Protein 7LTQ (pdb70)

Radius of gyration: 32.21 Å; Cα contacts (8 Å, |Δi|>4): 1901; chains: 4; bounding box: 110×65×86 Å

Sequence (1003 aa):
TSIPVDPAADLLRERAAHYAAEAALLFLRRDQALSTASHDLRSPLNAMHSWAYVLERQLASADPSLQRALAGIRTGIDQQVALIDDVLDAPRAETRRTLAITAQPFALRPLLDDTLALVRFALADARQVSIDATLPDGEPSLSADRERVAQALWTMLLTTAVEASAAGNRVTFACCTRDGAQCVAHVTCGVSAAALADPALPHAFDAFARREMLRSRDAKRVAWVLALCQRVALAHGGTFTHAAFADGAVVTLSLAVPCKAVDPAADLLRERAAHYAAEAALLFLRRDQALSTASHDLRSPLNAMHSWAYVLERQLASADPSLQRALAGIRTGIDQQVALIDDDVLDAPRAEETRTLAITAQPFALRPLLDDTLALVRFALADARQVSIDATLPDGEPSLSADRERVAQALWTMLLTTAVEASAAGNRVTFACTRDGAQCVAHVTCGVSAAALLADPALPHAFDAFARREMLRKRVAWVLALCQRVALAHGGTFTHAAFADGAVVTLSLAVPCKAVDPAADLLRERAAHYAAEAALLFLRDQALSTASHDLRSPLNAMHSWAYVLERQLASADPSLQRALAGIRTGIDQQVALIDDVLDAPRAETRTLAITAQPFALRPLLDDTLALVRFALADARQVSIDATLPDGEPSLSADRERVAQALWTMLTTAVEASAAGNRVTFACTRDGAQCCVAHVTCGVSAAALADPALPHAFDAFARREMLRSRDAKRVAWVLALCQRVALAHGGTFTHAAFADGAVVTLSLAVPCCDPAADLLRERAAHYAAEAALFLRDQALSTASHDLRSPLNAMHSWAYVLERQLASADPSLQRALAGIRTGIDQQVALLIDDVLDAPRAETRTLAITAQPFALRPLLDDTLLALVRFALADARQVSIDATLPDGEPSLSADRERVAQALWTMLTTAVEASAAGNRVTTFACTRDGAQCCVAHVTCGVSAAALADPALPHAFDAFARRREMLRSRDAKRVAWVLALCQRVALAHGGTFTHAAFADGAVVTLSLAVPCC

Structure (mmCIF, N/CA/C/O backbone):
data_7LTQ
#
_entry.id   7LTQ
#
_cell.length_a   95.870
_cell.length_b   95.870
_cell.length_c   205.020
_cell.angle_alpha   90.000
_cell.angle_beta   90.000
_cell.angle_gamma   120.000
#
_symmetry.space_group_name_H-M   'P 32 2 1'
#
loop_
_entity.id
_entity.type
_entity.pdbx_description
1 polymer 'Histidine kinase'
2 non-polymer 1,2-ETHANEDIOL
3 non-polymer 'SULFATE ION'
4 non-polymer 'COBALT (II) ION'
5 water water
#
loop_
_atom_site.group_PDB
_atom_site.id
_atom_site.type_symbol
_atom_site.label_atom_id
_atom_site.label_alt_id
_atom_site.label_comp_id
_atom_site.label_asym_id
_atom_site.label_entity_id
_atom_site.label_seq_id
_atom_site.pdbx_PDB_ins_code
_atom_site.Cartn_x
_atom_site.Cartn_y
_atom_site.Cartn_z
_atom_site.occupancy
_atom_site.B_iso_or_equiv
_atom_site.auth_seq_id
_atom_site.auth_comp_id
_atom_site.auth_asym_id
_atom_site.auth_atom_id
_atom_site.pdbx_PDB_model_num
ATOM 1 N N . THR A 1 24 ? 27.40805 64.34136 40.97293 1.000 76.64111 3 THR A N 1
ATOM 2 C CA . THR A 1 24 ? 26.59970 65.27588 41.75138 1.000 83.36827 3 THR A CA 1
ATOM 3 C C . THR A 1 24 ? 25.31105 64.60044 42.24222 1.000 80.14151 3 THR A C 1
ATOM 4 O O . THR A 1 24 ? 24.28470 64.62297 41.55716 1.000 76.81260 3 THR A O 1
ATOM 6 N N . SER A 1 25 ? 25.37446 64.01091 43.43612 1.000 74.75624 4 SER A N 1
ATOM 7 C CA . SER A 1 25 ? 24.28512 63.19028 43.94965 1.000 71.52338 4 SER A CA 1
ATOM 8 C C . SER A 1 25 ? 23.06294 64.03823 44.29381 1.000 65.51641 4 SER A C 1
ATOM 9 O O . SER A 1 25 ? 23.14080 65.26052 44.45729 1.000 65.92337 4 SER A O 1
ATOM 12 N N . ILE A 1 26 ? 21.91875 63.36650 44.39984 1.000 47.66249 5 ILE A N 1
ATOM 13 C CA . ILE A 1 26 ? 20.66842 64.02229 44.77583 1.000 42.80013 5 ILE A CA 1
ATOM 14 C C . ILE A 1 26 ? 20.21687 63.42376 46.10120 1.000 42.79326 5 ILE A C 1
ATOM 15 O O . ILE A 1 26 ? 19.77870 62.26367 46.13595 1.000 40.61321 5 ILE A O 1
ATOM 20 N N . PRO A 1 27 ? 20.32304 64.16353 47.20767 1.000 39.43680 6 PRO A N 1
ATOM 21 C CA . PRO A 1 27 ? 19.94036 63.60710 48.51821 1.000 38.72125 6 PRO A CA 1
ATOM 22 C C . PRO A 1 27 ? 18.44363 63.32963 48.59081 1.000 35.74364 6 PRO A C 1
ATOM 23 O O . PRO A 1 27 ? 17.62480 64.16761 48.20533 1.000 33.10884 6 PRO A O 1
ATOM 27 N N . VAL A 1 28 ? 18.09504 62.13703 49.08416 1.000 32.24323 7 VAL A N 1
ATOM 28 C CA . VAL A 1 28 ? 16.70299 61.73836 49.28858 1.000 32.23664 7 VAL A CA 1
ATOM 29 C C . VAL A 1 28 ? 16.52156 61.14349 50.68591 1.000 31.83999 7 VAL A C 1
ATOM 30 O O . VAL A 1 28 ? 15.51183 60.48777 50.96930 1.000 31.15522 7 VAL A O 1
ATOM 34 N N . ASP A 1 29 ? 17.48512 61.39035 51.56949 1.000 31.52244 8 ASP A N 1
ATOM 35 C CA . ASP A 1 29 ? 17.45786 60.91577 52.94924 1.000 33.52620 8 ASP A CA 1
ATOM 36 C C . ASP A 1 29 ? 18.42411 61.77223 53.75503 1.000 31.58850 8 ASP A C 1
ATOM 37 O O . ASP A 1 29 ? 19.28207 62.45576 53.17661 1.000 33.54232 8 ASP A O 1
ATOM 42 N N . PRO A 1 30 ? 18.31822 61.75864 55.08046 1.000 33.73388 9 PRO A N 1
ATOM 43 C CA . PRO A 1 30 ? 19.31656 62.45968 55.89544 1.000 36.58621 9 PRO A CA 1
ATOM 44 C C . PRO A 1 30 ? 20.71614 61.94613 55.59549 1.000 28.22904 9 PRO A C 1
ATOM 45 O O . PRO A 1 30 ? 20.90653 60.78168 55.24358 1.000 29.95224 9 PRO A O 1
ATOM 49 N N . ALA A 1 31 ? 21.69601 62.83815 55.71815 1.000 29.94437 10 ALA A N 1
ATOM 50 C CA . ALA A 1 31 ? 23.09031 62.45630 55.52200 1.000 34.55452 10 ALA A CA 1
ATOM 51 C C . ALA A 1 31 ? 23.49116 61.33322 56.47991 1.000 36.40620 10 ALA A C 1
ATOM 52 O O . ALA A 1 31 ? 22.95970 61.21513 57.59054 1.000 31.71951 10 ALA A O 1
ATOM 54 N N . ALA A 1 32 ? 24.45982 60.51766 56.03406 1.000 36.83970 11 ALA A N 1
ATOM 55 C CA . ALA A 1 32 ? 24.91421 59.36185 56.80490 1.000 34.12464 11 ALA A CA 1
ATOM 56 C C . ALA A 1 32 ? 25.43482 59.75638 58.18757 1.000 34.58472 11 ALA A C 1
ATOM 57 O O . ALA A 1 32 ? 25.15072 59.07331 59.17860 1.000 31.52202 11 ALA A O 1
ATOM 59 N N . ASP A 1 33 ? 26.19973 60.84699 58.27976 1.000 33.82469 12 ASP A N 1
ATOM 60 C CA . ASP A 1 33 ? 26.71699 61.25180 59.58575 1.000 34.20376 12 ASP A CA 1
ATOM 61 C C . ASP A 1 33 ? 25.59270 61.68537 60.52455 1.000 37.02087 12 ASP A C 1
ATOM 62 O O . ASP A 1 33 ? 25.68120 61.47020 61.74502 1.000 31.96990 12 ASP A O 1
ATOM 67 N N . LEU A 1 34 ? 24.52399 62.27491 59.97964 1.000 31.91625 13 LEU A N 1
ATOM 68 C CA . LEU A 1 34 ? 23.37845 62.61581 60.81301 1.000 32.10774 13 LEU A CA 1
ATOM 69 C C . LEU A 1 34 ? 22.63538 61.36182 61.26743 1.000 34.64953 13 LEU A C 1
ATOM 70 O O . LEU A 1 34 ? 22.21625 61.27041 62.43105 1.000 28.45554 13 LEU A O 1
ATOM 75 N N . LEU A 1 35 ? 22.45562 60.38463 60.36713 1.000 29.49662 14 LEU A N 1
ATOM 76 C CA . LEU A 1 35 ? 21.81634 59.13633 60.77286 1.000 25.91752 14 LEU A CA 1
ATOM 77 C C . LEU A 1 35 ? 22.62007 58.44162 61.86815 1.000 26.64821 14 LEU A C 1
ATOM 78 O O . LEU A 1 35 ? 22.04487 57.83902 62.78089 1.000 26.29308 14 LEU A O 1
ATOM 83 N N . ARG A 1 36 ? 23.95396 58.51004 61.78597 1.000 28.78332 15 ARG A N 1
ATOM 84 C CA . ARG A 1 36 ? 24.80281 57.87962 62.79260 1.000 29.74719 15 ARG A CA 1
ATOM 85 C C . ARG A 1 36 ? 24.61819 58.53761 64.15126 1.000 26.96957 15 ARG A C 1
ATOM 86 O O . ARG A 1 36 ? 24.51964 57.84911 65.17342 1.000 27.66306 15 ARG A O 1
ATOM 94 N N . GLU A 1 37 ? 24.54483 59.86928 64.17497 1.000 28.66572 16 GLU A N 1
ATOM 95 C CA . GLU A 1 37 ? 24.36561 60.58106 65.43326 1.000 27.49599 16 GLU A CA 1
ATOM 96 C C . GLU A 1 37 ? 22.97222 60.33432 66.02060 1.000 30.70786 16 GLU A C 1
ATOM 97 O O . GLU A 1 37 ? 22.83043 60.13680 67.23682 1.000 25.96179 16 GLU A O 1
ATOM 103 N N . ARG A 1 38 ? 21.93688 60.29394 65.17019 1.000 24.91514 17 ARG A N 1
ATOM 104 C CA . ARG A 1 38 ? 20.58956 59.99964 65.65305 1.000 24.43265 17 ARG A CA 1
ATOM 105 C C . ARG A 1 38 ? 20.50395 58.60552 66.24858 1.000 27.82399 17 ARG A C 1
ATOM 106 O O . ARG A 1 38 ? 19.91945 58.41764 67.32305 1.000 25.41521 17 ARG A O 1
ATOM 114 N N . ALA A 1 39 ? 21.03723 57.60534 65.53928 1.000 22.40469 18 ALA A N 1
ATOM 115 C CA . ALA A 1 39 ? 20.99850 56.24840 66.06326 1.000 24.99746 18 ALA A CA 1
ATOM 116 C C . ALA A 1 39 ? 21.64949 56.18113 67.44094 1.000 21.84307 18 ALA A C 1
ATOM 117 O O . ALA A 1 39 ? 21.08699 55.58965 68.36487 1.000 24.77602 18 ALA A O 1
ATOM 119 N N . ALA A 1 40 ? 22.84602 56.76957 67.58464 1.000 23.22440 19 ALA A N 1
ATOM 120 C CA . ALA A 1 40 ? 23.54770 56.75338 68.87314 1.000 24.73128 19 ALA A CA 1
ATOM 121 C C . ALA A 1 40 ? 22.75838 57.50280 69.93726 1.000 21.83119 19 ALA A C 1
ATOM 122 O O . ALA A 1 40 ? 22.63095 57.03585 71.07198 1.000 23.33839 19 ALA A O 1
ATOM 124 N N . HIS A 1 41 ? 22.22297 58.67055 69.57798 1.000 24.17892 20 HIS A N 1
ATOM 125 C CA . HIS A 1 41 ? 21.36400 59.42962 70.47713 1.000 22.43179 20 HIS A CA 1
ATOM 126 C C . HIS A 1 41 ? 20.17352 58.59929 70.92535 1.000 22.63669 20 HIS A C 1
ATOM 127 O O . HIS A 1 41 ? 19.92112 58.45588 72.12645 1.000 25.35321 20 HIS A O 1
ATOM 134 N N . TYR A 1 42 ? 19.41506 58.05835 69.96969 1.000 20.59335 21 TYR A N 1
ATOM 135 C CA . TYR A 1 42 ? 18.20217 57.33327 70.33279 1.000 22.94209 21 TYR A CA 1
ATOM 136 C C . TYR A 1 42 ? 18.51769 56.09739 71.16642 1.000 21.23544 21 TYR A C 1
ATOM 137 O O . TYR A 1 42 ? 17.73716 55.73696 72.05145 1.000 22.55044 21 TYR A O 1
ATOM 146 N N . ALA A 1 43 ? 19.62518 55.40762 70.85793 1.000 19.46222 22 ALA A N 1
ATOM 147 C CA . ALA A 1 43 ? 20.01583 54.22857 71.61948 1.000 20.67933 22 ALA A CA 1
ATOM 148 C C . ALA A 1 43 ? 20.36659 54.59230 73.07052 1.000 24.13838 22 ALA A C 1
ATOM 149 O O . ALA A 1 43 ? 20.06280 53.83333 73.99385 1.000 20.98848 22 ALA A O 1
ATOM 151 N N . ALA A 1 44 ? 20.99949 55.74906 73.28609 1.000 22.12124 23 ALA A N 1
ATOM 152 C CA . ALA A 1 44 ? 21.24949 56.21653 74.64862 1.000 23.87017 23 ALA A CA 1
ATOM 153 C C . ALA A 1 44 ? 19.95231 56.60011 75.35536 1.000 22.12910 23 ALA A C 1
ATOM 154 O O . ALA A 1 44 ? 19.78483 56.30671 76.54537 1.000 24.40848 23 ALA A O 1
ATOM 156 N N . GLU A 1 45 ? 19.01826 57.24372 74.64418 1.000 21.18177 24 GLU A N 1
ATOM 157 C CA . GLU A 1 45 ? 17.73095 57.56467 75.25596 1.000 22.74338 24 GLU A CA 1
ATOM 158 C C . GLU A 1 45 ? 17.00532 56.29924 75.69371 1.000 25.06222 24 GLU A C 1
ATOM 159 O O . GLU A 1 45 ? 16.52334 56.21424 76.83118 1.000 25.76800 24 GLU A O 1
ATOM 165 N N . ALA A 1 46 ? 16.91312 55.30422 74.79826 1.000 21.08830 25 ALA A N 1
ATOM 166 C CA . ALA A 1 46 ? 16.26377 54.04181 75.14552 1.000 21.98171 25 ALA A CA 1
ATOM 167 C C . ALA A 1 46 ? 16.93379 53.38147 76.35271 1.000 22.89980 25 ALA A C 1
ATOM 168 O O . ALA A 1 46 ? 16.24846 52.90255 77.25863 1.000 21.73864 25 ALA A O 1
ATOM 170 N N . ALA A 1 47 ? 18.27022 53.35923 76.37863 1.000 23.08715 26 ALA A N 1
ATOM 171 C CA . ALA A 1 47 ? 18.99827 52.79796 77.51060 1.000 25.08913 26 ALA A CA 1
ATOM 172 C C . ALA A 1 47 ? 18.73014 53.59756 78.78718 1.000 27.21848 26 ALA A C 1
ATOM 173 O O . ALA A 1 47 ? 18.66039 53.03180 79.88325 1.000 24.98280 26 ALA A O 1
ATOM 175 N N . LEU A 1 48 ? 18.58293 54.91919 78.64559 1.000 26.85892 27 LEU A N 1
ATOM 176 C CA A LEU A 1 48 ? 18.28045 55.78453 79.78065 0.328 24.49987 27 LEU A CA 1
ATOM 177 C CA B LEU A 1 48 ? 18.28050 55.78837 79.77954 0.672 24.88412 27 LEU A CA 1
ATOM 178 C C . LEU A 1 48 ? 16.92999 55.44088 80.39876 1.000 23.53294 27 LEU A C 1
ATOM 179 O O . LEU A 1 48 ? 16.81354 55.28710 81.62575 1.000 24.18936 27 LEU A O 1
ATOM 188 N N . PHE A 1 49 ? 15.88829 55.33985 79.56168 1.000 18.20806 28 PHE A N 1
ATOM 189 C CA . PHE A 1 49 ? 14.55561 54.99206 80.03726 1.000 22.18196 28 PHE A CA 1
ATOM 190 C C . PHE A 1 49 ? 14.50233 53.56576 80.57045 1.000 25.45422 28 PHE A C 1
ATOM 191 O O . PHE A 1 49 ? 13.69108 53.28285 81.45958 1.000 22.43097 28 PHE A O 1
ATOM 199 N N . LEU A 1 50 ? 15.33153 52.65616 80.03283 1.000 22.89962 29 LEU A N 1
ATOM 200 C CA . LEU A 1 50 ? 15.39687 51.30358 80.58403 1.000 24.98535 29 LEU A CA 1
ATOM 201 C C . LEU A 1 50 ? 15.85701 51.33341 82.04178 1.000 26.05604 29 LEU A C 1
ATOM 202 O O . LEU A 1 50 ? 15.25526 50.69353 82.90833 1.000 26.26330 29 LEU A O 1
ATOM 207 N N . ARG A 1 51 ? 16.93202 52.06867 82.32696 1.000 23.86186 30 ARG A N 1
ATOM 208 C CA A ARG A 1 51 ? 17.42080 52.10931 83.69836 0.658 22.23486 30 ARG A CA 1
ATOM 209 C CA B ARG A 1 51 ? 17.44295 52.15288 83.69603 0.342 22.89410 30 ARG A CA 1
ATOM 210 C C . ARG A 1 51 ? 16.40834 52.76135 84.63309 1.000 22.86677 30 ARG A C 1
ATOM 211 O O . ARG A 1 51 ? 16.23017 52.29861 85.76504 1.000 27.14097 30 ARG A O 1
ATOM 226 N N . ASP A 1 52 ? 15.71082 53.80524 84.17515 1.000 23.15123 31 ASP A N 1
ATOM 227 C CA . ASP A 1 52 ? 14.62825 54.36073 84.97794 1.000 26.50309 31 ASP A CA 1
ATOM 228 C C . ASP A 1 52 ? 13.51214 53.34679 85.19672 1.000 28.53731 31 ASP A C 1
ATOM 229 O O . ASP A 1 52 ? 12.82439 53.39083 86.22653 1.000 23.63543 31 ASP A O 1
ATOM 234 N N . GLN A 1 53 ? 13.31530 52.43197 84.24694 1.000 25.94713 32 GLN A N 1
ATOM 235 C CA . GLN A 1 53 ? 12.29033 51.40750 84.41889 1.000 29.16183 32 GLN A CA 1
ATOM 236 C C . GLN A 1 53 ? 12.69324 50.39920 85.47877 1.000 24.84895 32 GLN A C 1
ATOM 237 O O . GLN A 1 53 ? 11.82881 49.85095 86.16789 1.000 25.67348 32 GLN A O 1
ATOM 243 N N . ALA A 1 54 ? 13.99153 50.12402 85.58787 1.000 22.54181 33 ALA A N 1
ATOM 244 C CA . ALA A 1 54 ? 14.49299 49.27022 86.65288 1.000 24.97861 33 ALA A CA 1
ATOM 245 C C . ALA A 1 54 ? 14.28145 49.92471 88.01941 1.000 27.52019 33 ALA A C 1
ATOM 246 O O . ALA A 1 54 ? 13.75335 49.29814 88.94554 1.000 26.04979 33 ALA A O 1
ATOM 248 N N . LEU A 1 55 ? 14.67339 51.19695 88.15722 1.000 22.01362 34 LEU A N 1
ATOM 249 C CA . LEU A 1 55 ? 14.40012 51.93123 89.39169 1.000 24.32629 34 LEU A CA 1
ATOM 250 C C . LEU A 1 55 ? 12.91648 51.90801 89.73290 1.000 24.79688 34 LEU A C 1
ATOM 251 O O . LEU A 1 55 ? 12.53745 51.74951 90.89732 1.000 24.09475 34 LEU A O 1
ATOM 256 N N . SER A 1 56 ? 12.06304 52.10142 88.72976 1.000 24.67184 35 SER A N 1
ATOM 257 C CA . SER A 1 56 ? 10.62406 52.12497 88.96257 1.000 26.65687 35 SER A CA 1
ATOM 258 C C . SER A 1 56 ? 10.11260 50.76270 89.41088 1.000 23.58065 35 SER A C 1
ATOM 259 O O . SER A 1 56 ? 9.24246 50.67430 90.28425 1.000 24.11941 35 SER A O 1
ATOM 262 N N . THR A 1 57 ? 10.60752 49.70108 88.78234 1.000 23.59541 36 THR A N 1
ATOM 263 C CA . THR A 1 57 ? 10.23750 48.34805 89.17156 1.000 25.20619 36 THR A CA 1
ATOM 264 C C . THR A 1 57 ? 10.62882 48.07926 90.62373 1.000 27.94296 36 THR A C 1
ATOM 265 O O . THR A 1 57 ? 9.84041 47.52896 91.39611 1.000 23.98590 36 THR A O 1
ATOM 269 N N . ALA A 1 58 ? 11.83771 48.48858 91.01431 1.000 24.70032 37 ALA A N 1
ATOM 270 C CA . ALA A 1 58 ? 12.28255 48.27964 92.38067 1.000 23.40237 37 ALA A CA 1
ATOM 271 C C . ALA A 1 58 ? 11.40808 49.05933 93.35642 1.000 28.40977 37 ALA A C 1
ATOM 272 O O . ALA A 1 58 ? 11.00513 48.53639 94.40560 1.000 23.73700 37 ALA A O 1
ATOM 274 N N . SER A 1 59 ? 11.07262 50.30220 93.00206 1.000 24.68003 38 SER A N 1
ATOM 275 C CA . SER A 1 59 ? 10.28288 51.14574 93.88943 1.000 22.69383 38 SER A CA 1
ATOM 276 C C . SER A 1 59 ? 8.90931 50.53446 94.13505 1.000 28.35149 38 SER A C 1
ATOM 277 O O . SER A 1 59 ? 8.44419 50.45625 95.27910 1.000 25.79546 38 SER A O 1
ATOM 280 N N . HIS A 1 60 ? 8.26164 50.05502 93.07370 1.000 23.92134 39 HIS A N 1
ATOM 281 C CA . HIS A 1 60 ? 6.95174 49.43427 93.23401 1.000 30.84783 39 HIS A CA 1
ATOM 282 C C . HIS A 1 60 ? 7.04747 48.09015 93.94750 1.000 26.71260 39 HIS A C 1
ATOM 283 O O . HIS A 1 60 ? 6.24566 47.79607 94.83673 1.000 30.36164 39 HIS A O 1
ATOM 290 N N . ASP A 1 61 ? 8.00187 47.24956 93.56241 1.000 25.30926 40 ASP A N 1
ATOM 291 C CA . ASP A 1 61 ? 7.98847 45.89011 94.07732 1.000 24.91719 40 ASP A CA 1
ATOM 292 C C . ASP A 1 61 ? 8.53963 45.76984 95.50435 1.000 29.41664 40 ASP A C 1
ATOM 293 O O . ASP A 1 61 ? 8.28183 44.75909 96.15635 1.000 24.99855 40 ASP A O 1
ATOM 298 N N . LEU A 1 62 ? 9.28815 46.75432 96.00247 1.000 21.44686 41 LEU A N 1
ATOM 299 C CA . LEU A 1 62 ? 9.75769 46.67678 97.38481 1.000 24.05729 41 LEU A CA 1
ATOM 300 C C . LEU A 1 62 ? 8.60873 46.80602 98.38190 1.000 25.73292 41 LEU A C 1
ATOM 301 O O . LEU A 1 62 ? 8.70734 46.28731 99.49585 1.000 25.26242 41 LEU A O 1
ATOM 306 N N . ARG A 1 63 ? 7.52153 47.48161 97.99576 1.000 23.92182 42 ARG A N 1
ATOM 307 C CA . ARG A 1 63 ? 6.45961 47.82247 98.94438 1.000 29.23748 42 ARG A CA 1
ATOM 308 C C . ARG A 1 63 ? 5.76708 46.57600 99.49158 1.000 27.29283 42 ARG A C 1
ATOM 309 O O . ARG A 1 63 ? 5.42465 46.51914 100.67935 1.000 20.91561 42 ARG A O 1
ATOM 317 N N . SER A 1 64 ? 5.52936 45.57311 98.63022 1.000 23.39838 43 SER A N 1
ATOM 318 C CA . SER A 1 64 ? 4.78485 44.39407 99.07312 1.000 23.65827 43 SER A CA 1
ATOM 319 C C . SER A 1 64 ? 5.53470 43.58495 100.12292 1.000 23.09284 43 SER A C 1
ATOM 320 O O . SER A 1 64 ? 4.92287 43.24448 101.14737 1.000 24.77846 43 SER A O 1
ATOM 323 N N . PRO A 1 65 ? 6.81453 43.21611 99.93902 1.000 25.64151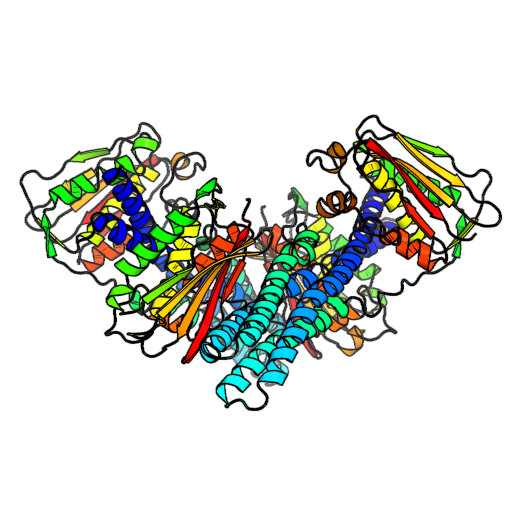 44 PRO A N 1
ATOM 324 C CA . PRO A 1 65 ? 7.52403 42.53122 101.03683 1.000 23.28609 44 PRO A CA 1
ATOM 325 C C . PRO A 1 65 ? 7.58041 43.35867 102.30662 1.000 24.00030 44 PRO A C 1
ATOM 326 O O . PRO A 1 65 ? 7.41861 42.81676 103.40124 1.000 22.53519 44 PRO A O 1
ATOM 330 N N . LEU A 1 66 ? 7.79865 44.67054 102.18900 1.000 25.93816 45 LEU A N 1
ATOM 331 C CA . LEU A 1 66 ? 7.86557 45.51023 103.38175 1.000 26.14500 45 LEU A CA 1
ATOM 332 C C . LEU A 1 66 ? 6.52854 45.51992 104.10747 1.000 22.91885 45 LEU A C 1
ATOM 333 O O . LEU A 1 66 ? 6.47733 45.47493 105.34135 1.000 22.99850 45 LEU A O 1
ATOM 338 N N . ASN A 1 67 ? 5.43308 45.56510 103.35378 1.000 22.23721 46 ASN A N 1
ATOM 339 C CA . ASN A 1 67 ? 4.10604 45.53308 103.96248 1.000 25.58583 46 ASN A CA 1
ATOM 340 C C . ASN A 1 67 ? 3.84265 44.18457 104.63338 1.000 22.07922 46 ASN A C 1
ATOM 341 O O . ASN A 1 67 ? 3.29830 44.12858 105.74280 1.000 22.59359 46 ASN A O 1
ATOM 346 N N . ALA A 1 68 ? 4.23884 43.08567 103.98085 1.000 22.79174 47 ALA A N 1
ATOM 347 C CA . ALA A 1 68 ? 4.06430 41.76681 104.58714 1.000 26.16056 47 ALA A CA 1
ATOM 348 C C . ALA A 1 68 ? 4.88364 41.63014 105.86818 1.000 22.47416 47 ALA A C 1
ATOM 349 O O . ALA A 1 68 ? 4.42157 41.03001 106.84351 1.000 23.11343 47 ALA A O 1
ATOM 351 N N . MET A 1 69 ? 6.11034 42.16268 105.86964 1.000 22.18860 48 MET A N 1
ATOM 352 C CA . MET A 1 69 ? 6.94707 42.12560 107.06633 1.000 22.67771 48 MET A CA 1
ATOM 353 C C . MET A 1 69 ? 6.33512 42.93417 108.19831 1.000 23.31664 48 MET A C 1
ATOM 354 O O . MET A 1 69 ? 6.44007 42.55541 109.37420 1.000 23.86432 48 MET A O 1
ATOM 359 N N . HIS A 1 70 ? 5.72751 44.07165 107.86423 1.000 23.07895 49 HIS A N 1
ATOM 360 C CA . HIS A 1 70 ? 5.05564 44.86922 108.87321 1.000 23.74580 49 HIS A CA 1
ATOM 361 C C . HIS A 1 70 ? 4.01137 44.03062 109.59464 1.000 24.31020 49 HIS A C 1
ATOM 362 O O . HIS A 1 70 ? 3.95618 44.00961 110.83144 1.000 25.01623 49 HIS A O 1
ATOM 369 N N . SER A 1 71 ? 3.20864 43.28608 108.82898 1.000 24.11562 50 SER A N 1
ATOM 370 C CA . SER A 1 71 ? 2.16051 42.46479 109.42725 1.000 24.81439 50 SER A CA 1
ATOM 371 C C . SER A 1 71 ? 2.74211 41.32061 110.24981 1.000 25.92050 50 SER A C 1
ATOM 372 O O . SER A 1 71 ? 2.29180 41.07541 111.37688 1.000 25.92360 50 SER A O 1
ATOM 375 N N . TRP A 1 72 ? 3.76235 40.62836 109.72203 1.000 25.54207 51 TRP A N 1
ATOM 376 C CA . TRP A 1 72 ? 4.38250 39.55134 110.49102 1.000 25.68371 51 TRP A CA 1
ATOM 377 C C . TRP A 1 72 ? 5.03020 40.06842 111.76961 1.000 26.50638 51 TRP A C 1
ATOM 378 O O . TRP A 1 72 ? 5.06831 39.34881 112.77770 1.000 28.68900 51 TRP A O 1
ATOM 389 N N . ALA A 1 73 ? 5.57251 41.29193 111.74556 1.000 25.40562 52 ALA A N 1
ATOM 390 C CA . ALA A 1 73 ? 6.15887 41.83641 112.96623 1.000 27.62684 52 ALA A CA 1
ATOM 391 C C . ALA A 1 73 ? 5.08201 42.09866 114.00985 1.000 26.78044 52 ALA A C 1
ATOM 392 O O . ALA A 1 73 ? 5.32108 41.92418 115.21049 1.000 27.62381 52 ALA A O 1
ATOM 394 N N . TYR A 1 74 ? 3.89392 42.52310 113.56551 1.000 26.66744 53 TYR A N 1
ATOM 395 C CA . TYR A 1 74 ? 2.78043 42.72366 114.48836 1.000 27.50329 53 TYR A CA 1
ATOM 396 C C . TYR A 1 74 ? 2.33971 41.39730 115.09928 1.000 29.21326 53 TYR A C 1
ATOM 397 O O . TYR A 1 74 ? 2.03790 41.32296 116.30119 1.000 28.93843 53 TYR A O 1
ATOM 406 N N . VAL A 1 75 ? 2.31946 40.33874 114.28467 1.000 27.68673 54 VAL A N 1
ATOM 407 C CA . VAL A 1 75 ? 1.95905 39.01013 114.77520 1.000 29.01125 54 VAL A CA 1
ATOM 408 C C . VAL A 1 75 ? 2.96656 38.53697 115.82034 1.000 28.82257 54 VAL A C 1
ATOM 409 O O . VAL A 1 75 ? 2.59273 38.06752 116.90101 1.000 29.71982 54 VAL A O 1
ATOM 413 N N . LEU A 1 76 ? 4.26274 38.66774 115.51372 1.000 28.34765 55 LEU A N 1
ATOM 414 C CA . LEU A 1 76 ? 5.29770 38.32504 116.48221 1.000 28.94299 55 LEU A CA 1
ATOM 415 C C . LEU A 1 76 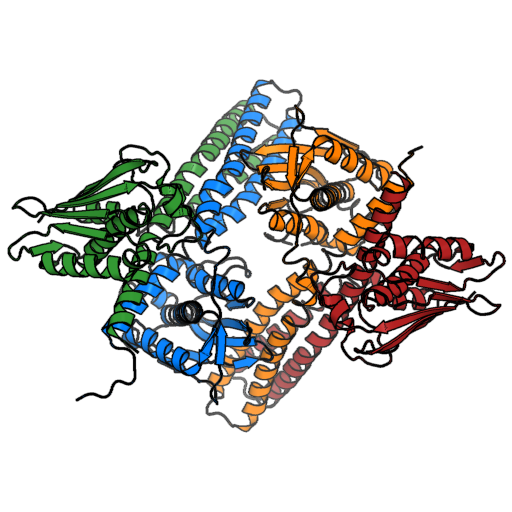? 5.16766 39.15165 117.75462 1.000 32.99366 55 LEU A C 1
ATOM 416 O O . LEU A 1 76 ? 5.35487 38.63025 118.86074 1.000 36.36877 55 LEU A O 1
ATOM 421 N N . GLU A 1 77 ? 4.88133 40.45033 117.61867 1.000 29.37881 56 GLU A N 1
ATOM 422 C CA . GLU A 1 77 ? 4.74608 41.29650 118.80103 1.000 32.23313 56 GLU A CA 1
ATOM 423 C C . GLU A 1 77 ? 3.64848 40.77555 119.72068 1.000 32.45420 56 GLU A C 1
ATOM 424 O O . GLU A 1 77 ? 3.84149 40.67228 120.94179 1.000 34.27289 56 GLU A O 1
ATOM 430 N N . ARG A 1 78 ? 2.50183 40.40355 119.15153 1.000 30.87445 57 ARG A N 1
ATOM 431 C CA . ARG A 1 78 ? 1.43979 39.83651 119.97274 1.000 31.81108 57 ARG A CA 1
ATOM 432 C C . ARG A 1 78 ? 1.83489 38.47279 120.54061 1.000 32.33085 57 ARG A C 1
ATOM 433 O O . ARG A 1 78 ? 1.59990 38.19639 121.72500 1.000 33.33068 57 ARG A O 1
ATOM 441 N N . GLN A 1 79 ? 2.42267 37.60314 119.71575 1.000 31.78848 58 GLN A N 1
ATOM 442 C CA . GLN A 1 79 ? 2.73648 36.25516 120.17741 1.000 33.30774 58 GLN A CA 1
ATOM 443 C C . GLN A 1 79 ? 3.86754 36.24292 121.19805 1.000 37.34291 58 GLN A C 1
ATOM 444 O O . GLN A 1 79 ? 3.94128 35.31507 122.00486 1.000 35.58062 58 GLN A O 1
ATOM 450 N N . LEU A 1 80 ? 4.73294 37.25554 121.19445 1.000 40.18823 59 LEU A N 1
ATOM 451 C CA . LEU A 1 80 ? 5.79540 37.38561 122.18214 1.000 41.81088 59 LEU A CA 1
ATOM 452 C C . LEU A 1 80 ? 5.43290 38.36199 123.29391 1.000 37.51378 59 LEU A C 1
ATOM 453 O O . LEU A 1 80 ? 6.32790 38.88512 123.96209 1.000 45.98514 59 LEU A O 1
ATOM 458 N N . ALA A 1 81 ? 4.13798 38.62407 123.49054 1.000 34.21778 60 ALA A N 1
ATOM 459 C CA . ALA A 1 81 ? 3.70884 39.72366 124.35364 1.000 37.96291 60 ALA A CA 1
ATOM 460 C C . ALA A 1 81 ? 4.25227 39.58914 125.77357 1.000 47.75117 60 ALA A C 1
ATOM 461 O O . ALA A 1 81 ? 4.59934 40.59231 126.41207 1.000 43.43871 60 ALA A O 1
ATOM 463 N N . SER A 1 82 ? 4.30102 38.36940 126.30329 1.000 41.75269 61 SER A N 1
ATOM 464 C CA . SER A 1 82 ? 4.79256 38.16116 127.65944 1.000 50.58423 61 SER A CA 1
ATOM 465 C C . SER A 1 82 ? 6.10669 37.38417 127.66884 1.000 50.40185 61 SER A C 1
ATOM 466 O O . SER A 1 82 ? 6.42240 36.70199 128.64249 1.000 54.25507 61 SER A O 1
ATOM 469 N N . ALA A 1 83 ? 6.89318 37.50814 126.59939 1.000 48.30143 62 ALA A N 1
ATOM 470 C CA . ALA A 1 83 ? 8.22649 36.93194 126.53177 1.000 50.95905 62 ALA A CA 1
ATOM 471 C C . ALA A 1 83 ? 9.26208 37.93588 127.04593 1.000 53.55530 62 ALA A C 1
ATOM 472 O O . ALA A 1 83 ? 8.93786 39.06603 127.42467 1.000 48.78152 62 ALA A O 1
ATOM 474 N N . ASP A 1 84 ? 10.52862 37.52133 127.04025 1.000 55.31932 63 ASP A N 1
ATOM 475 C CA . ASP A 1 84 ? 11.60691 38.35738 127.55846 1.000 61.50755 63 ASP A CA 1
ATOM 476 C C . ASP A 1 84 ? 11.71155 39.65754 126.76424 1.000 63.29230 63 ASP A C 1
ATOM 477 O O . ASP A 1 84 ? 11.70566 39.62343 125.52771 1.000 58.03187 63 ASP A O 1
ATOM 482 N N . PRO A 1 85 ? 11.82986 40.81198 127.42876 1.000 69.63358 64 PRO A N 1
ATOM 483 C CA . PRO A 1 85 ? 11.74247 42.09350 126.70479 1.000 62.60363 64 PRO A CA 1
ATOM 484 C C . PRO A 1 85 ? 12.82245 42.30719 125.65307 1.000 66.66644 64 PRO A C 1
ATOM 485 O O . PRO A 1 85 ? 12.60929 43.11554 124.73555 1.000 66.22665 64 PRO A O 1
ATOM 489 N N . SER A 1 86 ? 13.96642 41.61976 125.73679 1.000 62.19637 65 SER A N 1
ATOM 490 C CA . SER A 1 86 ? 14.95366 41.75144 124.66734 1.000 63.78527 65 SER A CA 1
ATOM 491 C C . SER A 1 86 ? 14.40370 41.23173 123.34160 1.000 63.20004 65 SER A C 1
ATOM 492 O O . SER A 1 86 ? 14.76836 41.73853 122.27182 1.000 60.07676 65 SER A O 1
ATOM 495 N N . LEU A 1 87 ? 13.51864 40.23309 123.39338 1.000 60.93501 66 LEU A N 1
ATOM 496 C CA . LEU A 1 87 ? 12.84903 39.77440 122.18368 1.000 56.74972 66 LEU A CA 1
ATOM 497 C C . LEU A 1 87 ? 12.06727 40.90501 121.52958 1.000 57.56935 66 LEU A C 1
ATOM 498 O O . LEU A 1 87 ? 12.11240 41.07088 120.30288 1.000 46.25365 66 LEU A O 1
ATOM 503 N N . GLN A 1 88 ? 11.34697 41.70174 122.32984 1.000 50.17723 67 GLN A N 1
ATOM 504 C CA . GLN A 1 88 ? 10.66233 42.86079 121.76367 1.000 50.36710 67 GLN A CA 1
ATOM 505 C C . GLN A 1 88 ? 11.65595 43.86851 121.19284 1.000 51.56369 67 GLN A C 1
ATOM 506 O O . GLN A 1 88 ? 11.33140 44.57864 120.23191 1.000 45.99097 67 GLN A O 1
ATOM 512 N N . ARG A 1 89 ? 12.86338 43.94742 121.77108 1.000 48.92801 68 ARG A N 1
ATOM 513 C CA . ARG A 1 89 ? 13.88404 44.84477 121.24026 1.000 50.16561 68 ARG A CA 1
ATOM 514 C C . ARG A 1 89 ? 14.39447 44.35492 119.89468 1.000 47.17013 68 ARG A C 1
ATOM 515 O O . ARG A 1 89 ? 14.72584 45.16291 119.02028 1.000 44.76993 68 ARG A O 1
ATOM 517 N N . ALA A 1 90 ? 14.50287 43.03480 119.72925 1.000 46.87582 69 ALA A N 1
ATOM 518 C CA . ALA A 1 90 ? 14.82184 42.47655 118.42245 1.000 44.51703 69 ALA A CA 1
ATOM 519 C C . ALA A 1 90 ? 13.74300 42.84507 117.41201 1.000 39.95858 69 ALA A C 1
ATOM 520 O O . ALA A 1 90 ? 14.04211 43.34430 116.31900 1.000 41.24058 69 ALA A O 1
ATOM 522 N N . LEU A 1 91 ? 12.47329 42.65258 117.78816 1.000 37.49443 70 LEU A N 1
ATOM 523 C CA . LEU A 1 91 ? 11.36400 43.02968 116.92082 1.000 42.01826 70 LEU A CA 1
ATOM 524 C C . LEU A 1 91 ? 11.38967 44.51140 116.58867 1.000 37.56660 70 LEU A C 1
ATOM 525 O O . LEU A 1 91 ? 11.07677 44.90917 115.46032 1.000 37.53618 70 LEU A O 1
ATOM 530 N N . ALA A 1 92 ? 11.71358 45.34782 117.56862 1.000 37.02600 71 ALA A N 1
ATOM 531 C CA . ALA A 1 92 ? 11.83459 46.77205 117.29053 1.000 42.68544 71 ALA A CA 1
ATOM 532 C C . ALA A 1 92 ? 12.95523 47.03588 116.28581 1.000 36.81211 71 ALA A C 1
ATOM 533 O O . ALA A 1 92 ? 12.82689 47.91174 115.42238 1.000 32.83647 71 ALA A O 1
ATOM 535 N N . GLY A 1 93 ? 14.05934 46.28385 116.38424 1.000 30.59060 72 GLY A N 1
ATOM 536 C CA . GLY A 1 93 ? 15.14275 46.44709 115.42929 1.000 34.61101 72 GLY A CA 1
ATOM 537 C C . GLY A 1 93 ? 14.70733 46.10208 114.01531 1.000 33.66119 72 GLY A C 1
ATOM 538 O O . GLY A 1 93 ? 15.00365 46.83021 113.06767 1.000 30.70221 72 GLY A O 1
ATOM 539 N N . ILE A 1 94 ? 13.97828 44.99111 113.86832 1.000 32.63959 73 ILE A N 1
ATOM 540 C CA . ILE A 1 94 ? 13.39323 44.61959 112.58348 1.000 34.41034 73 ILE A CA 1
ATOM 541 C C . ILE A 1 94 ? 12.50679 45.73911 112.06342 1.000 32.03869 73 ILE A C 1
ATOM 542 O O . ILE A 1 94 ? 12.61379 46.14804 110.90688 1.000 30.26197 73 ILE A O 1
ATOM 547 N N . ARG A 1 95 ? 11.64398 46.27729 112.92226 1.000 33.67739 74 ARG A N 1
ATOM 548 C CA . ARG A 1 95 ? 10.72822 47.32384 112.47405 1.000 33.31378 74 ARG A CA 1
ATOM 549 C C . ARG A 1 95 ? 11.46512 48.59591 112.09681 1.000 29.10463 74 ARG A C 1
ATOM 550 O O . ARG A 1 95 ? 11.02454 49.31943 111.19243 1.000 31.83005 74 ARG A O 1
ATOM 558 N N . THR A 1 96 ? 12.56050 48.90261 112.79492 1.000 30.83386 75 THR A N 1
ATOM 559 C CA . THR A 1 96 ? 13.36432 50.05831 112.42483 1.000 31.25467 75 THR A CA 1
ATOM 560 C C . THR A 1 96 ? 13.95556 49.86221 111.04490 1.000 30.77615 75 THR A C 1
ATOM 561 O O . THR A 1 96 ? 13.93062 50.77517 110.21095 1.000 34.93478 75 THR A O 1
ATOM 565 N N . GLY A 1 97 ? 14.46473 48.65957 110.77656 1.000 34.82610 76 GLY A N 1
ATOM 566 C CA . GLY A 1 97 ? 14.92783 48.35188 109.43413 1.000 26.52684 76 GLY A CA 1
ATOM 567 C C . GLY A 1 97 ? 13.83901 48.53211 108.39398 1.000 28.85486 76 GLY A C 1
ATOM 568 O O . GLY A 1 97 ? 14.05416 49.18919 107.37227 1.000 27.08806 76 GLY A O 1
ATOM 569 N N . ILE A 1 98 ? 12.64949 47.95454 108.64053 1.000 26.39997 77 ILE A N 1
ATOM 570 C CA . ILE A 1 98 ? 11.54180 48.11260 107.68761 1.000 26.54265 77 ILE A CA 1
ATOM 571 C C . ILE A 1 98 ? 11.32465 49.58537 107.37804 1.000 29.98241 77 ILE A C 1
ATOM 572 O O . ILE A 1 98 ? 11.23399 49.99558 106.21450 1.000 24.62560 77 ILE A O 1
ATOM 577 N N . ASP A 1 99 ? 11.24774 50.40729 108.42963 1.000 29.94251 78 ASP A N 1
ATOM 578 C CA . ASP A 1 99 ? 10.94154 51.82028 108.24031 1.000 32.34943 78 ASP A CA 1
ATOM 579 C C . ASP A 1 99 ? 12.08583 52.56269 107.56587 1.000 32.09377 78 ASP A C 1
ATOM 580 O O . ASP A 1 99 ? 11.84149 53.50562 106.79969 1.000 32.91709 78 ASP A O 1
ATOM 585 N N . GLN A 1 100 ? 13.33425 52.17314 107.84849 1.000 25.95405 79 GLN A N 1
ATOM 586 C CA . GLN A 1 100 ? 14.45807 52.75188 107.11987 1.000 29.50258 79 GLN A CA 1
ATOM 587 C C . GLN A 1 100 ? 14.36795 52.43149 105.63549 1.000 26.19914 79 GLN A C 1
ATOM 588 O O . GLN A 1 100 ? 14.65704 53.28410 104.79240 1.000 25.57947 79 GLN A O 1
ATOM 594 N N . GLN A 1 101 ? 13.97349 51.20254 105.30113 1.000 24.08077 80 GLN A N 1
ATOM 595 C CA . GLN A 1 101 ? 13.86062 50.82417 103.89774 1.000 26.57989 80 GLN A CA 1
ATOM 596 C C . GLN A 1 101 ? 12.78185 51.63992 103.19432 1.000 28.66372 80 GLN A C 1
ATOM 597 O O . GLN A 1 101 ? 12.97914 52.09626 102.06189 1.000 27.94993 80 GLN A O 1
ATOM 603 N N . VAL A 1 102 ? 11.63497 51.83420 103.84848 1.000 32.13485 81 VAL A N 1
ATOM 604 C CA . VAL A 1 102 ? 10.57614 52.65850 103.26781 1.000 30.96022 81 VAL A CA 1
ATOM 605 C C . VAL A 1 102 ? 11.09726 54.06652 103.00182 1.000 30.44389 81 VAL A C 1
ATOM 606 O O . VAL A 1 102 ? 10.92179 54.61670 101.90724 1.000 31.14456 81 VAL A O 1
ATOM 610 N N . ALA A 1 103 ? 11.79186 54.64650 103.98749 1.000 28.62021 82 ALA A N 1
ATOM 611 C CA . ALA A 1 103 ? 12.27824 56.01782 103.85966 1.000 33.15114 82 ALA A CA 1
ATOM 612 C C . ALA A 1 103 ? 13.26784 56.17043 102.71084 1.000 37.78063 82 ALA A C 1
ATOM 613 O O . ALA A 1 103 ? 13.30195 57.22292 102.06043 1.000 43.44039 82 ALA A O 1
ATOM 615 N N . LEU A 1 104 ? 14.05581 55.12584 102.42245 1.000 34.10388 83 LEU A N 1
ATOM 616 C CA . LEU A 1 104 ? 15.06746 55.21233 101.36991 1.000 32.10622 83 LEU A CA 1
ATOM 617 C C . LEU A 1 104 ? 14.46206 55.26320 99.97322 1.000 29.24148 83 LEU A C 1
ATOM 618 O O . LEU A 1 104 ? 15.06874 55.84806 99.06897 1.000 31.36078 83 LEU A O 1
ATOM 623 N N . ILE A 1 105 ? 13.29372 54.64049 99.76793 1.000 31.92434 84 ILE A N 1
ATOM 624 C CA . ILE A 1 105 ? 12.74993 54.45358 98.41524 1.000 26.64693 84 ILE A CA 1
ATOM 625 C C . ILE A 1 105 ? 12.64487 55.77929 97.66441 1.000 30.25228 84 ILE A C 1
ATOM 626 O O . ILE A 1 105 ? 13.00536 55.88093 96.47772 1.000 27.28993 84 ILE A O 1
ATOM 631 N N . ASP A 1 106 ? 12.13226 56.81143 98.33045 1.000 25.34841 85 ASP A N 1
ATOM 632 C CA . ASP A 1 106 ? 11.93126 58.07410 97.63552 1.000 35.56556 85 ASP A CA 1
ATOM 633 C C . ASP A 1 106 ? 13.24926 58.63449 97.12380 1.000 35.50160 85 ASP A C 1
ATOM 634 O O . ASP A 1 106 ? 13.33589 59.10256 95.98181 1.000 29.82111 85 ASP A O 1
ATOM 639 N N . ASP A 1 107 ? 14.29301 58.57564 97.94769 1.000 34.50857 86 ASP A N 1
ATOM 640 C CA . ASP A 1 107 ? 15.52789 59.26886 97.61178 1.000 30.98352 86 ASP A CA 1
ATOM 641 C C . ASP A 1 107 ? 16.38772 58.46828 96.64358 1.000 27.76396 86 ASP A C 1
ATOM 642 O O . ASP A 1 107 ? 16.99971 59.04828 95.74221 1.000 26.51799 86 ASP A O 1
ATOM 647 N N . VAL A 1 108 ? 16.44922 57.14421 96.79619 1.000 27.08081 87 VAL A N 1
ATOM 648 C CA . VAL A 1 108 ? 17.38548 56.37999 95.98707 1.000 28.82406 87 VAL A CA 1
ATOM 649 C C . VAL A 1 108 ? 16.71618 55.74678 94.77985 1.000 27.37709 87 VAL A C 1
ATOM 650 O O . VAL A 1 108 ? 17.41588 55.42993 93.80621 1.000 28.17925 87 VAL A O 1
ATOM 654 N N . LEU A 1 109 ? 15.38989 55.58559 94.78664 1.000 28.31887 88 LEU A N 1
ATOM 655 C CA . LEU A 1 109 ? 14.70489 55.03362 93.61812 1.000 24.31639 88 LEU A CA 1
ATOM 656 C C . LEU A 1 109 ? 13.83026 56.03592 92.87170 1.000 28.65207 88 LEU A C 1
ATOM 657 O O . LEU A 1 109 ? 13.80625 56.01603 91.63518 1.000 24.51418 88 LEU A O 1
ATOM 662 N N . ASP A 1 110 ? 13.09577 56.90883 93.56695 1.000 26.84346 89 ASP A N 1
ATOM 663 C CA . ASP A 1 110 ? 12.12616 57.75907 92.88161 1.000 29.46136 89 ASP A CA 1
ATOM 664 C C . ASP A 1 110 ? 12.71915 59.08444 92.41692 1.000 26.76220 89 ASP A C 1
ATOM 665 O O . ASP A 1 110 ? 12.39448 59.55221 91.32034 1.000 27.85861 89 ASP A O 1
ATOM 670 N N . ALA A 1 111 ? 13.58146 59.69733 93.22172 1.000 22.89157 90 ALA A N 1
ATOM 671 C CA . ALA A 1 111 ? 14.11595 61.00767 92.86257 1.000 24.35420 90 ALA A CA 1
ATOM 672 C C . ALA A 1 111 ? 14.91221 60.99756 91.55832 1.000 27.21031 90 ALA A C 1
ATOM 673 O O . ALA A 1 111 ? 14.73160 61.93230 90.75992 1.000 26.08239 90 ALA A O 1
ATOM 675 N N . PRO A 1 112 ? 15.77460 60.01139 91.27020 1.000 27.99129 91 PRO A N 1
ATOM 676 C CA . PRO A 1 112 ? 16.54777 60.08203 90.01669 1.000 22.86356 91 PRO A CA 1
ATOM 677 C C . PRO A 1 112 ? 15.71158 59.89215 88.76861 1.000 27.26055 91 PRO A C 1
ATOM 678 O O . PRO A 1 112 ? 16.05699 60.45140 87.72679 1.000 29.99348 91 PRO A O 1
ATOM 682 N N . ARG A 1 113 ? 14.63470 59.12027 88.82577 1.000 31.41778 92 ARG A N 1
ATOM 683 C CA . ARG A 1 113 ? 13.82616 58.85257 87.64281 1.000 29.84126 92 ARG A CA 1
ATOM 684 C C . ARG A 1 113 ? 12.69837 59.85880 87.43668 1.000 29.83222 92 ARG A C 1
ATOM 685 O O . ARG A 1 113 ? 11.91006 59.68686 86.49944 1.000 29.93830 92 ARG A O 1
ATOM 693 N N . ALA A 1 114 ? 12.63267 60.91641 88.25528 1.000 30.63007 93 ALA A N 1
ATOM 694 C CA . ALA A 1 114 ? 11.45417 61.78480 88.28544 1.000 29.99723 93 ALA A CA 1
ATOM 695 C C . ALA A 1 114 ? 11.13372 62.37331 86.91173 1.000 36.79141 93 ALA A C 1
ATOM 696 O O . ALA A 1 114 ? 9.95788 62.50738 86.54558 1.000 33.71756 93 ALA A O 1
ATOM 698 N N . GLU A 1 115 ? 12.15222 62.73359 86.13084 1.000 33.64569 94 GLU A N 1
ATOM 699 C CA . GLU A 1 115 ? 11.84496 63.48338 84.92000 1.000 33.37585 94 GLU A CA 1
ATOM 700 C C . GLU A 1 115 ? 11.55748 62.61969 83.70095 1.000 26.69904 94 GLU A C 1
ATOM 701 O O . GLU A 1 115 ? 11.10580 63.16064 82.69362 1.000 31.02319 94 GLU A O 1
ATOM 707 N N . THR A 1 116 ? 11.77845 61.30771 83.75322 1.000 28.74722 95 THR A N 1
ATOM 708 C CA . THR A 1 116 ? 11.16222 60.45045 82.74296 1.000 31.47879 95 THR A CA 1
ATOM 709 C C . THR A 1 116 ? 9.82111 59.91043 83.20828 1.000 36.78906 95 THR A C 1
ATOM 710 O O . THR A 1 116 ? 8.94751 59.63557 82.37439 1.000 30.41562 95 THR A O 1
ATOM 714 N N . ARG A 1 117 ? 9.65536 59.75513 84.52540 1.000 34.15298 96 ARG A N 1
ATOM 715 C CA A ARG A 1 117 ? 8.37585 59.33552 85.08895 0.521 37.69501 96 ARG A CA 1
ATOM 716 C CA B ARG A 1 117 ? 8.37278 59.32539 85.07235 0.479 37.68784 96 ARG A CA 1
ATOM 717 C C . ARG A 1 117 ? 7.25143 60.24070 84.60305 1.000 35.89274 96 ARG A C 1
ATOM 718 O O . ARG A 1 117 ? 6.19917 59.77033 84.15723 1.000 36.73312 96 ARG A O 1
ATOM 733 N N . THR A 1 118 ? 7.46617 61.55186 84.69326 1.000 34.88245 97 THR A N 1
ATOM 734 C CA . THR A 1 118 ? 6.59668 62.57496 84.11924 1.000 36.95401 97 THR A CA 1
ATOM 735 C C . THR A 1 118 ? 7.40471 63.26240 83.01566 1.000 38.16828 97 THR A C 1
ATOM 736 O O . THR A 1 118 ? 8.05638 64.28438 83.24293 1.000 37.79305 97 THR A O 1
ATOM 740 N N . LEU A 1 119 ? 7.38100 62.67862 81.82045 1.000 35.20913 98 LEU A N 1
ATOM 741 C CA . LEU A 1 119 ? 8.16180 63.20988 80.71341 1.000 31.57018 98 LEU A CA 1
ATOM 742 C C . LEU A 1 119 ? 7.57332 64.53497 80.23876 1.000 33.68888 98 LEU A C 1
ATOM 743 O O . LEU A 1 119 ? 6.43013 64.58637 79.77689 1.000 39.05027 98 LEU A O 1
ATOM 748 N N . ALA A 1 120 ? 8.35140 65.60702 80.34570 1.000 32.48453 99 ALA A N 1
ATOM 749 C CA . ALA A 1 120 ? 7.94828 66.87459 79.75260 1.000 35.24022 99 ALA A CA 1
ATOM 750 C C . ALA A 1 120 ? 8.08559 66.80556 78.23314 1.000 35.28449 99 ALA A C 1
ATOM 751 O O . ALA A 1 120 ? 9.09684 66.32422 77.71409 1.000 36.53159 99 ALA A O 1
ATOM 753 N N . ILE A 1 121 ? 7.06016 67.27723 77.51541 1.000 34.55540 100 ILE A N 1
ATOM 754 C CA . ILE A 1 121 ? 7.05341 67.27094 76.05535 1.000 38.14487 100 ILE A CA 1
ATOM 755 C C . ILE A 1 121 ? 6.54773 68.61303 75.54626 1.000 39.77437 100 ILE A C 1
ATOM 756 O O . ILE A 1 121 ? 5.90159 69.37720 76.26598 1.000 37.34477 100 ILE A O 1
ATOM 761 N N . THR A 1 122 ? 6.84036 68.88834 74.27695 1.000 33.18063 101 THR A N 1
ATOM 762 C CA . THR A 1 122 ? 6.30520 70.06003 73.59181 1.000 40.19276 101 THR A CA 1
ATOM 763 C C . THR A 1 122 ? 5.61330 69.58141 72.32724 1.000 42.89780 101 THR A C 1
ATOM 764 O O . THR A 1 122 ? 6.27134 69.07271 71.41404 1.000 41.35523 101 THR A O 1
ATOM 768 N N . ALA A 1 123 ? 4.29917 69.75481 72.26518 1.000 43.29847 102 ALA A N 1
ATOM 769 C CA . ALA A 1 123 ? 3.53937 69.34227 71.10098 1.000 42.02997 102 ALA A CA 1
ATOM 770 C C . ALA A 1 123 ? 3.48725 70.48193 70.09432 1.000 46.31934 102 ALA A C 1
ATOM 771 O O . ALA A 1 123 ? 3.33917 71.64830 70.46349 1.000 45.86170 102 ALA A O 1
ATOM 773 N N . GLN A 1 124 ? 3.64170 70.13781 68.82098 1.000 45.18983 103 GLN A N 1
ATOM 774 C CA . GLN A 1 124 ? 3.52554 71.09806 67.73570 1.000 43.09334 103 GLN A CA 1
ATOM 775 C C . GLN A 1 124 ? 3.11505 70.33484 66.48912 1.000 45.06189 103 GLN A C 1
ATOM 776 O O . GLN A 1 124 ? 3.45972 69.15584 66.35328 1.000 42.62207 103 GLN A O 1
ATOM 778 N N . PRO A 1 125 ? 2.35847 70.95725 65.58433 1.000 47.38244 104 PRO A N 1
ATOM 779 C CA . PRO A 1 125 ? 2.01892 70.28998 64.31963 1.000 43.24216 104 PRO A CA 1
ATOM 780 C C . PRO A 1 125 ? 3.26152 69.92337 63.52462 1.000 39.64551 104 PRO A C 1
ATOM 781 O O . PRO A 1 125 ? 4.17583 70.73137 63.36480 1.000 43.91144 104 PRO A O 1
ATOM 785 N N . PHE A 1 126 ? 3.29381 68.68683 63.03182 1.000 41.78479 105 PHE A N 1
ATOM 786 C CA . PHE A 1 126 ? 4.29627 68.26941 62.05719 1.000 41.81360 105 PHE A CA 1
ATOM 787 C C . PHE A 1 126 ? 3.66913 67.27619 61.09016 1.000 42.10746 105 PHE A C 1
ATOM 788 O O . PHE A 1 126 ? 2.70713 66.58634 61.43418 1.000 40.96943 105 PHE A O 1
ATOM 796 N N . ALA A 1 127 ? 4.21744 67.22226 59.87114 1.000 44.18254 106 ALA A N 1
ATOM 797 C CA . ALA A 1 127 ? 3.77698 66.24946 58.87603 1.000 37.33456 106 ALA A CA 1
ATOM 798 C C . ALA A 1 127 ? 4.29639 64.85688 59.23118 1.000 35.15449 106 ALA A C 1
ATOM 799 O O . ALA A 1 127 ? 5.47060 64.68119 59.56796 1.000 34.02081 106 ALA A O 1
ATOM 801 N N . LEU A 1 128 ? 3.41555 63.85995 59.15304 1.000 36.53161 107 LEU A N 1
ATOM 802 C CA . LEU A 1 128 ? 3.75220 62.52466 59.64155 1.000 33.93190 107 LEU A CA 1
ATOM 803 C C . LEU A 1 128 ? 4.62867 61.74930 58.65708 1.000 29.41849 107 LEU A C 1
ATOM 804 O O . LEU A 1 128 ? 5.62554 61.13398 59.05913 1.000 30.36407 107 LEU A O 1
ATOM 809 N N . ARG A 1 129 ? 4.25069 61.73590 57.37340 1.000 29.00205 108 ARG A N 1
ATOM 810 C CA . ARG A 1 129 ? 4.96464 60.90413 56.40540 1.000 33.16940 108 ARG A CA 1
ATOM 811 C C . ARG A 1 129 ? 6.45784 61.19821 56.31522 1.000 27.88782 108 ARG A C 1
ATOM 812 O O . ARG A 1 129 ? 7.23768 60.23482 56.24349 1.000 30.07260 108 ARG A O 1
ATOM 820 N N . PRO A 1 130 ? 6.92745 62.44752 56.31035 1.000 31.52596 109 PRO A N 1
ATOM 821 C CA . PRO A 1 130 ? 8.38737 62.64991 56.32282 1.000 29.97083 109 PRO A CA 1
ATOM 822 C C . PRO A 1 130 ? 9.05727 62.06157 57.55874 1.000 26.71284 109 PRO A C 1
ATOM 823 O O . PRO A 1 130 ? 10.18204 61.54888 57.46394 1.000 25.73683 109 PRO A O 1
ATOM 827 N N . LEU A 1 131 ? 8.38593 62.08474 58.71046 1.000 26.60859 110 LEU A N 1
ATOM 828 C CA . LEU A 1 131 ? 8.96173 61.45014 59.89511 1.000 26.60351 110 LEU A CA 1
ATOM 829 C C . LEU A 1 131 ? 8.99633 59.93597 59.74508 1.000 24.32673 110 LEU A C 1
ATOM 830 O O . LEU A 1 131 ? 9.99561 59.29932 60.09507 1.000 24.23207 110 LEU A O 1
ATOM 835 N N . LEU A 1 132 ? 7.91403 59.33534 59.23764 1.000 25.18101 111 LEU A N 1
ATOM 836 C CA . LEU A 1 132 ? 7.92749 57.89235 59.01724 1.000 24.94370 111 LEU A CA 1
ATOM 837 C C . LEU A 1 132 ? 9.05505 57.49671 58.06685 1.000 26.03368 111 LEU A C 1
ATOM 838 O O . LEU A 1 132 ? 9.76326 56.51130 58.30647 1.000 23.92031 111 LEU A O 1
ATOM 843 N N . ASP A 1 133 ? 9.25267 58.27975 56.99965 1.000 26.55028 112 ASP A N 1
ATOM 844 C CA . ASP A 1 133 ? 10.33091 58.01535 56.04690 1.000 26.41556 112 ASP A CA 1
ATOM 845 C C . ASP A 1 133 ? 11.70863 58.14745 56.70110 1.000 24.36395 112 ASP A C 1
ATOM 846 O O . ASP A 1 133 ? 12.57266 57.27280 56.54175 1.000 25.93410 112 ASP A O 1
ATOM 851 N N . ASP A 1 134 ? 11.95059 59.25655 57.40909 1.000 24.29193 113 ASP A N 1
ATOM 852 C CA . ASP A 1 134 ? 13.21701 59.40143 58.13460 1.000 25.49024 113 ASP A CA 1
ATOM 853 C C . ASP A 1 134 ? 13.45217 58.23711 59.10188 1.000 25.58619 113 ASP A C 1
ATOM 854 O O . ASP A 1 134 ? 14.58555 57.76408 59.25454 1.000 26.32409 113 ASP A O 1
ATOM 859 N N . THR A 1 135 ? 12.39534 57.76027 59.76233 1.000 26.23703 114 THR A N 1
ATOM 860 C CA . THR A 1 135 ? 12.55215 56.67519 60.73129 1.000 23.86130 114 THR A CA 1
ATOM 861 C C . THR A 1 135 ? 12.99172 55.38755 60.04128 1.000 25.46636 114 THR A C 1
ATOM 862 O O . THR A 1 135 ? 13.90349 54.69278 60.51113 1.000 22.28757 114 THR A O 1
ATOM 866 N N . LEU A 1 136 ? 12.36079 55.06882 58.90872 1.000 24.13431 115 LEU A N 1
ATOM 867 C CA . LEU A 1 136 ? 12.72741 53.88155 58.14221 1.000 22.71925 115 LEU A CA 1
ATOM 868 C C . LEU A 1 136 ? 14.16620 53.96556 57.65638 1.000 24.32913 115 LEU A C 1
ATOM 869 O O . LEU A 1 136 ? 14.93577 53.00419 57.78860 1.000 22.70434 115 LEU A O 1
ATOM 874 N N . ALA A 1 137 ? 14.54088 55.10551 57.06194 1.000 23.17952 116 ALA A N 1
ATOM 875 C CA . ALA A 1 137 ? 15.92685 55.30066 56.64897 1.000 26.66553 116 ALA A CA 1
ATOM 876 C C . ALA A 1 137 ? 16.87777 55.05086 57.81610 1.000 25.28838 116 ALA A C 1
ATOM 877 O O . ALA A 1 137 ? 17.90741 54.38180 57.66496 1.000 23.00083 116 ALA A O 1
ATOM 879 N N . LEU A 1 138 ? 16.52403 55.55158 59.00016 1.000 22.99785 117 LEU A N 1
ATOM 880 C CA . LEU A 1 138 ? 17.40290 55.40813 60.15335 1.000 22.42659 117 LEU A CA 1
ATOM 881 C C . LEU A 1 138 ? 17.53154 53.94319 60.58527 1.000 25.24687 117 LEU A C 1
ATOM 882 O O . LEU A 1 138 ? 18.64515 53.45168 60.80950 1.000 26.79121 117 LEU A O 1
ATOM 887 N N . VAL A 1 139 ? 16.41111 53.22537 60.72161 1.000 24.17177 118 VAL A N 1
ATOM 888 C CA . VAL A 1 139 ? 16.50073 51.85605 61.22855 1.000 22.12388 118 VAL A CA 1
ATOM 889 C C . VAL A 1 139 ? 17.21126 50.95359 60.22057 1.000 23.92579 118 VAL A C 1
ATOM 890 O O . VAL A 1 139 ? 18.02366 50.09512 60.59624 1.000 23.60899 118 VAL A O 1
ATOM 894 N N . ARG A 1 140 ? 16.93990 51.15008 58.92492 1.000 22.34936 119 ARG A N 1
ATOM 895 C CA . ARG A 1 140 ? 17.62453 50.37252 57.89658 1.000 24.08349 119 ARG A CA 1
ATOM 896 C C . ARG A 1 140 ? 19.12852 50.64209 57.91321 1.000 27.72776 119 ARG A C 1
ATOM 897 O O . ARG A 1 140 ? 19.93726 49.70771 57.84760 1.000 26.31566 119 ARG A O 1
ATOM 905 N N . PHE A 1 141 ? 19.52053 51.91828 58.00003 1.000 26.33215 120 PHE A N 1
ATOM 906 C CA . PHE A 1 141 ? 20.94301 52.26986 57.99677 1.000 27.76175 120 PHE A CA 1
ATOM 907 C C . PHE A 1 141 ? 21.64670 51.73061 59.23457 1.000 31.32528 120 PHE A C 1
ATOM 908 O O . PHE A 1 141 ? 22.76309 51.20767 59.14398 1.000 33.95479 120 PHE A O 1
ATOM 916 N N . ALA A 1 142 ? 21.00007 51.83540 60.39935 1.000 24.46797 121 ALA A N 1
ATOM 917 C CA . ALA A 1 142 ? 21.67094 51.53444 61.65714 1.000 29.05132 121 ALA A CA 1
ATOM 918 C C . ALA A 1 142 ? 21.68428 50.04472 61.98866 1.000 34.11896 121 ALA A C 1
ATOM 919 O O . ALA A 1 142 ? 22.57727 49.60375 62.71641 1.000 29.86770 121 ALA A O 1
ATOM 921 N N . LEU A 1 143 ? 20.73230 49.24868 61.47508 1.000 29.22376 122 LEU A N 1
ATOM 922 C CA . LEU A 1 143 ? 20.63743 47.86949 61.94450 1.000 28.37561 122 LEU A CA 1
ATOM 923 C C . LEU A 1 143 ? 19.96262 46.90508 60.97498 1.000 26.54268 122 LEU A C 1
ATOM 924 O O . LEU A 1 143 ? 20.43324 45.77745 60.81739 1.000 27.34712 122 LEU A O 1
ATOM 929 N N . ALA A 1 144 ? 18.83565 47.29750 60.36950 1.000 24.54751 123 ALA A N 1
ATOM 930 C CA . ALA A 1 144 ? 18.01170 46.30749 59.67108 1.000 27.00088 123 ALA A CA 1
ATOM 931 C C . ALA A 1 144 ? 18.72343 45.75538 58.43416 1.000 30.24416 123 ALA A C 1
ATOM 932 O O . ALA A 1 144 ? 18.64788 44.55033 58.15061 1.000 27.77930 123 ALA A O 1
ATOM 934 N N . ASP A 1 145 ? 19.43265 46.61099 57.69537 1.000 25.10551 124 ASP A N 1
ATOM 935 C CA . ASP A 1 145 ? 20.13060 46.13445 56.50130 1.000 28.30026 124 ASP A CA 1
ATOM 936 C C . ASP A 1 145 ? 21.21842 45.13562 56.87099 1.000 33.02175 124 ASP A C 1
ATOM 937 O O . ASP A 1 145 ? 21.28927 44.04114 56.30378 1.000 31.41701 124 ASP A O 1
ATOM 942 N N . ALA A 1 146 ? 22.04355 45.47547 57.86409 1.000 32.73774 125 ALA A N 1
ATOM 943 C CA . ALA A 1 146 ? 23.08401 44.55287 58.30985 1.000 33.51365 125 ALA A CA 1
ATOM 944 C C . ALA A 1 146 ? 22.48625 43.25466 58.84146 1.000 36.11132 125 ALA A C 1
ATOM 945 O O . ALA A 1 146 ? 23.07089 42.18048 58.67132 1.000 38.88450 125 ALA A O 1
ATOM 947 N N . ARG A 1 147 ? 21.31989 43.32722 59.47710 1.000 31.12531 126 ARG A N 1
ATOM 948 C CA . ARG A 1 147 ? 20.68034 42.12989 60.00575 1.000 29.48730 126 ARG A CA 1
ATOM 949 C C . ARG A 1 147 ? 19.91374 41.33950 58.95317 1.000 33.90186 126 ARG A C 1
ATOM 950 O O . ARG A 1 147 ? 19.39396 40.26362 59.27199 1.000 37.21277 126 ARG A O 1
ATOM 958 N N . GLN A 1 148 ? 19.82509 41.85017 57.72430 1.000 34.45721 127 GLN A N 1
ATOM 959 C CA . GLN A 1 148 ? 19.06786 41.21637 56.64265 1.000 37.24018 127 GLN A CA 1
ATOM 960 C C . GLN A 1 148 ? 17.61058 41.00737 57.04044 1.000 35.06814 127 GLN A C 1
ATOM 961 O O . GLN A 1 148 ? 17.01146 39.95816 56.78380 1.000 32.94702 127 GLN A O 1
ATOM 967 N N . VAL A 1 149 ? 17.03636 42.01939 57.67650 1.000 34.66031 128 VAL A N 1
ATOM 968 C CA . VAL A 1 149 ? 15.62415 42.03835 58.03209 1.000 31.74216 128 VAL A CA 1
ATOM 969 C C . VAL A 1 149 ? 14.91477 43.04251 57.12632 1.000 31.05803 128 VAL A C 1
ATOM 970 O O . VAL A 1 149 ? 15.33679 44.19922 57.01320 1.000 26.58273 128 VAL A O 1
ATOM 974 N N . SER A 1 150 ? 13.84364 42.60481 56.47935 1.000 31.65785 129 SER A N 1
ATOM 975 C CA . SER A 1 150 ? 13.05062 43.49910 55.64177 1.000 29.43661 129 SER A CA 1
ATOM 976 C C . SER A 1 150 ? 12.01384 44.21025 56.49913 1.000 32.75166 129 SER A C 1
ATOM 977 O O . SER A 1 150 ? 11.30845 43.57041 57.28667 1.000 32.73935 129 SER A O 1
ATOM 980 N N . ILE A 1 151 ? 11.92468 45.52509 56.35496 1.000 27.54543 130 ILE A N 1
ATOM 981 C CA . ILE A 1 151 ? 10.85880 46.29740 56.97749 1.000 25.44125 130 ILE A CA 1
ATOM 982 C C . ILE A 1 151 ? 9.85075 46.59859 55.87470 1.000 27.99100 130 ILE A C 1
ATOM 983 O O . ILE A 1 151 ? 10.08835 47.45185 55.02343 1.000 28.80181 130 ILE A O 1
ATOM 988 N N . ASP A 1 152 ? 8.73159 45.88136 55.87538 1.000 27.18467 131 ASP A N 1
ATOM 989 C CA . ASP A 1 152 ? 7.65762 46.12846 54.92725 1.000 28.28165 131 ASP A CA 1
ATOM 990 C C . ASP A 1 152 ? 6.77688 47.24898 55.46557 1.000 34.23119 131 ASP A C 1
ATOM 991 O O . ASP A 1 152 ? 6.00670 47.03696 56.40653 1.000 29.19157 131 ASP A O 1
ATOM 996 N N . ALA A 1 153 ? 6.87173 48.43384 54.85787 1.000 30.76388 132 ALA A N 1
ATOM 997 C CA . ALA A 1 153 ? 6.20217 49.63423 55.34052 1.000 28.63137 132 ALA A CA 1
ATOM 998 C C . ALA A 1 153 ? 5.02672 50.01483 54.45002 1.000 34.15386 132 ALA A C 1
ATOM 999 O O . ALA A 1 153 ? 5.12744 50.00563 53.21217 1.000 32.67302 132 ALA A O 1
ATOM 1001 N N . THR A 1 154 ? 3.92416 50.38228 55.09452 1.000 29.72633 133 THR A N 1
ATOM 1002 C CA . THR A 1 154 ? 2.74559 50.94541 54.43843 1.000 31.95881 133 THR A CA 1
ATOM 1003 C C . THR A 1 154 ? 2.53790 52.35098 54.98497 1.000 38.18931 133 THR A C 1
ATOM 1004 O O . THR A 1 154 ? 2.35284 52.53331 56.19557 1.000 32.45013 133 THR A O 1
ATOM 1008 N N . LEU A 1 155 ? 2.57705 53.32267 54.11664 1.000 34.95026 134 LEU A N 1
ATOM 1009 C CA . LEU A 1 155 ? 2.61404 54.67613 54.61767 1.000 41.46718 134 LEU A CA 1
ATOM 1010 C C . LEU A 1 155 ? 1.30174 55.40214 54.32469 1.000 42.67242 134 LEU A C 1
ATOM 1011 O O . LEU A 1 155 ? 0.68764 55.18353 53.27324 1.000 42.58213 134 LEU A O 1
ATOM 1016 N N . PRO A 1 156 ? 0.85875 56.26470 55.23856 1.000 45.87154 135 PRO A N 1
ATOM 1017 C CA . PRO A 1 156 ? -0.51252 56.78368 55.17349 1.000 43.54141 135 PRO A CA 1
ATOM 1018 C C . PRO A 1 156 ? -0.76568 57.61296 53.92638 1.000 50.79700 135 PRO A C 1
ATOM 1019 O O . PRO A 1 156 ? 0.07190 58.41230 53.50189 1.000 49.18288 135 PRO A O 1
ATOM 1023 N N . ASP A 1 157 ? -1.94687 57.41415 53.34847 1.000 54.17571 136 ASP A N 1
ATOM 1024 C CA . ASP A 1 157 ? -2.38769 58.21612 52.22012 1.000 57.25363 136 ASP A CA 1
ATOM 1025 C C . ASP A 1 157 ? -2.62815 59.65534 52.66155 1.000 59.86312 136 ASP A C 1
ATOM 1026 O O . ASP A 1 157 ? -2.92151 59.93173 53.83045 1.000 52.89057 136 ASP A O 1
ATOM 1031 N N . GLY A 1 158 ? -2.49525 60.57637 51.70932 1.000 60.95864 137 GLY A N 1
ATOM 1032 C CA . GLY A 1 158 ? -2.76111 61.98134 51.95714 1.000 60.05382 137 GLY A CA 1
ATOM 1033 C C . GLY A 1 158 ? -1.54915 62.72883 52.46754 1.000 63.99913 137 GLY A C 1
ATOM 1034 O O . GLY A 1 158 ? -0.40833 62.33740 52.19904 1.000 65.07899 137 GLY A O 1
ATOM 1035 N N . GLU A 1 159 ? -1.77909 63.81555 53.19655 1.000 59.47490 138 GLU A N 1
ATOM 1036 C CA . GLU A 1 159 ? -0.71970 64.50503 53.93221 1.000 62.52546 138 GLU A CA 1
ATOM 1037 C C . GLU A 1 159 ? -1.14658 64.65814 55.39047 1.000 57.94386 138 GLU A C 1
ATOM 1038 O O . GLU A 1 159 ? -1.34981 65.77028 55.88927 1.000 56.13335 138 GLU A O 1
ATOM 1044 N N . PRO A 1 160 ? -1.29979 63.54329 56.10638 1.000 52.76520 139 PRO A N 1
ATOM 1045 C CA . PRO A 1 160 ? -1.69982 63.62645 57.51186 1.000 60.07232 139 PRO A CA 1
ATOM 1046 C C . PRO A 1 160 ? -0.64078 64.32305 58.34967 1.000 54.10044 139 PRO A C 1
ATOM 1047 O O . PRO A 1 160 ? 0.56369 64.21623 58.09957 1.000 43.58717 139 PRO A O 1
ATOM 1051 N N . SER A 1 161 ? -1.11535 65.05338 59.34866 1.000 50.16856 140 SER A N 1
ATOM 1052 C CA . SER A 1 161 ? -0.25850 65.78884 60.25705 1.000 54.54764 140 SER A CA 1
ATOM 1053 C C . SER A 1 161 ? -0.61710 65.40347 61.68281 1.000 50.47287 140 SER A C 1
ATOM 1054 O O . SER A 1 161 ? -1.71461 64.91414 61.96539 1.000 50.07924 140 SER A O 1
ATOM 1057 N N . LEU A 1 162 ? 0.33157 65.62121 62.57883 1.000 46.76414 141 LEU A N 1
ATOM 1058 C CA . LEU A 1 162 ? 0.17810 65.26944 63.97682 1.000 48.90569 141 LEU A CA 1
ATOM 1059 C C . LEU A 1 162 ? 0.60985 66.46721 64.80115 1.000 47.44454 141 LEU A C 1
ATOM 1060 O O . LEU A 1 162 ? 1.54552 67.17809 64.42238 1.000 49.31084 141 LEU A O 1
ATOM 1065 N N . SER A 1 163 ? -0.09151 66.71222 65.90027 1.000 47.34222 142 SER A N 1
ATOM 1066 C CA . SER A 1 163 ? 0.30990 67.71912 66.87871 1.000 47.83008 142 SER A CA 1
ATOM 1067 C C . SER A 1 163 ? 0.85859 66.94950 68.07109 1.000 46.81691 142 SER A C 1
ATOM 1068 O O . SER A 1 163 ? 0.10620 66.51974 68.94904 1.000 49.87546 142 SER A O 1
ATOM 1071 N N . ALA A 1 164 ? 2.17681 66.75866 68.08320 1.000 43.93255 143 ALA A N 1
ATOM 1072 C CA . ALA A 1 164 ? 2.83368 65.97472 69.11773 1.000 38.59313 143 ALA A CA 1
ATOM 1073 C C . ALA A 1 164 ? 4.27749 66.44110 69.23201 1.000 38.02175 143 ALA A C 1
ATOM 1074 O O . ALA A 1 164 ? 4.70648 67.37419 68.54885 1.000 38.24077 143 ALA A O 1
ATOM 1076 N N . ASP A 1 165 ? 5.02139 65.79193 70.11956 1.000 31.25655 144 ASP A N 1
ATOM 1077 C CA . ASP A 1 165 ? 6.44483 66.06140 70.28634 1.000 33.70887 144 ASP A CA 1
ATOM 1078 C C . ASP A 1 165 ? 7.19631 65.21593 69.26226 1.000 28.57841 144 ASP A C 1
ATOM 1079 O O . ASP A 1 165 ? 7.40943 64.01129 69.45439 1.000 26.64265 144 ASP A O 1
ATOM 1084 N N . ARG A 1 166 ? 7.59410 65.86337 68.16927 1.000 30.12886 145 ARG A N 1
ATOM 1085 C CA . ARG A 1 166 ? 8.11835 65.15723 67.00210 1.000 33.36124 145 ARG A CA 1
ATOM 1086 C C . ARG A 1 166 ? 9.36969 64.37222 67.34668 1.000 25.58325 145 ARG A C 1
ATOM 1087 O O . ARG A 1 166 ? 9.53008 63.21524 66.93494 1.000 26.71911 145 ARG A O 1
ATOM 1095 N N . GLU A 1 167 ? 10.27348 64.99892 68.09954 1.000 27.07789 146 GLU A N 1
ATOM 1096 C CA . GLU A 1 167 ? 11.49471 64.33769 68.54932 1.000 24.25505 146 GLU A CA 1
ATOM 1097 C C . GLU A 1 167 ? 11.19395 63.11440 69.42000 1.000 27.22543 146 GLU A C 1
ATOM 1098 O O . GLU A 1 167 ? 11.81826 62.05772 69.25967 1.000 24.82801 146 GLU A O 1
ATOM 1104 N N . ARG A 1 168 ? 10.24587 63.22966 70.35239 1.000 27.00544 147 ARG A N 1
ATOM 1105 C CA . ARG A 1 168 ? 9.95313 62.08282 71.21258 1.000 23.92951 147 ARG A CA 1
ATOM 1106 C C . ARG A 1 168 ? 9.21881 60.98090 70.44508 1.000 24.79733 147 ARG A C 1
ATOM 1107 O O . ARG A 1 168 ? 9.44919 59.78860 70.68818 1.000 25.69254 147 ARG A O 1
ATOM 1115 N N . VAL A 1 169 ? 8.34078 61.36037 69.51056 1.000 22.18322 148 VAL A N 1
ATOM 1116 C CA . VAL A 1 169 ? 7.69243 60.37792 68.63407 1.000 24.56349 148 VAL A CA 1
ATOM 1117 C C . VAL A 1 169 ? 8.71773 59.69568 67.73432 1.000 23.17736 148 VAL A C 1
ATOM 1118 O O . VAL A 1 169 ? 8.66575 58.47700 67.51940 1.000 22.68459 148 VAL A O 1
ATOM 1122 N N . ALA A 1 170 ? 9.66563 60.46987 67.19485 1.000 25.27090 149 ALA A N 1
ATOM 1123 C CA . ALA A 1 170 ? 10.77141 59.88661 66.43550 1.000 23.97473 149 ALA A CA 1
ATOM 1124 C C . ALA A 1 170 ? 11.50591 58.83391 67.26049 1.000 23.98680 149 ALA A C 1
ATOM 1125 O O . ALA A 1 170 ? 11.74943 57.71011 66.79967 1.000 20.04556 149 ALA A O 1
ATOM 1127 N N . GLN A 1 171 ? 11.84586 59.18259 68.50254 1.000 22.12580 150 GLN A N 1
ATOM 1128 C CA . GLN A 1 171 ? 12.51546 58.23700 69.38987 1.000 21.64786 150 GLN A CA 1
ATOM 1129 C C . GLN A 1 171 ? 11.64844 57.01071 69.66511 1.000 19.15743 150 GLN A C 1
ATOM 1130 O O . GLN A 1 171 ? 12.13361 55.87602 69.62609 1.000 22.06827 150 GLN A O 1
ATOM 1136 N N . ALA A 1 172 ? 10.36146 57.21474 69.92830 1.000 19.28930 151 ALA A N 1
ATOM 1137 C CA . ALA A 1 172 ? 9.47784 56.08650 70.21882 1.000 21.98937 151 ALA A CA 1
ATOM 1138 C C . ALA A 1 172 ? 9.34461 55.15281 69.01674 1.000 23.02996 151 ALA A C 1
ATOM 1139 O O . ALA A 1 172 ? 9.47264 53.92569 69.15207 1.000 21.26439 151 ALA A O 1
ATOM 1141 N N . LEU A 1 173 ? 9.08253 55.71886 67.82776 1.000 20.32327 152 LEU A N 1
ATOM 1142 C CA . LEU A 1 173 ? 9.02413 54.90179 66.61485 1.000 22.90668 152 LEU A CA 1
ATOM 1143 C C . LEU A 1 173 ? 10.33319 54.17148 66.38159 1.000 22.13760 152 LEU A C 1
ATOM 1144 O O . LEU A 1 173 ? 10.33540 52.98287 66.04741 1.000 19.53251 152 LEU A O 1
ATOM 1149 N N . TRP A 1 174 ? 11.46413 54.86655 66.54349 1.000 20.11858 153 TRP A N 1
ATOM 1150 C CA . TRP A 1 174 ? 12.74322 54.19863 66.31798 1.000 19.81631 153 TRP A CA 1
ATOM 1151 C C . TRP A 1 174 ? 12.92241 53.02497 67.27523 1.000 22.45872 153 TRP A C 1
ATOM 1152 O O . TRP A 1 174 ? 13.38134 51.94813 66.86347 1.000 19.13851 153 TRP A O 1
ATOM 1163 N N . THR A 1 175 ? 12.54849 53.21050 68.55441 1.000 19.93374 154 THR A N 1
ATOM 1164 C CA . THR A 1 175 ? 12.73824 52.15525 69.55160 1.000 18.43163 154 THR A CA 1
ATOM 1165 C C . THR A 1 175 ? 11.87612 50.92695 69.24108 1.000 19.56650 154 THR A C 1
ATOM 1166 O O . THR A 1 175 ? 12.35717 49.79144 69.31758 1.000 20.59230 154 THR A O 1
ATOM 1170 N N . MET A 1 176 ? 10.59479 51.13323 68.89857 1.000 18.88136 155 MET A N 1
ATOM 1171 C CA . MET A 1 176 ? 9.71763 50.00577 68.56093 1.000 23.59452 155 MET A CA 1
ATOM 1172 C C . MET A 1 176 ? 10.24443 49.22317 67.35968 1.000 26.61820 155 MET A C 1
ATOM 1173 O O . MET A 1 176 ? 10.29043 47.98616 67.37592 1.000 23.28034 155 MET A O 1
ATOM 1178 N N . LEU A 1 177 ? 10.56036 49.93258 66.26973 1.000 22.60213 156 LEU A N 1
ATOM 1179 C CA A LEU A 1 177 ? 11.04283 49.26703 65.06154 0.569 21.60699 156 LEU A CA 1
ATOM 1180 C CA B LEU A 1 177 ? 11.03930 49.26565 65.06354 0.431 22.00346 156 LEU A CA 1
ATOM 1181 C C . LEU A 1 177 ? 12.35414 48.54725 65.32716 1.000 19.95713 156 LEU A C 1
ATOM 1182 O O . LEU A 1 177 ? 12.53459 47.39168 64.92980 1.000 20.23590 156 LEU A O 1
ATOM 1191 N N . THR A 1 178 ? 13.28853 49.22851 65.99127 1.000 19.31055 157 THR A N 1
ATOM 1192 C CA . THR A 1 178 ? 14.59316 48.63508 66.24494 1.000 20.86607 157 THR A CA 1
ATOM 1193 C C . THR A 1 178 ? 14.46202 47.41264 67.15316 1.000 24.60294 157 THR A C 1
ATOM 1194 O O . THR A 1 178 ? 15.14259 46.39630 66.94605 1.000 23.81467 157 THR A O 1
ATOM 1198 N N . THR A 1 179 ? 13.54586 47.47081 68.12693 1.000 21.64161 158 THR A N 1
ATOM 1199 C CA . THR A 1 179 ? 13.27950 46.29548 68.95903 1.000 25.27650 158 THR A CA 1
ATOM 1200 C C . THR A 1 179 ? 12.73248 45.13762 68.12512 1.000 22.08656 158 THR A C 1
ATOM 1201 O O . THR A 1 179 ? 13.17339 43.99510 68.27233 1.000 26.60749 158 THR A O 1
ATOM 1205 N N . ALA A 1 180 ? 11.78330 45.41047 67.22936 1.000 24.01269 159 ALA A N 1
ATOM 1206 C CA . ALA A 1 180 ? 11.25301 44.32896 66.39317 1.000 21.84665 159 ALA A CA 1
ATOM 1207 C C . ALA A 1 180 ? 12.32828 43.75228 65.47654 1.000 25.23272 159 ALA A C 1
ATOM 1208 O O . ALA A 1 180 ? 12.36952 42.53692 65.23837 1.000 25.35662 159 ALA A O 1
ATOM 1210 N N . VAL A 1 181 ? 13.21463 44.60766 64.95883 1.000 21.27064 160 VAL A N 1
ATOM 1211 C CA . VAL A 1 181 ? 14.34142 44.12318 64.16530 1.000 25.80210 160 VAL A CA 1
ATOM 1212 C C . VAL A 1 181 ? 15.29912 43.30922 65.03500 1.000 29.13840 160 VAL A C 1
ATOM 1213 O O . VAL A 1 181 ? 15.85739 42.29867 64.58743 1.000 29.47813 160 VAL A O 1
ATOM 1217 N N . GLU A 1 182 ? 15.51140 43.73715 66.28549 1.000 26.70429 161 GLU A N 1
ATOM 1218 C CA . GLU A 1 182 ? 16.37746 42.97248 67.18331 1.000 29.29185 161 GLU A CA 1
ATOM 1219 C C . GLU A 1 182 ? 15.84662 41.55558 67.40089 1.000 29.04178 161 GLU A C 1
ATOM 1220 O O . GLU A 1 182 ? 16.62916 40.60201 67.48989 1.000 28.74590 161 GLU A O 1
ATOM 1226 N N . ALA A 1 183 ? 14.52057 41.39351 67.44645 1.000 26.01375 162 ALA A N 1
ATOM 1227 C CA . ALA A 1 183 ? 13.88272 40.08872 67.62722 1.000 30.00700 162 ALA A CA 1
ATOM 1228 C C . ALA A 1 183 ? 13.87350 39.20016 66.37738 1.000 31.04261 162 ALA A C 1
ATOM 1229 O O . ALA A 1 183 ? 13.42534 38.04532 66.46151 1.000 29.83844 162 ALA A O 1
ATOM 1231 N N . SER A 1 184 ? 14.33650 39.68983 65.23003 1.000 27.94152 163 SER A N 1
ATOM 1232 C CA . SER A 1 184 ? 14.09355 39.02884 63.95163 1.000 34.45909 163 SER A CA 1
ATOM 1233 C C . SER A 1 184 ? 15.35792 38.36667 63.41407 1.000 36.14805 163 SER A C 1
ATOM 1234 O O . SER A 1 184 ? 16.42294 38.99292 63.35978 1.000 32.77557 163 SER A O 1
ATOM 1237 N N . ALA A 1 185 ? 15.23006 37.11128 62.99347 1.000 34.88263 164 ALA A N 1
ATOM 1238 C CA . ALA A 1 185 ? 16.33951 36.42720 62.35075 1.000 35.50759 164 ALA A CA 1
ATOM 1239 C C . ALA A 1 185 ? 16.50003 36.86805 60.89030 1.000 40.08597 164 ALA A C 1
ATOM 1240 O O . ALA A 1 185 ? 15.61363 37.48393 60.28222 1.000 35.14196 164 ALA A O 1
ATOM 1242 N N . ALA A 1 186 ? 17.66188 36.52997 60.33214 1.000 37.61788 165 ALA A N 1
ATOM 1243 C CA . ALA A 1 186 ? 18.00174 36.90834 58.97000 1.000 38.54022 165 ALA A CA 1
ATOM 1244 C C . ALA A 1 186 ? 16.98386 36.35420 57.97815 1.000 41.29270 165 ALA A C 1
ATOM 1245 O O . ALA A 1 186 ? 16.66785 35.16161 57.99055 1.000 44.75380 165 ALA A O 1
ATOM 1247 N N . GLY A 1 187 ? 16.47312 37.22429 57.11270 1.000 39.61331 166 GLY A N 1
ATOM 1248 C CA . GLY A 1 187 ? 15.49059 36.82147 56.13165 1.000 38.40091 166 GLY A CA 1
ATOM 1249 C C . GLY A 1 187 ? 14.05149 36.93866 56.58204 1.000 43.09962 166 GLY A C 1
ATOM 1250 O O . GLY A 1 187 ? 13.14585 36.66625 55.78435 1.000 43.34814 166 GLY A O 1
ATOM 1251 N N . ASN A 1 188 ? 13.80608 37.32268 57.83119 1.000 39.02881 167 ASN A N 1
ATOM 1252 C CA . ASN A 1 188 ? 12.44920 37.51625 58.31190 1.000 39.11389 167 ASN A CA 1
ATOM 1253 C C . ASN A 1 188 ? 12.04330 38.96352 58.08488 1.000 35.82439 167 ASN A C 1
ATOM 1254 O O . ASN A 1 188 ? 12.83308 39.79027 57.62118 1.000 30.50828 167 ASN A O 1
ATOM 1259 N N . ARG A 1 189 ? 10.80084 39.27862 58.43328 1.000 36.53416 168 ARG A N 1
ATOM 1260 C CA . ARG A 1 189 ? 10.18666 40.53830 58.04789 1.000 32.19121 168 ARG A CA 1
ATOM 1261 C C . ARG A 1 189 ? 9.58325 41.23265 59.25630 1.000 31.45933 168 ARG A C 1
ATOM 1262 O O . ARG A 1 189 ? 9.07276 40.58584 60.17554 1.000 32.38911 168 ARG A O 1
ATOM 1270 N N . VAL A 1 190 ? 9.65120 42.55538 59.23893 1.000 29.12340 169 VAL A N 1
ATOM 1271 C CA . VAL A 1 190 ? 8.97351 43.40909 60.20019 1.000 29.71439 169 VAL A CA 1
ATOM 1272 C C . VAL A 1 190 ? 7.98396 44.23551 59.40550 1.000 32.39684 169 VAL A C 1
ATOM 1273 O O . VAL A 1 190 ? 8.34737 44.82426 58.38189 1.000 29.15140 169 VAL A O 1
ATOM 1277 N N . THR A 1 191 ? 6.73496 44.24508 59.83825 1.000 31.14319 170 THR A N 1
ATOM 1278 C CA . THR A 1 191 ? 5.70383 44.99835 59.14670 1.000 33.52933 170 THR A CA 1
ATOM 1279 C C . THR A 1 191 ? 5.41405 46.26381 59.93574 1.000 38.29454 170 THR A C 1
ATOM 1280 O O . THR A 1 191 ? 5.27855 46.21931 61.16416 1.000 30.80104 170 THR A O 1
ATOM 1284 N N . PHE A 1 192 ? 5.35974 47.39113 59.23091 1.000 32.65521 171 PHE A N 1
ATOM 1285 C CA . PHE A 1 192 ? 5.18409 48.69851 59.84643 1.000 32.34580 171 PHE A CA 1
ATOM 1286 C C . PHE A 1 192 ? 4.06164 49.42219 59.12703 1.000 36.84695 171 PHE A C 1
ATOM 1287 O O . PHE A 1 192 ? 4.11121 49.56687 57.89896 1.000 37.10890 171 PHE A O 1
ATOM 1295 N N . ALA A 1 193 ? 3.05180 49.86583 59.87984 1.000 31.97148 172 ALA A N 1
ATOM 1296 C CA . ALA A 1 193 ? 1.92916 50.57737 59.28226 1.000 34.75689 172 ALA A CA 1
ATOM 1297 C C . ALA A 1 193 ? 1.35036 51.54762 60.29785 1.000 39.52122 172 ALA A C 1
ATOM 1298 O O . ALA A 1 193 ? 1.40292 51.30358 61.50516 1.000 37.81008 172 ALA A O 1
ATOM 1300 N N . CYS A 1 194 ? 0.79986 52.64989 59.78624 1.000 40.38380 173 CYS A N 1
ATOM 1301 C CA A CYS A 1 194 ? 0.21405 53.71537 60.58761 0.456 40.75445 173 CYS A CA 1
ATOM 1302 C CA B CYS A 1 194 ? 0.20489 53.71665 60.58598 0.544 40.74219 173 CYS A CA 1
ATOM 1303 C C . CYS A 1 194 ? -1.23621 53.93855 60.16411 1.000 46.94836 173 CYS A C 1
ATOM 1304 O O . CYS A 1 194 ? -1.55774 53.88852 58.97235 1.000 49.36977 173 CYS A O 1
ATOM 1309 N N . THR A 1 195 ? -2.11290 54.19351 61.13485 1.000 55.05961 174 THR A N 1
ATOM 1310 C CA . THR A 1 195 ? -3.51441 54.47965 60.83401 1.000 62.30030 174 THR A CA 1
ATOM 1311 C C . THR A 1 195 ? -4.02503 55.60149 61.72491 1.000 67.58385 174 THR A C 1
ATOM 1312 O O . THR A 1 195 ? -3.40194 55.97456 62.72462 1.000 66.55116 174 THR A O 1
ATOM 1316 N N . ARG A 1 196 ? -5.19165 56.12169 61.35162 1.000 69.82778 175 ARG A N 1
ATOM 1317 C CA . ARG A 1 196 ? -5.94120 57.08726 62.14813 1.000 74.49458 175 ARG A CA 1
ATOM 1318 C C . ARG A 1 196 ? -7.26966 56.43390 62.51442 1.000 83.40223 175 ARG A C 1
ATOM 1319 O O . ARG A 1 196 ? -8.21632 56.44538 61.72138 1.000 86.51573 175 ARG A O 1
ATOM 1327 N N . ASP A 1 197 ? -7.33200 55.85341 63.71129 1.000 95.46742 176 ASP A N 1
ATOM 1328 C CA . ASP A 1 197 ? -8.55014 55.22290 64.21767 1.000 95.79937 176 ASP A CA 1
ATOM 1329 C C . ASP A 1 197 ? -9.28698 56.24480 65.07753 1.000 88.14975 176 ASP A C 1
ATOM 1330 O O . ASP A 1 197 ? -9.03635 56.38287 66.27578 1.000 87.83164 176 ASP A O 1
ATOM 1332 N N . GLY A 1 198 ? -10.20315 56.97718 64.45685 1.000 87.16169 177 GLY A N 1
ATOM 1333 C CA . GLY A 1 198 ? -10.94355 57.98864 65.19711 1.000 82.29679 177 GLY A CA 1
ATOM 1334 C C . GLY A 1 198 ? -10.05837 59.17419 65.53134 1.000 77.02336 177 GLY A C 1
ATOM 1335 O O . GLY A 1 198 ? -9.38657 59.74252 64.66279 1.000 82.03153 177 GLY A O 1
ATOM 1336 N N . ALA A 1 199 ? -10.05732 59.56463 66.80579 1.000 73.02440 178 ALA A N 1
ATOM 1337 C CA . ALA A 1 199 ? -9.20505 60.65577 67.25821 1.000 72.76865 178 ALA A CA 1
ATOM 1338 C C . ALA A 1 199 ? -7.77736 60.21462 67.54303 1.000 72.31108 178 ALA A C 1
ATOM 1339 O O . ALA A 1 199 ? -6.93293 61.07040 67.83145 1.000 67.45361 178 ALA A O 1
ATOM 1341 N N . GLN A 1 200 ? -7.49014 58.91576 67.47019 1.000 78.56306 179 GLN A N 1
ATOM 1342 C CA . GLN A 1 200 ? -6.17373 58.37972 67.78512 1.000 76.16790 179 GLN A CA 1
ATOM 1343 C C . GLN A 1 200 ? -5.41893 58.04727 66.50416 1.000 75.68087 179 GLN A C 1
ATOM 1344 O O . GLN A 1 200 ? -6.00865 57.59458 65.51803 1.000 72.27293 179 GLN A O 1
ATOM 1350 N N . CYS A 1 201 ? -4.10813 58.28163 66.53345 1.000 64.83050 180 CYS A N 1
ATOM 1351 C CA . CYS A 1 201 ? -3.19395 57.98937 65.43455 1.000 54.23066 180 CYS A CA 1
ATOM 1352 C C . CYS A 1 201 ? -2.21665 56.91326 65.90555 1.000 48.31371 180 CYS A C 1
ATOM 1353 O O . CYS A 1 201 ? -1.47078 57.12202 66.87176 1.000 43.00526 180 CYS A O 1
ATOM 1356 N N . VAL A 1 202 ? -2.23985 55.75471 65.24530 1.000 44.94067 181 VAL A N 1
ATOM 1357 C CA . VAL A 1 202 ? -1.65999 54.52955 65.78810 1.000 40.63434 181 VAL A CA 1
ATOM 1358 C C . VAL A 1 202 ? -0.63516 53.98126 64.81062 1.000 39.75429 181 VAL A C 1
ATOM 1359 O O . VAL A 1 202 ? -0.93619 53.81274 63.62469 1.000 42.09562 181 VAL A O 1
ATOM 1363 N N . ALA A 1 203 ? 0.55276 53.65888 65.31604 1.000 33.17454 182 ALA A N 1
ATOM 1364 C CA . ALA A 1 203 ? 1.59235 52.98974 64.54123 1.000 33.49629 182 ALA A CA 1
ATOM 1365 C C . ALA A 1 203 ? 1.75712 51.55669 65.03599 1.000 34.94907 182 ALA A C 1
ATOM 1366 O O . ALA A 1 203 ? 1.95430 51.33029 66.23826 1.000 31.25971 182 ALA A O 1
ATOM 1368 N N . HIS A 1 204 ? 1.66799 50.59807 64.11284 1.000 27.16014 183 HIS A N 1
ATOM 1369 C CA . HIS A 1 204 ? 1.79797 49.17344 64.40478 1.000 28.60164 183 HIS A CA 1
ATOM 1370 C C . HIS A 1 204 ? 3.09654 48.61448 63.84414 1.000 30.19136 183 HIS A C 1
ATOM 1371 O O . HIS A 1 204 ? 3.46989 48.90098 62.70108 1.000 31.04808 183 HIS A O 1
ATOM 1378 N N . VAL A 1 205 ? 3.74639 47.76606 64.63324 1.000 30.04552 184 VAL A N 1
ATOM 1379 C CA . VAL A 1 205 ? 4.95627 47.05938 64.23545 1.000 30.92204 184 VAL A CA 1
ATOM 1380 C C . VAL A 1 205 ? 4.77590 45.59551 64.60765 1.000 33.02031 184 VAL A C 1
ATOM 1381 O O . VAL A 1 205 ? 4.47034 45.28353 65.76324 1.000 25.84448 184 VAL A O 1
ATOM 1385 N N . THR A 1 206 ? 4.95818 44.70236 63.63580 1.000 28.74872 185 THR A N 1
ATOM 1386 C CA . THR A 1 206 ? 4.75940 43.27259 63.83709 1.000 27.40490 185 THR A CA 1
ATOM 1387 C C . THR A 1 206 ? 6.02381 42.51839 63.44976 1.000 34.08922 185 THR A C 1
ATOM 1388 O O . THR A 1 206 ? 6.66020 42.83706 62.43548 1.000 30.56199 185 THR A O 1
ATOM 1392 N N . CYS A 1 207 ? 6.37721 41.50555 64.24418 1.000 28.37067 186 CYS A N 1
ATOM 1393 C CA . CYS A 1 207 ? 7.58857 40.73939 63.98690 1.000 27.53421 186 CYS A CA 1
ATOM 1394 C C . CYS A 1 207 ? 7.40357 39.28403 64.41618 1.000 32.47011 186 CYS A C 1
ATOM 1395 O O . CYS A 1 207 ? 6.46182 38.94153 65.14035 1.000 31.43190 186 CYS A O 1
ATOM 1398 N N . GLY A 1 208 ? 8.30972 38.43188 63.94285 1.000 31.49716 187 GLY A N 1
ATOM 1399 C CA . GLY A 1 208 ? 8.43657 37.05861 64.41494 1.000 29.20347 187 GLY A CA 1
ATOM 1400 C C . GLY A 1 208 ? 9.69868 36.92761 65.24880 1.000 36.00496 187 GLY A C 1
ATOM 1401 O O . GLY A 1 208 ? 10.79624 37.26533 64.79122 1.000 37.17355 187 GLY A O 1
ATOM 1402 N N . VAL A 1 209 ? 9.53682 36.43771 66.48134 1.000 33.96049 188 VAL A N 1
ATOM 1403 C CA . VAL A 1 209 ? 10.59602 36.47551 67.48943 1.000 29.76394 188 VAL A CA 1
ATOM 1404 C C . VAL A 1 209 ? 11.52016 35.27266 67.34603 1.000 36.30141 188 VAL A C 1
ATOM 1405 O O . VAL A 1 209 ? 11.08829 34.12111 67.47715 1.000 38.71099 188 VAL A O 1
ATOM 1409 N N . SER A 1 210 ? 12.79962 35.53823 67.10649 1.000 38.64347 189 SER A N 1
ATOM 1410 C CA . SER A 1 210 ? 13.84529 34.52275 67.19503 1.000 42.79180 189 SER A CA 1
ATOM 1411 C C . SER A 1 210 ? 14.67627 34.80817 68.43989 1.000 37.99381 189 SER A C 1
ATOM 1412 O O . SER A 1 210 ? 15.44434 35.77544 68.46340 1.000 41.11167 189 SER A O 1
ATOM 1415 N N . ALA A 1 211 ? 14.52196 33.97467 69.47617 1.000 42.88762 190 ALA A N 1
ATOM 1416 C CA . ALA A 1 211 ? 15.33154 34.15185 70.67976 1.000 40.10067 190 ALA A CA 1
ATOM 1417 C C . ALA A 1 211 ? 16.81694 33.99055 70.36788 1.000 47.44260 190 ALA A C 1
ATOM 1418 O O . ALA A 1 211 ? 17.66007 34.70806 70.92228 1.000 46.36476 190 ALA A O 1
ATOM 1420 N N . ALA A 1 212 ? 17.15141 33.06134 69.46652 1.000 41.89520 191 ALA A N 1
ATOM 1421 C CA . ALA A 1 212 ? 18.54340 32.84444 69.08452 1.000 45.60410 191 ALA A CA 1
ATOM 1422 C C . ALA A 1 212 ? 19.15586 34.08905 68.45250 1.000 45.88364 191 ALA A C 1
ATOM 1423 O O . ALA A 1 212 ? 20.31921 34.41779 68.71246 1.000 46.27616 191 ALA A O 1
ATOM 1425 N N . ALA A 1 213 ? 18.39894 34.78506 67.60348 1.000 45.24110 192 ALA A N 1
ATOM 1426 C CA . ALA A 1 213 ? 18.92243 36.00424 66.99607 1.000 45.75207 192 ALA A CA 1
ATOM 1427 C C . ALA A 1 213 ? 19.05333 37.12760 68.01732 1.000 43.65611 192 ALA A C 1
ATOM 1428 O O . ALA A 1 213 ? 19.97683 37.94353 67.92187 1.000 41.67839 192 ALA A O 1
ATOM 1430 N N . LEU A 1 214 ? 18.13498 37.19162 68.98686 1.000 40.91010 193 LEU A N 1
ATOM 1431 C CA . LEU A 1 214 ? 18.21280 38.21989 70.01872 1.000 46.81959 193 LEU A CA 1
ATOM 1432 C C . LEU A 1 214 ? 19.49866 38.10346 70.81689 1.000 43.38247 193 LEU A C 1
ATOM 1433 O O . LEU A 1 214 ? 20.07149 39.11679 71.23297 1.000 48.24481 193 LEU A O 1
ATOM 1438 N N . ALA A 1 215 ? 19.96464 36.87843 71.04840 1.000 42.02757 194 ALA A N 1
ATOM 1439 C CA . ALA A 1 215 ? 21.11132 36.65095 71.91602 1.000 47.61260 194 ALA A CA 1
ATOM 1440 C C . ALA A 1 215 ? 22.42746 36.52497 71.16326 1.000 49.83230 194 ALA A C 1
ATOM 1441 O O . ALA A 1 215 ? 23.48260 36.60276 71.79845 1.000 55.27190 194 ALA A O 1
ATOM 1443 N N . ASP A 1 216 ? 22.39440 36.32926 69.85043 1.000 44.44561 195 ASP A N 1
ATOM 1444 C CA . ASP A 1 216 ? 23.58811 35.97734 69.08824 1.000 50.28657 195 ASP A CA 1
ATOM 1445 C C . ASP A 1 216 ? 24.61296 37.10387 69.10907 1.000 50.14187 195 ASP A C 1
ATOM 1446 O O . ASP A 1 216 ? 24.37065 38.15895 68.50446 1.000 49.61599 195 ASP A O 1
ATOM 1451 N N . PRO A 1 217 ? 25.76295 36.92567 69.76602 1.000 50.76419 196 PRO A N 1
ATOM 1452 C CA . PRO A 1 217 ? 26.75922 38.00662 69.81191 1.000 48.52524 196 PRO A CA 1
ATOM 1453 C C . PRO A 1 217 ? 27.50103 38.19017 68.50841 1.000 52.69662 196 PRO A C 1
ATOM 1454 O O . PRO A 1 217 ? 28.15909 39.22209 68.33090 1.000 55.89477 196 PRO A O 1
ATOM 1458 N N . ALA A 1 218 ? 27.43156 37.22041 67.59709 1.000 50.91153 197 ALA A N 1
ATOM 1459 C CA . ALA A 1 218 ? 27.97745 37.41745 66.26268 1.000 49.51559 197 ALA A CA 1
ATOM 1460 C C . ALA A 1 218 ? 27.10981 38.33076 65.40814 1.000 51.38407 197 ALA A C 1
ATOM 1461 O O . ALA A 1 218 ? 27.54035 38.72475 64.32037 1.000 52.11631 197 ALA A O 1
ATOM 1463 N N . LEU A 1 219 ? 25.90464 38.67197 65.86455 1.000 46.15225 198 LEU A N 1
ATOM 1464 C CA . LEU A 1 219 ? 25.06154 39.53831 65.05881 1.000 44.80394 198 LEU A CA 1
ATOM 1465 C C . LEU A 1 219 ? 25.20375 40.98674 65.51127 1.000 45.51440 198 LEU A C 1
ATOM 1466 O O . LEU A 1 219 ? 25.53967 41.24876 66.67127 1.000 48.47175 198 LEU A O 1
ATOM 1471 N N . PRO A 1 220 ? 24.96756 41.95152 64.62417 1.000 40.89749 199 PRO A N 1
ATOM 1472 C CA . PRO A 1 220 ? 24.92762 43.35459 65.05756 1.000 37.84737 199 PRO A CA 1
ATOM 1473 C C . PRO A 1 220 ? 23.74428 43.59996 65.97923 1.000 37.78125 199 PRO A C 1
ATOM 1474 O O . PRO A 1 220 ? 22.68999 42.97553 65.84502 1.000 37.12042 199 PRO A O 1
ATOM 1478 N N . HIS A 1 221 ? 23.92294 44.52895 66.92138 1.000 36.16836 200 HIS A N 1
ATOM 1479 C CA . HIS A 1 221 ? 22.86838 44.85374 67.87366 1.000 34.13476 200 HIS A CA 1
ATOM 1480 C C . HIS A 1 221 ? 22.85957 46.34639 68.16441 1.000 33.55538 200 HIS A C 1
ATOM 1481 O O . HIS A 1 221 ? 23.91491 46.97757 68.23189 1.000 35.68403 200 HIS A O 1
ATOM 1488 N N . ALA A 1 222 ? 21.66065 46.90326 68.34914 1.000 29.61096 201 ALA A N 1
ATOM 1489 C CA . ALA A 1 222 ? 21.52618 48.26948 68.84151 1.000 31.06702 201 ALA A CA 1
ATOM 1490 C C . ALA A 1 222 ? 21.48854 48.35978 70.36586 1.000 38.91059 201 ALA A C 1
ATOM 1491 O O . ALA A 1 222 ? 21.95268 49.35616 70.93053 1.000 37.65568 201 ALA A O 1
ATOM 1493 N N . PHE A 1 223 ? 20.92073 47.36731 71.04234 1.000 31.23141 202 PHE A N 1
ATOM 1494 C CA . PHE A 1 223 ? 20.76427 47.38238 72.48877 1.000 36.90807 202 PHE A CA 1
ATOM 1495 C C . PHE A 1 223 ? 21.72735 46.37940 73.11118 1.000 37.48043 202 PHE A C 1
ATOM 1496 O O . PHE A 1 223 ? 22.19812 45.45242 72.44298 1.000 38.49566 202 PHE A O 1
ATOM 1504 N N . ASP A 1 224 ? 22.02958 46.56436 74.39824 1.000 40.29846 203 ASP A N 1
ATOM 1505 C CA . ASP A 1 224 ? 23.03165 45.68484 74.98304 1.000 37.21602 203 ASP A CA 1
ATOM 1506 C C . ASP A 1 224 ? 22.40756 44.34929 75.38933 1.000 41.10283 203 ASP A C 1
ATOM 1507 O O . ASP A 1 224 ? 21.18527 44.16793 75.39213 1.000 39.11067 203 ASP A O 1
ATOM 1512 N N . ALA A 1 225 ? 23.28457 43.40150 75.72896 1.000 45.86021 204 ALA A N 1
ATOM 1513 C CA . ALA A 1 225 ? 22.85547 42.02578 75.95675 1.000 46.98965 204 ALA A CA 1
ATOM 1514 C C . ALA A 1 225 ? 21.77983 41.93590 77.03430 1.000 44.00273 204 ALA A C 1
ATOM 1515 O O . ALA A 1 225 ? 20.84695 41.13296 76.91397 1.000 44.28055 204 ALA A O 1
ATOM 1517 N N . PHE A 1 226 ? 21.87463 42.75785 78.08737 1.000 42.71385 205 PHE A N 1
ATOM 1518 C CA . PHE A 1 226 ? 20.86618 42.68019 79.13877 1.000 42.67974 205 PHE A CA 1
ATOM 1519 C C . PHE A 1 226 ? 19.49978 43.12196 78.64308 1.000 43.70762 205 PHE A C 1
ATOM 1520 O O . PHE A 1 226 ? 18.48853 42.50049 78.98184 1.000 45.83268 205 PHE A O 1
ATOM 1528 N N . ALA A 1 227 ? 19.43923 44.21895 77.87992 1.000 42.48896 206 ALA A N 1
ATOM 1529 C CA . ALA A 1 227 ? 18.15271 44.68693 77.37405 1.000 41.00682 206 ALA A CA 1
ATOM 1530 C C . ALA A 1 227 ? 17.46852 43.60649 76.55099 1.000 39.15970 206 ALA A C 1
ATOM 1531 O O . ALA A 1 227 ? 16.25417 43.39782 76.66924 1.000 37.70162 206 ALA A O 1
ATOM 1533 N N . ARG A 1 228 ? 18.24047 42.91060 75.70975 1.000 40.08024 207 ARG A N 1
ATOM 1534 C CA . ARG A 1 228 ? 17.68957 41.85362 74.87019 1.000 38.45061 207 ARG A CA 1
ATOM 1535 C C . ARG A 1 228 ? 17.35685 40.60232 75.67208 1.000 39.81605 207 ARG A C 1
ATOM 1536 O O . ARG A 1 228 ? 16.40506 39.88966 75.33896 1.000 42.89555 207 ARG A O 1
ATOM 1544 N N . ARG A 1 229 ? 18.12319 40.31090 76.72046 1.000 41.52368 208 ARG A N 1
ATOM 1545 C CA . ARG A 1 229 ? 17.74847 39.21195 77.60382 1.000 46.96207 208 ARG A CA 1
ATOM 1546 C C . ARG A 1 229 ? 16.49605 39.56378 78.39876 1.000 45.26910 208 ARG A C 1
ATOM 1547 O O . ARG A 1 229 ? 15.61117 38.72114 78.58346 1.000 42.98847 208 ARG A O 1
ATOM 1555 N N . GLU A 1 230 ? 16.38249 40.82199 78.83496 1.000 47.17075 209 GLU A N 1
ATOM 1556 C CA . GLU A 1 230 ? 15.23949 41.23020 79.64515 1.000 44.45590 209 GLU A CA 1
ATOM 1557 C C . GLU A 1 230 ? 13.93951 41.16551 78.85162 1.000 43.71075 209 GLU A C 1
ATOM 1558 O O . GLU A 1 230 ? 12.88965 40.84903 79.42299 1.000 45.29600 209 GLU A O 1
ATOM 1564 N N . MET A 1 231 ? 13.99776 41.44594 77.54110 1.000 38.12377 210 MET A N 1
ATOM 1565 C CA . MET A 1 231 ? 12.82115 41.35421 76.67629 1.000 39.32658 210 MET A CA 1
ATOM 1566 C C . MET A 1 231 ? 12.13139 40.00902 76.79056 1.000 41.70313 210 MET A C 1
ATOM 1567 O O . MET A 1 231 ? 10.90535 39.91391 76.66125 1.000 38.55891 210 MET A O 1
ATOM 1572 N N . LEU A 1 232 ? 12.91151 38.95289 76.96701 1.000 45.02378 211 LEU A N 1
ATOM 1573 C CA . LEU A 1 232 ? 12.39279 37.60416 77.03984 1.000 42.31704 211 LEU A CA 1
ATOM 1574 C C . LEU A 1 232 ? 11.95898 37.20655 78.44396 1.000 51.23010 211 LEU A C 1
ATOM 1575 O O . LEU A 1 232 ? 11.30380 36.16974 78.59395 1.000 49.28550 211 LEU A O 1
ATOM 1580 N N . ARG A 1 233 ? 12.30491 37.98475 79.47236 1.000 52.59251 212 ARG A N 1
ATOM 1581 C CA . ARG A 1 233 ? 11.75654 37.71562 80.79786 1.000 59.03551 212 ARG A CA 1
ATOM 1582 C C . ARG A 1 233 ? 10.23446 37.77163 80.75709 1.000 62.49949 212 ARG A C 1
ATOM 1583 O O . ARG A 1 233 ? 9.62946 38.44339 79.91404 1.000 65.38594 212 ARG A O 1
ATOM 1591 N N . SER A 1 234 ? 9.61816 37.08085 81.70624 1.000 66.53789 213 SER A N 1
ATOM 1592 C CA . SER A 1 234 ? 8.17871 37.13229 81.90820 1.000 75.29662 213 SER A CA 1
ATOM 1593 C C . SER A 1 234 ? 7.85653 38.15744 82.99116 1.000 88.04329 213 SER A C 1
ATOM 1594 O O . SER A 1 234 ? 8.44347 38.12631 84.08185 1.000 88.48636 213 SER A O 1
ATOM 1597 N N . ARG A 1 235 ? 6.92213 39.05895 82.69010 1.000 78.73557 214 ARG A N 1
ATOM 1598 C CA . ARG A 1 235 ? 6.48159 40.09054 83.61981 1.000 74.35633 214 ARG A CA 1
ATOM 1599 C C . ARG A 1 235 ? 4.95828 40.16058 83.60508 1.000 78.90574 214 ARG A C 1
ATOM 1600 O O . ARG A 1 235 ? 4.29117 39.48621 82.81511 1.000 73.69020 214 ARG A O 1
ATOM 1608 N N . ASP A 1 236 ? 4.40589 40.99049 84.49093 1.000 79.46853 215 ASP A N 1
ATOM 1609 C CA . ASP A 1 236 ? 2.98369 41.30808 84.43077 1.000 81.07918 215 ASP A CA 1
ATOM 1610 C C . ASP A 1 236 ? 2.62689 41.89710 83.06503 1.000 88.55114 215 ASP A C 1
ATOM 1611 O O . ASP A 1 236 ? 3.45896 42.51018 82.38629 1.000 77.30306 215 ASP A O 1
ATOM 1613 N N . ALA A 1 237 ? 1.37014 41.69844 82.65526 1.000 95.41779 216 ALA A N 1
ATOM 1614 C CA . ALA A 1 237 ? 0.94951 42.16667 81.33661 1.000 91.16229 216 ALA A CA 1
ATOM 1615 C C . ALA A 1 237 ? 0.93113 43.68962 81.25055 1.000 87.55688 216 ALA A C 1
ATOM 1616 O O . ALA A 1 237 ? 1.12998 44.24592 80.16426 1.000 85.31580 216 ALA A O 1
ATOM 1618 N N . LYS A 1 238 ? 0.69921 44.37781 82.37636 1.000 83.35127 217 LYS A N 1
ATOM 1619 C CA . LYS A 1 238 ? 0.75321 45.83985 82.40315 1.000 84.98290 217 LYS A CA 1
ATOM 1620 C C . LYS A 1 238 ? 2.16477 46.37814 82.18856 1.000 77.09028 217 LYS A C 1
ATOM 1621 O O . LYS A 1 238 ? 2.33037 47.57777 81.92161 1.000 58.33732 217 LYS A O 1
ATOM 1623 N N . ARG A 1 239 ? 3.17567 45.51951 82.30084 1.000 75.23952 218 ARG A N 1
ATOM 1624 C CA . ARG A 1 239 ? 4.57239 45.91780 82.22091 1.000 62.11495 218 ARG A CA 1
ATOM 1625 C C . ARG A 1 239 ? 5.10541 45.63640 80.81899 1.000 54.98467 218 ARG A C 1
ATOM 1626 O O . ARG A 1 239 ? 4.92612 44.53972 80.27942 1.000 55.52120 218 ARG A O 1
ATOM 1634 N N . VAL A 1 240 ? 5.71616 46.61922 80.24230 1.000 45.11744 219 VAL A N 1
ATOM 1635 C CA . VAL A 1 240 ? 6.37959 46.49592 78.95824 1.000 40.94840 219 VAL A CA 1
ATOM 1636 C C . VAL A 1 240 ? 7.78909 45.98725 79.19210 1.000 36.29413 219 VAL A C 1
ATOM 1637 O O . VAL A 1 240 ? 8.36497 46.17164 80.26724 1.000 39.29038 219 VAL A O 1
ATOM 1641 N N . ALA A 1 241 ? 8.34540 45.32217 78.17954 1.000 32.49936 220 ALA A N 1
ATOM 1642 C CA . ALA A 1 241 ? 9.78903 45.13509 78.11270 1.000 38.93500 220 ALA A CA 1
ATOM 1643 C C . ALA A 1 241 ? 10.50397 46.45215 78.41582 1.000 34.99060 220 ALA A C 1
ATOM 1644 O O . ALA A 1 241 ? 10.12546 47.50948 77.90265 1.000 29.90419 220 ALA A O 1
ATOM 1646 N N . TRP A 1 242 ? 11.54025 46.38080 79.26016 1.000 31.45218 221 TRP A N 1
ATOM 1647 C CA . TRP A 1 242 ? 12.22143 47.59220 79.71522 1.000 31.00721 221 TRP A CA 1
ATOM 1648 C C . TRP A 1 242 ? 12.81548 48.38237 78.55742 1.000 29.52862 221 TRP A C 1
ATOM 1649 O O . TRP A 1 242 ? 12.86585 49.61475 78.60942 1.000 28.38642 221 TRP A O 1
ATOM 1660 N N . VAL A 1 243 ? 13.28330 47.69831 77.51357 1.000 27.56441 222 VAL A N 1
ATOM 1661 C CA . VAL A 1 243 ? 13.86207 48.42806 76.39533 1.000 26.11198 222 VAL A CA 1
ATOM 1662 C C . VAL A 1 243 ? 12.80149 49.25442 75.67529 1.000 24.07492 222 VAL A C 1
ATOM 1663 O O . VAL A 1 243 ? 13.13944 50.20327 74.97158 1.000 24.65221 222 VAL A O 1
ATOM 1667 N N . LEU A 1 244 ? 11.52038 48.95692 75.87862 1.000 24.40256 223 LEU A N 1
ATOM 1668 C CA . LEU A 1 244 ? 10.43257 49.73538 75.29845 1.000 24.41855 223 LEU A CA 1
ATOM 1669 C C . LEU A 1 244 ? 9.88165 50.78718 76.25509 1.000 27.36445 223 LEU A C 1
ATOM 1670 O O . LEU A 1 244 ? 8.87379 51.42933 75.93060 1.000 23.63418 223 LEU A O 1
ATOM 1675 N N . ALA A 1 245 ? 10.51786 50.98103 77.42493 1.000 24.96865 224 ALA A N 1
ATOM 1676 C CA . ALA A 1 245 ? 10.00393 51.95344 78.39228 1.000 27.53094 224 ALA A CA 1
ATOM 1677 C C . ALA A 1 245 ? 9.88081 53.34853 77.78004 1.000 25.09103 224 ALA A C 1
ATOM 1678 O O . ALA A 1 245 ? 8.88799 54.04885 78.02436 1.000 25.39330 224 ALA A O 1
ATOM 1680 N N . LEU A 1 246 ? 10.87625 53.77507 76.99152 1.000 24.37068 225 LEU A N 1
ATOM 1681 C CA . LEU A 1 246 ? 10.76067 55.07757 76.33474 1.000 25.35115 225 LEU A CA 1
ATOM 1682 C C . LEU A 1 246 ? 9.43177 55.19689 75.57984 1.000 23.65764 225 LEU A C 1
ATOM 1683 O O . LEU A 1 246 ? 8.74245 56.21764 75.68352 1.000 25.24129 225 LEU A O 1
ATOM 1688 N N . CYS A 1 247 ? 9.03392 54.14042 74.86534 1.000 22.28143 226 CYS A N 1
ATOM 1689 C CA . CYS A 1 247 ? 7.79482 54.17851 74.08679 1.000 23.89511 226 CYS A CA 1
ATOM 1690 C C . CYS A 1 247 ? 6.58755 54.40215 74.99178 1.000 27.10667 226 CYS A C 1
ATOM 1691 O O . CYS A 1 247 ? 5.70222 55.21226 74.69127 1.000 28.30621 226 CYS A O 1
ATOM 1694 N N . GLN A 1 248 ? 6.53426 53.67453 76.10344 1.000 25.89520 227 GLN A N 1
ATOM 1695 C CA . GLN A 1 248 ? 5.44831 53.83977 77.06024 1.000 28.02269 227 GLN A CA 1
ATOM 1696 C C . GLN A 1 248 ? 5.41248 55.25218 77.62992 1.000 29.49585 227 GLN A C 1
ATOM 1697 O O . GLN A 1 248 ? 4.34937 55.88032 77.68841 1.000 29.06970 227 GLN A O 1
ATOM 1703 N N . ARG A 1 249 ? 6.56543 55.76420 78.07243 1.000 26.94796 228 ARG A N 1
ATOM 1704 C CA . ARG A 1 249 ? 6.59406 57.08678 78.69004 1.000 30.22124 228 ARG A CA 1
ATOM 1705 C C . ARG A 1 249 ? 6.18323 58.16435 77.70134 1.000 30.11986 228 ARG A C 1
ATOM 1706 O O . ARG A 1 249 ? 5.43678 59.08878 78.05374 1.000 29.05828 228 ARG A O 1
ATOM 1714 N N . VAL A 1 250 ? 6.67551 58.06365 76.46067 1.000 29.52884 229 VAL A N 1
ATOM 1715 C CA . VAL A 1 250 ? 6.31191 59.02119 75.41816 1.000 29.07737 229 VAL A CA 1
ATOM 1716 C C . VAL A 1 250 ? 4.82465 58.92548 75.10466 1.000 29.37433 229 VAL A C 1
ATOM 1717 O O . VAL A 1 250 ? 4.13772 59.94354 74.96286 1.000 28.28653 229 VAL A O 1
ATOM 1721 N N . ALA A 1 251 ? 4.30341 57.70373 74.99155 1.000 26.80900 230 ALA A N 1
ATOM 1722 C CA . ALA A 1 251 ? 2.86974 57.53607 74.77572 1.000 31.58977 230 ALA A CA 1
ATOM 1723 C C . ALA A 1 251 ? 2.06499 58.20051 75.88913 1.000 33.13976 230 ALA A C 1
ATOM 1724 O O . ALA A 1 251 ? 1.17927 59.02578 75.62737 1.000 32.41188 230 ALA A O 1
ATOM 1726 N N . LEU A 1 252 ? 2.37167 57.85949 77.14596 1.000 30.98595 231 LEU A N 1
ATOM 1727 C CA . LEU A 1 252 ? 1.61201 58.40654 78.26110 1.000 31.10157 231 LEU A CA 1
ATOM 1728 C C . LEU A 1 252 ? 1.70766 59.92847 78.30677 1.000 37.24776 231 LEU A C 1
ATOM 1729 O O . LEU A 1 252 ? 0.71038 60.60931 78.57616 1.000 34.08776 231 LEU A O 1
ATOM 1734 N N . ALA A 1 253 ? 2.89876 60.48274 78.05145 1.000 30.84331 232 ALA A N 1
ATOM 1735 C CA . ALA A 1 253 ? 3.04766 61.93704 78.09739 1.000 36.73298 232 ALA A CA 1
ATOM 1736 C C . ALA A 1 253 ? 2.12291 62.63061 77.10316 1.000 34.98065 232 ALA A C 1
ATOM 1737 O O . ALA A 1 253 ? 1.65952 63.74600 77.36079 1.000 35.34385 232 ALA A O 1
ATOM 1739 N N . HIS A 1 254 ? 1.84002 61.98428 75.97274 1.000 35.52747 233 HIS A N 1
ATOM 1740 C CA . HIS A 1 254 ? 0.92420 62.51400 74.97384 1.000 38.14526 233 HIS A CA 1
ATOM 1741 C C . HIS A 1 254 ? -0.53255 62.19345 75.27165 1.000 36.76709 233 HIS A C 1
ATOM 1742 O O . HIS A 1 254 ? -1.39118 62.53198 74.45297 1.000 37.60635 233 HIS A O 1
ATOM 1749 N N . GLY A 1 255 ? -0.83232 61.56851 76.40919 1.000 34.86033 234 GLY A N 1
ATOM 1750 C CA . GLY A 1 255 ? -2.17794 61.07234 76.65158 1.000 36.59340 234 GLY A CA 1
ATOM 1751 C C . GLY A 1 255 ? -2.54069 59.88297 75.78870 1.000 38.09778 234 GLY A C 1
ATOM 1752 O O . GLY A 1 255 ? -3.71823 59.69254 75.46048 1.000 44.42600 234 GLY A O 1
ATOM 1753 N N . GLY A 1 256 ? -1.54900 59.08467 75.39543 1.000 34.62160 235 GLY A N 1
ATOM 1754 C CA . GLY A 1 256 ? -1.76868 57.92849 74.54910 1.000 33.69814 235 GLY A CA 1
ATOM 1755 C C . GLY A 1 256 ? -1.39528 56.63180 75.23772 1.000 35.07692 235 GLY A C 1
ATOM 1756 O O . GLY A 1 256 ? -1.20529 56.60509 76.45959 1.000 38.68186 235 GLY A O 1
ATOM 1757 N N . THR A 1 257 ? -1.28300 55.54925 74.47226 1.000 33.63359 236 THR A N 1
ATOM 1758 C CA . THR A 1 257 ? -0.99762 54.23533 75.03079 1.000 35.57757 236 THR A CA 1
ATOM 1759 C C . THR A 1 257 ? 0.06775 53.53516 74.19741 1.000 38.52417 236 THR A C 1
ATOM 1760 O O . THR A 1 257 ? 0.29969 53.86454 73.02816 1.000 34.38725 236 THR A O 1
ATOM 1764 N N . PHE A 1 258 ? 0.72293 52.56194 74.82894 1.000 29.61146 237 PHE A N 1
ATOM 1765 C CA . PHE A 1 258 ? 1.67775 51.69193 74.16865 1.000 28.03943 237 PHE A CA 1
ATOM 1766 C C . PHE A 1 258 ? 1.40610 50.25820 74.59590 1.000 31.33167 237 PHE A C 1
ATOM 1767 O O . PHE A 1 258 ? 1.36416 49.96023 75.79079 1.000 31.24507 237 PHE A O 1
ATOM 1775 N N . THR A 1 259 ? 1.22580 49.36843 73.62896 1.000 30.26340 238 THR A N 1
ATOM 1776 C CA . THR A 1 259 ? 0.84856 47.99230 73.91951 1.000 30.49145 238 THR A CA 1
ATOM 1777 C C . THR A 1 259 ? 1.75052 47.04162 73.15291 1.000 34.36736 238 THR A C 1
ATOM 1778 O O . THR A 1 259 ? 2.06124 47.28533 71.98025 1.000 32.35386 238 THR A O 1
ATOM 1782 N N . HIS A 1 260 ? 2.14952 45.94733 73.79885 1.000 29.07830 239 HIS A N 1
ATOM 1783 C CA . HIS A 1 260 ? 2.82598 44.89459 73.05407 1.000 35.72009 239 HIS A CA 1
ATOM 1784 C C . HIS A 1 260 ? 2.63858 43.56588 73.76806 1.000 32.53545 239 HIS A C 1
ATOM 1785 O O . HIS A 1 260 ? 2.50960 43.51504 74.99004 1.000 31.16632 239 HIS A O 1
ATOM 1792 N N . ALA A 1 261 ? 2.60679 42.49696 72.98430 1.000 34.80308 240 ALA A N 1
ATOM 1793 C CA . ALA A 1 261 ? 2.56436 41.14697 73.51838 1.000 32.42276 240 ALA A CA 1
ATOM 1794 C C . ALA A 1 261 ? 3.95581 40.72667 73.97986 1.000 33.40227 240 ALA A C 1
ATOM 1795 O O . ALA A 1 261 ? 4.97371 41.29569 73.57423 1.000 33.41268 240 ALA A O 1
ATOM 1797 N N . ALA A 1 262 ? 3.99024 39.72259 74.84892 1.000 34.02582 241 ALA A N 1
ATOM 1798 C CA . ALA A 1 262 ? 5.25652 39.26966 75.40748 1.000 34.28903 241 ALA A CA 1
ATOM 1799 C C . ALA A 1 262 ? 6.15160 38.70516 74.30855 1.000 37.60249 241 ALA A C 1
ATOM 1800 O O . ALA A 1 262 ? 5.70020 37.95133 73.44338 1.000 37.08183 241 ALA A O 1
ATOM 1802 N N . PHE A 1 263 ? 7.42087 39.09726 74.33789 1.000 36.78034 242 PHE A N 1
ATOM 1803 C CA . PHE A 1 263 ? 8.42782 38.51612 73.46483 1.000 35.54758 242 PHE A CA 1
ATOM 1804 C C . PHE A 1 263 ? 8.74714 37.09730 73.91445 1.000 38.28434 242 PHE A C 1
ATOM 1805 O O . PHE A 1 263 ? 9.13071 36.88135 75.06562 1.000 42.02627 242 PHE A O 1
ATOM 1813 N N . ALA A 1 264 ? 8.58138 36.13366 73.01250 1.000 36.53471 243 ALA A N 1
ATOM 1814 C CA . ALA A 1 264 ? 8.88598 34.73475 73.28097 1.000 41.80957 243 ALA A CA 1
ATOM 1815 C C . ALA A 1 264 ? 9.27948 34.06993 71.97234 1.000 42.38014 243 ALA A C 1
ATOM 1816 O O . ALA A 1 264 ? 8.75732 34.41668 70.91309 1.000 42.30361 243 ALA A O 1
ATOM 1818 N N . ASP A 1 265 ? 10.19391 33.10272 72.06208 1.000 42.46093 244 ASP A N 1
ATOM 1819 C CA . ASP A 1 265 ? 10.70343 32.43212 70.87464 1.000 43.15820 244 ASP A CA 1
ATOM 1820 C C . ASP A 1 265 ? 9.56169 31.82416 70.06851 1.000 42.79659 244 ASP A C 1
ATOM 1821 O O . ASP A 1 265 ? 8.68012 31.16221 70.61801 1.000 42.61160 244 ASP A O 1
ATOM 1826 N N . GLY A 1 266 ? 9.56877 32.07298 68.76019 1.000 42.38006 245 GLY A N 1
ATOM 1827 C CA . GLY A 1 266 ? 8.54825 31.54922 67.87791 1.000 44.50548 245 GLY A CA 1
ATOM 1828 C C . GLY A 1 266 ? 7.26288 32.34649 67.80844 1.000 42.97473 245 GLY A C 1
ATOM 1829 O O . GLY A 1 266 ? 6.43469 32.06994 66.92815 1.000 43.06850 245 GLY A O 1
ATOM 1830 N N . ALA A 1 267 ? 7.06735 33.33038 68.68631 1.000 41.44237 246 ALA A N 1
ATOM 1831 C CA . ALA A 1 267 ? 5.82486 34.08910 68.70526 1.000 43.35438 246 ALA A CA 1
ATOM 1832 C C . ALA A 1 267 ? 5.81591 35.19344 67.65224 1.000 34.48932 246 ALA A C 1
ATOM 1833 O O . ALA A 1 267 ? 6.85144 35.77154 67.31174 1.000 33.53607 246 ALA A O 1
ATOM 1835 N N . VAL A 1 268 ? 4.62263 35.49423 67.15459 1.000 34.98394 247 VAL A N 1
ATOM 1836 C CA . VAL A 1 268 ? 4.37922 36.72017 66.40080 1.000 33.11793 247 VAL A CA 1
ATOM 1837 C C . VAL A 1 268 ? 3.86004 37.77995 67.36297 1.000 36.15240 247 VAL A C 1
ATOM 1838 O O . VAL A 1 268 ? 2.86130 37.56758 68.06146 1.000 37.88664 247 VAL A O 1
ATOM 1842 N N . VAL A 1 269 ? 4.52426 38.92996 67.38095 1.000 33.67901 248 VAL A N 1
ATOM 1843 C CA . VAL A 1 269 ? 4.30839 39.96333 68.38336 1.000 31.62961 248 VAL A CA 1
ATOM 1844 C C . VAL A 1 269 ? 4.04555 41.27942 67.66904 1.000 34.35020 248 VAL A C 1
ATOM 1845 O O . VAL A 1 269 ? 4.80074 41.65989 66.76808 1.000 29.23121 248 VAL A O 1
ATOM 1849 N N . THR A 1 270 ? 2.99037 41.97383 68.07646 1.000 30.01799 249 THR A N 1
ATOM 1850 C CA . THR A 1 270 ? 2.70173 43.31525 67.59717 1.000 27.96483 249 THR A CA 1
ATOM 1851 C C . THR A 1 270 ? 2.96545 44.34135 68.69493 1.000 33.81346 249 THR A C 1
ATOM 1852 O O . THR A 1 270 ? 2.64050 44.11421 69.87013 1.000 31.31220 249 THR A O 1
ATOM 1856 N N . LEU A 1 271 ? 3.58553 45.45384 68.30355 1.000 25.91124 250 LEU A N 1
ATOM 1857 C CA . LEU A 1 271 ? 3.77939 46.61679 69.16064 1.000 26.97170 250 LEU A CA 1
ATOM 1858 C C . LEU A 1 271 ? 2.93173 47.74890 68.60106 1.000 28.80204 250 LEU A C 1
ATOM 1859 O O . LEU A 1 271 ? 2.96588 48.00990 67.39043 1.000 25.89716 250 LEU A O 1
ATOM 1864 N N . SER A 1 272 ? 2.17181 48.41930 69.46389 1.000 26.29824 251 SER A N 1
ATOM 1865 C CA . SER A 1 272 ? 1.23706 49.44857 69.01360 1.000 30.28303 251 SER A CA 1
ATOM 1866 C C . SER A 1 272 ? 1.42128 50.72242 69.82097 1.000 32.37177 251 SER A C 1
ATOM 1867 O O . SER A 1 272 ? 1.26632 50.71566 71.04669 1.000 31.51543 251 SER A O 1
ATOM 1870 N N . LEU A 1 273 ? 1.72105 51.81563 69.13005 1.000 29.39010 252 LEU A N 1
ATOM 1871 C CA . LEU A 1 273 ? 1.88369 53.12600 69.74396 1.000 32.32571 252 LEU A CA 1
ATOM 1872 C C . LEU A 1 273 ? 0.73622 54.01128 69.27515 1.000 34.59225 252 LEU A C 1
ATOM 1873 O O . LEU A 1 273 ? 0.60662 54.28295 68.07740 1.000 33.42408 252 LEU A O 1
ATOM 1878 N N . ALA A 1 274 ? -0.10400 54.44173 70.20963 1.000 34.65007 253 ALA A N 1
ATOM 1879 C CA . ALA A 1 274 ? -1.26560 55.26221 69.89664 1.000 34.74788 253 ALA A CA 1
ATOM 1880 C C . ALA A 1 274 ? -1.16246 56.59136 70.62968 1.000 41.11598 253 ALA A C 1
ATOM 1881 O O . ALA A 1 274 ? -0.98822 56.61459 71.85492 1.000 40.91417 253 ALA A O 1
ATOM 1883 N N . VAL A 1 275 ? -1.24796 57.69201 69.88523 1.000 39.52942 254 VAL A N 1
ATOM 1884 C CA . VAL A 1 275 ? -1.30439 59.01976 70.49855 1.000 43.38826 254 VAL A CA 1
ATOM 1885 C C . VAL A 1 275 ? -2.47992 59.78852 69.90496 1.000 50.43947 254 VAL A C 1
ATOM 1886 O O . VAL A 1 275 ? -2.91097 59.49131 68.78049 1.000 53.95421 254 VAL A O 1
ATOM 1890 N N . PRO A 1 276 ? -3.03971 60.76633 70.61247 1.000 47.20226 255 PRO A N 1
ATOM 1891 C CA . PRO A 1 276 ? -4.08573 61.59322 70.00159 1.000 55.06521 255 PRO A CA 1
ATOM 1892 C C . PRO A 1 276 ? -3.51472 62.37233 68.82878 1.000 55.98598 255 PRO A C 1
ATOM 1893 O O . PRO A 1 276 ? -2.36855 62.82815 68.86534 1.000 51.45110 255 PRO A O 1
ATOM 1897 N N . CYS A 1 277 ? -4.32501 62.50909 67.77484 1.000 58.39842 256 CYS A N 1
ATOM 1898 C CA . CYS A 1 277 ? -3.86722 63.20405 66.57549 1.000 60.60425 256 CYS A CA 1
ATOM 1899 C C . CYS A 1 277 ? -3.79665 64.71345 66.78060 1.000 65.52038 256 CYS A C 1
ATOM 1900 O O . CYS A 1 277 ? -3.01536 65.38894 66.10163 1.000 65.26527 256 CYS A O 1
ATOM 1903 N N . LYS A 1 278 ? -4.60638 65.25949 67.68963 1.000 61.95210 257 LYS A N 1
ATOM 1904 C CA . LYS A 1 278 ? -4.53733 66.66311 68.08048 1.000 62.97711 257 LYS A CA 1
ATOM 1905 C C . LYS A 1 278 ? -4.16986 66.73060 69.55653 1.000 65.64586 257 LYS A C 1
ATOM 1906 O O . LYS A 1 278 ? -4.87128 66.15880 70.39871 1.000 65.30846 257 LYS A O 1
ATOM 1908 N N . ALA A 1 279 ? -3.06932 67.41450 69.86267 1.000 66.00414 258 ALA A N 1
ATOM 1909 C CA . ALA A 1 279 ? -2.62099 67.60844 71.24128 1.000 63.56061 258 ALA A CA 1
ATOM 1910 C C . ALA A 1 279 ? -3.71370 68.22439 72.10608 1.000 72.74204 258 ALA A C 1
ATOM 1911 O O . ALA A 1 279 ? -4.23724 69.28812 71.78134 1.000 74.86555 258 ALA A O 1
ATOM 1913 N N . VAL B 1 28 ? -25.79631 60.32995 123.78323 1.000 93.72799 7 VAL B N 1
ATOM 1914 C CA . VAL B 1 28 ? -25.99384 60.75296 122.40248 1.000 101.81028 7 VAL B CA 1
ATOM 1915 C C . VAL B 1 28 ? -24.72917 61.40359 121.85482 1.000 99.77781 7 VAL B C 1
ATOM 1916 O O . VAL B 1 28 ? -23.75874 61.61538 122.58470 1.000 102.17134 7 VAL B O 1
ATOM 1918 N N . ASP B 1 29 ? -24.75005 61.71612 120.56130 1.000 91.58363 8 ASP B N 1
ATOM 1919 C CA . ASP B 1 29 ? -23.65710 62.41410 119.89457 1.000 89.67029 8 ASP B CA 1
ATOM 1920 C C . ASP B 1 29 ? -24.19470 63.73010 119.34383 1.000 82.99864 8 ASP B C 1
ATOM 1921 O O . ASP B 1 29 ? -25.18323 63.72049 118.58844 1.000 70.44654 8 ASP B O 1
ATOM 1926 N N . PRO B 1 30 ? -23.62211 64.88150 119.71100 1.000 91.40634 9 PRO B N 1
ATOM 1927 C CA . PRO B 1 30 ? -24.09724 66.14962 119.13118 1.000 84.01688 9 PRO B CA 1
ATOM 1928 C C . PRO B 1 30 ? -23.75842 66.30222 117.65795 1.000 83.37990 9 PRO B C 1
ATOM 1929 O O . PRO B 1 30 ? -24.42996 67.07403 116.95864 1.000 82.56177 9 PRO B O 1
ATOM 1933 N N . ALA B 1 31 ? -22.74056 65.59276 117.16871 1.000 72.24572 10 ALA B N 1
ATOM 1934 C CA . ALA B 1 31 ? -22.34945 65.61480 115.76775 1.000 58.42434 10 ALA B CA 1
ATOM 1935 C C . ALA B 1 31 ? -22.96541 64.46348 114.97533 1.000 53.91067 10 ALA B C 1
ATOM 1936 O O . ALA B 1 31 ? -22.47747 64.13686 113.88383 1.000 44.91288 10 ALA B O 1
ATOM 1938 N N . ALA B 1 32 ? -24.03552 63.85557 115.49887 1.000 49.06068 11 ALA B N 1
ATOM 1939 C CA . ALA B 1 32 ? -24.67604 62.72925 114.82452 1.000 50.58386 11 ALA B CA 1
ATOM 1940 C C . ALA B 1 32 ? -25.06296 63.06870 113.38533 1.000 42.96806 11 ALA B C 1
ATOM 1941 O O . ALA B 1 32 ? -24.76350 62.31086 112.45650 1.000 43.12023 11 ALA B O 1
ATOM 1943 N N . ASP B 1 33 ? -25.74191 64.20095 113.18213 1.000 40.06095 12 ASP B N 1
ATOM 1944 C CA . ASP B 1 33 ? -26.22559 64.53515 111.84430 1.000 42.74687 12 ASP B CA 1
ATOM 1945 C C . ASP B 1 33 ? -25.07161 64.78143 110.88658 1.000 38.58068 12 ASP B C 1
ATOM 1946 O O . ASP B 1 33 ? -25.16086 64.44707 109.69989 1.000 36.20804 12 ASP B O 1
ATOM 1951 N N . LEU B 1 34 ? -23.98359 65.37203 111.38388 1.000 39.32928 13 LEU B N 1
ATOM 1952 C CA . LEU B 1 34 ? -22.82862 65.62448 110.53315 1.000 36.77689 13 LEU B CA 1
ATOM 1953 C C . LEU B 1 34 ? -22.07558 64.33479 110.23916 1.000 34.62704 13 LEU B C 1
ATOM 1954 O O . LEU B 1 34 ? -21.63917 64.11333 109.10105 1.000 32.88606 13 LEU B O 1
ATOM 1959 N N . LEU B 1 35 ? -21.93055 63.46002 111.24333 1.000 31.26847 14 LEU B N 1
ATOM 1960 C CA . LEU B 1 35 ? -21.23404 62.19627 111.01392 1.000 34.98920 14 LEU B CA 1
ATOM 1961 C C . LEU B 1 35 ? -22.02773 61.29527 110.07021 1.000 32.78829 14 LEU B C 1
ATOM 1962 O O . LEU B 1 35 ? -21.44893 60.67844 109.16699 1.000 29.35116 14 LEU B O 1
ATOM 1967 N N . ARG B 1 36 ? -23.35036 61.22431 110.25421 1.000 30.83877 15 ARG B N 1
ATOM 1968 C CA . ARG B 1 36 ? -24.20544 60.46300 109.34305 1.000 35.98963 15 ARG B CA 1
ATOM 1969 C C . ARG B 1 36 ? -24.04165 60.94442 107.90241 1.000 35.96776 15 ARG B C 1
ATOM 1970 O O . ARG B 1 36 ? -23.86236 60.14518 106.97623 1.000 29.55640 15 ARG B O 1
ATOM 1978 N N . GLU B 1 37 ? -24.08142 62.25914 107.70157 1.000 35.70762 16 GLU B N 1
ATOM 1979 C CA . GLU B 1 37 ? -23.93830 62.81965 106.36599 1.000 28.59296 16 GLU B CA 1
ATOM 1980 C C . GLU B 1 37 ? -22.52451 62.61891 105.82480 1.000 32.29878 16 GLU B C 1
ATOM 1981 O O . GLU B 1 37 ? -22.33890 62.30021 104.64405 1.000 29.58262 16 GLU B O 1
ATOM 1987 N N . ARG B 1 38 ? -21.51080 62.80277 106.66826 1.000 31.53682 17 ARG B N 1
ATOM 1988 C CA . ARG B 1 38 ? -20.14575 62.58008 106.21552 1.000 29.34361 17 ARG B CA 1
ATOM 1989 C C . ARG B 1 38 ? -19.92264 61.12169 105.83203 1.000 32.61603 17 ARG B C 1
ATOM 1990 O O . ARG B 1 38 ? -19.27008 60.82601 104.81591 1.000 24.90452 17 ARG B O 1
ATOM 1998 N N . ALA B 1 39 ? -20.46132 60.19720 106.63101 1.000 27.12542 18 ALA B N 1
ATOM 1999 C CA . ALA B 1 39 ? -20.29624 58.78076 106.33297 1.000 27.53138 18 ALA B CA 1
ATOM 2000 C C . ALA B 1 39 ? -20.90029 58.43802 104.97705 1.000 26.07429 18 ALA B C 1
ATOM 2001 O O . ALA B 1 39 ? -20.29922 57.68760 104.20144 1.000 25.40412 18 ALA B O 1
ATOM 2003 N N . ALA B 1 40 ? -22.08081 58.99829 104.67298 1.000 26.64438 19 ALA B N 1
ATOM 2004 C CA . ALA B 1 40 ? -22.72605 58.76568 103.38205 1.000 27.48267 19 ALA B CA 1
ATOM 2005 C C . ALA B 1 40 ? -21.94952 59.43065 102.24573 1.000 26.10449 19 ALA B C 1
ATOM 2006 O O . ALA B 1 40 ? -21.82470 58.86160 101.15702 1.000 25.06923 19 ALA B O 1
ATOM 2008 N N . HIS B 1 41 ? -21.42636 60.63579 102.48208 1.000 25.16114 20 HIS B N 1
ATOM 2009 C CA . HIS B 1 41 ? -20.54464 61.27636 101.51147 1.000 26.98910 20 HIS B CA 1
ATOM 2010 C C . HIS B 1 41 ? -19.35841 60.37884 101.17600 1.000 28.34241 20 HIS B C 1
ATOM 2011 O O . HIS B 1 41 ? -19.09131 60.09050 100.00066 1.000 26.04564 20 HIS B O 1
ATOM 2018 N N . TYR B 1 42 ? -18.65895 59.89621 102.20077 1.000 23.47525 21 TYR B N 1
ATOM 2019 C CA . TYR B 1 42 ? -17.42806 59.14800 101.96782 1.000 24.81543 21 TYR B CA 1
ATOM 2020 C C . TYR B 1 42 ? -17.71855 57.80369 101.31713 1.000 26.02051 21 TYR B C 1
ATOM 2021 O O . TYR B 1 42 ? -16.96772 57.35854 100.43508 1.000 23.24975 21 TYR B O 1
ATOM 2030 N N . ALA B 1 43 ? -18.80716 57.14472 101.73323 1.000 23.52829 22 ALA B N 1
ATOM 2031 C CA . ALA B 1 43 ? -19.19306 55.89671 101.08514 1.000 23.64357 22 ALA B CA 1
ATOM 2032 C C . ALA B 1 43 ? -19.45532 56.11242 99.59287 1.000 26.76597 22 ALA B C 1
ATOM 2033 O O . ALA B 1 43 ? -19.08623 55.27498 98.76300 1.000 26.58561 22 ALA B O 1
ATOM 2035 N N . ALA B 1 44 ? -20.09172 57.23038 99.23600 1.000 26.66970 23 ALA B N 1
ATOM 2036 C CA . ALA B 1 44 ? -20.36644 57.49894 97.82483 1.000 26.39275 23 ALA B CA 1
ATOM 2037 C C . ALA B 1 44 ? -19.08264 57.80110 97.05387 1.000 24.53260 23 ALA B C 1
ATOM 2038 O O . ALA B 1 44 ? -18.93177 57.37624 95.89961 1.000 23.98593 23 ALA B O 1
ATOM 2040 N N . GLU B 1 45 ? -18.14921 58.53275 97.66852 1.000 22.33326 24 GLU B N 1
ATOM 2041 C CA . GLU B 1 45 ? -16.85719 58.77347 97.02863 1.000 23.96597 24 GLU B CA 1
ATOM 2042 C C . GLU B 1 45 ? -16.12209 57.46586 96.77100 1.000 23.41481 24 GLU B C 1
ATOM 2043 O O . GLU B 1 45 ? -15.60131 57.23640 95.67250 1.000 22.96371 24 GLU B O 1
ATOM 2049 N N . ALA B 1 46 ? -16.05162 56.60303 97.78280 1.000 21.36589 25 ALA B N 1
ATOM 2050 C CA . ALA B 1 46 ? -15.38400 55.31728 97.61091 1.000 23.58900 25 ALA B CA 1
ATOM 2051 C C . ALA B 1 46 ? -16.02716 54.52341 96.48412 1.000 24.56261 25 ALA B C 1
ATOM 2052 O O . ALA B 1 46 ? -15.32673 53.87997 95.69526 1.000 20.99546 25 ALA B O 1
ATOM 2054 N N . ALA B 1 47 ? -17.36353 54.55402 96.40607 1.000 21.70102 26 ALA B N 1
ATOM 2055 C CA . ALA B 1 47 ? -18.07107 53.84802 95.34799 1.000 24.49730 26 ALA B CA 1
ATOM 2056 C C . ALA B 1 47 ? -17.82423 54.50522 93.99523 1.000 26.22863 26 ALA B C 1
ATOM 2057 O O . ALA B 1 47 ? -17.82090 53.82976 92.96397 1.000 27.54171 26 ALA B O 1
ATOM 2059 N N . LEU B 1 48 ? -17.62836 55.82187 93.99719 1.000 24.25366 27 LEU B N 1
ATOM 2060 C CA A LEU B 1 48 ? -17.30530 56.54067 92.77221 0.497 24.52402 27 LEU B CA 1
ATOM 2061 C CA B LEU B 1 48 ? -17.30603 56.54392 92.77434 0.503 25.18227 27 LEU B CA 1
ATOM 2062 C C . LEU B 1 48 ? -15.96648 56.08469 92.21148 1.000 25.03551 27 LEU B C 1
ATOM 2063 O O . LEU B 1 48 ? -15.85304 55.76526 91.01640 1.000 25.49036 27 LEU B O 1
ATOM 2072 N N . PHE B 1 49 ? -14.93490 56.05018 93.06339 1.000 20.89048 28 PHE B N 1
ATOM 2073 C CA . PHE B 1 49 ? -13.61960 55.61625 92.62105 1.000 20.89167 28 PHE B CA 1
ATOM 2074 C C . PHE B 1 49 ? -13.61620 54.13742 92.24347 1.000 25.89914 28 PHE B C 1
ATOM 2075 O O . PHE B 1 49 ? -12.91772 53.74163 91.29933 1.000 21.53100 28 PHE B O 1
ATOM 2083 N N . LEU B 1 50 ? -14.39284 53.30815 92.95331 1.000 20.56348 29 LEU B N 1
ATOM 2084 C CA . LEU B 1 50 ? -14.49477 51.90122 92.56358 1.000 24.10688 29 LEU B CA 1
ATOM 2085 C C . LEU B 1 50 ? -14.97065 51.76281 91.11504 1.000 24.18451 29 LEU B C 1
ATOM 2086 O O . LEU B 1 50 ? -14.40876 50.98365 90.33207 1.000 23.62027 29 LEU B O 1
ATOM 2091 N N . ARG B 1 51 ? -16.01934 52.49853 90.74679 1.000 23.27416 30 ARG B N 1
ATOM 2092 C CA A ARG B 1 51 ? -16.51558 52.39718 89.38157 0.654 25.00727 30 ARG B CA 1
ATOM 2093 C CA B ARG B 1 51 ? -16.53336 52.43780 89.37909 0.346 25.10036 30 ARG B CA 1
ATOM 2094 C C . ARG B 1 51 ? -15.48276 52.89294 88.37878 1.000 28.14004 30 ARG B C 1
ATOM 2095 O O . ARG B 1 51 ? -15.37651 52.34277 87.27363 1.000 25.57188 30 ARG B O 1
ATOM 2110 N N . ASP B 1 52 ? -14.70436 53.91691 88.74570 1.000 25.67393 31 ASP B N 1
ATOM 2111 C CA . ASP B 1 52 ? -13.66299 54.39614 87.84908 1.000 25.39219 31 ASP B CA 1
ATOM 2112 C C . ASP B 1 52 ? -12.54421 53.38825 87.73223 1.000 27.59602 31 ASP B C 1
ATOM 2113 O O . ASP B 1 52 ? -11.86339 53.33584 86.69871 1.000 27.70010 31 ASP B O 1
ATOM 2118 N N . GLN B 1 53 ? -12.34839 52.58619 88.77991 1.000 22.83783 32 GLN B N 1
ATOM 2119 C CA . GLN B 1 53 ? -11.34352 51.53783 88.74062 1.000 23.25852 32 GLN B CA 1
ATOM 2120 C C . GLN B 1 53 ? -11.77233 50.41627 87.81302 1.000 25.28889 32 GLN B C 1
ATOM 2121 O O . GLN B 1 53 ? -10.92265 49.76060 87.20511 1.000 24.50535 32 GLN B O 1
ATOM 2127 N N . ALA B 1 54 ? -13.08464 50.17405 87.71599 1.000 21.89176 33 ALA B N 1
ATOM 2128 C CA . ALA B 1 54 ? -13.59773 49.21388 86.75158 1.000 27.70046 33 ALA B CA 1
ATOM 2129 C C . ALA B 1 54 ? -13.38649 49.71280 85.32298 1.000 27.38959 33 ALA B C 1
ATOM 2130 O O . ALA B 1 54 ? -12.98782 48.94011 84.44749 1.000 30.78133 33 ALA B O 1
ATOM 2132 N N . LEU B 1 55 ? -13.64978 50.99851 85.07542 1.000 22.30736 34 LEU B N 1
ATOM 2133 C CA . LEU B 1 55 ? -13.37874 51.57790 83.76434 1.000 29.15741 34 LEU B CA 1
ATOM 2134 C C . LEU B 1 55 ? -11.90267 51.47195 83.42447 1.000 31.51134 34 LEU B C 1
ATOM 2135 O O . LEU B 1 55 ? -11.54035 51.10952 82.30015 1.000 26.93578 34 LEU B O 1
ATOM 2140 N N . SER B 1 56 ? -11.04034 51.77567 84.39506 1.000 27.27467 35 SER B N 1
ATOM 2141 C CA . SER B 1 56 ? -9.60472 51.66607 84.18788 1.000 31.36776 35 SER B CA 1
ATOM 2142 C C . SER B 1 56 ? -9.18729 50.22786 83.91119 1.000 29.43104 35 SER B C 1
ATOM 2143 O O . SER B 1 56 ? -8.34179 49.97629 83.04185 1.000 27.76429 35 SER B O 1
ATOM 2146 N N . THR B 1 57 ? -9.74470 49.27697 84.66870 1.000 27.26316 36 THR B N 1
ATOM 2147 C CA . THR B 1 57 ? -9.40298 47.87461 84.47723 1.000 29.05497 36 THR B CA 1
ATOM 2148 C C . THR B 1 57 ? -9.76118 47.42242 83.06286 1.000 33.82047 36 THR B C 1
ATOM 2149 O O . THR B 1 57 ? -8.95193 46.77722 82.38576 1.000 29.71641 36 THR B O 1
ATOM 2153 N N . ALA B 1 58 ? -10.95170 47.79273 82.58604 1.000 28.46918 37 ALA B N 1
ATOM 2154 C CA . ALA B 1 58 ? -11.35417 47.41477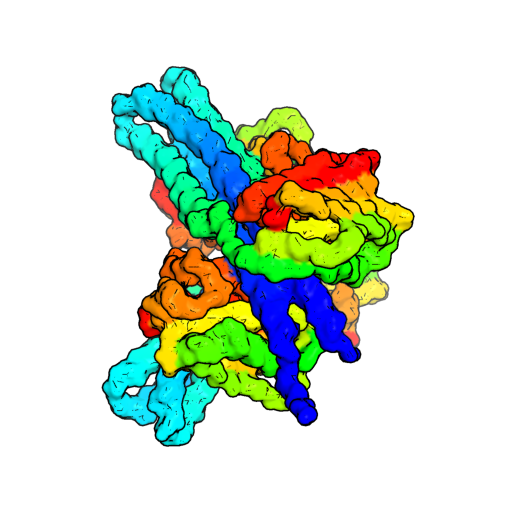 81.23705 1.000 27.82245 37 ALA B CA 1
ATOM 2155 C C . ALA B 1 58 ? -10.46595 48.07931 80.18415 1.000 28.56650 37 ALA B C 1
ATOM 2156 O O . ALA B 1 58 ? -10.04039 47.43086 79.22513 1.000 31.88813 37 ALA B O 1
ATOM 2158 N N . SER B 1 59 ? -10.16675 49.36671 80.35985 1.000 30.19550 38 SER B N 1
ATOM 2159 C CA . SER B 1 59 ? -9.29154 50.08077 79.43842 1.000 30.14579 38 SER B CA 1
ATOM 2160 C C . SER B 1 59 ? -7.94934 49.36611 79.26785 1.000 34.47971 38 SER B C 1
ATOM 2161 O O . SER B 1 59 ? -7.50259 49.11371 78.14194 1.000 29.79763 38 SER B O 1
ATOM 2164 N N . HIS B 1 60 ? -7.30099 49.01154 80.37739 1.000 29.49806 39 HIS B N 1
ATOM 2165 C CA . HIS B 1 60 ? -5.99908 48.36084 80.28020 1.000 32.87661 39 HIS B CA 1
ATOM 2166 C C . HIS B 1 60 ? -6.12526 46.94515 79.73494 1.000 32.81211 39 HIS B C 1
ATOM 2167 O O . HIS B 1 60 ? -5.35702 46.53841 78.86025 1.000 33.69007 39 HIS B O 1
ATOM 2174 N N . ASP B 1 61 ? -7.08922 46.17887 80.23361 1.000 27.53657 40 ASP B N 1
ATOM 2175 C CA . ASP B 1 61 ? -7.10380 44.75768 79.92596 1.000 30.46308 40 ASP B CA 1
ATOM 2176 C C . ASP B 1 61 ? -7.68188 44.44374 78.54671 1.000 31.42688 40 ASP B C 1
ATOM 2177 O O . ASP B 1 61 ? -7.40186 43.36909 78.01151 1.000 28.69095 40 ASP B O 1
ATOM 2182 N N . LEU B 1 62 ? -8.50210 45.32703 77.97264 1.000 25.87060 41 LEU B N 1
ATOM 2183 C CA . LEU B 1 62 ? -9.00256 45.06910 76.62752 1.000 27.77391 41 LEU B CA 1
ATOM 2184 C C . LEU B 1 62 ? -7.87702 45.07098 75.59685 1.000 33.96128 41 LEU B C 1
ATOM 2185 O O . LEU B 1 62 ? -7.99177 44.41972 74.55008 1.000 28.21925 41 LEU B O 1
ATOM 2190 N N . ARG B 1 63 ? -6.77823 45.77027 75.88722 1.000 27.93665 42 ARG B N 1
ATOM 2191 C CA . ARG B 1 63 ? -5.75699 46.00599 74.87908 1.000 33.65605 42 ARG B CA 1
ATOM 2192 C C . ARG B 1 63 ? -4.96569 44.74534 74.56543 1.000 34.92453 42 ARG B C 1
ATOM 2193 O O . ARG B 1 63 ? -4.52011 44.56745 73.42299 1.000 31.47175 42 ARG B O 1
ATOM 2201 N N . SER B 1 64 ? -4.78638 43.85525 75.55043 1.000 30.56982 43 SER B N 1
ATOM 2202 C CA . SER B 1 64 ? -4.03142 42.63237 75.27515 1.000 34.01236 43 SER B CA 1
ATOM 2203 C C . SER B 1 64 ? -4.73626 41.72997 74.26159 1.000 35.18602 43 SER B C 1
ATOM 2204 O O . SER B 1 64 ? -4.07889 41.28900 73.29935 1.000 32.39466 43 SER B O 1
ATOM 2207 N N . PRO B 1 65 ? -6.03196 41.40506 74.40064 1.000 35.72269 44 PRO B N 1
ATOM 2208 C CA . PRO B 1 65 ? -6.69397 40.62874 73.33234 1.000 33.61662 44 PRO B CA 1
ATOM 2209 C C . PRO B 1 65 ? -6.68009 41.32758 71.98339 1.000 33.70286 44 PRO B C 1
ATOM 2210 O O . PRO B 1 65 ? -6.47035 40.67265 70.94849 1.000 33.52426 44 PRO B O 1
ATOM 2214 N N . LEU B 1 66 ? -6.91088 42.64570 71.96428 1.000 30.82025 45 LEU B N 1
ATOM 2215 C CA . LEU B 1 66 ? -6.94334 43.37398 70.69615 1.000 37.20562 45 LEU B CA 1
ATOM 2216 C C . LEU B 1 66 ? -5.59570 43.32113 69.98760 1.000 33.21189 45 LEU B C 1
ATOM 2217 O O . LEU B 1 66 ? -5.52842 43.20625 68.75639 1.000 34.71012 45 LEU B O 1
ATOM 2222 N N . ASN B 1 67 ? -4.51457 43.42208 70.75564 1.000 32.63925 46 ASN B N 1
ATOM 2223 C CA . ASN B 1 67 ? -3.16887 43.29982 70.21317 1.000 33.71735 46 ASN B CA 1
ATOM 2224 C C . ASN B 1 67 ? -2.90765 41.87818 69.73383 1.000 33.94914 46 ASN B C 1
ATOM 2225 O O . ASN B 1 67 ? -2.28876 41.67217 68.67986 1.000 35.41951 46 ASN B O 1
ATOM 2230 N N . ALA B 1 68 ? -3.36432 40.88512 70.51001 1.000 32.63730 47 ALA B N 1
ATOM 2231 C CA . ALA B 1 68 ? -3.29034 39.49311 70.07501 1.000 36.04565 47 ALA B CA 1
ATOM 2232 C C . ALA B 1 68 ? -4.00088 39.29260 68.74344 1.000 34.08003 47 ALA B C 1
ATOM 2233 O O . ALA B 1 68 ? -3.49598 38.58871 67.86628 1.000 35.13950 47 ALA B O 1
ATOM 2235 N N . MET B 1 69 ? -5.19205 39.88098 68.59629 1.000 34.05115 48 MET B N 1
ATOM 2236 C CA . MET B 1 69 ? -5.97847 39.73565 67.37568 1.000 35.35371 48 MET B CA 1
ATOM 2237 C C . MET B 1 69 ? -5.29013 40.39421 66.18579 1.000 37.22851 48 MET B C 1
ATOM 2238 O O . MET B 1 69 ? -5.31415 39.85673 65.07157 1.000 38.59675 48 MET B O 1
ATOM 2243 N N . HIS B 1 70 ? -4.67711 41.55913 66.40317 1.000 37.46902 49 HIS B N 1
ATOM 2244 C CA . HIS B 1 70 ? -3.87931 42.16561 65.35336 1.000 39.42946 49 HIS B CA 1
ATOM 2245 C C . HIS B 1 70 ? -2.82854 41.19000 64.83571 1.000 40.18188 49 HIS B C 1
ATOM 2246 O O . HIS B 1 70 ? -2.62987 41.06728 63.62104 1.000 42.02557 49 HIS B O 1
ATOM 2253 N N . SER B 1 71 ? -2.17509 40.45404 65.73832 1.000 38.90792 50 SER B N 1
ATOM 2254 C CA . SER B 1 71 ? -1.14443 39.51477 65.29971 1.000 40.29275 50 SER B CA 1
ATOM 2255 C C . SER B 1 71 ? -1.74844 38.30549 64.59261 1.000 40.00217 50 SER B C 1
ATOM 2256 O O . SER B 1 71 ? -1.20268 37.83876 63.58791 1.000 41.54177 50 SER B O 1
ATOM 2259 N N . TRP B 1 72 ? -2.86749 37.77589 65.09814 1.000 38.70433 51 TRP B N 1
ATOM 2260 C CA . TRP B 1 72 ? -3.49187 36.63983 64.42118 1.000 39.14168 51 TRP B CA 1
ATOM 2261 C C . TRP B 1 72 ? -4.00789 37.03046 63.03971 1.000 43.62858 51 TRP B C 1
ATOM 2262 O O . TRP B 1 72 ? -3.86374 36.26267 62.07653 1.000 42.28478 51 TRP B O 1
ATOM 2273 N N . ALA B 1 73 ? -4.62110 38.21382 62.92424 1.000 41.36887 52 ALA B N 1
ATOM 2274 C CA . ALA B 1 73 ? -5.02930 38.70180 61.61026 1.000 43.46316 52 ALA B CA 1
ATOM 2275 C C . ALA B 1 73 ? -3.83569 38.79083 60.67465 1.000 51.89404 52 ALA B C 1
ATOM 2276 O O . ALA B 1 73 ? -3.94723 38.49185 59.47753 1.000 51.52417 52 ALA B O 1
ATOM 2278 N N . TYR B 1 74 ? -2.68244 39.20297 61.20834 1.000 45.03076 53 TYR B N 1
ATOM 2279 C CA . TYR B 1 74 ? -1.47649 39.28109 60.39767 1.000 46.92788 53 TYR B CA 1
ATOM 2280 C C . TYR B 1 74 ? -1.04465 37.90299 59.90988 1.000 52.77015 53 TYR B C 1
ATOM 2281 O O . TYR B 1 74 ? -0.64290 37.74895 58.75070 1.000 49.47510 53 TYR B O 1
ATOM 2290 N N . VAL B 1 75 ? -1.11432 36.88906 60.77941 1.000 47.34405 54 VAL B N 1
ATOM 2291 C CA . VAL B 1 75 ? -0.76160 35.52920 60.36806 1.000 52.63244 54 VAL B CA 1
ATOM 2292 C C . VAL B 1 75 ? -1.68644 35.05048 59.25088 1.000 60.04939 54 VAL B C 1
ATOM 2293 O O . VAL B 1 75 ? -1.24727 34.40186 58.29196 1.000 56.33687 54 VAL B O 1
ATOM 2297 N N . LEU B 1 76 ? -2.97496 35.38195 59.34546 1.000 59.59651 55 LEU B N 1
ATOM 2298 C CA . LEU B 1 76 ? -3.91251 35.04114 58.28009 1.000 62.90120 55 LEU B CA 1
ATOM 2299 C C . LEU B 1 76 ? -3.58573 35.78502 56.98893 1.000 67.19285 55 LEU B C 1
ATOM 2300 O O . LEU B 1 76 ? -3.53968 35.18093 55.91166 1.000 72.90156 55 LEU B O 1
ATOM 2305 N N . GLU B 1 77 ? -3.35307 37.09955 57.07432 1.000 64.46178 56 GLU B N 1
ATOM 2306 C CA . GLU B 1 77 ? -3.05997 37.87236 55.86779 1.000 68.73129 56 GLU B CA 1
ATOM 2307 C C . GLU B 1 77 ? -1.79710 37.38184 55.16801 1.000 75.85231 56 GLU B C 1
ATOM 2308 O O . GLU B 1 77 ? -1.68028 37.51387 53.94314 1.000 90.13870 56 GLU B O 1
ATOM 2310 N N . ARG B 1 78 ? -0.84396 36.81532 55.91707 1.000 72.62468 57 ARG B N 1
ATOM 2311 C CA . ARG B 1 78 ? 0.37635 36.31063 55.29337 1.000 78.23838 57 ARG B CA 1
ATOM 2312 C C . ARG B 1 78 ? 0.11038 35.04792 54.48594 1.000 88.06790 57 ARG B C 1
ATOM 2313 O O . ARG B 1 78 ? 0.83384 34.76834 53.52083 1.000 92.17846 57 ARG B O 1
ATOM 2315 N N . GLN B 1 79 ? -0.91838 34.28293 54.84801 1.000 86.93737 58 GLN B N 1
ATOM 2316 C CA . GLN B 1 79 ? -1.26260 33.06923 54.11924 1.000 93.44482 58 GLN B CA 1
ATOM 2317 C C . GLN B 1 79 ? -2.42182 33.25942 53.15232 1.000 92.66823 58 GLN B C 1
ATOM 2318 O O . GLN B 1 79 ? -2.74997 32.32607 52.41343 1.000 92.94179 58 GLN B O 1
ATOM 2324 N N . LEU B 1 80 ? -3.04454 34.43887 53.13318 1.000 90.12031 59 LEU B N 1
ATOM 2325 C CA . LEU B 1 80 ? -4.09276 34.74943 52.16953 1.000 91.47568 59 LEU B CA 1
ATOM 2326 C C . LEU B 1 80 ? -3.68494 35.84963 51.19398 1.000 100.79100 59 LEU B C 1
ATOM 2327 O O . LEU B 1 80 ? -4.51667 36.29591 50.39408 1.000 102.47064 59 LEU B O 1
ATOM 2332 N N . ALA B 1 81 ? -2.42426 36.28602 51.23122 1.000 117.40212 60 ALA B N 1
ATOM 2333 C CA . ALA B 1 81 ? -1.93561 37.34551 50.35535 1.000 118.16459 60 ALA B CA 1
ATOM 2334 C C . ALA B 1 81 ? -2.20113 37.02440 48.88708 1.000 111.78045 60 ALA B C 1
ATOM 2335 O O . ALA B 1 81 ? -3.01349 37.69338 48.24146 1.000 113.23881 60 ALA B O 1
ATOM 2337 N N . SER B 1 82 ? -1.54249 35.99885 48.35079 1.000 87.26445 61 SER B N 1
ATOM 2338 C CA . SER B 1 82 ? -1.79555 35.57889 46.97652 1.000 92.75295 61 SER B CA 1
ATOM 2339 C C . SER B 1 82 ? -3.03297 34.69431 46.84057 1.000 94.48705 61 SER B C 1
ATOM 2340 O O . SER B 1 82 ? -3.18850 34.03464 45.80461 1.000 91.79432 61 SER B O 1
ATOM 2343 N N . ALA B 1 83 ? -3.89962 34.65713 47.85295 1.000 94.16677 62 ALA B N 1
ATOM 2344 C CA . ALA B 1 83 ? -5.15086 33.92295 47.75993 1.000 95.30331 62 ALA B CA 1
ATOM 2345 C C . ALA B 1 83 ? -6.20491 34.77348 47.05127 1.000 103.71022 62 ALA B C 1
ATOM 2346 O O . ALA B 1 83 ? -5.94585 35.89901 46.61210 1.000 97.93260 62 ALA B O 1
ATOM 2348 N N . ASP B 1 84 ? -7.41333 34.22857 46.94355 1.000 118.70951 63 ASP B N 1
ATOM 2349 C CA . ASP B 1 84 ? -8.46862 34.90547 46.20470 1.000 116.23000 63 ASP B CA 1
ATOM 2350 C C . ASP B 1 84 ? -8.82696 36.22576 46.88443 1.000 110.96287 63 ASP B C 1
ATOM 2351 O O . ASP B 1 84 ? -8.96089 36.27589 48.11481 1.000 107.41461 63 ASP B O 1
ATOM 2353 N N . PRO B 1 85 ? -8.97631 37.31315 46.11938 1.000 101.34481 64 PRO B N 1
ATOM 2354 C CA . PRO B 1 85 ? -9.37014 38.59374 46.72966 1.000 100.33273 64 PRO B CA 1
ATOM 2355 C C . PRO B 1 85 ? -10.72156 38.54663 47.42252 1.000 100.25704 64 PRO B C 1
ATOM 2356 O O . PRO B 1 85 ? -10.98589 39.39834 48.28236 1.000 90.80970 64 PRO B O 1
ATOM 2360 N N . SER B 1 86 ? -11.57012 37.56691 47.08703 1.000 101.97046 65 SER B N 1
ATOM 2361 C CA . SER B 1 86 ? -12.91500 37.49469 47.65006 1.000 99.13417 65 SER B CA 1
ATOM 2362 C C . SER B 1 86 ? -12.90299 37.44522 49.17515 1.000 92.90931 65 SER B C 1
ATOM 2363 O O . SER B 1 86 ? -13.82689 37.96117 49.81528 1.000 82.38122 65 SER B O 1
ATOM 2366 N N . LEU B 1 87 ? -11.86999 36.85248 49.77589 1.000 90.22976 66 LEU B N 1
ATOM 2367 C CA . LEU B 1 87 ? -11.80778 36.73221 51.22825 1.000 86.59951 66 LEU B CA 1
ATOM 2368 C C . LEU B 1 87 ? -11.16848 37.93640 51.90948 1.000 78.66835 66 LEU B C 1
ATOM 2369 O O . LEU B 1 87 ? -11.21381 38.02246 53.13987 1.000 75.41251 66 LEU B O 1
ATOM 2371 N N . GLN B 1 88 ? -10.57655 38.86228 51.14871 1.000 83.55952 67 GLN B N 1
ATOM 2372 C CA . GLN B 1 88 ? -9.96326 40.03925 51.75776 1.000 76.73031 67 GLN B CA 1
ATOM 2373 C C . GLN B 1 88 ? -10.99904 40.91970 52.44286 1.000 73.06532 67 GLN B C 1
ATOM 2374 O O . GLN B 1 88 ? -10.67057 41.61826 53.40894 1.000 63.93573 67 GLN B O 1
ATOM 2380 N N . ARG B 1 89 ? -12.24933 40.90256 51.95895 1.000 63.29897 68 ARG B N 1
ATOM 2381 C CA . ARG B 1 89 ? -13.30411 41.68737 52.59495 1.000 67.19401 68 ARG B CA 1
ATOM 2382 C C . ARG B 1 89 ? -13.50085 41.27987 54.04972 1.000 70.48298 68 ARG B C 1
ATOM 2383 O O . ARG B 1 89 ? -13.88979 42.10789 54.88236 1.000 69.39385 68 ARG B O 1
ATOM 2385 N N . ALA B 1 90 ? -13.23043 40.01530 54.37329 1.000 68.23128 69 ALA B N 1
ATOM 2386 C CA . ALA B 1 90 ? -13.40533 39.53496 55.73515 1.000 67.66008 69 ALA B CA 1
ATOM 2387 C C . ALA B 1 90 ? -12.26742 40.00764 56.63377 1.000 60.72065 69 ALA B C 1
ATOM 2388 O O . ALA B 1 90 ? -12.51053 40.59575 57.69079 1.000 59.57810 69 ALA B O 1
ATOM 2390 N N . LEU B 1 91 ? -11.02036 39.78283 56.21296 1.000 60.86463 70 LEU B N 1
ATOM 2391 C CA . LEU B 1 91 ? -9.87548 40.26428 56.97843 1.000 56.44995 70 LEU B CA 1
ATOM 2392 C C . LEU B 1 91 ? -9.90814 41.77591 57.14591 1.000 60.73481 70 LEU B C 1
ATOM 2393 O O . LEU B 1 91 ? -9.49077 42.30096 58.18429 1.000 60.35807 70 LEU B O 1
ATOM 2398 N N . ALA B 1 92 ? -10.38141 42.49561 56.12865 1.000 63.71050 71 ALA B N 1
ATOM 2399 C CA . ALA B 1 92 ? -10.53117 43.94066 56.25961 1.000 65.18976 71 ALA B CA 1
ATOM 2400 C C . ALA B 1 92 ? -11.54017 44.28857 57.34762 1.000 60.70625 71 ALA B C 1
ATOM 2401 O O . ALA B 1 92 ? -11.31255 45.20408 58.14799 1.000 59.77363 71 ALA B O 1
ATOM 2403 N N . GLY B 1 93 ? -12.66073 43.56257 57.39389 1.000 62.46564 72 GLY B N 1
ATOM 2404 C CA . GLY B 1 93 ? -13.66300 43.82934 58.41194 1.000 61.47284 72 GLY B CA 1
ATOM 2405 C C . GLY B 1 93 ? -13.18670 43.47630 59.80698 1.000 60.94599 72 GLY B C 1
ATOM 2406 O O . GLY B 1 93 ? -13.46237 44.20150 60.76901 1.000 57.54360 72 GLY B O 1
ATOM 2407 N N . ILE B 1 94 ? -12.47547 42.35443 59.94120 1.000 58.09621 73 ILE B N 1
ATOM 2408 C CA . ILE B 1 94 ? -11.90353 41.99365 61.23614 1.000 59.44827 73 ILE B CA 1
ATOM 2409 C C . ILE B 1 94 ? -10.93974 43.07374 61.70166 1.000 56.56233 73 ILE B C 1
ATOM 2410 O O . ILE B 1 94 ? -11.01976 43.54594 62.84115 1.000 56.79339 73 ILE B O 1
ATOM 2415 N N . ARG B 1 95 ? -10.02144 43.49189 60.82308 1.000 49.49338 74 ARG B N 1
ATOM 2416 C CA . ARG B 1 95 ? -9.09551 44.55966 61.19124 1.000 53.86451 74 ARG B CA 1
ATOM 2417 C C . ARG B 1 95 ? -9.84456 45.83547 61.54856 1.000 57.77937 74 ARG B C 1
ATOM 2418 O O . ARG B 1 95 ? -9.50368 46.51144 62.52766 1.000 52.64534 74 ARG B O 1
ATOM 2426 N N . THR B 1 96 ? -10.86641 46.18266 60.75878 1.000 56.62312 75 THR B N 1
ATOM 2427 C CA . THR B 1 96 ? -11.66656 47.36701 61.05495 1.000 53.56836 75 THR B CA 1
ATOM 2428 C C . THR B 1 96 ? -12.32287 47.25855 62.42659 1.000 53.41968 75 THR B C 1
ATOM 2429 O O . THR B 1 96 ? -12.36672 48.23662 63.18035 1.000 55.12716 75 THR B O 1
ATOM 2433 N N . GLY B 1 97 ? -12.83530 46.07453 62.76661 1.000 52.93086 76 GLY B N 1
ATOM 2434 C CA . GLY B 1 97 ? -13.40479 45.87704 64.08705 1.000 51.04236 76 GLY B CA 1
ATOM 2435 C C . GLY B 1 97 ? -12.37742 46.03676 65.19004 1.000 53.20455 76 GLY B C 1
ATOM 2436 O O . GLY B 1 97 ? -12.64662 46.67148 66.21379 1.000 48.66261 76 GLY B O 1
ATOM 2437 N N . ILE B 1 98 ? -11.18465 45.46698 64.99430 1.000 48.08398 77 ILE B N 1
ATOM 2438 C CA . ILE B 1 98 ? -10.10819 45.63160 65.96945 1.000 52.22494 77 ILE B CA 1
ATOM 2439 C C . ILE B 1 98 ? -9.81550 47.10874 66.18744 1.000 51.25388 77 ILE B C 1
ATOM 2440 O O . ILE B 1 98 ? -9.70693 47.57922 67.32540 1.000 45.82320 77 ILE B O 1
ATOM 2445 N N . ASP B 1 99 ? -9.68800 47.86368 65.09439 1.000 48.31620 78 ASP B N 1
ATOM 2446 C CA . ASP B 1 99 ? -9.29708 49.26603 65.20627 1.000 52.20205 78 ASP B CA 1
ATOM 2447 C C . ASP B 1 99 ? -10.43891 50.12962 65.73828 1.000 46.91690 78 ASP B C 1
ATOM 2448 O O . ASP B 1 99 ? -10.18700 51.11775 66.44227 1.000 45.74060 78 ASP B O 1
ATOM 2453 N N . GLN B 1 100 ? -11.68982 49.77859 65.40889 1.000 46.28807 79 GLN B N 1
ATOM 2454 C CA . GLN B 1 100 ? -12.84392 50.46159 65.99052 1.000 46.29536 79 GLN B CA 1
ATOM 2455 C C . GLN B 1 100 ? -12.84497 50.32688 67.50400 1.000 44.97519 79 GLN B C 1
ATOM 2456 O O . GLN B 1 100 ? -13.09202 51.29651 68.22574 1.000 44.38039 79 GLN B O 1
ATOM 2462 N N . GLN B 1 101 ? -12.59618 49.11391 67.99769 1.000 45.94145 80 GLN B N 1
ATOM 2463 C CA . GLN B 1 101 ? -12.59239 48.87723 69.43413 1.000 42.61078 80 GLN B CA 1
ATOM 2464 C C . GLN B 1 101 ? -11.50721 49.68838 70.12750 1.000 41.05327 80 GLN B C 1
ATOM 2465 O O . GLN B 1 101 ? -11.70281 50.15618 71.25577 1.000 40.34542 80 GLN B O 1
ATOM 2471 N N . VAL B 1 102 ? -10.35099 49.85354 69.47620 1.000 38.97760 81 VAL B N 1
ATOM 2472 C CA . VAL B 1 102 ? -9.27886 50.63668 70.08034 1.000 38.50182 81 VAL B CA 1
ATOM 2473 C C . VAL B 1 102 ? -9.69365 52.09638 70.18704 1.000 41.21130 81 VAL B C 1
ATOM 2474 O O . VAL B 1 102 ? -9.46389 52.75070 71.21253 1.000 41.81607 81 VAL B O 1
ATOM 2478 N N . ALA B 1 103 ? -10.35118 52.61615 69.15110 1.000 43.06272 82 ALA B N 1
ATOM 2479 C CA . ALA B 1 103 ? -10.82173 53.99603 69.18892 1.000 46.95827 82 ALA B CA 1
ATOM 2480 C C . ALA B 1 103 ? -11.90707 54.19034 70.24450 1.000 44.11789 82 ALA B C 1
ATOM 2481 O O . ALA B 1 103 ? -11.95119 55.23288 70.91033 1.000 47.65198 82 ALA B O 1
ATOM 2483 N N . LEU B 1 104 ? -12.78215 53.19546 70.42477 1.000 40.89759 83 LEU B N 1
ATOM 2484 C CA . LEU B 1 104 ? -13.85332 53.32762 71.41130 1.000 38.80330 83 LEU B CA 1
ATOM 2485 C C . LEU B 1 104 ? -13.30857 53.43525 72.83065 1.000 39.01211 83 LEU B C 1
ATOM 2486 O O . LEU B 1 104 ? -13.88341 54.14363 73.66648 1.000 40.91013 83 LEU B O 1
ATOM 2491 N N . ILE B 1 105 ? -12.21159 52.73042 73.12588 1.000 39.00697 84 ILE B N 1
ATOM 2492 C CA . ILE B 1 105 ? -11.72601 52.62334 74.50558 1.000 34.96943 84 ILE B CA 1
ATOM 2493 C C . ILE B 1 105 ? -11.48629 54.00187 75.11024 1.000 35.22954 84 ILE B C 1
ATOM 2494 O O . ILE B 1 105 ? -11.86828 54.28009 76.25983 1.000 35.19946 84 ILE B O 1
ATOM 2499 N N . ASP B 1 106 ? -10.85121 54.87896 74.34580 1.000 32.71423 85 ASP B N 1
ATOM 2500 C CA . ASP B 1 106 ? -10.58790 56.23816 74.79326 1.000 34.75375 85 ASP B CA 1
ATOM 2501 C C . ASP B 1 106 ? -11.88060 56.98678 75.12140 1.000 38.22883 85 ASP B C 1
ATOM 2502 O O . ASP B 1 106 ? -11.98517 57.62707 76.17526 1.000 40.00190 85 ASP B O 1
ATOM 2507 N N . ASP B 1 107 ? -12.88928 56.89574 74.24571 1.000 41.56070 86 ASP B N 1
ATOM 2508 C CA A ASP B 1 107 ? -14.10888 57.68919 74.41422 0.630 38.67696 86 ASP B CA 1
ATOM 2509 C CA B ASP B 1 107 ? -14.08955 57.70559 74.43131 0.370 38.68265 86 ASP B CA 1
ATOM 2510 C C . ASP B 1 107 ? -14.98204 57.17081 75.54651 1.000 35.28988 86 ASP B C 1
ATOM 2511 O O . ASP B 1 107 ? -15.57044 57.95908 76.29337 1.000 34.48306 86 ASP B O 1
ATOM 2520 N N . VAL B 1 108 ? -15.11268 55.85019 75.67114 1.000 34.52731 87 VAL B N 1
ATOM 2521 C CA . VAL B 1 108 ? -16.10227 55.29598 76.58812 1.000 33.25531 87 VAL B CA 1
ATOM 2522 C C . VAL B 1 108 ? -15.50698 54.75682 77.88557 1.000 35.79314 87 VAL B C 1
ATOM 2523 O O . VAL B 1 108 ? -16.25539 54.54621 78.85314 1.000 35.97198 87 VAL B O 1
ATOM 2527 N N . LEU B 1 109 ? -14.19930 54.54158 77.94944 1.000 32.61265 88 LEU B N 1
ATOM 2528 C CA . LEU B 1 109 ? -13.58395 54.11053 79.19761 1.000 27.34174 88 LEU B CA 1
ATOM 2529 C C . LEU B 1 109 ? -12.68187 55.16293 79.82331 1.000 33.56322 88 LEU B C 1
ATOM 2530 O O . LEU B 1 109 ? -12.73442 55.36287 81.04494 1.000 31.42140 88 LEU B O 1
ATOM 2535 N N . ASP B 1 110 ? -11.88177 55.86716 79.01931 1.000 32.10523 89 ASP B N 1
ATOM 2536 C CA . ASP B 1 110 ? -10.89471 56.80941 79.53950 1.000 32.66563 89 ASP B CA 1
ATOM 2537 C C . ASP B 1 110 ? -11.47460 58.20138 79.78577 1.000 36.03279 89 ASP B C 1
ATOM 2538 O O . ASP B 1 110 ? -11.13666 58.83968 80.79222 1.000 33.39495 89 ASP B O 1
ATOM 2543 N N . ALA B 1 111 ? -12.34605 58.69095 78.89672 1.000 33.78379 90 ALA B N 1
ATOM 2544 C CA . ALA B 1 111 ? -12.91370 60.02342 79.09648 1.000 31.82114 90 ALA B CA 1
ATOM 2545 C C . ALA B 1 111 ? -13.68608 60.13898 80.40587 1.000 34.79421 90 ALA B C 1
ATOM 2546 O O . ALA B 1 111 ? -13.44945 61.10975 81.14669 1.000 34.79205 90 ALA B O 1
ATOM 2548 N N . PRO B 1 112 ? -14.58475 59.21170 80.77096 1.000 34.40105 91 PRO B N 1
ATOM 2549 C CA . PRO B 1 112 ? -15.36894 59.41679 81.99947 1.000 33.59640 91 PRO B CA 1
ATOM 2550 C C . PRO B 1 112 ? -14.54511 59.33611 83.26503 1.000 33.71116 91 PRO B C 1
ATOM 2551 O O . PRO B 1 112 ? -14.95959 59.89808 84.28547 1.000 32.90523 91 PRO B O 1
ATOM 2555 N N . ARG B 1 113 ? -13.40091 58.66141 83.23949 1.000 31.76223 92 ARG B N 1
ATOM 2556 C CA . ARG B 1 113 ? -12.62437 58.42573 84.44894 1.000 30.58080 92 ARG B CA 1
ATOM 2557 C C . ARG B 1 113 ? -11.48080 59.42225 84.63550 1.000 34.35508 92 ARG B C 1
ATOM 2558 O O . ARG B 1 113 ? -10.78363 59.35946 85.65384 1.000 33.37950 92 ARG B O 1
ATOM 2566 N N . ALA B 1 114 ? -11.30335 60.36473 83.70073 1.000 35.36874 93 ALA B N 1
ATOM 2567 C CA . ALA B 1 114 ? -10.13377 61.24362 83.71456 1.000 35.80481 93 ALA B CA 1
ATOM 2568 C C . ALA B 1 114 ? -10.01929 62.05377 85.00246 1.000 39.13278 93 ALA B C 1
ATOM 2569 O O . ALA B 1 114 ? -8.90578 62.33982 85.45461 1.000 36.55189 93 ALA B O 1
ATOM 2571 N N . GLU B 1 115 ? -11.14662 62.43228 85.60383 1.000 34.78159 94 GLU B N 1
ATOM 2572 C CA A GLU B 1 115 ? -11.07553 63.32940 86.74650 0.579 38.04989 94 GLU B CA 1
ATOM 2573 C CA B GLU B 1 115 ? -11.13628 63.31859 86.76314 0.421 38.06975 94 GLU B CA 1
ATOM 2574 C C . GLU B 1 115 ? -10.60960 62.63063 88.01876 1.000 33.68553 94 GLU B C 1
ATOM 2575 O O . GLU B 1 115 ? -10.06986 63.29926 88.90387 1.000 36.11405 94 GLU B O 1
ATOM 2586 N N . THR B 1 116 ? -10.78653 61.31152 88.13814 1.000 30.30791 95 THR B N 1
ATOM 2587 C CA . THR B 1 116 ? -10.20347 60.59950 89.27638 1.000 33.54855 95 THR B CA 1
ATOM 2588 C C . THR B 1 116 ? -8.85665 59.97984 88.93863 1.000 35.42373 95 THR B C 1
ATOM 2589 O O . THR B 1 116 ? -7.99832 59.85411 89.82129 1.000 30.05711 95 THR B O 1
ATOM 2593 N N . ARG B 1 117 ? -8.64973 59.63292 87.66473 1.000 33.28068 96 ARG B N 1
ATOM 2594 C CA . ARG B 1 117 ? -7.35007 59.15353 87.20572 1.000 37.56188 96 ARG B CA 1
ATOM 2595 C C . ARG B 1 117 ? -6.23395 60.11994 87.57733 1.000 33.27559 96 ARG B C 1
ATOM 2596 O O . ARG B 1 117 ? -5.16657 59.70188 88.03849 1.000 30.31940 96 ARG B O 1
ATOM 2604 N N . THR B 1 118 ? -6.45811 61.41526 87.37928 1.000 33.22063 97 THR B N 1
ATOM 2605 C CA . THR B 1 118 ? -5.50426 62.44831 87.78409 1.000 33.68421 97 THR B CA 1
ATOM 2606 C C . THR B 1 118 ? -6.23744 63.38435 88.73208 1.000 37.76688 97 THR B C 1
ATOM 2607 O O . THR B 1 118 ? -6.72585 64.44534 88.33421 1.000 36.33789 97 THR B O 1
ATOM 2611 N N . LEU B 1 119 ? -6.30867 62.97558 89.99590 1.000 34.26469 98 LEU B N 1
ATOM 2612 C CA . LEU B 1 119 ? -7.09821 63.68237 90.98945 1.000 29.71006 98 LEU B CA 1
ATOM 2613 C C . LEU B 1 119 ? -6.45664 65.02479 91.31501 1.000 32.35880 98 LEU B C 1
ATOM 2614 O O . LEU B 1 119 ? -5.31394 65.07434 91.78262 1.000 28.02374 98 LEU B O 1
ATOM 2619 N N . ALA B 1 120 ? -7.19061 66.10849 91.06591 1.000 28.60545 99 ALA B N 1
ATOM 2620 C CA . ALA B 1 120 ? -6.76186 67.43395 91.49894 1.000 34.25238 99 ALA B CA 1
ATOM 2621 C C . ALA B 1 120 ? -6.92758 67.56819 93.01014 1.000 33.69725 99 ALA B C 1
ATOM 2622 O O . ALA B 1 120 ? -7.98126 67.22956 93.55409 1.000 29.33932 99 ALA B O 1
ATOM 2624 N N . ILE B 1 121 ? -5.88828 68.06014 93.68985 1.000 29.52000 100 ILE B N 1
ATOM 2625 C CA . ILE B 1 121 ? -5.91597 68.25269 95.13533 1.000 34.99810 100 ILE B CA 1
ATOM 2626 C C . ILE B 1 121 ? -5.39318 69.64451 95.45701 1.000 38.25241 100 ILE B C 1
ATOM 2627 O O . ILE B 1 121 ? -4.86083 70.35450 94.60153 1.000 36.74622 100 ILE B O 1
ATOM 2632 N N . THR B 1 122 ? -5.53962 70.01774 96.72609 1.000 34.44296 101 THR B N 1
ATOM 2633 C CA . THR B 1 122 ? -5.02305 71.28008 97.24235 1.000 35.58808 101 THR B CA 1
ATOM 2634 C C . THR B 1 122 ? -4.37550 71.01570 98.59684 1.000 37.43885 101 THR B C 1
ATOM 2635 O O . THR B 1 122 ? -5.06807 70.75823 99.58968 1.000 38.36611 101 THR B O 1
ATOM 2639 N N . ALA B 1 123 ? -3.04955 71.08054 98.63326 1.000 38.88463 102 ALA B N 1
ATOM 2640 C CA . ALA B 1 123 ? -2.29768 70.80981 99.84840 1.000 41.22485 102 ALA B CA 1
ATOM 2641 C C . ALA B 1 123 ? -2.25350 72.05457 100.72659 1.000 43.02809 102 ALA B C 1
ATOM 2642 O O . ALA B 1 123 ? -2.00009 73.15993 100.23869 1.000 46.98589 102 ALA B O 1
ATOM 2644 N N . GLN B 1 124 ? -2.51681 71.87982 102.01938 1.000 42.79371 103 GLN B N 1
ATOM 2645 C CA . GLN B 1 124 ? -2.41200 72.97288 102.97666 1.000 38.55739 103 GLN B CA 1
ATOM 2646 C C . GLN B 1 124 ? -2.02375 72.37608 104.31673 1.000 42.46164 103 GLN B C 1
ATOM 2647 O O . GLN B 1 124 ? -2.36348 71.21916 104.59087 1.000 38.99567 103 GLN B O 1
ATOM 2649 N N . PRO B 1 125 ? -1.29870 73.11852 105.16014 1.000 45.63579 104 PRO B N 1
ATOM 2650 C CA . PRO B 1 125 ? -0.96823 72.59560 106.49332 1.000 42.13322 104 PRO B CA 1
ATOM 2651 C C . PRO B 1 125 ? -2.22189 72.40090 107.33124 1.000 39.40858 104 PRO B C 1
ATOM 2652 O O . PRO B 1 125 ? -3.14584 73.21540 107.30024 1.000 42.41303 104 PRO B O 1
ATOM 2656 N N . PHE B 1 126 ? -2.25519 71.29089 108.06358 1.000 39.47555 105 PHE B N 1
ATOM 2657 C CA . PHE B 1 126 ? -3.26737 71.06176 109.08507 1.000 39.64002 105 PHE B CA 1
ATOM 2658 C C . PHE B 1 126 ? -2.68452 70.14715 110.14637 1.000 40.94643 105 PHE B C 1
ATOM 2659 O O . PHE B 1 126 ? -1.78292 69.35247 109.86960 1.000 40.98378 105 PHE B O 1
ATOM 2667 N N . ALA B 1 127 ? -3.22590 70.25043 111.35884 1.000 45.21177 106 ALA B N 1
ATOM 2668 C CA . ALA B 1 127 ? -2.78009 69.39654 112.45066 1.000 40.28315 106 ALA B CA 1
ATOM 2669 C C . ALA B 1 127 ? -3.29334 67.97823 112.24566 1.000 35.48032 106 ALA B C 1
ATOM 2670 O O . ALA B 1 127 ? -4.46894 67.76530 111.93897 1.000 38.80491 106 ALA B O 1
ATOM 2672 N N . LEU B 1 128 ? -2.40795 66.99805 112.41283 1.000 39.29149 107 LEU B N 1
ATOM 2673 C CA . LEU B 1 128 ? -2.78396 65.61718 112.12031 1.000 40.01764 107 LEU B CA 1
ATOM 2674 C C . LEU B 1 128 ? -3.68337 65.02074 113.19694 1.000 36.42155 107 LEU B C 1
ATOM 2675 O O . LEU B 1 128 ? -4.62411 64.28218 112.87848 1.000 32.44843 107 LEU B O 1
ATOM 2680 N N . ARG B 1 129 ? -3.40680 65.31221 114.47270 1.000 37.76279 108 ARG B N 1
ATOM 2681 C CA . ARG B 1 129 ? -4.13635 64.64312 115.55039 1.000 38.13992 108 ARG B CA 1
ATOM 2682 C C . ARG B 1 129 ? -5.64063 64.89804 115.50087 1.000 35.37818 108 ARG B C 1
ATOM 2683 O O . ARG B 1 129 ? -6.41086 63.93051 115.63876 1.000 34.37731 108 ARG B O 1
ATOM 2685 N N . PRO B 1 130 ? -6.13150 66.13117 115.32593 1.000 38.60880 109 PRO B N 1
ATOM 2686 C CA . PRO B 1 130 ? -7.58900 66.30449 115.21513 1.000 35.23301 109 PRO B CA 1
ATOM 2687 C C . PRO B 1 130 ? -8.18215 65.54003 114.04642 1.000 34.59341 109 PRO B C 1
ATOM 2688 O O . PRO B 1 130 ? -9.32323 65.06666 114.12555 1.000 32.20579 109 PRO B O 1
ATOM 2692 N N . LEU B 1 131 ? -7.42422 65.37094 112.96900 1.000 31.75894 110 LEU B N 1
ATOM 2693 C CA . LEU B 1 131 ? -7.93821 64.59949 111.84219 1.000 35.17355 110 LEU B CA 1
ATOM 2694 C C . LEU B 1 131 ? -8.07995 63.12859 112.21205 1.000 33.29859 110 LEU B C 1
ATOM 2695 O O . LEU B 1 131 ? -9.08640 62.48650 111.87638 1.000 30.39433 110 LEU B O 1
ATOM 2700 N N . LEU B 1 132 ? -7.08942 62.58059 112.91934 1.000 31.01712 111 LEU B N 1
ATOM 2701 C CA . LEU B 1 132 ? -7.18082 61.18326 113.32434 1.000 33.60477 111 LEU B CA 1
ATOM 2702 C C . LEU B 1 132 ? -8.33397 60.97141 114.30531 1.000 32.69461 111 LEU B C 1
ATOM 2703 O O . LEU B 1 132 ? -9.06755 59.97983 114.20272 1.000 30.43729 111 LEU B O 1
ATOM 2708 N N . ASP B 1 133 ? -8.52247 61.90185 115.24754 1.000 30.17185 112 ASP B N 1
ATOM 2709 C CA . ASP B 1 133 ? -9.65897 61.80588 116.16449 1.000 29.66253 112 ASP B CA 1
ATOM 2710 C C . ASP B 1 133 ? -10.98338 61.86640 115.40652 1.000 32.97431 112 ASP B C 1
ATOM 2711 O O . ASP B 1 133 ? -11.88542 61.05338 115.64759 1.000 31.82232 112 ASP B O 1
ATOM 2716 N N . ASP B 1 134 ? -11.12757 62.84676 114.50334 1.000 29.89996 113 ASP B N 1
ATOM 2717 C CA . ASP B 1 134 ? -12.33429 62.92676 113.68072 1.000 31.26566 113 ASP B CA 1
ATOM 2718 C C . ASP B 1 134 ? -12.56865 61.62609 112.93374 1.000 25.91296 113 ASP B C 1
ATOM 2719 O O . ASP B 1 134 ? -13.69197 61.11192 112.89200 1.000 28.92538 113 ASP B O 1
ATOM 2724 N N . THR B 1 135 ? -11.51143 61.07616 112.35080 1.000 25.63983 114 THR B N 1
ATOM 2725 C CA . THR B 1 135 ? -11.63964 59.86536 111.55460 1.000 25.48106 114 THR B CA 1
ATOM 2726 C C . THR B 1 135 ? -12.13426 58.69307 112.40166 1.000 28.30507 114 THR B C 1
ATOM 2727 O O . THR B 1 135 ? -13.06201 57.97212 112.00663 1.000 27.41142 114 THR B O 1
ATOM 2731 N N . LEU B 1 136 ? -11.51557 58.49169 113.57061 1.000 29.68660 115 LEU B N 1
ATOM 2732 C CA . LEU B 1 136 ? -11.92641 57.43173 114.48733 1.000 29.60755 115 LEU B CA 1
ATOM 2733 C C . LEU B 1 136 ? -13.39326 57.56383 114.88365 1.000 25.88535 115 LEU B C 1
ATOM 2734 O O . LEU B 1 136 ? -14.13811 56.57870 114.88072 1.000 27.40475 115 LEU B O 1
ATOM 2739 N N . ALA B 1 137 ? -13.82196 58.77128 115.25249 1.000 26.11034 116 ALA B N 1
ATOM 2740 C CA . ALA B 1 137 ? -15.21991 58.95806 115.63486 1.000 31.67047 116 ALA B CA 1
ATOM 2741 C C . ALA B 1 137 ? -16.15630 58.60493 114.47956 1.000 26.49645 116 ALA B C 1
ATOM 2742 O O . ALA B 1 137 ? -17.20659 57.98622 114.68274 1.000 27.40657 116 ALA B O 1
ATOM 2744 N N . LEU B 1 138 ? -15.77100 58.96043 113.25964 1.000 28.09540 117 LEU B N 1
ATOM 2745 C CA . LEU B 1 138 ? -16.61676 58.70185 112.09573 1.000 28.70352 117 LEU B CA 1
ATOM 2746 C C . LEU B 1 138 ? -16.76045 57.20397 111.82396 1.000 28.89557 117 LEU B C 1
ATOM 2747 O O . LEU B 1 138 ? -17.88099 56.70193 111.65806 1.000 24.87231 117 LEU B O 1
ATOM 2752 N N . VAL B 1 139 ? -15.64145 56.46927 111.77270 1.000 25.34663 118 VAL B N 1
ATOM 2753 C CA . VAL B 1 139 ? -15.73160 55.02991 111.51518 1.000 26.37132 118 VAL B CA 1
ATOM 2754 C C . VAL B 1 139 ? -16.48074 54.32347 112.64880 1.000 27.21502 118 VAL B C 1
ATOM 2755 O O . VAL B 1 139 ? -17.29223 53.42051 112.40744 1.000 29.13090 118 VAL B O 1
ATOM 2759 N N . ARG B 1 140 ? -16.23713 54.72707 113.89977 1.000 23.88693 119 ARG B N 1
ATOM 2760 C CA . ARG B 1 140 ? -16.97538 54.13187 115.01407 1.000 25.14738 119 ARG B CA 1
ATOM 2761 C C . ARG B 1 140 ? -18.47087 54.39070 114.87006 1.000 30.11709 119 ARG B C 1
ATOM 2762 O O . ARG B 1 140 ? -19.29084 53.46725 114.97063 1.000 31.86998 119 ARG B O 1
ATOM 2770 N N . PHE B 1 141 ? -18.84449 55.64366 114.61461 1.000 29.00213 120 PHE B N 1
ATOM 2771 C CA . PHE B 1 141 ? -20.26037 55.97326 114.48953 1.000 34.81564 120 PHE B CA 1
ATOM 2772 C C . PHE B 1 141 ? -20.90743 55.20188 113.34303 1.000 33.20955 120 PHE B C 1
ATOM 2773 O O . PHE B 1 141 ? -22.02845 54.69456 113.47238 1.000 36.36220 120 PHE B O 1
ATOM 2781 N N . ALA B 1 142 ? -20.20407 55.08246 112.23045 1.000 31.45740 121 ALA B N 1
ATOM 2782 C CA . ALA B 1 142 ? -20.81544 54.65741 110.98430 1.000 33.06459 121 ALA B CA 1
ATOM 2783 C C . ALA B 1 142 ? -20.85494 53.15150 110.81312 1.000 31.90634 121 ALA B C 1
ATOM 2784 O O . ALA B 1 142 ? -21.77180 52.64886 110.15630 1.000 32.41578 121 ALA B O 1
ATOM 2786 N N . LEU B 1 143 ? -19.89647 52.41421 111.38459 1.000 28.60394 122 LEU B N 1
ATOM 2787 C CA . LEU B 1 143 ? -19.88238 50.96827 111.19020 1.000 29.79214 122 LEU B CA 1
ATOM 2788 C C . LEU B 1 143 ? -19.22197 50.18009 112.32251 1.000 31.14449 122 LEU B C 1
ATOM 2789 O O . LEU B 1 143 ? -19.70655 49.09879 112.66965 1.000 25.72094 122 LEU B O 1
ATOM 2794 N N . ALA B 1 144 ? -18.10268 50.66981 112.87511 1.000 27.11831 123 ALA B N 1
ATOM 2795 C CA . ALA B 1 144 ? -17.30158 49.82571 113.76440 1.000 27.69831 123 ALA B CA 1
ATOM 2796 C C . ALA B 1 144 ? -18.07828 49.42478 115.01639 1.000 25.69090 123 ALA B C 1
ATOM 2797 O O . ALA B 1 144 ? -18.04324 48.25663 115.41541 1.000 26.13741 123 ALA B O 1
ATOM 2799 N N . ASP B 1 145 ? -18.78791 50.37183 115.65119 1.000 26.49255 124 ASP B N 1
ATOM 2800 C CA . ASP B 1 145 ? -19.53279 50.01895 116.86562 1.000 28.34504 124 ASP B CA 1
ATOM 2801 C C . ASP B 1 145 ? -20.60845 48.98102 116.56595 1.000 36.21201 124 ASP B C 1
ATOM 2802 O O . ASP B 1 145 ? -20.73030 47.97715 117.27387 1.000 30.13778 124 ASP B O 1
ATOM 2807 N N . ALA B 1 146 ? -21.39175 49.19358 115.50231 1.000 33.32025 125 ALA B N 1
ATOM 2808 C CA . ALA B 1 146 ? -22.45003 48.23538 115.19998 1.000 32.37046 125 ALA B CA 1
ATOM 2809 C C . ALA B 1 146 ? -21.87125 46.86341 114.88169 1.000 29.83014 125 ALA B C 1
ATOM 2810 O O . ALA B 1 146 ? -22.53376 45.84805 115.09417 1.000 32.12535 125 ALA B O 1
ATOM 2812 N N . ARG B 1 147 ? -20.63824 46.81266 114.38591 1.000 28.76757 126 ARG B N 1
ATOM 2813 C CA . ARG B 1 147 ? -19.99725 45.56138 114.01138 1.000 27.27519 126 ARG B CA 1
ATOM 2814 C C . ARG B 1 147 ? -19.22648 44.93487 115.16034 1.000 32.00663 126 ARG B C 1
ATOM 2815 O O . ARG B 1 147 ? -18.63642 43.86270 114.97506 1.000 32.78311 126 ARG B O 1
ATOM 2823 N N . GLN B 1 148 ? -19.21330 45.58316 116.33030 1.000 28.07224 127 GLN B N 1
ATOM 2824 C CA . GLN B 1 148 ? -18.47243 45.09833 117.49666 1.000 34.22578 127 GLN B CA 1
ATOM 2825 C C . GLN B 1 148 ? -16.99733 44.89442 117.16208 1.000 28.63084 127 GLN B C 1
ATOM 2826 O O . GLN B 1 148 ? -16.38675 43.89106 117.52601 1.000 30.85401 127 GLN B O 1
ATOM 2832 N N . VAL B 1 149 ? -16.43066 45.85338 116.44293 1.000 28.19029 128 VAL B N 1
ATOM 2833 C CA . VAL B 1 149 ? -15.01206 45.87476 116.11529 1.000 28.71729 128 VAL B CA 1
ATOM 2834 C C . VAL B 1 149 ? -14.40952 47.09181 116.79918 1.000 28.06257 128 VAL B C 1
ATOM 2835 O O . VAL B 1 149 ? -14.86992 48.21889 116.58292 1.000 27.02985 128 VAL B O 1
ATOM 2839 N N . SER B 1 150 ? -13.39576 46.87031 117.62876 1.000 25.51704 129 SER B N 1
ATOM 2840 C CA . SER B 1 150 ? -12.71035 47.97267 118.29043 1.000 25.35139 129 SER B CA 1
ATOM 2841 C C . SER B 1 150 ? -11.57885 48.46856 117.40035 1.000 26.76454 129 SER B C 1
ATOM 2842 O O . SER B 1 150 ? -10.92337 47.68842 116.70768 1.000 30.04057 129 SER B O 1
ATOM 2845 N N . ILE B 1 151 ? -11.35872 49.76853 117.40950 1.000 24.87656 130 ILE B N 1
ATOM 2846 C CA . ILE B 1 151 ? -10.25341 50.36536 116.67971 1.000 23.35115 130 ILE B CA 1
ATOM 2847 C C . ILE B 1 151 ? -9.31515 50.96331 117.72508 1.000 24.67791 130 ILE B C 1
ATOM 2848 O O . ILE B 1 151 ? -9.60735 52.02782 118.28770 1.000 25.54838 130 ILE B O 1
ATOM 2853 N N . ASP B 1 152 ? -8.19617 50.28153 117.99900 1.000 25.14821 131 ASP B N 1
ATOM 2854 C CA . ASP B 1 152 ? -7.19320 50.77107 118.94549 1.000 26.75949 131 ASP B CA 1
ATOM 2855 C C . ASP B 1 152 ? -6.12549 51.56788 118.20539 1.000 31.76270 131 ASP B C 1
ATOM 2856 O O . ASP B 1 152 ? -5.54733 51.08581 117.22416 1.000 28.86542 131 ASP B O 1
ATOM 2861 N N . ALA B 1 153 ? -5.86378 52.78444 118.67537 1.000 31.25196 132 ALA B N 1
ATOM 2862 C CA . ALA B 1 153 ? -5.09609 53.75981 117.91314 1.000 30.57292 132 ALA B CA 1
ATOM 2863 C C . ALA B 1 153 ? -3.81886 54.14719 118.63608 1.000 36.16840 132 ALA B C 1
ATOM 2864 O O . ALA B 1 153 ? -3.79794 54.29187 119.86652 1.000 34.52191 132 ALA B O 1
ATOM 2866 N N . THR B 1 154 ? -2.76164 54.32010 117.85808 1.000 36.21901 133 THR B N 1
ATOM 2867 C CA . THR B 1 154 ? -1.52167 54.94664 118.30971 1.000 35.69481 133 THR B CA 1
ATOM 2868 C C . THR B 1 154 ? -1.44610 56.30372 117.61636 1.000 44.55641 133 THR B C 1
ATOM 2869 O O . THR B 1 154 ? -1.15154 56.38334 116.41959 1.000 47.84282 133 THR B O 1
ATOM 2873 N N . LEU B 1 155 ? -1.74007 57.35812 118.35688 1.000 48.12721 134 LEU B N 1
ATOM 2874 C CA . LEU B 1 155 ? -1.64853 58.70180 117.80702 1.000 50.21034 134 LEU B CA 1
ATOM 2875 C C . LEU B 1 155 ? -0.29861 59.31306 118.16950 1.000 49.66561 134 LEU B C 1
ATOM 2876 O O . LEU B 1 155 ? 0.25775 59.01648 119.23852 1.000 45.63059 134 LEU B O 1
ATOM 2881 N N . PRO B 1 156 ? 0.26923 60.12189 117.28627 1.000 54.78630 135 PRO B N 1
ATOM 2882 C CA . PRO B 1 156 ? 1.68455 60.47742 117.42190 1.000 60.52017 135 PRO B CA 1
ATOM 2883 C C . PRO B 1 156 ? 1.93915 61.49297 118.52363 1.000 64.15353 135 PRO B C 1
ATOM 2884 O O . PRO B 1 156 ? 1.08597 62.31541 118.86761 1.000 65.67197 135 PRO B O 1
ATOM 2888 N N . ASP B 1 157 ? 3.14266 61.41084 119.08448 1.000 65.45718 136 ASP B N 1
ATOM 2889 C CA . ASP B 1 157 ? 3.57171 62.35934 120.09789 1.000 78.00939 136 ASP B CA 1
ATOM 2890 C C . ASP B 1 157 ? 3.71941 63.76057 119.49751 1.000 83.21663 136 ASP B C 1
ATOM 2891 O O . ASP B 1 157 ? 3.77032 63.94751 118.27758 1.000 80.03114 136 ASP B O 1
ATOM 2896 N N . GLY B 1 158 ? 3.79778 64.75546 120.38077 1.000 85.42838 137 GLY B N 1
ATOM 2897 C CA . GLY B 1 158 ? 3.85240 66.12745 119.92289 1.000 81.74343 137 GLY B CA 1
ATOM 2898 C C . GLY B 1 158 ? 2.53183 66.53570 119.28613 1.000 73.38010 137 GLY B C 1
ATOM 2899 O O . GLY B 1 158 ? 1.49764 65.88364 119.44386 1.000 74.27694 137 GLY B O 1
ATOM 2900 N N . GLU B 1 159 ? 2.57922 67.64792 118.55718 1.000 71.89349 138 GLU B N 1
ATOM 2901 C CA . GLU B 1 159 ? 1.43982 68.14059 117.78400 1.000 70.13762 138 GLU B CA 1
ATOM 2902 C C . GLU B 1 159 ? 1.82696 68.24394 116.31051 1.000 69.03405 138 GLU B C 1
ATOM 2903 O O . GLU B 1 159 ? 1.85797 69.34219 115.74193 1.000 69.61807 138 GLU B O 1
ATOM 2905 N N . PRO B 1 160 ? 2.11808 67.11730 115.65788 1.000 62.29511 139 PRO B N 1
ATOM 2906 C CA . PRO B 1 160 ? 2.63462 67.17870 114.28846 1.000 57.58403 139 PRO B CA 1
ATOM 2907 C C . PRO B 1 160 ? 1.58607 67.67699 113.30887 1.000 57.40720 139 PRO B C 1
ATOM 2908 O O . PRO B 1 160 ? 0.38147 67.45998 113.47182 1.000 52.25107 139 PRO B O 1
ATOM 2912 N N . SER B 1 161 ? 2.06603 68.35979 112.27853 1.000 55.96266 140 SER B N 1
ATOM 2913 C CA . SER B 1 161 ? 1.21137 68.90772 111.24412 1.000 49.64866 140 SER B CA 1
ATOM 2914 C C . SER B 1 161 ? 1.57858 68.28858 109.90454 1.000 52.94971 140 SER B C 1
ATOM 2915 O O . SER B 1 161 ? 2.66587 67.73257 109.72382 1.000 50.06203 140 SER B O 1
ATOM 2918 N N . LEU B 1 162 ? 0.64143 68.38623 108.97034 1.000 50.58198 141 LEU B N 1
ATOM 2919 C CA . LEU B 1 162 ? 0.76780 67.81272 107.64386 1.000 43.26682 141 LEU B CA 1
ATOM 2920 C C . LEU B 1 162 ? 0.32979 68.85201 106.62437 1.000 43.25054 141 LEU B C 1
ATOM 2921 O O . LEU B 1 162 ? -0.67865 69.53385 106.82601 1.000 41.35186 141 LEU B O 1
ATOM 2926 N N . SER B 1 163 ? 1.09431 68.98755 105.54201 1.000 41.75278 142 SER B N 1
ATOM 2927 C CA . SER B 1 163 ? 0.68032 69.79836 104.39970 1.000 39.69872 142 SER B CA 1
ATOM 2928 C C . SER B 1 163 ? 0.19401 68.84234 103.32276 1.000 42.69392 142 SER B C 1
ATOM 2929 O O . SER B 1 163 ? 0.99119 68.23959 102.59726 1.000 41.09098 142 SER B O 1
ATOM 2932 N N . ALA B 1 164 ? -1.12059 68.70524 103.22926 1.000 37.14147 143 ALA B N 1
ATOM 2933 C CA . ALA B 1 164 ? -1.74466 67.79088 102.29134 1.000 35.32828 143 ALA B CA 1
ATOM 2934 C C . ALA B 1 164 ? -3.18486 68.24524 102.11498 1.000 35.16893 143 ALA B C 1
ATOM 2935 O O . ALA B 1 164 ? -3.63838 69.19792 102.76073 1.000 31.53909 143 ALA B O 1
ATOM 2937 N N . ASP B 1 165 ? -3.90263 67.56051 101.22926 1.000 30.79436 144 ASP B N 1
ATOM 2938 C CA . ASP B 1 165 ? -5.32434 67.83267 101.03551 1.000 28.84502 144 ASP B CA 1
ATOM 2939 C C . ASP B 1 165 ? -6.07859 67.13989 102.16665 1.000 30.32153 144 ASP B C 1
ATOM 2940 O O . ASP B 1 165 ? -6.32239 65.92974 102.12621 1.000 28.90454 144 ASP B O 1
ATOM 2945 N N . ARG B 1 166 ? -6.44293 67.92299 103.18896 1.000 28.53539 145 ARG B N 1
ATOM 2946 C CA . ARG B 1 166 ? -7.02004 67.36795 104.41059 1.000 28.06284 145 ARG B CA 1
ATOM 2947 C C . ARG B 1 166 ? -8.29304 66.58070 104.13055 1.000 27.89220 145 ARG B C 1
ATOM 2948 O O . ARG B 1 166 ? -8.47791 65.48258 104.66585 1.000 25.73932 145 ARG B O 1
ATOM 2956 N N . GLU B 1 167 ? -9.17415 67.11775 103.28582 1.000 27.49445 146 GLU B N 1
ATOM 2957 C CA . GLU B 1 167 ? -10.41500 66.41404 102.95546 1.000 35.16137 146 GLU B CA 1
ATOM 2958 C C . GLU B 1 167 ? -10.13999 65.08160 102.25084 1.000 31.26738 146 GLU B C 1
ATOM 2959 O O . GLU B 1 167 ? -10.71435 64.04263 102.60891 1.000 27.01840 146 GLU B O 1
ATOM 2965 N N . ARG B 1 168 ? -9.25409 65.08770 101.24962 1.000 27.29021 147 ARG B N 1
ATOM 2966 C CA . ARG B 1 168 ? -8.94369 63.84107 100.55336 1.000 25.89268 147 ARG B CA 1
ATOM 2967 C C . ARG B 1 168 ? -8.23699 62.84338 101.46838 1.000 26.22770 147 ARG B C 1
ATOM 2968 O O . ARG B 1 168 ? -8.51691 61.63766 101.41209 1.000 27.07532 147 ARG B O 1
ATOM 2976 N N . VAL B 1 169 ? -7.31989 63.31634 102.31859 1.000 25.57791 148 VAL B N 1
ATOM 2977 C CA . VAL B 1 169 ? -6.69153 62.41347 103.28287 1.000 24.56392 148 VAL B CA 1
ATOM 2978 C C . VAL B 1 169 ? -7.74528 61.82545 104.21344 1.000 24.60862 148 VAL B C 1
ATOM 2979 O O . VAL B 1 169 ? -7.72365 60.62794 104.52897 1.000 22.16180 148 VAL B O 1
ATOM 2983 N N . ALA B 1 170 ? -8.67905 62.66582 104.67179 1.000 26.03236 149 ALA B N 1
ATOM 2984 C CA . ALA B 1 170 ? -9.75242 62.19939 105.54628 1.000 24.26348 149 ALA B CA 1
ATOM 2985 C C . ALA B 1 170 ? -10.55509 61.08573 104.88527 1.000 24.78553 149 ALA B C 1
ATOM 2986 O O . ALA B 1 170 ? -10.89415 60.08521 105.53123 1.000 22.36004 149 ALA B O 1
ATOM 2988 N N . GLN B 1 171 ? -10.84215 61.23351 103.58194 1.000 23.54167 150 GLN B N 1
ATOM 2989 C CA . GLN B 1 171 ? -11.57938 60.20342 102.85444 1.000 23.50001 150 GLN B CA 1
ATOM 2990 C C . GLN B 1 171 ? -10.76278 58.92387 102.72449 1.000 22.42707 150 GLN B C 1
ATOM 2991 O O . GLN B 1 171 ? -11.30236 57.82476 102.89035 1.000 23.55310 150 GLN B O 1
ATOM 2997 N N . ALA B 1 172 ? -9.45891 59.04571 102.44804 1.000 19.76335 151 ALA B N 1
ATOM 2998 C CA . ALA B 1 172 ? -8.61188 57.86029 102.30776 1.000 20.52027 151 ALA B CA 1
ATOM 2999 C C . ALA B 1 172 ? -8.50298 57.10740 103.63244 1.000 24.95519 151 ALA B C 1
ATOM 3000 O O . ALA B 1 172 ? -8.63795 55.87458 103.68236 1.000 22.70506 151 ALA B O 1
ATOM 3002 N N . LEU B 1 173 ? -8.25680 57.84061 104.71914 1.000 20.08777 152 LEU B N 1
ATOM 3003 C CA . LEU B 1 173 ? -8.20665 57.22360 106.04442 1.000 19.57344 152 LEU B CA 1
ATOM 3004 C C . LEU B 1 173 ? -9.52342 56.54058 106.37634 1.000 21.07475 152 LEU B C 1
ATOM 3005 O O . LEU B 1 173 ? -9.54089 55.38297 106.80519 1.000 21.56922 152 LEU B O 1
ATOM 3010 N N . TRP B 1 174 ? -10.64732 57.23370 106.15358 1.000 21.49739 153 TRP B N 1
ATOM 3011 C CA . TRP B 1 174 ? -11.93980 56.61522 106.42549 1.000 19.08921 153 TRP B CA 1
ATOM 3012 C C . TRP B 1 174 ? -12.11266 55.34216 105.61534 1.000 23.49660 153 TRP B C 1
ATOM 3013 O O . TRP B 1 174 ? -12.60925 54.33878 106.13549 1.000 22.63614 153 TRP B O 1
ATOM 3024 N N . THR B 1 175 ? -11.69809 55.36618 104.33933 1.000 22.92218 154 THR B N 1
ATOM 3025 C CA . THR B 1 175 ? -11.89247 54.21663 103.45648 1.000 21.39303 154 THR B CA 1
ATOM 3026 C C . THR B 1 175 ? -11.04189 53.02344 103.89202 1.000 21.67467 154 THR B C 1
ATOM 3027 O O . THR B 1 175 ? -11.53201 51.88826 103.91578 1.000 21.20675 154 THR B O 1
ATOM 3031 N N . MET B 1 176 ? -9.75550 53.25471 104.20525 1.000 17.64588 155 MET B N 1
ATOM 3032 C CA . MET B 1 176 ? -8.89717 52.17264 104.70393 1.000 21.53657 155 MET B CA 1
ATOM 3033 C C . MET B 1 176 ? -9.47053 51.54195 105.96746 1.000 22.93696 155 MET B C 1
ATOM 3034 O O . MET B 1 176 ? -9.56509 50.31341 106.08210 1.000 22.15129 155 MET B O 1
ATOM 3039 N N . LEU B 1 177 ? -9.78308 52.37953 106.95975 1.000 19.05983 156 LEU B N 1
ATOM 3040 C CA A LEU B 1 177 ? -10.26206 51.86862 108.24307 0.599 20.66628 156 LEU B CA 1
ATOM 3041 C CA B LEU B 1 177 ? -10.26314 51.87683 108.24241 0.401 21.61703 156 LEU B CA 1
ATOM 3042 C C . LEU B 1 177 ? -11.59812 51.15876 108.09038 1.000 23.37278 156 LEU B C 1
ATOM 3043 O O . LEU B 1 177 ? -11.81733 50.09799 108.69224 1.000 20.90021 156 LEU B O 1
ATOM 3052 N N . THR B 1 178 ? -12.50493 51.72366 107.28572 1.000 21.62030 157 THR B N 1
ATOM 3053 C CA . THR B 1 178 ? -13.80732 51.09556 107.11109 1.000 20.17044 157 THR B CA 1
ATOM 3054 C C . THR B 1 178 ? -13.67427 49.75062 106.40269 1.000 22.95600 157 THR B C 1
ATOM 3055 O O . THR B 1 178 ? -14.38322 48.79865 106.73976 1.000 25.26414 157 THR B O 1
ATOM 3059 N N . THR B 1 179 ? -12.74603 49.64499 105.44423 1.000 22.60596 158 THR B N 1
ATOM 3060 C CA . THR B 1 179 ? -12.49297 48.37250 104.77390 1.000 22.77901 158 THR B CA 1
ATOM 3061 C C . THR B 1 179 ? -11.92775 47.34167 105.75006 1.000 24.66590 158 THR B C 1
ATOM 3062 O O . THR B 1 179 ? -12.33895 46.17583 105.74031 1.000 25.11589 158 THR B O 1
ATOM 3066 N N . ALA B 1 180 ? -10.95182 47.75102 106.57213 1.000 22.26374 159 ALA B N 1
ATOM 3067 C CA . ALA B 1 180 ? -10.44692 46.89201 107.64229 1.000 22.64410 159 ALA B CA 1
ATOM 3068 C C . ALA B 1 180 ? -11.57925 46.42081 108.54147 1.000 24.87094 159 ALA B C 1
ATOM 3069 O O . ALA B 1 180 ? -11.66613 45.23510 108.88042 1.000 24.10953 159 ALA B O 1
ATOM 3071 N N . VAL B 1 181 ? -12.46051 47.34607 108.93495 1.000 22.99494 160 VAL B N 1
ATOM 3072 C CA . VAL B 1 181 ? -13.60056 46.98806 109.77387 1.000 21.53968 160 VAL B CA 1
ATOM 3073 C C . VAL B 1 181 ? -14.52907 46.02841 109.03930 1.000 24.72448 160 VAL B C 1
ATOM 3074 O O . VAL B 1 181 ? -15.00977 45.05076 109.62036 1.000 25.84978 160 VAL B O 1
ATOM 3078 N N . GLU B 1 182 ? -14.76960 46.27071 107.74568 1.000 24.00021 161 GLU B N 1
ATOM 3079 C CA . GLU B 1 182 ? -15.62508 45.37922 106.96283 1.000 26.95162 161 GLU B CA 1
ATOM 3080 C C . GLU B 1 182 ? -15.11864 43.94483 106.98918 1.000 25.77345 161 GLU B C 1
ATOM 3081 O O . GLU B 1 182 ? -15.91353 42.99709 107.01314 1.000 26.50188 161 GLU B O 1
ATOM 3087 N N . ALA B 1 183 ? -13.80113 43.76721 106.95780 1.000 23.48870 162 ALA B N 1
ATOM 3088 C CA . ALA B 1 183 ? -13.18395 42.45194 106.97515 1.000 25.77125 162 ALA B CA 1
ATOM 3089 C C . ALA B 1 183 ? -13.15251 41.79369 108.35957 1.000 28.56914 162 ALA B C 1
ATOM 3090 O O . ALA B 1 183 ? -12.64966 40.67074 108.46413 1.000 30.76377 162 ALA B O 1
ATOM 3092 N N . SER B 1 184 ? -13.67894 42.42495 109.41061 1.000 22.46150 163 SER B N 1
ATOM 3093 C CA . SER B 1 184 ? -13.46056 41.96650 110.78625 1.000 25.69720 163 SER B CA 1
ATOM 3094 C C . SER B 1 184 ? -14.72218 41.35043 111.38315 1.000 25.53241 163 SER B C 1
ATOM 3095 O O . SER B 1 184 ? -15.79398 41.96329 111.34622 1.000 29.58020 163 SER B O 1
ATOM 3098 N N . ALA B 1 185 ? -14.57584 40.17072 111.98781 1.000 30.66488 164 ALA B N 1
ATOM 3099 C CA . ALA B 1 185 ? -15.66025 39.56552 112.76022 1.000 29.50911 164 ALA B CA 1
ATOM 3100 C C . ALA B 1 185 ? -15.85048 40.26786 114.10611 1.000 30.81170 164 ALA B C 1
ATOM 3101 O O . ALA B 1 185 ? -14.96318 40.95771 114.61872 1.000 30.92670 164 ALA B O 1
ATOM 3103 N N . ALA B 1 186 ? -17.03544 40.06786 114.67909 1.000 28.71416 165 ALA B N 1
ATOM 3104 C CA . ALA B 1 186 ? -17.37946 40.64890 115.96879 1.000 35.18464 165 ALA B CA 1
ATOM 3105 C C . ALA B 1 186 ? -16.39040 40.20366 117.04375 1.000 36.70244 165 ALA B C 1
ATOM 3106 O O . ALA B 1 186 ? -15.91345 39.06512 117.04166 1.000 36.98792 165 ALA B O 1
ATOM 3108 N N . GLY B 1 187 ? -16.07987 41.11327 117.96435 1.000 32.36411 166 GLY B N 1
ATOM 3109 C CA . GLY B 1 187 ? -15.12350 40.83760 119.02024 1.000 30.80658 166 GLY B CA 1
ATOM 3110 C C . GLY B 1 187 ? -13.66979 40.96976 118.61712 1.000 34.23886 166 GLY B C 1
ATOM 3111 O O . GLY B 1 187 ? -12.78529 40.68569 119.43476 1.000 36.62190 166 GLY B O 1
ATOM 3112 N N . ASN B 1 188 ? -13.38542 41.35660 117.38369 1.000 31.21066 167 ASN B N 1
ATOM 3113 C CA . ASN B 1 188 ? -12.00938 41.53502 116.94618 1.000 33.85471 167 ASN B CA 1
ATOM 3114 C C . ASN B 1 188 ? -11.65565 43.01540 116.97813 1.000 29.96656 167 ASN B C 1
ATOM 3115 O O . ASN B 1 188 ? -12.51337 43.88660 117.13975 1.000 29.34252 167 ASN B O 1
ATOM 3120 N N . ARG B 1 189 ? -10.36943 43.29836 116.86587 1.000 26.51526 168 ARG B N 1
ATOM 3121 C CA . ARG B 1 189 ? -9.93270 44.68151 116.82965 1.000 28.57885 168 ARG B CA 1
ATOM 3122 C C . ARG B 1 189 ? -9.19558 44.97889 115.52799 1.000 23.72013 168 ARG B C 1
ATOM 3123 O O . ARG B 1 189 ? -8.74197 44.08227 114.81053 1.000 25.48760 168 ARG B O 1
ATOM 3131 N N . VAL B 1 190 ? -9.10538 46.26639 115.24055 1.000 24.52179 169 VAL B N 1
ATOM 3132 C CA . VAL B 1 190 ? -8.30955 46.81041 114.14857 1.000 22.58647 169 VAL B CA 1
ATOM 3133 C C . VAL B 1 190 ? -7.31946 47.76974 114.78708 1.000 24.08973 169 VAL B C 1
ATOM 3134 O O . VAL B 1 190 ? -7.70426 48.57080 115.64336 1.000 24.47171 169 VAL B O 1
ATOM 3138 N N . THR B 1 191 ? -6.04867 47.66726 114.41871 1.000 22.88281 170 THR B N 1
ATOM 3139 C CA . THR B 1 191 ? -5.05776 48.60799 114.92224 1.000 23.28138 170 THR B CA 1
ATOM 3140 C C . THR B 1 191 ? -4.79888 49.70076 113.88997 1.000 32.02163 170 THR B C 1
ATOM 3141 O O . THR B 1 191 ? -4.99169 49.50161 112.68447 1.000 29.25546 170 THR B O 1
ATOM 3145 N N . PHE B 1 192 ? -4.35685 50.86048 114.37998 1.000 27.79297 171 PHE B N 1
ATOM 3146 C CA . PHE B 1 192 ? -4.27442 52.07901 113.57536 1.000 26.84744 171 PHE B CA 1
ATOM 3147 C C . PHE B 1 192 ? -3.15124 52.93031 114.15222 1.000 31.41687 171 PHE B C 1
ATOM 3148 O O . PHE B 1 192 ? -3.20799 53.30362 115.32727 1.000 33.89192 171 PHE B O 1
ATOM 3156 N N . ALA B 1 193 ? -2.13044 53.22048 113.34602 1.000 28.33062 172 ALA B N 1
ATOM 3157 C CA . ALA B 1 193 ? -0.95102 53.94326 113.80645 1.000 33.19000 172 ALA B CA 1
ATOM 3158 C C . ALA B 1 193 ? -0.40489 54.82675 112.69069 1.000 33.44239 172 ALA B C 1
ATOM 3159 O O . ALA B 1 193 ? -0.42495 54.43448 111.52210 1.000 32.40414 172 ALA B O 1
ATOM 3161 N N . CYS B 1 194 ? 0.09551 56.00778 113.06225 1.000 35.89744 173 CYS B N 1
ATOM 3162 C CA . CYS B 1 194 ? 0.76506 56.93822 112.15308 1.000 36.46362 173 CYS B CA 1
ATOM 3163 C C . CYS B 1 194 ? 2.19285 57.19139 112.60137 1.000 46.19999 173 CYS B C 1
ATOM 3164 O O . CYS B 1 194 ? 2.43461 57.50730 113.77149 1.000 55.87078 173 CYS B O 1
ATOM 3167 N N . THR B 1 195 ? 3.12993 57.09311 111.66802 1.000 43.25747 174 THR B N 1
ATOM 3168 C CA . THR B 1 195 ? 4.52548 57.37955 111.95229 1.000 45.90344 174 THR B CA 1
ATOM 3169 C C . THR B 1 195 ? 5.05064 58.33660 110.89386 1.000 53.13044 174 THR B C 1
ATOM 3170 O O . THR B 1 195 ? 4.32068 58.76237 109.99275 1.000 43.57536 174 THR B O 1
ATOM 3174 N N . ARG B 1 196 ? 6.32850 58.68355 111.02551 1.000 52.66659 175 ARG B N 1
ATOM 3175 C CA . ARG B 1 196 ? 7.06350 59.43771 110.02246 1.000 51.94373 175 ARG B CA 1
ATOM 3176 C C . ARG B 1 196 ? 8.28510 58.61904 109.62303 1.000 64.87921 175 ARG B C 1
ATOM 3177 O O . ARG B 1 196 ? 9.13550 58.31464 110.46715 1.000 59.84902 175 ARG B O 1
ATOM 3185 N N . ASP B 1 197 ? 8.35094 58.23708 108.34622 1.000 71.30506 176 ASP B N 1
ATOM 3186 C CA . ASP B 1 197 ? 9.50583 57.54076 107.77040 1.000 69.86949 176 ASP B CA 1
ATOM 3187 C C . ASP B 1 197 ? 10.32186 58.57351 106.99806 1.000 71.58786 176 ASP B C 1
ATOM 3188 O O . ASP B 1 197 ? 10.16848 58.73157 105.78424 1.000 68.81444 176 ASP B O 1
ATOM 3193 N N . GLY B 1 198 ? 11.19953 59.27868 107.70719 1.000 64.85585 177 GLY B N 1
ATOM 3194 C CA . GLY B 1 198 ? 12.00105 60.30836 107.07770 1.000 62.25577 177 GLY B CA 1
ATOM 3195 C C . GLY B 1 198 ? 11.16094 61.46159 106.56697 1.000 61.07985 177 GLY B C 1
ATOM 3196 O O . GLY B 1 198 ? 10.69576 62.29631 107.34904 1.000 63.41028 177 GLY B O 1
ATOM 3197 N N . ALA B 1 199 ? 10.95244 61.51903 105.25495 1.000 52.43062 178 ALA B N 1
ATOM 3198 C CA . ALA B 1 199 ? 10.12681 62.55290 104.65346 1.000 53.82984 178 ALA B CA 1
ATOM 3199 C C . ALA B 1 199 ? 8.70492 62.08927 104.36266 1.000 53.00710 178 ALA B C 1
ATOM 3200 O O . ALA B 1 199 ? 7.90067 62.88764 103.86897 1.000 54.92280 178 ALA B O 1
ATOM 3202 N N . GLN B 1 200 ? 8.37607 60.82861 104.63767 1.000 48.59780 179 GLN B N 1
ATOM 3203 C CA . GLN B 1 200 ? 7.03773 60.30450 104.39328 1.000 49.40763 179 GLN B CA 1
ATOM 3204 C C . GLN B 1 200 ? 6.25818 60.21201 105.70025 1.000 49.31179 179 GLN B C 1
ATOM 3205 O O . GLN B 1 200 ? 6.79678 59.82203 106.74251 1.000 53.45313 179 GLN B O 1
ATOM 3211 N N . CYS B 1 201 ? 4.98896 60.58600 105.63495 1.000 45.53236 180 CYS B N 1
ATOM 3212 C CA . CYS B 1 201 ? 4.05546 60.44828 106.74099 1.000 38.84416 180 CYS B CA 1
ATOM 3213 C C . CYS B 1 201 ? 3.12524 59.29037 106.40801 1.000 36.97881 180 CYS B C 1
ATOM 3214 O O . CYS B 1 201 ? 2.41361 59.33475 105.39670 1.000 36.83257 180 CYS B O 1
ATOM 3217 N N . VAL B 1 202 ? 3.14489 58.25316 107.24701 1.000 34.60604 181 VAL B N 1
ATOM 3218 C CA . VAL B 1 202 ? 2.55883 56.95533 106.92732 1.000 30.92268 181 VAL B CA 1
ATOM 3219 C C . VAL B 1 202 ? 1.50337 56.60783 107.96632 1.000 36.06261 181 VAL B C 1
ATOM 3220 O O . VAL B 1 202 ? 1.73332 56.75604 109.17295 1.000 34.35952 181 VAL B O 1
ATOM 3224 N N . ALA B 1 203 ? 0.35728 56.12994 107.49612 1.000 27.30151 182 ALA B N 1
ATOM 3225 C CA . ALA B 1 203 ? -0.69922 55.61746 108.35146 1.000 27.23836 182 ALA B CA 1
ATOM 3226 C C . ALA B 1 203 ? -0.89570 54.13772 108.04939 1.000 29.33365 182 ALA B C 1
ATOM 3227 O O . ALA B 1 203 ? -1.08224 53.75200 106.88321 1.000 25.31024 182 ALA B O 1
ATOM 3229 N N . HIS B 1 204 ? -0.83223 53.31663 109.09781 1.000 24.66418 183 HIS B N 1
ATOM 3230 C CA . HIS B 1 204 ? -0.97661 51.87111 109.01181 1.000 28.61233 183 HIS B CA 1
ATOM 3231 C C . HIS B 1 204 ? -2.27951 51.43622 109.66897 1.000 30.85097 183 HIS B C 1
ATOM 3232 O O . HIS B 1 204 ? -2.60742 51.87265 110.77973 1.000 29.03428 183 HIS B O 1
ATOM 3239 N N . VAL B 1 205 ? -2.98610 50.53672 108.99872 1.000 22.43971 184 VAL B N 1
ATOM 3240 C CA . VAL B 1 205 ? -4.18900 49.90544 109.51917 1.000 26.00668 184 VAL B CA 1
ATOM 3241 C C . VAL B 1 205 ? -4.00865 48.39531 109.39549 1.000 27.36989 184 VAL B C 1
ATOM 3242 O O . VAL B 1 205 ? -3.74401 47.88583 108.30147 1.000 27.11275 184 VAL B O 1
ATOM 3246 N N . THR B 1 206 ? -4.15594 47.67434 110.49783 1.000 26.83270 185 THR B N 1
ATOM 3247 C CA . THR B 1 206 ? -4.00129 46.22759 110.46637 1.000 23.28760 185 THR B CA 1
ATOM 3248 C C . THR B 1 206 ? -5.25947 45.53877 110.97669 1.000 27.92875 185 THR B C 1
ATOM 3249 O O . THR B 1 206 ? -5.84793 45.96119 111.97487 1.000 23.80386 185 THR B O 1
ATOM 3253 N N . CYS B 1 207 ? -5.66076 44.47019 110.28669 1.000 24.26423 186 CYS B N 1
ATOM 3254 C CA . CYS B 1 207 ? -6.87102 43.73087 110.61145 1.000 21.45668 186 CYS B CA 1
ATOM 3255 C C . CYS B 1 207 ? -6.62484 42.24385 110.42211 1.000 22.76220 186 CYS B C 1
ATOM 3256 O O . CYS B 1 207 ? -5.64439 41.82540 109.80232 1.000 25.63925 186 CYS B O 1
ATOM 3259 N N . GLY B 1 208 ? -7.54407 41.44781 110.96904 1.000 24.83245 187 GLY B N 1
ATOM 3260 C CA . GLY B 1 208 ? -7.58691 40.01166 110.75180 1.000 23.51084 187 GLY B CA 1
ATOM 3261 C C . GLY B 1 208 ? -8.82452 39.67239 109.94793 1.000 24.19791 187 GLY B C 1
ATOM 3262 O O . GLY B 1 208 ? -9.93603 40.00143 110.35865 1.000 27.15413 187 GLY B O 1
ATOM 3263 N N . VAL B 1 209 ? -8.65207 39.02125 108.80761 1.000 27.69483 188 VAL B N 1
ATOM 3264 C CA . VAL B 1 209 ? -9.70410 38.92850 107.80040 1.000 28.61674 188 VAL B CA 1
ATOM 3265 C C . VAL B 1 209 ? -10.63486 37.75652 108.09566 1.000 27.85947 188 VAL B C 1
ATOM 3266 O O . VAL B 1 209 ? -10.19431 36.60660 108.20262 1.000 27.29558 188 VAL B O 1
ATOM 3270 N N . SER B 1 210 ? -11.92681 38.04872 108.19411 1.000 25.00046 189 SER B N 1
ATOM 3271 C CA . SER B 1 210 ? -12.98412 37.04083 108.23564 1.000 31.79617 189 SER B CA 1
ATOM 3272 C C . SER B 1 210 ? -13.79111 37.13322 106.94349 1.000 30.43017 189 SER B C 1
ATOM 3273 O O . SER B 1 210 ? -14.57478 38.07226 106.75510 1.000 30.45519 189 SER B O 1
ATOM 3276 N N . ALA B 1 211 ? -13.60141 36.16043 106.05143 1.000 32.25992 190 ALA B N 1
ATOM 3277 C CA . ALA B 1 211 ? -14.39905 36.14788 104.83280 1.000 33.71749 190 ALA B CA 1
ATOM 3278 C C . ALA B 1 211 ? -15.87509 35.96252 105.14585 1.000 35.13345 190 ALA B C 1
ATOM 3279 O O . ALA B 1 211 ? -16.72975 36.52546 104.45347 1.000 37.09917 190 ALA B O 1
ATOM 3281 N N . ALA B 1 212 ? -16.19968 35.19805 106.19135 1.000 36.54991 191 ALA B N 1
ATOM 3282 C CA . ALA B 1 212 ? -17.60349 35.01503 106.54346 1.000 36.53860 191 ALA B CA 1
ATOM 3283 C C . ALA B 1 212 ? -18.23837 36.33828 106.95397 1.000 34.57459 191 ALA B C 1
ATOM 3284 O O . ALA B 1 212 ? -19.34838 36.67077 106.52250 1.000 38.46789 191 ALA B O 1
ATOM 3286 N N . ALA B 1 213 ? -17.54336 37.11514 107.78146 1.000 35.68169 192 ALA B N 1
ATOM 3287 C CA . ALA B 1 213 ? -18.08051 38.40980 108.18513 1.000 34.83640 192 ALA B CA 1
ATOM 3288 C C . ALA B 1 213 ? -18.19222 39.34969 106.99439 1.000 34.84061 192 ALA B C 1
ATOM 3289 O O . ALA B 1 213 ? -19.17479 40.08956 106.86864 1.000 32.58770 192 ALA B O 1
ATOM 3291 N N . LEU B 1 214 ? -17.19394 39.32195 106.10893 1.000 33.63838 193 LEU B N 1
ATOM 3292 C CA A LEU B 1 214 ? -17.19006 40.22458 104.96515 0.496 33.76987 193 LEU B CA 1
ATOM 3293 C CA B LEU B 1 214 ? -17.18619 40.21793 104.95544 0.504 33.77078 193 LEU B CA 1
ATOM 3294 C C . LEU B 1 214 ? -18.40930 40.00397 104.07788 1.000 33.62926 193 LEU B C 1
ATOM 3295 O O . LEU B 1 214 ? -18.96851 40.96275 103.53566 1.000 36.17520 193 LEU B O 1
ATOM 3304 N N . ALA B 1 215 ? -18.83916 38.74915 103.92572 1.000 34.76776 194 ALA B N 1
ATOM 3305 C CA . ALA B 1 215 ? -19.91918 38.38952 103.00959 1.000 37.36399 194 ALA B CA 1
ATOM 3306 C C . ALA B 1 215 ? -21.29273 38.25402 103.66588 1.000 38.79651 194 ALA B C 1
ATOM 3307 O O . ALA B 1 215 ? -22.28320 38.11597 102.94327 1.000 40.65916 194 ALA B O 1
ATOM 3309 N N . ASP B 1 216 ? -21.38207 38.30089 104.99059 1.000 39.20939 195 ASP B N 1
ATOM 3310 C CA . ASP B 1 216 ? -22.61487 38.00590 105.73718 1.000 38.45403 195 ASP B CA 1
ATOM 3311 C C . ASP B 1 216 ? -23.68509 39.08121 105.54029 1.000 43.65835 195 ASP B C 1
ATOM 3312 O O . ASP B 1 216 ? -23.53612 40.18826 106.07529 1.000 37.28869 195 ASP B O 1
ATOM 3317 N N . PRO B 1 217 ? -24.77896 38.80676 104.81589 1.000 42.51210 196 PRO B N 1
ATOM 3318 C CA . PRO B 1 217 ? -25.79542 39.85254 104.60751 1.000 45.40739 196 PRO B CA 1
ATOM 3319 C C . PRO B 1 217 ? -26.49937 40.26441 105.88434 1.000 45.72136 196 PRO B C 1
ATOM 3320 O O . PRO B 1 217 ? -27.12762 41.32921 105.91214 1.000 48.40644 196 PRO B O 1
ATOM 3324 N N . ALA B 1 218 ? -26.42758 39.45259 106.93852 1.000 48.16267 197 ALA B N 1
ATOM 3325 C CA . ALA B 1 218 ? -27.07977 39.80796 108.19472 1.000 52.80668 197 ALA B CA 1
ATOM 3326 C C . ALA B 1 218 ? -26.33322 40.90387 108.94583 1.000 47.19677 197 ALA B C 1
ATOM 3327 O O . ALA B 1 218 ? -26.93898 41.58787 109.77345 1.000 54.65814 197 ALA B O 1
ATOM 3329 N N . LEU B 1 219 ? -25.02726 41.10443 108.66044 1.000 45.09974 198 LEU B N 1
ATOM 3330 C CA . LEU B 1 219 ? -24.25689 42.13126 109.34360 1.000 40.68930 198 LEU B CA 1
ATOM 3331 C C . LEU B 1 219 ? -24.37069 43.47517 108.62376 1.000 40.99936 198 LEU B C 1
ATOM 3332 O O . LEU B 1 219 ? -24.59136 43.52192 107.40973 1.000 37.88691 198 LEU B O 1
ATOM 3337 N N . PRO B 1 220 ? -24.24093 44.58181 109.35847 1.000 39.85564 199 PRO B N 1
ATOM 3338 C CA . PRO B 1 220 ? -24.17938 45.89656 108.70972 1.000 37.04635 199 PRO B CA 1
ATOM 3339 C C . PRO B 1 220 ? -22.95247 46.02432 107.81675 1.000 34.21448 199 PRO B C 1
ATOM 3340 O O . PRO B 1 220 ? -21.92108 45.38814 108.04235 1.000 31.61518 199 PRO B O 1
ATOM 3344 N N . HIS B 1 221 ? -23.06883 46.88524 106.80638 1.000 34.47929 200 HIS B N 1
ATOM 3345 C CA . HIS B 1 221 ? -22.02047 47.06297 105.81318 1.000 33.02293 200 HIS B CA 1
ATOM 3346 C C . HIS B 1 221 ? -22.03343 48.49824 105.31578 1.000 30.24418 200 HIS B C 1
ATOM 3347 O O . HIS B 1 221 ? -23.09738 49.09737 105.15100 1.000 32.22932 200 HIS B O 1
ATOM 3354 N N . ALA B 1 222 ? -20.84384 49.04268 105.08807 1.000 30.69924 201 ALA B N 1
ATOM 3355 C CA . ALA B 1 222 ? -20.71250 50.34138 104.44855 1.000 30.82318 201 ALA B CA 1
ATOM 3356 C C . ALA B 1 222 ? -20.66638 50.22595 102.92791 1.000 34.16913 201 ALA B C 1
ATOM 3357 O O . ALA B 1 222 ? -21.12230 51.13564 102.22671 1.000 31.57974 201 ALA B O 1
ATOM 3359 N N . PHE B 1 223 ? -20.13053 49.12195 102.41846 1.000 28.22886 202 PHE B N 1
ATOM 3360 C CA . PHE B 1 223 ? -19.86594 48.91137 101.00912 1.000 33.73818 202 PHE B CA 1
ATOM 3361 C C . PHE B 1 223 ? -20.78231 47.81346 100.49714 1.000 36.66310 202 PHE B C 1
ATOM 3362 O O . PHE B 1 223 ? -21.19609 46.93562 101.26164 1.000 33.71661 202 PHE B O 1
ATOM 3370 N N . ASP B 1 224 ? -21.09597 47.85429 99.19986 1.000 35.74011 203 ASP B N 1
ATOM 3371 C CA . ASP B 1 224 ? -22.09755 46.91893 98.71264 1.000 34.16786 203 ASP B CA 1
ATOM 3372 C C . ASP B 1 224 ? -21.47271 45.53287 98.51664 1.000 36.77602 203 ASP B C 1
ATOM 3373 O O . ASP B 1 224 ? -20.27433 45.31365 98.73864 1.000 30.74974 203 ASP B O 1
ATOM 3378 N N . ALA B 1 225 ? -22.31473 44.57763 98.12095 1.000 35.64717 204 ALA B N 1
ATOM 3379 C CA . ALA B 1 225 ? -21.90580 43.17733 98.10798 1.000 39.38456 204 ALA B CA 1
ATOM 3380 C C . ALA B 1 225 ? -20.79835 42.92520 97.09484 1.000 39.06003 204 ALA B C 1
ATOM 3381 O O . ALA B 1 225 ? -19.87519 42.14493 97.36362 1.000 35.22238 204 ALA B O 1
ATOM 3383 N N . PHE B 1 226 ? -20.87239 43.56892 95.92488 1.000 34.82556 205 PHE B N 1
ATOM 3384 C CA . PHE B 1 226 ? -19.82554 43.38629 94.92686 1.000 35.84483 205 PHE B CA 1
ATOM 3385 C C . PHE B 1 226 ? -18.49294 43.91609 95.43181 1.000 34.70054 205 PHE B C 1
ATOM 3386 O O . PHE B 1 226 ? -17.45545 43.26534 95.27297 1.000 32.11639 205 PHE B O 1
ATOM 3394 N N . ALA B 1 227 ? -18.49508 45.12247 96.00217 1.000 31.93366 206 ALA B N 1
ATOM 3395 C CA . ALA B 1 227 ? -17.26091 45.67631 96.54825 1.000 30.56696 206 ALA B CA 1
ATOM 3396 C C . ALA B 1 227 ? -16.60165 44.69918 97.50569 1.000 34.64762 206 ALA B C 1
ATOM 3397 O O . ALA B 1 227 ? -15.38863 44.46490 97.42477 1.000 28.70712 206 ALA B O 1
ATOM 3399 N N . ARG B 1 228 ? -17.39580 44.08231 98.39318 1.000 30.68712 207 ARG B N 1
ATOM 3400 C CA . ARG B 1 228 ? -16.82199 43.16308 99.37445 1.000 29.39660 207 ARG B CA 1
ATOM 3401 C C . ARG B 1 228 ? -16.41673 41.83748 98.73940 1.000 34.56952 207 ARG B C 1
ATOM 3402 O O . ARG B 1 228 ? -15.44565 41.20793 99.18038 1.000 31.56442 207 ARG B O 1
ATOM 3410 N N . ARG B 1 229 ? -17.13252 41.40721 97.69881 1.000 30.78515 208 ARG B N 1
ATOM 3411 C CA . ARG B 1 229 ? -16.73667 40.19991 96.98321 1.000 37.96028 208 ARG B CA 1
ATOM 3412 C C . ARG B 1 229 ? -15.42442 40.40588 96.22428 1.000 36.41139 208 ARG B C 1
ATOM 3413 O O . ARG B 1 229 ? -14.57823 39.50431 96.17949 1.000 37.62708 208 ARG B O 1
ATOM 3421 N N . GLU B 1 230 ? -15.22364 41.59378 95.64170 1.000 36.19767 209 GLU B N 1
ATOM 3422 C CA . GLU B 1 230 ? -14.02484 41.83650 94.83826 1.000 36.38939 209 GLU B CA 1
ATOM 3423 C C . GLU B 1 230 ? -12.76281 41.86705 95.69809 1.000 34.20352 209 GLU B C 1
ATOM 3424 O O . GLU B 1 230 ? -11.69442 41.44253 95.23609 1.000 37.23419 209 GLU B O 1
ATOM 3430 N N . MET B 1 231 ? -12.87096 42.36582 96.93847 1.000 29.77860 210 MET B N 1
ATOM 3431 C CA . MET B 1 231 ? -11.77420 42.29777 97.90534 1.000 32.14254 210 MET B CA 1
ATOM 3432 C C . MET B 1 231 ? -11.16817 40.90511 97.99658 1.000 32.80083 210 MET B C 1
ATOM 3433 O O . MET B 1 231 ? -9.95548 40.75780 98.17735 1.000 30.19369 210 MET B O 1
ATOM 3438 N N . LEU B 1 232 ? -12.00141 39.87167 97.93356 1.000 35.89202 211 LEU B N 1
ATOM 3439 C CA . LEU B 1 232 ? -11.53772 38.50713 98.13983 1.000 35.50589 211 LEU B CA 1
ATOM 3440 C C . LEU B 1 232 ? -11.03937 37.83100 96.86646 1.000 41.85811 211 LEU B C 1
ATOM 3441 O O . LEU B 1 232 ? -10.45224 36.74958 96.95960 1.000 45.45417 211 LEU B O 1
ATOM 3446 N N . ARG B 1 233 ? -11.23852 38.43345 95.69224 1.000 42.11617 212 ARG B N 1
ATOM 3447 C CA . ARG B 1 233 ? -10.86727 37.79285 94.42411 1.000 48.28299 212 ARG B CA 1
ATOM 3448 C C . ARG B 1 233 ? -9.37164 37.90434 94.14521 1.000 45.10002 212 ARG B C 1
ATOM 3449 O O . ARG B 1 233 ? -8.73778 38.89597 94.51449 1.000 50.93297 212 ARG B O 1
ATOM 3451 N N . LYS B 1 238 ? 0.16931 44.65096 92.44413 1.000 75.28839 217 LYS B N 1
ATOM 3452 C CA . LYS B 1 238 ? 0.14715 45.99266 91.86448 1.000 82.13339 217 LYS B CA 1
ATOM 3453 C C . LYS B 1 238 ? -1.27081 46.56588 91.86189 1.000 83.96093 217 LYS B C 1
ATOM 3454 O O . LYS B 1 238 ? -1.46999 47.78556 91.72509 1.000 69.88144 217 LYS B O 1
ATOM 3456 N N . ARG B 1 239 ? -2.25184 45.67260 92.03269 1.000 72.89285 218 ARG B N 1
ATOM 3457 C CA . ARG B 1 239 ? -3.66415 45.99227 91.84870 1.000 60.61861 218 ARG B CA 1
ATOM 3458 C C . ARG B 1 239 ? -4.37897 45.97722 93.19407 1.000 48.09369 218 ARG B C 1
ATOM 3459 O O . ARG B 1 239 ? -4.59590 44.91242 93.78425 1.000 44.68245 218 ARG B O 1
ATOM 3467 N N . VAL B 1 240 ? -4.75468 47.16680 93.66198 1.000 44.22302 219 VAL B N 1
ATOM 3468 C CA . VAL B 1 240 ? -5.51139 47.28840 94.89554 1.000 37.86688 219 VAL B CA 1
ATOM 3469 C C . VAL B 1 240 ? -6.90888 46.70439 94.71083 1.000 35.23494 219 VAL B C 1
ATOM 3470 O O . VAL B 1 240 ? -7.44647 46.61125 93.59457 1.000 27.08119 219 VAL B O 1
ATOM 3474 N N . ALA B 1 241 ? -7.50699 46.30734 95.83013 1.000 26.67927 220 ALA B N 1
ATOM 3475 C CA . ALA B 1 241 ? -8.93645 46.05750 95.83713 1.000 29.43337 220 ALA B CA 1
ATOM 3476 C C . ALA B 1 241 ? -9.65297 47.31479 95.35532 1.000 30.24361 220 ALA B C 1
ATOM 3477 O O . ALA B 1 241 ? -9.26189 48.43934 95.69696 1.000 25.65646 220 ALA B O 1
ATOM 3479 N N . TRP B 1 242 ? -10.67951 47.11681 94.51821 1.000 25.13629 221 TRP B N 1
ATOM 3480 C CA . TRP B 1 242 ? -11.37588 48.24819 93.91144 1.000 30.38334 221 TRP B CA 1
ATOM 3481 C C . TRP B 1 242 ? -11.97648 49.17220 94.96700 1.000 25.58718 221 TRP B C 1
ATOM 3482 O O . TRP B 1 242 ? -11.97640 50.39583 94.79841 1.000 25.01167 221 TRP B O 1
ATOM 3493 N N . VAL B 1 243 ? -12.48106 48.61654 96.07059 1.000 26.40522 222 VAL B N 1
ATOM 3494 C CA . VAL B 1 243 ? -13.03593 49.48342 97.10965 1.000 25.15031 222 VAL B CA 1
ATOM 3495 C C . VAL B 1 243 ? -11.98233 50.43897 97.67625 1.000 26.72061 222 VAL B C 1
ATOM 3496 O O . VAL B 1 243 ? -12.33584 51.49229 98.21888 1.000 25.91275 222 VAL B O 1
ATOM 3500 N N . LEU B 1 244 ? -10.69364 50.11889 97.53923 1.000 23.98756 223 LEU B N 1
ATOM 3501 C CA . LEU B 1 244 ? -9.62335 50.95842 98.07493 1.000 23.71955 223 LEU B CA 1
ATOM 3502 C C . LEU B 1 244 ? -9.04512 51.90793 97.03404 1.000 26.09110 223 LEU B C 1
ATOM 3503 O O . LEU B 1 244 ? -8.06050 52.60471 97.32677 1.000 20.74441 223 LEU B O 1
ATOM 3508 N N . ALA B 1 245 ? -9.63500 51.94473 95.82927 1.000 22.23597 224 ALA B N 1
ATOM 3509 C CA . ALA B 1 245 ? -9.08605 52.76097 94.74842 1.000 24.70845 224 ALA B CA 1
ATOM 3510 C C . ALA B 1 245 ? -8.96661 54.22225 95.15428 1.000 24.90155 224 ALA B C 1
ATOM 3511 O O . ALA B 1 245 ? -7.98557 54.88588 94.80926 1.000 22.78278 224 ALA B O 1
ATOM 3513 N N . LEU B 1 246 ? -9.95628 54.74580 95.88382 1.000 22.16119 225 LEU B N 1
ATOM 3514 C CA . LEU B 1 246 ? -9.84916 56.12623 96.33723 1.000 22.28115 225 LEU B CA 1
ATOM 3515 C C . LEU B 1 246 ? -8.54080 56.34834 97.09572 1.000 25.44422 225 LEU B C 1
ATOM 3516 O O . LEU B 1 246 ? -7.88498 57.37726 96.91295 1.000 24.83695 225 LEU B O 1
ATOM 3521 N N . CYS B 1 247 ? -8.14887 55.39344 97.95158 1.000 22.32302 226 CYS B N 1
ATOM 3522 C CA . CYS B 1 247 ? -6.90068 55.54160 98.69887 1.000 22.54467 226 CYS B CA 1
ATOM 3523 C C . CYS B 1 247 ? -5.71036 55.60185 97.75754 1.000 21.35403 226 CYS B C 1
ATOM 3524 O O . CYS B 1 247 ? -4.79975 56.41492 97.94220 1.000 24.84104 226 CYS B O 1
ATOM 3527 N N . GLN B 1 248 ? -5.70200 54.74670 96.73899 1.000 23.20170 227 GLN B N 1
ATOM 3528 C CA . GLN B 1 248 ? -4.61377 54.76342 95.77258 1.000 24.26756 227 GLN B CA 1
ATOM 3529 C C . GLN B 1 248 ? -4.53964 56.10290 95.04182 1.000 25.59179 227 GLN B C 1
ATOM 3530 O O . GLN B 1 248 ? -3.45532 56.67580 94.89503 1.000 25.51984 227 GLN B O 1
ATOM 3536 N N . ARG B 1 249 ? -5.68567 56.62928 94.58858 1.000 23.59364 228 ARG B N 1
ATOM 3537 C CA . ARG B 1 249 ? -5.66054 57.85233 93.78353 1.000 28.95249 228 ARG B CA 1
ATOM 3538 C C . ARG B 1 249 ? -5.26348 59.05122 94.62544 1.000 26.29388 228 ARG B C 1
ATOM 3539 O O . ARG B 1 249 ? -4.53409 59.93475 94.15991 1.000 27.77400 228 ARG B O 1
ATOM 3547 N N . VAL B 1 250 ? -5.76143 59.10398 95.85856 1.000 23.33623 229 VAL B N 1
ATOM 3548 C CA . VAL B 1 250 ? -5.38634 60.17636 96.77164 1.000 23.77783 229 VAL B CA 1
ATOM 3549 C C . VAL B 1 250 ? -3.89789 60.12017 97.07547 1.000 23.89140 229 VAL B C 1
ATOM 3550 O O . VAL B 1 250 ? -3.20712 61.14994 97.06412 1.000 24.93616 229 VAL B O 1
ATOM 3554 N N . ALA B 1 251 ? -3.37654 58.91903 97.33370 1.000 23.45497 230 ALA B N 1
ATOM 3555 C CA . ALA B 1 251 ? -1.94060 58.77751 97.56408 1.000 24.30750 230 ALA B CA 1
ATOM 3556 C C . ALA B 1 251 ? -1.15959 59.26855 96.34929 1.000 25.92222 230 ALA B C 1
ATOM 3557 O O . ALA B 1 251 ? -0.26249 60.11170 96.46985 1.000 27.12546 230 ALA B O 1
ATOM 3559 N N . LEU B 1 252 ? -1.53021 58.78293 95.15892 1.000 26.22872 231 LEU B N 1
ATOM 3560 C CA . LEU B 1 252 ? -0.82345 59.16973 93.94022 1.000 28.00694 231 LEU B CA 1
ATOM 3561 C C . LEU B 1 252 ? -0.86805 60.67743 93.72363 1.000 32.31729 231 LEU B C 1
ATOM 3562 O O . LEU B 1 252 ? 0.14057 61.28214 93.34910 1.000 30.51283 231 LEU B O 1
ATOM 3567 N N . ALA B 1 253 ? -2.02350 61.30826 93.97849 1.000 28.05076 232 ALA B N 1
ATOM 3568 C CA . ALA B 1 253 ? -2.12910 62.74181 93.73505 1.000 30.12408 232 ALA B CA 1
ATOM 3569 C C . ALA B 1 253 ? -1.18316 63.53363 94.63324 1.000 29.76271 232 ALA B C 1
ATOM 3570 O O . ALA B 1 253 ? -0.75959 64.63919 94.26700 1.000 31.33117 232 ALA B O 1
ATOM 3572 N N . HIS B 1 254 ? -0.82762 62.97831 95.79224 1.000 28.86763 233 HIS B N 1
ATOM 3573 C CA . HIS B 1 254 ? 0.08230 63.61321 96.73831 1.000 29.73766 233 HIS B CA 1
ATOM 3574 C C . HIS B 1 254 ? 1.55361 63.30651 96.47659 1.000 31.29607 233 HIS B C 1
ATOM 3575 O O . HIS B 1 254 ? 2.40871 63.80040 97.22329 1.000 34.25546 233 HIS B O 1
ATOM 3582 N N . GLY B 1 255 ? 1.87395 62.50861 95.45753 1.000 31.67666 234 GLY B N 1
ATOM 3583 C CA . GLY B 1 255 ? 3.22832 62.00220 95.32646 1.000 33.20296 234 GLY B CA 1
ATOM 3584 C C . GLY B 1 255 ? 3.56530 60.90010 96.31656 1.000 32.37492 234 GLY B C 1
ATOM 3585 O O . GLY B 1 255 ? 4.74114 60.65360 96.57876 1.000 33.87698 234 GLY B O 1
ATOM 3586 N N . GLY B 1 256 ? 2.55291 60.24008 96.88778 1.000 31.28058 235 GLY B N 1
ATOM 3587 C CA . GLY B 1 256 ? 2.73355 59.16467 97.83691 1.000 29.58082 235 GLY B CA 1
ATOM 3588 C C . GLY B 1 256 ? 2.35005 57.81365 97.26564 1.000 28.64588 235 GLY B C 1
ATOM 3589 O O . GLY B 1 256 ? 2.26105 57.62205 96.04584 1.000 29.19813 235 GLY B O 1
ATOM 3590 N N . THR B 1 257 ? 2.11139 56.85714 98.16181 1.000 27.54876 236 THR B N 1
ATOM 3591 C CA . THR B 1 257 ? 1.81768 55.48564 97.76418 1.000 29.25767 236 THR B CA 1
ATOM 3592 C C . THR B 1 257 ? 0.75863 54.89081 98.68627 1.000 27.34772 236 THR B C 1
ATOM 3593 O O . THR B 1 257 ? 0.60381 55.30448 99.83743 1.000 24.60553 236 THR B O 1
ATOM 3597 N N . PHE B 1 258 ? 0.03324 53.90406 98.16697 1.000 28.08180 237 PHE B N 1
ATOM 3598 C CA . PHE B 1 258 ? -0.88347 53.10916 98.96794 1.000 26.75261 237 PHE B CA 1
ATOM 3599 C C . PHE B 1 258 ? -0.55969 51.63097 98.76000 1.000 26.26700 237 PHE B C 1
ATOM 3600 O O . PHE B 1 258 ? -0.44490 51.16916 97.62100 1.000 26.00700 237 PHE B O 1
ATOM 3608 N N . THR B 1 259 ? -0.40781 50.88994 99.85005 1.000 24.66577 238 THR B N 1
ATOM 3609 C CA . THR B 1 259 ? -0.00288 49.48942 99.78893 1.000 25.91294 238 THR B CA 1
ATOM 3610 C C . THR B 1 259 ? -0.91568 48.64973 100.67356 1.000 25.27061 238 THR B C 1
ATOM 3611 O O . THR B 1 259 ? -1.24221 49.05028 101.79301 1.000 25.31341 238 THR B O 1
ATOM 3615 N N . HIS B 1 260 ? -1.31519 47.47741 100.18314 1.000 27.64532 239 HIS B N 1
ATOM 3616 C CA . HIS B 1 260 ? -2.02084 46.54251 101.04896 1.000 24.91720 239 HIS B CA 1
ATOM 3617 C C . HIS B 1 260 ? -1.83321 45.12815 100.52854 1.000 27.86830 239 HIS B C 1
ATOM 3618 O O . HIS B 1 260 ? -1.63030 44.90936 99.32712 1.000 25.96947 239 HIS B O 1
ATOM 3625 N N . ALA B 1 261 ? -1.87496 44.17926 101.45732 1.000 24.01911 240 ALA B N 1
ATOM 3626 C CA . ALA B 1 261 ? -1.82477 42.76501 101.13602 1.000 30.77555 240 ALA B CA 1
ATOM 3627 C C . ALA B 1 261 ? -3.21995 42.24080 100.77673 1.000 27.41485 240 ALA B C 1
ATOM 3628 O O . ALA B 1 261 ? -4.24944 42.83924 101.10472 1.000 27.86307 240 ALA B O 1
ATOM 3630 N N . ALA B 1 262 ? -3.24519 41.10119 100.09758 1.000 29.81948 241 ALA B N 1
ATOM 3631 C CA . ALA B 1 262 ? -4.50781 40.58783 99.58464 1.000 35.82943 241 ALA B CA 1
ATOM 3632 C C . ALA B 1 262 ? -5.40574 40.15709 100.73516 1.000 27.29534 241 ALA B C 1
ATOM 3633 O O . ALA B 1 262 ? -4.95386 39.50938 101.68590 1.000 31.12500 241 ALA B O 1
ATOM 3635 N N . PHE B 1 263 ? -6.67348 40.55010 100.66997 1.000 29.00745 242 PHE B N 1
ATOM 3636 C CA . PHE B 1 263 ? -7.65607 40.01986 101.60124 1.000 28.20636 242 PHE B CA 1
ATOM 3637 C C . PHE B 1 263 ? -7.91633 38.55520 101.28948 1.000 32.15167 242 PHE B C 1
ATOM 3638 O O . PHE B 1 263 ? -8.32821 38.20621 100.17784 1.000 38.90160 242 PHE B O 1
ATOM 3646 N N . ALA B 1 264 ? -7.62841 37.70212 102.26312 1.000 30.55243 243 ALA B N 1
ATOM 3647 C CA . ALA B 1 264 ? -7.89901 36.27858 102.19351 1.000 34.03180 243 ALA B CA 1
ATOM 3648 C C . ALA B 1 264 ? -8.26048 35.81615 103.59948 1.000 36.71592 243 ALA B C 1
ATOM 3649 O O . ALA B 1 264 ? -7.75291 36.34842 104.59241 1.000 31.53783 243 ALA B O 1
ATOM 3651 N N . ASP B 1 265 ? -9.15299 34.83325 103.67405 1.000 34.58841 244 ASP B N 1
ATOM 3652 C CA . ASP B 1 265 ? -9.70595 34.43173 104.96114 1.000 32.23724 244 ASP B CA 1
ATOM 3653 C C . ASP B 1 265 ? -8.60216 33.99996 105.91663 1.000 31.57037 244 ASP B C 1
ATOM 3654 O O . ASP B 1 265 ? -7.73122 33.20297 105.55638 1.000 36.58369 244 ASP B O 1
ATOM 3659 N N . GLY B 1 266 ? -8.65137 34.52252 107.14257 1.000 33.02188 245 GLY B N 1
ATOM 3660 C CA . GLY B 1 266 ? -7.68227 34.20379 108.17086 1.000 31.90635 245 GLY B CA 1
ATOM 3661 C C . GLY B 1 266 ? -6.36010 34.93784 108.07022 1.000 34.35183 245 GLY B C 1
ATOM 3662 O O . GLY B 1 266 ? -5.48256 34.70957 108.91197 1.000 32.51819 245 GLY B O 1
ATOM 3663 N N . ALA B 1 267 ? -6.18366 35.81487 107.08029 1.000 28.67104 246 ALA B N 1
ATOM 3664 C CA . ALA B 1 267 ? -4.91932 36.52785 106.93858 1.000 28.31653 246 ALA B CA 1
ATOM 3665 C C . ALA B 1 267 ? -4.87597 37.73682 107.87153 1.000 26.88985 246 ALA B C 1
ATOM 3666 O O . ALA B 1 267 ? -5.90871 38.28459 108.27412 1.000 28.77673 246 ALA B O 1
ATOM 3668 N N . VAL B 1 268 ? -3.66949 38.12029 108.25754 1.000 26.64842 247 VAL B N 1
ATOM 3669 C CA . VAL B 1 268 ? -3.43813 39.38743 108.94068 1.000 27.39077 247 VAL B CA 1
ATOM 3670 C C . VAL B 1 268 ? -2.91009 40.36507 107.89930 1.000 25.56014 247 VAL B C 1
ATOM 3671 O O . VAL B 1 268 ? -1.81621 40.17248 107.35950 1.000 29.22044 247 VAL B O 1
ATOM 3675 N N . VAL B 1 269 ? -3.68137 41.41001 107.61805 1.000 25.36289 248 VAL B N 1
ATOM 3676 C CA . VAL B 1 269 ? -3.43366 42.31164 106.49841 1.000 27.34489 248 VAL B CA 1
ATOM 3677 C C . VAL B 1 269 ? -3.22453 43.72959 107.02035 1.000 24.06870 248 VAL B C 1
ATOM 3678 O O . VAL B 1 269 ? -3.97498 44.20174 107.88387 1.000 24.66385 248 VAL B O 1
ATOM 3682 N N . THR B 1 270 ? -2.21959 44.41460 106.48173 1.000 23.40070 249 THR B N 1
ATOM 3683 C CA . THR B 1 270 ? -1.98146 45.82191 106.77489 1.000 22.68510 249 THR B CA 1
ATOM 3684 C C . THR B 1 270 ? -2.20901 46.65891 105.52008 1.000 26.51947 249 THR B C 1
ATOM 3685 O O . THR B 1 270 ? -1.78657 46.28382 104.41737 1.000 22.13589 249 THR B O 1
ATOM 3689 N N . LEU B 1 271 ? -2.90792 47.77627 105.69627 1.000 20.60327 250 LEU B N 1
ATOM 3690 C CA . LEU B 1 271 ? -3.08423 48.78466 104.66448 1.000 21.94031 250 LEU B CA 1
ATOM 3691 C C . LEU B 1 271 ? -2.24074 49.98697 105.06789 1.000 30.33393 250 LEU B C 1
ATOM 3692 O O . LEU B 1 271 ? -2.30864 50.42909 106.22523 1.000 21.52387 250 LEU B O 1
ATOM 3697 N N . SER B 1 272 ? -1.42178 50.48760 104.13593 1.000 22.35655 251 SER B N 1
ATOM 3698 C CA . SER B 1 272 ? -0.44767 51.54185 104.41775 1.000 23.99392 251 SER B CA 1
ATOM 3699 C C . SER B 1 272 ? -0.61932 52.69206 103.43474 1.000 26.67643 251 SER B C 1
ATOM 3700 O O . SER B 1 272 ? -0.48410 52.50369 102.21666 1.000 25.11768 251 SER B O 1
ATOM 3703 N N . LEU B 1 273 ? -0.88058 53.88295 103.96490 1.000 25.08283 252 LEU B N 1
ATOM 3704 C CA . LEU B 1 273 ? -0.98617 55.10003 103.17619 1.000 22.70322 252 LEU B CA 1
ATOM 3705 C C . LEU B 1 273 ? 0.17252 56.00810 103.55138 1.000 27.78838 252 LEU B C 1
ATOM 3706 O O . LEU B 1 273 ? 0.31967 56.37464 104.72123 1.000 27.67830 252 LEU B O 1
ATOM 3711 N N . ALA B 1 274 ? 1.00863 56.35057 102.57498 1.000 24.78223 253 ALA B N 1
ATOM 3712 C CA . ALA B 1 274 ? 2.14024 57.24126 102.80691 1.000 30.59692 253 ALA B CA 1
ATOM 3713 C C . ALA B 1 274 ? 1.99699 58.46033 101.91138 1.000 33.66879 253 ALA B C 1
ATOM 3714 O O . ALA B 1 274 ? 1.80843 58.31542 100.70226 1.000 32.93332 253 ALA B O 1
ATOM 3716 N N . VAL B 1 275 ? 2.07085 59.65026 102.49886 1.000 34.13149 254 VAL B N 1
ATOM 3717 C CA . VAL B 1 275 ? 2.14261 60.87776 101.70721 1.000 35.62861 254 VAL B CA 1
ATOM 3718 C C . VAL B 1 275 ? 3.35185 61.66356 102.19470 1.000 41.80424 254 VAL B C 1
ATOM 3719 O O . VAL B 1 275 ? 3.73846 61.52569 103.36420 1.000 36.89803 254 VAL B O 1
ATOM 3723 N N . PRO B 1 276 ? 3.99464 62.46552 101.34189 1.000 38.84541 255 PRO B N 1
ATOM 3724 C CA . PRO B 1 276 ? 5.05640 63.35287 101.83424 1.000 44.67365 255 PRO B CA 1
ATOM 3725 C C . PRO B 1 276 ? 4.51339 64.26061 102.92413 1.000 44.46424 255 PRO B C 1
ATOM 3726 O O . PRO B 1 276 ? 3.38659 64.75110 102.84004 1.000 43.96983 255 PRO B O 1
ATOM 3730 N N . CYS B 1 277 ? 5.31383 64.45709 103.97516 1.000 47.76889 256 CYS B N 1
ATOM 3731 C CA . CYS B 1 277 ? 4.86355 65.31093 105.07213 1.000 53.38273 256 CYS B CA 1
ATOM 3732 C C . CYS B 1 277 ? 4.77167 66.76773 104.62545 1.000 54.34328 256 CYS B C 1
ATOM 3733 O O . CYS B 1 277 ? 3.81006 67.46943 104.95931 1.000 53.88050 256 CYS B O 1
ATOM 3736 N N . LYS B 1 278 ? 5.74402 67.23033 103.85332 1.000 54.95998 257 LYS B N 1
ATOM 3737 C CA . LYS B 1 278 ? 5.70834 68.55770 103.26069 1.000 62.60937 257 LYS B CA 1
ATOM 3738 C C . LYS B 1 278 ? 5.36364 68.41243 101.78164 1.000 63.39894 257 LYS B C 1
ATOM 3739 O O . LYS B 1 278 ? 6.03004 67.66607 101.05577 1.000 62.57772 257 LYS B O 1
ATOM 3741 N N . ALA B 1 279 ? 4.31848 69.10651 101.34336 1.000 61.16491 258 ALA B N 1
ATOM 3742 C CA . ALA B 1 279 ? 3.93161 69.08768 99.93544 1.000 60.57001 258 ALA B CA 1
ATOM 3743 C C . ALA B 1 279 ? 4.86720 69.95289 99.09712 1.000 64.86837 258 ALA B C 1
ATOM 3744 O O . ALA B 1 279 ? 6.02872 69.60706 98.88461 1.000 69.06036 258 ALA B O 1
ATOM 3746 N N . VAL C 1 28 ? 16.68929 75.81804 57.03678 1.000 71.41976 7 VAL C N 1
ATOM 3747 C CA . VAL C 1 28 ? 17.14978 74.44162 56.92831 1.000 67.68839 7 VAL C CA 1
ATOM 3748 C C . VAL C 1 28 ? 18.67782 74.41865 56.90378 1.000 70.72600 7 VAL C C 1
ATOM 3749 O O . VAL C 1 28 ? 19.29595 74.97648 55.99654 1.000 64.32846 7 VAL C O 1
ATOM 3751 N N . ASP C 1 29 ? 19.28476 73.77702 57.91433 1.000 65.65569 8 ASP C N 1
ATOM 3752 C CA . ASP C 1 29 ? 20.73760 73.70004 58.05204 1.000 68.29105 8 ASP C CA 1
ATOM 3753 C C . ASP C 1 29 ? 21.14701 72.31879 58.55554 1.000 67.78108 8 ASP C C 1
ATOM 3754 O O . ASP C 1 29 ? 20.98191 72.01479 59.74462 1.000 61.59192 8 ASP C O 1
ATOM 3759 N N . PRO C 1 30 ? 21.70033 71.46294 57.69086 1.000 68.03516 9 PRO C N 1
ATOM 3760 C CA . PRO C 1 30 ? 22.05003 70.10479 58.13269 1.000 61.89131 9 PRO C CA 1
ATOM 3761 C C . PRO C 1 30 ? 23.24810 70.05545 59.06952 1.000 55.14797 9 PRO C C 1
ATOM 3762 O O . PRO C 1 30 ? 23.34990 69.10543 59.85662 1.000 52.09411 9 PRO C O 1
ATOM 3766 N N . ALA C 1 31 ? 24.15891 71.03340 59.00819 1.000 53.37476 10 ALA C N 1
ATOM 3767 C CA . ALA C 1 31 ? 25.30127 71.04232 59.92009 1.000 55.40684 10 ALA C CA 1
ATOM 3768 C C . ALA C 1 31 ? 24.89866 71.46339 61.32864 1.000 54.24244 10 ALA C C 1
ATOM 3769 O O . ALA C 1 31 ? 25.48775 70.98837 62.30843 1.000 49.96526 10 ALA C O 1
ATOM 3771 N N . ALA C 1 32 ? 23.90904 72.35316 61.44893 1.000 57.57469 11 ALA C N 1
ATOM 3772 C CA . ALA C 1 32 ? 23.32780 72.64026 62.75463 1.000 52.32222 11 ALA C CA 1
ATOM 3773 C C . ALA C 1 32 ? 22.48831 71.46934 63.24796 1.000 50.97430 11 ALA C C 1
ATOM 3774 O O . ALA C 1 32 ? 22.49860 71.15939 64.44176 1.000 42.80821 11 ALA C O 1
ATOM 3776 N N . ASP C 1 33 ? 21.75248 70.80845 62.34545 1.000 51.89274 12 ASP C N 1
ATOM 3777 C CA . ASP C 1 33 ? 21.04285 69.58757 62.71992 1.000 49.15230 12 ASP C CA 1
ATOM 3778 C C . ASP C 1 33 ? 21.99277 68.56732 63.32653 1.000 40.46028 12 ASP C C 1
ATOM 3779 O O . ASP C 1 33 ? 21.65837 67.90363 64.31563 1.000 37.00050 12 ASP C O 1
ATOM 3784 N N . LEU C 1 34 ? 23.18796 68.43338 62.74961 1.000 37.05593 13 LEU C N 1
ATOM 3785 C CA . LEU C 1 34 ? 24.16254 67.50246 63.30344 1.000 39.84548 13 LEU C CA 1
ATOM 3786 C C . LEU C 1 34 ? 24.61425 67.92612 64.70024 1.000 39.68637 13 LEU C C 1
ATOM 3787 O O . LEU C 1 34 ? 24.75378 67.08095 65.59066 1.000 33.32418 13 LEU C O 1
ATOM 3792 N N . LEU C 1 35 ? 24.85534 69.22380 64.91352 1.000 37.13675 14 LEU C N 1
ATOM 3793 C CA . LEU C 1 35 ? 25.32903 69.66072 66.22471 1.000 38.17707 14 LEU C CA 1
ATOM 3794 C C . LEU C 1 35 ? 24.24309 69.51318 67.28090 1.000 38.03090 14 LEU C C 1
ATOM 3795 O O . LEU C 1 35 ? 24.53066 69.13745 68.42455 1.000 37.00512 14 LEU C O 1
ATOM 3800 N N . ARG C 1 36 ? 22.98950 69.80954 66.92664 1.000 31.52038 15 ARG C N 1
ATOM 3801 C CA . ARG C 1 36 ? 21.90119 69.58132 67.87385 1.000 37.98051 15 ARG C CA 1
ATOM 3802 C C . ARG C 1 36 ? 21.81174 68.10754 68.25192 1.000 32.45788 15 ARG C C 1
ATOM 3803 O O . ARG C 1 36 ? 21.69115 67.76100 69.43545 1.000 35.72926 15 ARG C O 1
ATOM 3811 N N . GLU C 1 37 ? 21.90591 67.22796 67.25840 1.000 34.93194 16 GLU C N 1
ATOM 3812 C CA . GLU C 1 37 ? 21.80193 65.80105 67.51698 1.000 31.67584 16 GLU C CA 1
ATOM 3813 C C . GLU C 1 37 ? 22.96647 65.30905 68.37058 1.000 28.41793 16 GLU C C 1
ATOM 3814 O O . GLU C 1 37 ? 22.77843 64.47813 69.26869 1.000 29.33417 16 GLU C O 1
ATOM 3820 N N . ARG C 1 38 ? 24.16855 65.84586 68.13471 1.000 27.67554 17 ARG C N 1
ATOM 3821 C CA . ARG C 1 38 ? 25.33748 65.41413 68.89304 1.000 27.34000 17 ARG C CA 1
ATOM 3822 C C . ARG C 1 38 ? 25.27025 65.89655 70.33591 1.000 29.72493 17 ARG C C 1
ATOM 3823 O O . ARG C 1 38 ? 25.56594 65.13674 71.26421 1.000 27.63038 17 ARG C O 1
ATOM 3831 N N . ALA C 1 39 ? 24.88133 67.15631 70.53668 1.000 30.13575 18 ALA C N 1
ATOM 3832 C CA . ALA C 1 39 ? 24.66381 67.67168 71.87954 1.000 29.42088 18 ALA C CA 1
ATOM 3833 C C . ALA C 1 39 ? 23.59539 66.87355 72.60751 1.000 28.41608 18 ALA C C 1
ATOM 3834 O O . ALA C 1 39 ? 23.72832 66.58820 73.80304 1.000 29.05913 18 ALA C O 1
ATOM 3836 N N . ALA C 1 40 ? 22.51274 66.52593 71.91126 1.000 28.88074 19 ALA C N 1
ATOM 3837 C CA . ALA C 1 40 ? 21.47235 65.72435 72.54578 1.000 26.31139 19 ALA C CA 1
ATOM 3838 C C . ALA C 1 40 ? 21.97008 64.31783 72.85268 1.000 24.13204 19 ALA C C 1
ATOM 3839 O O . ALA C 1 40 ? 21.64759 63.75548 73.90575 1.000 26.29188 19 ALA C O 1
ATOM 3841 N N . HIS C 1 41 ? 22.74058 63.72714 71.93642 1.000 27.67768 20 HIS C N 1
ATOM 3842 C CA . HIS C 1 41 ? 23.35206 62.42763 72.19860 1.000 23.71716 20 HIS C CA 1
ATOM 3843 C C . HIS C 1 41 ? 24.22034 62.48009 73.44948 1.000 25.44073 20 HIS C C 1
ATOM 3844 O O . HIS C 1 41 ? 24.10825 61.62529 74.33869 1.000 24.15051 20 HIS C O 1
ATOM 3851 N N . TYR C 1 42 ? 25.10334 63.47523 73.52389 1.000 24.19613 21 TYR C N 1
ATOM 3852 C CA . TYR C 1 42 ? 26.04141 63.54771 74.63516 1.000 25.59338 21 TYR C CA 1
ATOM 3853 C C . TYR C 1 42 ? 25.31100 63.74899 75.96075 1.000 23.24002 21 TYR C C 1
ATOM 3854 O O . TYR C 1 42 ? 25.68708 63.14725 76.97133 1.000 22.32467 21 TYR C O 1
ATOM 3863 N N . ALA C 1 43 ? 24.26407 64.58309 75.97481 1.000 21.40963 22 ALA C N 1
ATOM 3864 C CA . ALA C 1 43 ? 23.47141 64.75872 77.19303 1.000 25.19907 22 ALA C CA 1
ATOM 3865 C C . ALA C 1 43 ? 22.83417 63.44493 77.63632 1.000 24.15376 22 ALA C C 1
ATOM 3866 O O . ALA C 1 43 ? 22.72926 63.16726 78.84019 1.000 20.84609 22 ALA C O 1
ATOM 3868 N N . ALA C 1 44 ? 22.40398 62.61999 76.68188 1.000 23.40539 23 ALA C N 1
ATOM 3869 C CA . ALA C 1 44 ? 21.79213 61.34586 77.04727 1.000 23.17399 23 ALA C CA 1
ATOM 3870 C C . ALA C 1 44 ? 22.83171 60.35711 77.54559 1.000 25.54064 23 ALA C C 1
ATOM 3871 O O . ALA C 1 44 ? 22.51557 59.51479 78.39490 1.000 23.71547 23 ALA C O 1
ATOM 3873 N N . GLU C 1 45 ? 24.06381 60.43119 77.02754 1.000 20.65021 24 GLU C N 1
ATOM 3874 C CA . GLU C 1 45 ? 25.12170 59.56829 77.54351 1.000 25.10496 24 GLU C CA 1
ATOM 3875 C C . GLU C 1 45 ? 25.45389 59.94095 78.98506 1.000 24.45500 24 GLU C C 1
ATOM 3876 O O . GLU C 1 45 ? 25.59618 59.06738 79.84570 1.000 22.34492 24 GLU C O 1
ATOM 3882 N N . ALA C 1 46 ? 25.58484 61.23942 79.26041 1.000 22.69432 25 ALA C N 1
ATOM 3883 C CA . ALA C 1 46 ? 25.86429 61.67578 80.62383 1.000 24.41757 25 ALA C CA 1
ATOM 3884 C C . ALA C 1 46 ? 24.74007 61.25562 81.56362 1.000 24.34690 25 ALA C C 1
ATOM 3885 O O . ALA C 1 46 ? 25.00176 60.74458 82.65521 1.000 21.50830 25 ALA C O 1
ATOM 3887 N N . ALA C 1 47 ? 23.48207 61.41176 81.12796 1.000 23.36362 26 ALA C N 1
ATOM 3888 C CA . ALA C 1 47 ? 22.34936 60.97177 81.93567 1.000 24.87879 26 ALA C CA 1
ATOM 3889 C C . ALA C 1 47 ? 22.33304 59.46116 82.09117 1.000 27.26897 26 ALA C C 1
ATOM 3890 O O . ALA C 1 47 ? 21.92710 58.94112 83.14183 1.000 28.22809 26 ALA C O 1
ATOM 3892 N N . LEU C 1 48 ? 22.78210 58.74862 81.06187 1.000 24.48910 27 LEU C N 1
ATOM 3893 C CA A LEU C 1 48 ? 22.85042 57.29339 81.13012 0.633 25.86716 27 LEU C CA 1
ATOM 3894 C CA B LEU C 1 48 ? 22.85118 57.29228 81.12925 0.367 25.36415 27 LEU C CA 1
ATOM 3895 C C . LEU C 1 48 ? 23.83972 56.83262 82.19759 1.000 25.93133 27 LEU C C 1
ATOM 3896 O O . LEU C 1 48 ? 23.55597 55.89897 82.95456 1.000 26.05561 27 LEU C O 1
ATOM 3905 N N . PHE C 1 49 ? 25.01779 57.45803 82.25892 1.000 19.70144 28 PHE C N 1
ATOM 3906 C CA . PHE C 1 49 ? 25.99092 57.07919 83.28311 1.000 23.17735 28 PHE C CA 1
ATOM 3907 C C . PHE C 1 49 ? 25.52783 57.49257 84.67348 1.000 22.71200 28 PHE C C 1
ATOM 3908 O O . PHE C 1 49 ? 25.86283 56.82148 85.65454 1.000 22.70519 28 PHE C O 1
ATOM 3916 N N . LEU C 1 50 ? 24.79456 58.60700 84.78146 1.000 19.99291 29 LEU C N 1
ATOM 3917 C CA . LEU C 1 50 ? 24.20690 58.97592 86.06658 1.000 29.15057 29 LEU C CA 1
ATOM 3918 C C . LEU C 1 50 ? 23.24533 57.89258 86.55154 1.000 25.02830 29 LEU C C 1
ATOM 3919 O O . LEU C 1 50 ? 23.25234 57.54317 87.73612 1.000 24.58963 29 LEU C O 1
ATOM 3924 N N . ARG C 1 51 ? 22.43007 57.33458 85.64646 1.000 25.09546 30 ARG C N 1
ATOM 3925 C CA . ARG C 1 51 ? 21.52161 56.26167 86.04755 1.000 26.57934 30 ARG C CA 1
ATOM 3926 C C . ARG C 1 51 ? 22.27163 55.00986 86.49801 1.000 26.50581 30 ARG C C 1
ATOM 3927 O O . ARG C 1 51 ? 21.78461 54.29750 87.38212 1.000 23.81977 30 ARG C O 1
ATOM 3935 N N . ASP C 1 52 ? 23.42700 54.69983 85.88630 1.000 23.57426 31 ASP C N 1
ATOM 3936 C CA . ASP C 1 52 ? 24.25969 53.61410 86.40955 1.000 24.58207 31 ASP C CA 1
ATOM 3937 C C . ASP C 1 52 ? 24.67845 53.89019 87.84459 1.000 26.14253 31 ASP C C 1
ATOM 3938 O O . ASP C 1 52 ? 24.65671 52.98587 88.68777 1.000 27.63030 31 ASP C O 1
ATOM 3943 N N . GLN C 1 53 ? 25.09626 55.12411 88.13946 1.000 21.93701 32 GLN C N 1
ATOM 3944 C CA . GLN C 1 53 ? 25.46275 55.43634 89.51535 1.000 27.41078 32 GLN C CA 1
ATOM 3945 C C . GLN C 1 53 ? 24.26315 55.29916 90.44500 1.000 24.18874 32 GLN C C 1
ATOM 3946 O O . GLN C 1 53 ? 24.38366 54.71874 91.52976 1.000 22.42293 32 GLN C O 1
ATOM 3952 N N . ALA C 1 54 ? 23.08912 55.78704 90.01931 1.000 20.71534 33 ALA C N 1
ATOM 3953 C CA . ALA C 1 54 ? 21.89168 55.67334 90.84856 1.000 22.78066 33 ALA C CA 1
ATOM 3954 C C . ALA C 1 54 ? 21.55719 54.21578 91.15418 1.000 23.94565 33 ALA C C 1
ATOM 3955 O O . ALA C 1 54 ? 21.28079 53.86142 92.30913 1.000 25.21656 33 ALA C O 1
ATOM 3957 N N . LEU C 1 55 ? 21.57263 53.35318 90.13334 1.000 21.81077 34 LEU C N 1
ATOM 3958 C CA . LEU C 1 55 ? 21.35165 51.92797 90.37078 1.000 23.21525 34 LEU C CA 1
ATOM 3959 C C . LEU C 1 55 ? 22.37104 51.36197 91.35441 1.000 25.12734 34 LEU C C 1
ATOM 3960 O O . LEU C 1 55 ? 22.01729 50.57208 92.23865 1.000 23.56083 34 LEU C O 1
ATOM 3965 N N . SER C 1 56 ? 23.64368 51.72752 91.19271 1.000 21.48178 35 SER C N 1
ATOM 3966 C CA . SER C 1 56 ? 24.68497 51.21023 92.07206 1.000 24.50080 35 SER C CA 1
ATOM 3967 C C . SER C 1 56 ? 24.47508 51.68520 93.50614 1.000 26.98654 35 SER C C 1
ATOM 3968 O O . SER C 1 56 ? 24.52848 50.89239 94.45420 1.000 24.39796 35 SER C O 1
ATOM 3971 N N . THR C 1 57 ? 24.21446 52.98243 93.67517 1.000 23.01796 36 THR C N 1
ATOM 3972 C CA . THR C 1 57 ? 23.96937 53.53260 95.00190 1.000 27.42015 36 THR C CA 1
ATOM 3973 C C . THR C 1 57 ? 22.70751 52.94232 95.61455 1.000 23.51082 36 THR C C 1
ATOM 3974 O O . THR C 1 57 ? 22.68249 52.62063 96.80997 1.000 27.47948 36 THR C O 1
ATOM 3978 N N . ALA C 1 58 ? 21.65789 52.78464 94.80749 1.000 19.88029 37 ALA C N 1
ATOM 3979 C CA . ALA C 1 58 ? 20.42568 52.17840 95.29658 1.000 21.90404 37 ALA C CA 1
ATOM 3980 C C . ALA C 1 58 ? 20.67859 50.75491 95.77420 1.000 27.65632 37 ALA C C 1
ATOM 3981 O O . ALA C 1 58 ? 20.20488 50.35081 96.83941 1.000 21.03614 37 ALA C O 1
ATOM 3983 N N . SER C 1 59 ? 21.42317 49.97449 94.99009 1.000 24.07463 38 SER C N 1
ATOM 3984 C CA . SER C 1 59 ? 21.72286 48.61371 95.41054 1.000 28.21405 38 SER C CA 1
ATOM 3985 C C . SER C 1 59 ? 22.47840 48.60885 96.73878 1.000 25.76922 38 SER C C 1
ATOM 3986 O O . SER C 1 59 ? 22.16617 47.82131 97.63517 1.000 24.87158 38 SER C O 1
ATOM 3989 N N . HIS C 1 60 ? 23.45392 49.50433 96.88931 1.000 22.54222 39 HIS C N 1
ATOM 3990 C CA . HIS C 1 60 ? 24.23324 49.54839 98.11879 1.000 29.45337 39 HIS C CA 1
ATOM 3991 C C . HIS C 1 60 ? 23.38999 50.01068 99.30418 1.000 25.04981 39 HIS C C 1
ATOM 3992 O O . HIS C 1 60 ? 23.40837 49.37963 100.36660 1.000 24.17166 39 HIS C O 1
ATOM 3999 N N . ASP C 1 61 ? 22.63713 51.10626 99.13474 1.000 22.47751 40 ASP C N 1
ATOM 4000 C CA . ASP C 1 61 ? 21.92690 51.70105 100.26878 1.000 25.35611 40 ASP C CA 1
ATOM 4001 C C . ASP C 1 61 ? 20.76870 50.83069 100.72849 1.000 24.89757 40 ASP C C 1
ATOM 4002 O O . ASP C 1 61 ? 20.49632 50.74907 101.92955 1.000 25.62434 40 ASP C O 1
ATOM 4007 N N . LEU C 1 62 ? 20.07956 50.16920 99.79901 1.000 22.01264 41 LEU C N 1
ATOM 4008 C CA . LEU C 1 62 ? 18.97165 49.29757 100.18670 1.000 23.62300 41 LEU C CA 1
ATOM 4009 C C . LEU C 1 62 ? 19.43327 48.04861 100.93161 1.000 22.91745 41 LEU C C 1
ATOM 4010 O O . LEU C 1 62 ? 18.63416 47.43868 101.63975 1.000 24.51018 41 LEU C O 1
ATOM 4015 N N . ARG C 1 63 ? 20.69334 47.64255 100.78369 1.000 23.95719 42 ARG C N 1
ATOM 4016 C CA . ARG C 1 63 ? 21.17528 46.48603 101.52501 1.000 27.50728 42 ARG C CA 1
ATOM 4017 C C . ARG C 1 63 ? 21.41483 46.79082 103.00198 1.000 25.01811 42 ARG C C 1
ATOM 4018 O O . ARG C 1 63 ? 21.37760 45.86780 103.81400 1.000 26.71662 42 ARG C O 1
ATOM 4026 N N . SER C 1 64 ? 21.67663 48.04080 103.36097 1.000 25.19131 43 SER C N 1
ATOM 4027 C CA . SER C 1 64 ? 21.93158 48.34495 104.76717 1.000 30.74876 43 SER C CA 1
ATOM 4028 C C . SER C 1 64 ? 20.72662 48.03858 105.64323 1.000 28.84316 43 SER C C 1
ATOM 4029 O O . SER C 1 64 ? 20.88424 47.28152 106.61228 1.000 27.91623 43 SER C O 1
ATOM 4032 N N . PRO C 1 65 ? 19.51637 48.54266 105.36743 1.000 31.36477 44 PRO C N 1
ATOM 4033 C CA . PRO C 1 65 ? 18.36406 48.09290 106.16412 1.000 25.05792 44 PRO C CA 1
ATOM 4034 C C . PRO C 1 65 ? 18.11115 46.60136 106.07010 1.000 28.72035 44 PRO C C 1
ATOM 4035 O O . PRO C 1 65 ? 17.65730 46.00878 107.05655 1.000 28.81315 44 PRO C O 1
ATOM 4039 N N . LEU C 1 66 ? 18.39384 45.96690 104.92711 1.000 24.13936 45 LEU C N 1
ATOM 4040 C CA . LEU C 1 66 ? 18.21397 44.51637 104.83677 1.000 25.97006 45 LEU C CA 1
ATOM 4041 C C . LEU C 1 66 ? 19.17090 43.78489 105.75376 1.000 26.57205 45 LEU C C 1
ATOM 4042 O O . LEU C 1 66 ? 18.79537 42.78741 106.38181 1.000 28.31448 45 LEU C O 1
ATOM 4047 N N . ASN C 1 67 ? 20.42924 44.22409 105.79280 1.000 27.67386 46 ASN C N 1
ATOM 4048 C CA . ASN C 1 67 ? 21.36270 43.62398 106.72982 1.000 30.12965 46 ASN C CA 1
ATOM 4049 C C . ASN C 1 67 ? 20.85184 43.79380 108.15919 1.000 30.79885 46 ASN C C 1
ATOM 4050 O O . ASN C 1 67 ? 20.93190 42.86705 108.96490 1.000 32.33625 46 ASN C O 1
ATOM 4055 N N . ALA C 1 68 ? 20.24484 44.94311 108.45759 1.000 29.84920 47 ALA C N 1
ATOM 4056 C CA . ALA C 1 68 ? 19.75448 45.19056 109.80885 1.000 31.28417 47 ALA C CA 1
ATOM 4057 C C . ALA C 1 68 ? 18.55094 44.31242 110.11476 1.000 30.21465 47 ALA C C 1
ATOM 4058 O O . ALA C 1 68 ? 18.47778 43.69406 111.18205 1.000 35.13114 47 ALA C O 1
ATOM 4060 N N . MET C 1 69 ? 17.59551 44.24632 109.18494 1.000 29.20547 48 MET C N 1
ATOM 4061 C CA . MET C 1 69 ? 16.46412 43.33979 109.35060 1.000 28.33033 48 MET C CA 1
ATOM 4062 C C . MET C 1 69 ? 16.93776 41.90800 109.55140 1.000 29.56769 48 MET C C 1
ATOM 4063 O O . MET C 1 69 ? 16.41942 41.18371 110.41253 1.000 29.82088 48 MET C O 1
ATOM 4068 N N . HIS C 1 70 ? 17.91909 41.47877 108.75982 1.000 29.45612 49 HIS C N 1
ATOM 4069 C CA . HIS C 1 70 ? 18.37160 40.09909 108.86093 1.000 31.18060 49 HIS C CA 1
ATOM 4070 C C . HIS C 1 70 ? 19.02196 39.81617 110.21135 1.000 35.82256 49 HIS C C 1
ATOM 4071 O O . HIS C 1 70 ? 18.73073 38.79594 110.85133 1.000 34.91951 49 HIS C O 1
ATOM 4078 N N . SER C 1 71 ? 19.93873 40.68274 110.64443 1.000 34.29995 50 SER C N 1
ATOM 4079 C CA . SER C 1 71 ? 20.69209 40.35359 111.84637 1.000 40.32497 50 SER C CA 1
ATOM 4080 C C . SER C 1 71 ? 19.81593 40.42651 113.09315 1.000 37.19250 50 SER C C 1
ATOM 4081 O O . SER C 1 71 ? 20.02381 39.64533 114.02563 1.000 39.86704 50 SER C O 1
ATOM 4084 N N . TRP C 1 72 ? 18.81888 41.32729 113.12306 1.000 36.50239 51 TRP C N 1
ATOM 4085 C CA . TRP C 1 72 ? 17.86609 41.32486 114.23755 1.000 35.57105 51 TRP C CA 1
ATOM 4086 C C . TRP C 1 72 ? 16.93512 40.12555 114.16558 1.000 35.74218 51 TRP C C 1
ATOM 4087 O O . TRP C 1 72 ? 16.53642 39.58991 115.20625 1.000 38.73897 51 TRP C O 1
ATOM 4098 N N . ALA C 1 73 ? 16.57767 39.68884 112.95525 1.000 36.30709 52 ALA C N 1
ATOM 4099 C CA . ALA C 1 73 ? 15.77851 38.47516 112.82775 1.000 35.34736 52 ALA C CA 1
ATOM 4100 C C . ALA C 1 73 ? 16.56644 37.25968 113.27711 1.000 38.38973 52 ALA C C 1
ATOM 4101 O O . ALA C 1 73 ? 15.98962 36.32084 113.84239 1.000 39.45676 52 ALA C O 1
ATOM 4103 N N . TYR C 1 74 ? 17.88364 37.27143 113.04790 1.000 37.18580 53 TYR C N 1
ATOM 4104 C CA . TYR C 1 74 ? 18.73059 36.18199 113.51182 1.000 40.06601 53 TYR C CA 1
ATOM 4105 C C . TYR C 1 74 ? 18.71596 36.09088 115.03577 1.000 45.65862 53 TYR C C 1
ATOM 4106 O O . TYR C 1 74 ? 18.63603 34.99500 115.59871 1.000 43.56626 53 TYR C O 1
ATOM 4115 N N . VAL C 1 75 ? 18.77706 37.23946 115.71516 1.000 44.08622 54 VAL C N 1
ATOM 4116 C CA . VAL C 1 75 ? 18.68144 37.26925 117.17431 1.000 48.36634 54 VAL C CA 1
ATOM 4117 C C . VAL C 1 75 ? 17.42125 36.55147 117.64036 1.000 50.46977 54 VAL C C 1
ATOM 4118 O O . VAL C 1 75 ? 17.45312 35.74581 118.57911 1.000 51.04969 54 VAL C O 1
ATOM 4122 N N . LEU C 1 76 ? 16.29386 36.82246 116.97389 1.000 48.24325 55 LEU C N 1
ATOM 4123 C CA . LEU C 1 76 ? 15.03427 36.17990 117.33605 1.000 46.67689 55 LEU C CA 1
ATOM 4124 C C . LEU C 1 76 ? 15.07121 34.68675 117.05325 1.000 50.46941 55 LEU C C 1
ATOM 4125 O O . LEU C 1 76 ? 14.66532 33.87797 117.89792 1.000 51.26456 55 LEU C O 1
ATOM 4130 N N . GLU C 1 77 ? 15.49267 34.30897 115.84331 1.000 42.36595 56 GLU C N 1
ATOM 4131 C CA . GLU C 1 77 ? 15.60827 32.89796 115.49583 1.000 49.10649 56 GLU C CA 1
ATOM 4132 C C . GLU C 1 77 ? 16.31997 32.13995 116.60225 1.000 59.47500 56 GLU C C 1
ATOM 4133 O O . GLU C 1 77 ? 15.81907 31.12722 117.10320 1.000 65.14947 56 GLU C O 1
ATOM 4139 N N . ARG C 1 78 ? 17.47575 32.65708 117.02669 1.000 61.20705 57 ARG C N 1
ATOM 4140 C CA . ARG C 1 78 ? 18.28872 31.97281 118.02650 1.000 66.60511 57 ARG C CA 1
ATOM 4141 C C . ARG C 1 78 ? 17.52260 31.80726 119.33362 1.000 66.69198 57 ARG C C 1
ATOM 4142 O O . ARG C 1 78 ? 17.45118 30.70720 119.89197 1.000 66.98166 57 ARG C O 1
ATOM 4144 N N . GLN C 1 79 ? 16.91030 32.88434 119.81753 1.000 66.68988 58 GLN C N 1
ATOM 4145 C CA . GLN C 1 79 ? 16.19192 32.83374 121.08204 1.000 63.62893 58 GLN C CA 1
ATOM 4146 C C . GLN C 1 79 ? 14.87117 32.07927 120.99536 1.000 63.00528 58 GLN C C 1
ATOM 4147 O O . GLN C 1 79 ? 14.22794 31.88837 122.03224 1.000 72.08753 58 GLN C O 1
ATOM 4153 N N . LEU C 1 80 ? 14.46190 31.62063 119.81308 1.000 64.02821 59 LEU C N 1
ATOM 4154 C CA . LEU C 1 80 ? 13.17127 30.96326 119.63612 1.000 69.31051 59 LEU C CA 1
ATOM 4155 C C . LEU C 1 80 ? 13.30705 29.64896 118.87541 1.000 73.89242 59 LEU C C 1
ATOM 4156 O O . LEU C 1 80 ? 12.38362 29.24038 118.16541 1.000 74.31119 59 LEU C O 1
ATOM 4161 N N . ALA C 1 81 ? 14.45580 28.98069 118.99532 1.000 82.93486 60 ALA C N 1
ATOM 4162 C CA . ALA C 1 81 ? 14.60778 27.66812 118.37139 1.000 92.23517 60 ALA C CA 1
ATOM 4163 C C . ALA C 1 81 ? 13.56019 26.68816 118.89158 1.000 90.53020 60 ALA C C 1
ATOM 4164 O O . ALA C 1 81 ? 13.05913 25.84130 118.14104 1.000 83.15393 60 ALA C O 1
ATOM 4166 N N . SER C 1 82 ? 13.20796 26.79741 120.17310 1.000 87.42783 61 SER C N 1
ATOM 4167 C CA . SER C 1 82 ? 12.13552 25.99424 120.75968 1.000 96.75051 61 SER C CA 1
ATOM 4168 C C . SER C 1 82 ? 10.83677 26.79191 120.67525 1.000 91.59845 61 SER C C 1
ATOM 4169 O O . SER C 1 82 ? 10.35088 27.36334 121.65329 1.000 95.04374 61 SER C O 1
ATOM 4172 N N . ALA C 1 83 ? 10.26840 26.83500 119.47404 1.000 85.18146 62 ALA C N 1
ATOM 4173 C CA . ALA C 1 83 ? 9.04752 27.58836 119.23484 1.000 76.94071 62 ALA C CA 1
ATOM 4174 C C . ALA C 1 83 ? 7.99471 26.69111 118.61107 1.000 69.68922 62 ALA C C 1
ATOM 4175 O O . ALA C 1 83 ? 8.29981 25.84624 117.76424 1.000 73.26406 62 ALA C O 1
ATOM 4177 N N . ASP C 1 84 ? 6.75855 26.89121 119.03246 1.000 65.60053 63 ASP C N 1
ATOM 4178 C CA . ASP C 1 84 ? 5.60614 26.19412 118.48699 1.000 65.59966 63 ASP C CA 1
ATOM 4179 C C . ASP C 1 84 ? 5.42713 26.56316 117.01422 1.000 57.57393 63 ASP C C 1
ATOM 4180 O O . ASP C 1 84 ? 6.06382 27.50831 116.52907 1.000 54.96474 63 ASP C O 1
ATOM 4185 N N . PRO C 1 85 ? 4.56224 25.85089 116.27921 1.000 65.75955 64 PRO C N 1
ATOM 4186 C CA . PRO C 1 85 ? 4.42678 26.11458 114.83198 1.000 54.63858 64 PRO C CA 1
ATOM 4187 C C . PRO C 1 85 ? 4.12154 27.55495 114.45027 1.000 51.34860 64 PRO C C 1
ATOM 4188 O O . PRO C 1 85 ? 4.65428 28.03310 113.44203 1.000 47.49154 64 PRO C O 1
ATOM 4192 N N . SER C 1 86 ? 3.27101 28.25823 115.20471 1.000 52.65766 65 SER C N 1
ATOM 4193 C CA . SER C 1 86 ? 2.84549 29.59020 114.77797 1.000 49.44023 65 SER C CA 1
ATOM 4194 C C . SER C 1 86 ? 3.97032 30.61587 114.88934 1.000 48.97749 65 SER C C 1
ATOM 4195 O O . SER C 1 86 ? 4.05479 31.53054 114.05476 1.000 41.46222 65 SER C O 1
ATOM 4198 N N . LEU C 1 87 ? 4.83813 30.49800 115.90308 1.000 46.67665 66 LEU C N 1
ATOM 4199 C CA . LEU C 1 87 ? 5.98756 31.40099 115.96172 1.000 50.33787 66 LEU C CA 1
ATOM 4200 C C . LEU C 1 87 ? 6.95383 31.13947 114.81249 1.000 43.00269 66 LEU C C 1
ATOM 4201 O O . LEU C 1 87 ? 7.51698 32.08296 114.24325 1.000 41.18656 66 LEU C O 1
ATOM 4206 N N . GLN C 1 88 ? 7.16436 29.86569 114.46775 1.000 44.92148 67 GLN C N 1
ATOM 4207 C CA . GLN C 1 88 ? 8.06303 29.52702 113.36856 1.000 43.97674 67 GLN C CA 1
ATOM 4208 C C . GLN C 1 88 ? 7.50541 30.02002 112.04344 1.000 42.72262 67 GLN C C 1
ATOM 4209 O O . GLN C 1 88 ? 8.25393 30.49612 111.18335 1.000 39.53088 67 GLN C O 1
ATOM 4215 N N . ARG C 1 89 ? 6.18905 29.91991 111.86851 1.000 43.13817 68 ARG C N 1
ATOM 4216 C CA . ARG C 1 89 ? 5.56102 30.44851 110.66709 1.000 38.07899 68 ARG C CA 1
ATOM 4217 C C . ARG C 1 89 ? 5.77911 31.95177 110.55529 1.000 37.53928 68 ARG C C 1
ATOM 4218 O O . ARG C 1 89 ? 6.14785 32.46050 109.49039 1.000 35.49977 68 ARG C O 1
ATOM 4226 N N . ALA C 1 90 ? 5.57005 32.67937 111.65363 1.000 34.92589 69 ALA C N 1
ATOM 4227 C CA . ALA C 1 90 ? 5.74378 34.12887 111.62084 1.000 32.46076 69 ALA C CA 1
ATOM 4228 C C . ALA C 1 90 ? 7.19599 34.51347 111.36511 1.000 33.54339 69 ALA C C 1
ATOM 4229 O O . ALA C 1 90 ? 7.47333 35.48375 110.64095 1.000 28.96003 69 ALA C O 1
ATOM 4231 N N . LEU C 1 91 ? 8.13975 33.77048 111.95681 1.000 33.40228 70 LEU C N 1
ATOM 4232 C CA . LEU C 1 91 ? 9.55087 34.02914 111.68962 1.000 33.04374 70 LEU C CA 1
ATOM 4233 C C . LEU C 1 91 ? 9.88973 33.72800 110.23076 1.000 35.22460 70 LEU C C 1
ATOM 4234 O O . LEU C 1 91 ? 10.70431 34.42597 109.62018 1.000 30.49093 70 LEU C O 1
ATOM 4239 N N . ALA C 1 92 ? 9.28209 32.68428 109.65809 1.000 37.30037 71 ALA C N 1
ATOM 4240 C CA . ALA C 1 92 ? 9.50155 32.40590 108.24506 1.000 34.66439 71 ALA C CA 1
ATOM 4241 C C . ALA C 1 92 ? 8.93338 33.52015 107.37972 1.000 32.01073 71 ALA C C 1
ATOM 4242 O O . ALA C 1 92 ? 9.49495 33.83094 106.32370 1.000 32.17212 71 ALA C O 1
ATOM 4244 N N . GLY C 1 93 ? 7.84402 34.15003 107.82614 1.000 29.94748 72 GLY C N 1
ATOM 4245 C CA . GLY C 1 93 ? 7.31918 35.29732 107.10535 1.000 29.23645 72 GLY C CA 1
ATOM 4246 C C . GLY C 1 93 ? 8.29723 36.45523 107.06339 1.000 29.06896 72 GLY C C 1
ATOM 4247 O O . GLY C 1 93 ? 8.48709 37.08292 106.01711 1.000 30.38379 72 GLY C O 1
ATOM 4248 N N . ILE C 1 94 ? 8.92566 36.75804 108.20338 1.000 28.76354 73 ILE C N 1
ATOM 4249 C CA . ILE C 1 94 ? 9.96699 37.78193 108.24848 1.000 25.05269 73 ILE C CA 1
ATOM 4250 C C . ILE C 1 94 ? 11.10232 37.42760 107.28593 1.000 30.55885 73 ILE C C 1
ATOM 4251 O O . ILE C 1 94 ? 11.57117 38.26678 106.50595 1.000 27.13296 73 ILE C O 1
ATOM 4256 N N . ARG C 1 95 ? 11.56336 36.17493 107.34253 1.000 27.67652 74 ARG C N 1
ATOM 4257 C CA . ARG C 1 95 ? 12.66043 35.71958 106.49447 1.000 29.96050 74 ARG C CA 1
ATOM 4258 C C . ARG C 1 95 ? 12.29484 35.81717 105.01459 1.000 30.64381 74 ARG C C 1
ATOM 4259 O O . ARG C 1 95 ? 13.11228 36.23672 104.18911 1.000 31.50141 74 ARG C O 1
ATOM 4267 N N . THR C 1 96 ? 11.05816 35.46172 104.66817 1.000 33.98111 75 THR C N 1
ATOM 4268 C CA . THR C 1 96 ? 10.61117 35.55289 103.28106 1.000 29.67830 75 THR C CA 1
ATOM 4269 C C . THR C 1 96 ? 10.61531 36.99488 102.79050 1.000 31.14565 75 THR C C 1
ATOM 4270 O O . THR C 1 96 ? 11.07118 37.27907 101.67437 1.000 27.04214 75 THR C O 1
ATOM 4274 N N . GLY C 1 97 ? 10.10804 37.91887 103.61049 1.000 24.09414 76 GLY C N 1
ATOM 4275 C CA . GLY C 1 97 ? 10.14690 39.32174 103.23874 1.000 21.81082 76 GLY C CA 1
ATOM 4276 C C . GLY C 1 97 ? 11.55676 39.80885 102.96002 1.000 26.68908 76 GLY C C 1
ATOM 4277 O O . GLY C 1 97 ? 11.78304 40.58343 102.02747 1.000 22.93515 76 GLY C O 1
ATOM 4278 N N . ILE C 1 98 ? 12.52428 39.35769 103.75984 1.000 25.82761 77 ILE C N 1
ATOM 4279 C CA . ILE C 1 98 ? 13.91600 39.73115 103.52100 1.000 23.37919 77 ILE C CA 1
ATOM 4280 C C . ILE C 1 98 ? 14.41569 39.12062 102.21545 1.000 27.98708 77 ILE C C 1
ATOM 4281 O O . ILE C 1 98 ? 14.98417 39.81864 101.36480 1.000 28.91939 77 ILE C O 1
ATOM 4286 N N . ASP C 1 99 ? 14.19654 37.81028 102.03564 1.000 27.89523 78 ASP C N 1
ATOM 4287 C CA . ASP C 1 99 ? 14.66468 37.10908 100.83989 1.000 25.66221 78 ASP C CA 1
ATOM 4288 C C . ASP C 1 99 ? 14.10372 37.73566 99.56036 1.000 28.87141 78 ASP C C 1
ATOM 4289 O O . ASP C 1 99 ? 14.80777 37.84233 98.54884 1.000 30.45333 78 ASP C O 1
ATOM 4294 N N . GLN C 1 100 ? 12.83590 38.14146 99.58043 1.000 24.59663 79 GLN C N 1
ATOM 4295 C CA . GLN C 1 100 ? 12.22612 38.72697 98.39014 1.000 29.65014 79 GLN C CA 1
ATOM 4296 C C . GLN C 1 100 ? 12.87446 40.05751 98.02648 1.000 24.28809 79 GLN C C 1
ATOM 4297 O O . GLN C 1 100 ? 13.00469 40.38084 96.84263 1.000 27.80404 79 GLN C O 1
ATOM 4303 N N . GLN C 1 101 ? 13.26816 40.84685 99.02888 1.000 25.34158 80 GLN C N 1
ATOM 4304 C CA . GLN C 1 101 ? 13.94993 42.11161 98.77088 1.000 24.01774 80 GLN C CA 1
ATOM 4305 C C . GLN C 1 101 ? 15.36509 41.88753 98.25690 1.000 25.31529 80 GLN C C 1
ATOM 4306 O O . GLN C 1 101 ? 15.85498 42.65400 97.41719 1.000 27.89230 80 GLN C O 1
ATOM 4312 N N . VAL C 1 102 ? 16.04728 40.86673 98.77364 1.000 24.84780 81 VAL C N 1
ATOM 4313 C CA . VAL C 1 102 ? 17.35944 40.51286 98.24467 1.000 25.28458 81 VAL C CA 1
ATOM 4314 C C . VAL C 1 102 ? 17.24341 40.15384 96.76667 1.000 28.53859 81 VAL C C 1
ATOM 4315 O O . VAL C 1 102 ? 18.01837 40.63023 95.92662 1.000 27.62000 81 VAL C O 1
ATOM 4319 N N . ALA C 1 103 ? 16.26082 39.31465 96.42969 1.000 26.63177 82 ALA C N 1
ATOM 4320 C CA . ALA C 1 103 ? 16.11608 38.84196 95.05536 1.000 29.08033 82 ALA C CA 1
ATOM 4321 C C . ALA C 1 103 ? 15.73018 39.97542 94.11577 1.000 31.51347 82 ALA C C 1
ATOM 4322 O O . ALA C 1 103 ? 16.14458 39.98775 92.94466 1.000 38.93200 82 ALA C O 1
ATOM 4324 N N . LEU C 1 104 ? 14.92364 40.91676 94.60780 1.000 26.62666 83 LEU C N 1
ATOM 4325 C CA . LEU C 1 104 ? 14.56463 42.09056 93.82309 1.000 28.97973 83 LEU C CA 1
ATOM 4326 C C . LEU C 1 104 ? 15.79746 42.92069 93.49692 1.000 29.36183 83 LEU C C 1
ATOM 4327 O O . LEU C 1 104 ? 15.98251 43.35525 92.35554 1.000 26.20572 83 LEU C O 1
ATOM 4332 N N . ILE C 1 105 ? 16.65268 43.14990 94.49548 1.000 25.81363 84 ILE C N 1
ATOM 4333 C CA . ILE C 1 105 ? 17.88494 43.90335 94.27394 1.000 29.12219 84 ILE C CA 1
ATOM 4334 C C . ILE C 1 105 ? 18.78431 43.19119 93.26900 1.000 29.08227 84 ILE C C 1
ATOM 4335 O O . ILE C 1 105 ? 19.35519 43.82761 92.37294 1.000 29.97999 84 ILE C O 1
ATOM 4340 N N . ASP C 1 106 ? 18.96083 41.86946 93.43108 1.000 30.53110 85 ASP C N 1
ATOM 4341 C CA . ASP C 1 106 ? 19.72447 41.08851 92.45657 1.000 34.94534 85 ASP C CA 1
ATOM 4342 C C . ASP C 1 106 ? 19.12731 41.22731 91.06414 1.000 36.21455 85 ASP C C 1
ATOM 4343 O O . ASP C 1 106 ? 19.82377 41.54827 90.09656 1.000 38.98170 85 ASP C O 1
ATOM 4348 N N . ASP C 1 107 ? 17.82703 40.98482 90.95686 1.000 39.37501 86 ASP C N 1
ATOM 4349 C CA . ASP C 1 107 ? 17.17234 40.83815 89.66988 1.000 37.71047 86 ASP C CA 1
ATOM 4350 C C . ASP C 1 107 ? 16.94933 42.17589 88.97763 1.000 39.11663 86 ASP C C 1
ATOM 4351 O O . ASP C 1 107 ? 16.94373 42.23558 87.74624 1.000 39.82255 86 ASP C O 1
ATOM 4356 N N . VAL C 1 108 ? 16.78548 43.25806 89.73052 1.000 32.09735 87 VAL C N 1
ATOM 4357 C CA . VAL C 1 108 ? 16.29268 44.50960 89.18357 1.000 32.35409 87 VAL C CA 1
ATOM 4358 C C . VAL C 1 108 ? 17.35888 45.59730 89.19328 1.000 35.43078 87 VAL C C 1
ATOM 4359 O O . VAL C 1 108 ? 17.41746 46.40901 88.26818 1.000 33.61483 87 VAL C O 1
ATOM 4363 N N . LEU C 1 109 ? 18.21462 45.63319 90.20957 1.000 41.18918 88 LEU C N 1
ATOM 4364 C CA . LEU C 1 109 ? 19.18739 46.71234 90.33287 1.000 37.56083 88 LEU C CA 1
ATOM 4365 C C . LEU C 1 109 ? 20.61975 46.30664 90.01751 1.000 38.71780 88 LEU C C 1
ATOM 4366 O O . LEU C 1 109 ? 21.41444 47.16757 89.63181 1.000 37.21901 88 LEU C O 1
ATOM 4371 N N . ASP C 1 110 ? 20.97908 45.03521 90.20068 1.000 43.02057 89 ASP C N 1
ATOM 4372 C CA . ASP C 1 110 ? 22.32563 44.56214 89.90881 1.000 42.46057 89 ASP C CA 1
ATOM 4373 C C . ASP C 1 110 ? 22.43435 43.95113 88.51361 1.000 48.67844 89 ASP C C 1
ATOM 4374 O O . ASP C 1 110 ? 23.43365 44.16588 87.82783 1.000 49.31055 89 ASP C O 1
ATOM 4379 N N . ALA C 1 111 ? 21.42697 43.18542 88.09409 1.000 50.19465 90 ALA C N 1
ATOM 4380 C CA . ALA C 1 111 ? 21.43743 42.53983 86.78192 1.000 57.49481 90 ALA C CA 1
ATOM 4381 C C . ALA C 1 111 ? 21.65129 43.51184 85.62657 1.000 58.59526 90 ALA C C 1
ATOM 4382 O O . ALA C 1 111 ? 22.48143 43.21016 84.75526 1.000 65.89953 90 ALA C O 1
ATOM 4384 N N . PRO C 1 112 ? 20.97939 44.67223 85.55434 1.000 61.33242 91 PRO C N 1
ATOM 4385 C CA . PRO C 1 112 ? 21.21557 45.58751 84.41964 1.000 63.40507 91 PRO C CA 1
ATOM 4386 C C . PRO C 1 112 ? 22.65509 46.06520 84.27502 1.000 66.10827 91 PRO C C 1
ATOM 4387 O O . PRO C 1 112 ? 22.98967 46.62505 83.22212 1.000 68.48552 91 PRO C O 1
ATOM 4391 N N . ARG C 1 113 ? 23.50967 45.86211 85.27892 1.000 60.19026 92 ARG C N 1
ATOM 4392 C CA . ARG C 1 113 ? 24.88253 46.35057 85.25476 1.000 66.76141 92 ARG C CA 1
ATOM 4393 C C . ARG C 1 113 ? 25.90388 45.21894 85.17714 1.000 73.62429 92 ARG C C 1
ATOM 4394 O O . ARG C 1 113 ? 27.08164 45.43349 85.48334 1.000 71.38570 92 ARG C O 1
ATOM 4402 N N . ALA C 1 114 ? 25.47672 44.02289 84.75844 1.000 88.89435 93 ALA C N 1
ATOM 4403 C CA . ALA C 1 114 ? 26.35603 42.85511 84.77736 1.000 89.81990 93 ALA C CA 1
ATOM 4404 C C . ALA C 1 114 ? 27.58783 43.06421 83.90075 1.000 94.64223 93 ALA C C 1
ATOM 4405 O O . ALA C 1 114 ? 28.72497 42.93434 84.36986 1.000 96.21710 93 ALA C O 1
ATOM 4407 N N . GLU C 1 115 ? 27.38384 43.39149 82.62288 1.000 81.88083 94 GLU C N 1
ATOM 4408 C CA . GLU C 1 115 ? 28.49063 43.60263 81.69688 1.000 86.22502 94 GLU C CA 1
ATOM 4409 C C . GLU C 1 115 ? 28.86687 45.07184 81.52332 1.000 89.18489 94 GLU C C 1
ATOM 4410 O O . GLU C 1 115 ? 29.92131 45.36094 80.93936 1.000 83.20275 94 GLU C O 1
ATOM 4412 N N . THR C 1 116 ? 28.04685 46.00213 82.02320 1.000 88.82182 95 THR C N 1
ATOM 4413 C CA . THR C 1 116 ? 28.31504 47.42415 81.83593 1.000 87.58653 95 THR C CA 1
ATOM 4414 C C . THR C 1 116 ? 29.28052 47.99035 82.87032 1.000 87.30182 95 THR C C 1
ATOM 4415 O O . THR C 1 116 ? 29.74962 49.12303 82.69881 1.000 85.73457 95 THR C O 1
ATOM 4419 N N . ARG C 1 117 ? 29.58950 47.23017 83.92816 1.000 81.11464 96 ARG C N 1
ATOM 4420 C CA . ARG C 1 117 ? 30.40782 47.75511 85.01993 1.000 75.25240 96 ARG C CA 1
ATOM 4421 C C . ARG C 1 117 ? 31.80267 48.15608 84.54306 1.000 76.07881 96 ARG C C 1
ATOM 4422 O O . ARG C 1 117 ? 32.38589 49.11994 85.05263 1.000 72.42039 96 ARG C O 1
ATOM 4424 N N . THR C 1 118 ? 32.35113 47.43736 83.56574 1.000 76.52726 97 THR C N 1
ATOM 4425 C CA . THR C 1 118 ? 33.65101 47.75466 82.98279 1.000 74.22681 97 THR C CA 1
ATOM 4426 C C . THR C 1 118 ? 33.43908 48.38798 81.61219 1.000 66.36260 97 THR C C 1
ATOM 4427 O O . THR C 1 118 ? 32.84904 47.76502 80.72300 1.000 62.86024 97 THR C O 1
ATOM 4431 N N . LEU C 1 119 ? 33.92286 49.61831 81.44268 1.000 62.53610 98 LEU C N 1
ATOM 4432 C CA . LEU C 1 119 ? 33.66452 50.39766 80.23504 1.000 54.40067 98 LEU C CA 1
ATOM 4433 C C . LEU C 1 119 ? 34.68790 50.04548 79.16447 1.000 49.11072 98 LEU C C 1
ATOM 4434 O O . LEU C 1 119 ? 35.89038 50.25149 79.35574 1.000 51.17549 98 LEU C O 1
ATOM 4439 N N . ALA C 1 120 ? 34.21289 49.52007 78.04065 1.000 49.22089 99 ALA C N 1
ATOM 4440 C CA . ALA C 1 120 ? 35.08374 49.19820 76.92161 1.000 48.08658 99 ALA C CA 1
ATOM 4441 C C . ALA C 1 120 ? 35.28203 50.42712 76.04788 1.000 48.65589 99 ALA C C 1
ATOM 4442 O O . ALA C 1 120 ? 34.34897 51.20504 75.82815 1.000 54.10687 99 ALA C O 1
ATOM 4444 N N . ILE C 1 121 ? 36.50915 50.59926 75.55342 1.000 47.43544 100 ILE C N 1
ATOM 4445 C CA . ILE C 1 121 ? 36.87008 51.72046 74.69641 1.000 47.66034 100 ILE C CA 1
ATOM 4446 C C . ILE C 1 121 ? 37.71379 51.19401 73.54446 1.000 48.63732 100 ILE C C 1
ATOM 4447 O O . ILE C 1 121 ? 38.21009 50.06846 73.57219 1.000 52.48009 100 ILE C O 1
ATOM 4452 N N . THR C 1 122 ? 37.87939 52.03003 72.52439 1.000 47.38299 101 THR C N 1
ATOM 4453 C CA . THR C 1 122 ? 38.68864 51.68910 71.35329 1.000 47.58196 101 THR C CA 1
ATOM 4454 C C . THR C 1 122 ? 39.66070 52.83512 71.10221 1.000 45.21612 101 THR C C 1
ATOM 4455 O O . THR C 1 122 ? 39.26872 53.89092 70.59685 1.000 48.33077 101 THR C O 1
ATOM 4459 N N . ALA C 1 123 ? 40.92534 52.63150 71.45584 1.000 44.11597 102 ALA C N 1
ATOM 4460 C CA . ALA C 1 123 ? 41.92736 53.66880 71.27036 1.000 49.61182 102 ALA C CA 1
ATOM 4461 C C . ALA C 1 123 ? 42.38911 53.70516 69.81527 1.000 51.62428 102 ALA C C 1
ATOM 4462 O O . ALA C 1 123 ? 42.67730 52.66333 69.21721 1.000 56.45450 102 ALA C O 1
ATOM 4464 N N . GLN C 1 124 ? 42.43401 54.90773 69.24403 1.000 52.21939 103 GLN C N 1
ATOM 4465 C CA . GLN C 1 124 ? 43.01494 55.17601 67.93518 1.000 45.58927 103 GLN C CA 1
ATOM 4466 C C . GLN C 1 124 ? 43.55352 56.59724 67.96864 1.000 47.97902 103 GLN C C 1
ATOM 4467 O O . GLN C 1 124 ? 43.02106 57.43613 68.70535 1.000 45.46469 103 GLN C O 1
ATOM 4473 N N . PRO C 1 125 ? 44.60118 56.90238 67.20123 1.000 51.00232 104 PRO C N 1
ATOM 4474 C CA . PRO C 1 125 ? 45.17639 58.25198 67.26099 1.000 47.28595 104 PRO C CA 1
ATOM 4475 C C . PRO C 1 125 ? 44.24001 59.28186 66.65030 1.000 46.10195 104 PRO C C 1
ATOM 4476 O O . PRO C 1 125 ? 43.56069 59.01644 65.65755 1.000 45.23851 104 PRO C O 1
ATOM 4480 N N . PHE C 1 126 ? 44.21051 60.46934 67.25231 1.000 43.09084 105 PHE C N 1
ATOM 4481 C CA . PHE C 1 126 ? 43.47594 61.58423 66.67184 1.000 42.47899 105 PHE C CA 1
ATOM 4482 C C . PHE C 1 126 ? 44.14369 62.88493 67.08881 1.000 43.66415 105 PHE C C 1
ATOM 4483 O O . PHE C 1 126 ? 44.77742 62.96158 68.14443 1.000 47.36853 105 PHE C O 1
ATOM 4491 N N . ALA C 1 127 ? 43.99834 63.90274 66.24565 1.000 43.79845 106 ALA C N 1
ATOM 4492 C CA . ALA C 1 127 ? 44.52162 65.22701 66.55132 1.000 44.25468 106 ALA C CA 1
ATOM 4493 C C . ALA C 1 127 ? 43.70456 65.85450 67.67462 1.000 41.09068 106 ALA C C 1
ATOM 4494 O O . ALA C 1 127 ? 42.48719 66.01664 67.55187 1.000 39.39979 106 ALA C O 1
ATOM 4496 N N . LEU C 1 128 ? 44.37904 66.21487 68.76681 1.000 45.80206 107 LEU C N 1
ATOM 4497 C CA . LEU C 1 128 ? 43.67517 66.68752 69.95894 1.000 41.36596 107 LEU C CA 1
ATOM 4498 C C . LEU C 1 128 ? 43.04255 68.05598 69.73388 1.000 37.44940 107 LEU C C 1
ATOM 4499 O O . LEU C 1 128 ? 41.88676 68.28035 70.11053 1.000 38.31648 107 LEU C O 1
ATOM 4504 N N . ARG C 1 129 ? 43.77100 68.97469 69.10815 1.000 39.95103 108 ARG C N 1
ATOM 4505 C CA . ARG C 1 129 ? 43.27686 70.34526 68.97826 1.000 42.36290 108 ARG C CA 1
ATOM 4506 C C . ARG C 1 129 ? 41.93496 70.44711 68.24777 1.000 44.67062 108 ARG C C 1
ATOM 4507 O O . ARG C 1 129 ? 41.03585 71.13681 68.76501 1.000 44.19303 108 ARG C O 1
ATOM 4515 N N . PRO C 1 130 ? 41.71711 69.79954 67.08336 1.000 40.55212 109 PRO C N 1
ATOM 4516 C CA . PRO C 1 130 ? 40.36879 69.82060 66.47329 1.000 39.86137 109 PRO C CA 1
ATOM 4517 C C . PRO C 1 130 ? 39.26159 69.30471 67.37813 1.000 36.64205 109 PRO C C 1
ATOM 4518 O O . PRO C 1 130 ? 38.14900 69.84256 67.35644 1.000 37.75041 109 PRO C O 1
ATOM 4522 N N . LEU C 1 131 ? 39.51720 68.24889 68.14485 1.000 35.14064 110 LEU C N 1
ATOM 4523 C CA . LEU C 1 131 ? 38.50783 67.78899 69.08988 1.000 35.06993 110 LEU C CA 1
ATOM 4524 C C . LEU C 1 131 ? 38.18578 68.87407 70.11048 1.000 37.58895 110 LEU C C 1
ATOM 4525 O O . LEU C 1 131 ? 37.01364 69.11811 70.42413 1.000 34.41033 110 LEU C O 1
ATOM 4530 N N . LEU C 1 132 ? 39.21820 69.54737 70.62357 1.000 36.43094 111 LEU C N 1
ATOM 4531 C CA . LEU C 1 132 ? 39.00460 70.64419 71.56314 1.000 40.07872 111 LEU C CA 1
ATOM 4532 C C . LEU C 1 132 ? 38.19770 71.76012 70.91298 1.000 35.73472 111 LEU C C 1
ATOM 4533 O O . LEU C 1 132 ? 37.23475 72.26498 71.49844 1.000 34.51255 111 LEU C O 1
ATOM 4538 N N . ASP C 1 133 ? 38.56190 72.13312 69.68147 1.000 37.82035 112 ASP C N 1
ATOM 4539 C CA . ASP C 1 133 ? 37.78989 73.12244 68.93019 1.000 40.44395 112 ASP C CA 1
ATOM 4540 C C . ASP C 1 133 ? 36.33114 72.70228 68.78447 1.000 40.00599 112 ASP C C 1
ATOM 4541 O O . ASP C 1 133 ? 35.41820 73.49688 69.04079 1.000 41.16519 112 ASP C O 1
ATOM 4546 N N . ASP C 1 134 ? 36.09361 71.46202 68.34280 1.000 38.83089 113 ASP C N 1
ATOM 4547 C CA . ASP C 1 134 ? 34.72235 70.98943 68.16512 1.000 38.69796 113 ASP C CA 1
ATOM 4548 C C . ASP C 1 134 ? 33.96783 70.99741 69.48748 1.000 33.45321 113 ASP C C 1
ATOM 4549 O O . ASP C 1 134 ? 32.79561 71.38968 69.54360 1.000 33.70952 113 ASP C O 1
ATOM 4554 N N . THR C 1 135 ? 34.62020 70.55198 70.56214 1.000 33.34712 114 THR C N 1
ATOM 4555 C CA . THR C 1 135 ? 33.97917 70.57105 71.87248 1.000 31.64799 114 THR C CA 1
ATOM 4556 C C . THR C 1 135 ? 33.57519 71.98664 72.25764 1.000 33.86679 114 THR C C 1
ATOM 4557 O O . THR C 1 135 ? 32.42266 72.23622 72.63152 1.000 29.89085 114 THR C O 1
ATOM 4561 N N . LEU C 1 136 ? 34.52450 72.92359 72.16997 1.000 34.72954 115 LEU C N 1
ATOM 4562 C CA . LEU C 1 136 ? 34.26398 74.33841 72.41698 1.000 34.41299 115 LEU C CA 1
ATOM 4563 C C . LEU C 1 136 ? 33.04895 74.82667 71.64232 1.000 36.52844 115 LEU C C 1
ATOM 4564 O O . LEU C 1 136 ? 32.10539 75.38784 72.21239 1.000 32.89298 115 LEU C O 1
ATOM 4569 N N . ALA C 1 137 ? 33.08519 74.65106 70.31750 1.000 32.00647 116 ALA C N 1
ATOM 4570 C CA . ALA C 1 137 ? 31.98931 75.10948 69.47446 1.000 35.38905 116 ALA C CA 1
ATOM 4571 C C . ALA C 1 137 ? 30.68036 74.45072 69.87834 1.000 36.92751 116 ALA C C 1
ATOM 4572 O O . ALA C 1 137 ? 29.61959 75.08907 69.83341 1.000 38.85139 116 ALA C O 1
ATOM 4574 N N . LEU C 1 138 ? 30.73389 73.18782 70.30286 1.000 33.40037 117 LEU C N 1
ATOM 4575 C CA . LEU C 1 138 ? 29.49308 72.47527 70.59087 1.000 32.27096 117 LEU C CA 1
ATOM 4576 C C . LEU C 1 138 ? 28.83020 73.01503 71.85528 1.000 31.75034 117 LEU C C 1
ATOM 4577 O O . LEU C 1 138 ? 27.61357 73.23409 71.87678 1.000 30.11914 117 LEU C O 1
ATOM 4582 N N . VAL C 1 139 ? 29.61525 73.26461 72.90760 1.000 28.73990 118 VAL C N 1
ATOM 4583 C CA . VAL C 1 139 ? 29.04349 73.76943 74.15578 1.000 27.46826 118 VAL C CA 1
ATOM 4584 C C . VAL C 1 139 ? 28.53898 75.19895 73.97925 1.000 30.18520 118 VAL C C 1
ATOM 4585 O O . VAL C 1 139 ? 27.50712 75.57751 74.54552 1.000 35.01593 118 VAL C O 1
ATOM 4589 N N . ARG C 1 140 ? 29.25512 76.01735 73.20493 1.000 31.81885 119 ARG C N 1
ATOM 4590 C CA . ARG C 1 140 ? 28.75054 77.34981 72.87567 1.000 38.12939 119 ARG C CA 1
ATOM 4591 C C . ARG C 1 140 ? 27.42583 77.26169 72.11690 1.000 39.31159 119 ARG C C 1
ATOM 4592 O O . ARG C 1 140 ? 26.46033 77.96714 72.43590 1.000 36.28668 119 ARG C O 1
ATOM 4600 N N . PHE C 1 141 ? 27.36103 76.38513 71.11234 1.000 37.84476 120 PHE C N 1
ATOM 4601 C CA . PHE C 1 141 ? 26.14233 76.24890 70.31461 1.000 39.39365 120 PHE C CA 1
ATOM 4602 C C . PHE C 1 141 ? 24.97650 75.73749 71.15793 1.000 35.90632 120 PHE C C 1
ATOM 4603 O O . PHE C 1 141 ? 23.86095 76.25870 71.07611 1.000 41.20681 120 PHE C O 1
ATOM 4611 N N . ALA C 1 142 ? 25.22107 74.74764 71.99225 1.000 30.97210 121 ALA C N 1
ATOM 4612 C CA . ALA C 1 142 ? 24.13854 74.02245 72.63747 1.000 37.39567 121 ALA C CA 1
ATOM 4613 C C . ALA C 1 142 ? 23.69048 74.61912 73.96666 1.000 38.82711 121 ALA C C 1
ATOM 4614 O O . ALA C 1 142 ? 22.57250 74.32476 74.40380 1.000 44.09970 121 ALA C O 1
ATOM 4616 N N . LEU C 1 143 ? 24.51703 75.43420 74.62598 1.000 34.24806 122 LEU C N 1
ATOM 4617 C CA . LEU C 1 143 ? 24.13089 75.95056 75.93488 1.000 31.89928 122 LEU C CA 1
ATOM 4618 C C . LEU C 1 143 ? 24.78785 77.27882 76.30370 1.000 34.90191 122 LEU C C 1
ATOM 4619 O O . LEU C 1 143 ? 24.09829 78.19376 76.76718 1.000 35.08944 122 LEU C O 1
ATOM 4624 N N . ALA C 1 144 ? 26.10887 77.40686 76.12811 1.000 31.36270 123 ALA C N 1
ATOM 4625 C CA . ALA C 1 144 ? 26.79942 78.52988 76.76274 1.000 32.26052 123 ALA C CA 1
ATOM 4626 C C . ALA C 1 144 ? 26.37390 79.86025 76.15801 1.000 38.08121 123 ALA C C 1
ATOM 4627 O O . ALA C 1 144 ? 26.25102 80.85837 76.88012 1.000 35.15920 123 ALA C O 1
ATOM 4629 N N . ASP C 1 145 ? 26.11571 79.89305 74.84203 1.000 33.17285 124 ASP C N 1
ATOM 4630 C CA . ASP C 1 145 ? 25.65914 81.13047 74.22366 1.000 37.42374 124 ASP C CA 1
ATOM 4631 C C . ASP C 1 145 ? 24.29401 81.54145 74.76071 1.000 37.95646 124 ASP C C 1
ATOM 4632 O O . ASP C 1 145 ? 24.09234 82.69633 75.15273 1.000 39.28364 124 ASP C O 1
ATOM 4637 N N . ALA C 1 146 ? 23.34395 80.60467 74.79422 1.000 35.13334 125 ALA C N 1
ATOM 4638 C CA . ALA C 1 146 ? 22.03139 80.89472 75.37101 1.000 40.81771 125 ALA C CA 1
ATOM 4639 C C . ALA C 1 146 ? 22.13721 81.37083 76.82234 1.000 39.64926 125 ALA C C 1
ATOM 4640 O O . ALA C 1 146 ? 21.36449 82.23297 77.25583 1.000 38.78616 125 ALA C O 1
ATOM 4642 N N . ARG C 1 147 ? 23.07766 80.81944 77.59197 1.000 35.53249 126 ARG C N 1
ATOM 4643 C CA . ARG C 1 147 ? 23.17789 81.15480 79.01255 1.000 37.34357 126 ARG C CA 1
ATOM 4644 C C . ARG C 1 147 ? 23.98974 82.41729 79.28147 1.000 37.12067 126 ARG C C 1
ATOM 4645 O O . ARG C 1 147 ? 24.10945 82.81215 80.44882 1.000 37.91777 126 ARG C O 1
ATOM 4653 N N . GLN C 1 148 ? 24.54084 83.05285 78.24252 1.000 37.47906 127 GLN C N 1
ATOM 4654 C CA . GLN C 1 148 ? 25.38933 84.24254 78.38797 1.000 37.47411 127 GLN C CA 1
ATOM 4655 C C . GLN C 1 148 ? 26.61744 83.95128 79.24232 1.000 40.36568 127 GLN C C 1
ATOM 4656 O O . GLN C 1 148 ? 27.06545 84.78697 80.03233 1.000 38.91261 127 GLN C O 1
ATOM 4662 N N . VAL C 1 149 ? 27.15710 82.74885 79.09304 1.000 35.59431 128 VAL C N 1
ATOM 4663 C CA . VAL C 1 149 ? 28.38963 82.34647 79.75107 1.000 37.12494 128 VAL C CA 1
ATOM 4664 C C . VAL C 1 149 ? 29.47914 82.32408 78.68702 1.000 38.33788 128 VAL C C 1
ATOM 4665 O O . VAL C 1 149 ? 29.35349 81.62021 77.67637 1.000 39.74781 128 VAL C O 1
ATOM 4669 N N . SER C 1 150 ? 30.52552 83.12007 78.88648 1.000 36.65198 129 SER C N 1
ATOM 4670 C CA . SER C 1 150 ? 31.65968 83.11304 77.97052 1.000 38.11174 129 SER C CA 1
ATOM 4671 C C . SER C 1 150 ? 32.59985 81.96752 78.32348 1.000 38.30818 129 SER C C 1
ATOM 4672 O O . SER C 1 150 ? 32.71203 81.56992 79.48447 1.000 39.87231 129 SER C O 1
ATOM 4675 N N . ILE C 1 151 ? 33.27482 81.42963 77.31619 1.000 36.52905 130 ILE C N 1
ATOM 4676 C CA . ILE C 1 151 ? 34.27081 80.38780 77.52764 1.000 36.61837 130 ILE C CA 1
ATOM 4677 C C . ILE C 1 151 ? 35.60291 80.89097 76.99430 1.000 39.97575 130 ILE C C 1
ATOM 4678 O O . ILE C 1 151 ? 35.75479 81.11328 75.78179 1.000 39.36784 130 ILE C O 1
ATOM 4683 N N . ASP C 1 152 ? 36.56542 81.07631 77.90219 1.000 39.18637 131 ASP C N 1
ATOM 4684 C CA . ASP C 1 152 ? 37.92628 81.49540 77.56137 1.000 41.43204 131 ASP C CA 1
ATOM 4685 C C . ASP C 1 152 ? 38.77741 80.24500 77.38651 1.000 44.02532 131 ASP C C 1
ATOM 4686 O O . ASP C 1 152 ? 39.08853 79.55890 78.36366 1.000 38.65816 131 ASP C O 1
ATOM 4691 N N . ALA C 1 153 ? 39.14426 79.93868 76.14877 1.000 45.24269 132 ALA C N 1
ATOM 4692 C CA . ALA C 1 153 ? 39.87690 78.71947 75.84463 1.000 42.59684 132 ALA C CA 1
ATOM 4693 C C . ALA C 1 153 ? 41.35623 79.02003 75.67605 1.000 43.23239 132 ALA C C 1
ATOM 4694 O O . ALA C 1 153 ? 41.73578 80.00783 75.04253 1.000 44.65257 132 ALA C O 1
ATOM 4696 N N . THR C 1 154 ? 42.17747 78.16497 76.27333 1.000 44.99472 133 THR C N 1
ATOM 4697 C CA . THR C 1 154 ? 43.62859 78.15892 76.13426 1.000 48.81412 133 THR C CA 1
ATOM 4698 C C . THR C 1 154 ? 43.98371 76.77869 75.60460 1.000 52.32382 133 THR C C 1
ATOM 4699 O O . THR C 1 154 ? 43.89751 75.78645 76.33932 1.000 48.75140 133 THR C O 1
ATOM 4703 N N . LEU C 1 155 ? 44.35173 76.70845 74.33286 1.000 51.71407 134 LEU C N 1
ATOM 4704 C CA . LEU C 1 155 ? 44.48589 75.39880 73.73486 1.000 50.71355 134 LEU C CA 1
ATOM 4705 C C . LEU C 1 155 ? 45.93168 75.13211 73.35385 1.000 49.90681 134 LEU C C 1
ATOM 4706 O O . LEU C 1 155 ? 46.67897 76.06379 73.04390 1.000 52.40756 134 LEU C O 1
ATOM 4711 N N . PRO C 1 156 ? 46.36145 73.87336 73.38967 1.000 51.08200 135 PRO C N 1
ATOM 4712 C CA . PRO C 1 156 ? 47.77593 73.57228 73.12958 1.000 57.24841 135 PRO C CA 1
ATOM 4713 C C . PRO C 1 156 ? 48.18185 73.94345 71.70900 1.000 66.00822 135 PRO C C 1
ATOM 4714 O O . PRO C 1 156 ? 47.45056 73.70142 70.74690 1.000 62.49364 135 PRO C O 1
ATOM 4718 N N . ASP C 1 157 ? 49.35426 74.56192 71.59280 1.000 68.16525 136 ASP C N 1
ATOM 4719 C CA . ASP C 1 157 ? 49.90338 74.93514 70.30100 1.000 75.16854 136 ASP C CA 1
ATOM 4720 C C . ASP C 1 157 ? 50.50614 73.71072 69.61475 1.000 78.44360 136 ASP C C 1
ATOM 4721 O O . ASP C 1 157 ? 50.64259 72.63596 70.20722 1.000 72.98089 136 ASP C O 1
ATOM 4726 N N . GLY C 1 158 ? 50.88773 73.88594 68.35041 1.000 74.58517 137 GLY C N 1
ATOM 4727 C CA . GLY C 1 158 ? 51.27831 72.74100 67.55410 1.000 73.59220 137 GLY C CA 1
ATOM 4728 C C . GLY C 1 158 ? 50.07336 71.86257 67.24042 1.000 73.87176 137 GLY C C 1
ATOM 4729 O O . GLY C 1 158 ? 48.91294 72.23534 67.44152 1.000 72.58418 137 GLY C O 1
ATOM 4730 N N . GLU C 1 159 ? 50.36984 70.66005 66.75235 1.000 68.97166 138 GLU C N 1
ATOM 4731 C CA . GLU C 1 159 ? 49.34636 69.68450 66.37246 1.000 65.89584 138 GLU C CA 1
ATOM 4732 C C . GLU C 1 159 ? 49.52403 68.39524 67.17798 1.000 57.84706 138 GLU C C 1
ATOM 4733 O O . GLU C 1 159 ? 49.81990 67.33174 66.62145 1.000 58.74103 138 GLU C O 1
ATOM 4739 N N . PRO C 1 160 ? 49.34789 68.44971 68.49799 1.000 59.32831 139 PRO C N 1
ATOM 4740 C CA . PRO C 1 160 ? 49.50948 67.23192 69.29633 1.000 62.36715 139 PRO C CA 1
ATOM 4741 C C . PRO C 1 160 ? 48.40497 66.23234 68.99603 1.000 60.86578 139 PRO C C 1
ATOM 4742 O O . PRO C 1 160 ? 47.27545 66.59263 68.64890 1.000 46.51466 139 PRO C O 1
ATOM 4746 N N . SER C 1 161 ? 48.75294 64.95888 69.12963 1.000 59.53055 140 SER C N 1
ATOM 4747 C CA . SER C 1 161 ? 47.81940 63.87061 68.92068 1.000 50.41867 140 SER C CA 1
ATOM 4748 C C . SER C 1 161 ? 47.79674 62.99727 70.16094 1.000 53.72533 140 SER C C 1
ATOM 4749 O O . SER C 1 161 ? 48.70335 63.03975 70.99606 1.000 52.55216 140 SER C O 1
ATOM 4752 N N . LEU C 1 162 ? 46.74678 62.18734 70.24239 1.000 50.48720 141 LEU C N 1
ATOM 4753 C CA . LEU C 1 162 ? 46.45271 61.31941 71.36726 1.000 48.86761 141 LEU C CA 1
ATOM 4754 C C . LEU C 1 162 ? 45.93588 60.00169 70.81351 1.000 51.06712 141 LEU C C 1
ATOM 4755 O O . LEU C 1 162 ? 45.14931 59.99720 69.86420 1.000 52.29966 141 LEU C O 1
ATOM 4760 N N . SER C 1 163 ? 46.38804 58.88633 71.38155 1.000 49.07048 142 SER C N 1
ATOM 4761 C CA . SER C 1 163 ? 45.75964 57.59014 71.14362 1.000 44.60973 142 SER C CA 1
ATOM 4762 C C . SER C 1 163 ? 44.74434 57.34786 72.25978 1.000 53.85390 142 SER C C 1
ATOM 4763 O O . SER C 1 163 ? 45.11947 57.05333 73.39956 1.000 53.57239 142 SER C O 1
ATOM 4766 N N . ALA C 1 164 ? 43.46465 57.47538 71.93090 1.000 48.57383 143 ALA C N 1
ATOM 4767 C CA . ALA C 1 164 ? 42.38849 57.29823 72.89554 1.000 43.95670 143 ALA C CA 1
ATOM 4768 C C . ALA C 1 164 ? 41.10705 57.04547 72.11272 1.000 44.33526 143 ALA C C 1
ATOM 4769 O O . ALA C 1 164 ? 41.09841 57.07921 70.88048 1.000 41.89344 143 ALA C O 1
ATOM 4771 N N . ASP C 1 165 ? 40.02590 56.77402 72.83911 1.000 37.58500 144 ASP C N 1
ATOM 4772 C CA . ASP C 1 165 ? 38.69559 56.64148 72.24841 1.000 38.71728 144 ASP C CA 1
ATOM 4773 C C . ASP C 1 165 ? 38.17825 58.05709 72.00746 1.000 34.80415 144 ASP C C 1
ATOM 4774 O O . ASP C 1 165 ? 37.71002 58.72314 72.92961 1.000 31.19222 144 ASP C O 1
ATOM 4779 N N . ARG C 1 166 ? 38.26663 58.52392 70.75709 1.000 31.47708 145 ARG C N 1
ATOM 4780 C CA . ARG C 1 166 ? 37.92241 59.91154 70.44953 1.000 32.30986 145 ARG C CA 1
ATOM 4781 C C . ARG C 1 166 ? 36.48566 60.24539 70.85127 1.000 31.73897 145 ARG C C 1
ATOM 4782 O O . ARG C 1 166 ? 36.21888 61.32033 71.40130 1.000 30.77326 145 ARG C O 1
ATOM 4790 N N . GLU C 1 167 ? 35.54843 59.33642 70.58851 1.000 33.92969 146 GLU C N 1
ATOM 4791 C CA . GLU C 1 167 ? 34.14184 59.60540 70.88385 1.000 31.89715 146 GLU C CA 1
ATOM 4792 C C . GLU C 1 167 ? 33.88525 59.68935 72.39371 1.000 31.18827 146 GLU C C 1
ATOM 4793 O O . GLU C 1 167 ? 33.15649 60.57270 72.86425 1.000 29.81114 146 GLU C O 1
ATOM 4799 N N . ARG C 1 168 ? 34.48660 58.79774 73.17605 1.000 27.35478 147 ARG C N 1
ATOM 4800 C CA . ARG C 1 168 ? 34.30174 58.87465 74.62136 1.000 28.52823 147 ARG C CA 1
ATOM 4801 C C . ARG C 1 168 ? 34.99713 60.10043 75.21878 1.000 27.93793 147 ARG C C 1
ATOM 4802 O O . ARG C 1 168 ? 34.44307 60.76314 76.10713 1.000 24.14313 147 ARG C O 1
ATOM 4810 N N . VAL C 1 169 ? 36.20695 60.42321 74.75134 1.000 26.45438 148 VAL C N 1
ATOM 4811 C CA . VAL C 1 169 ? 36.87535 61.63788 75.22606 1.000 25.27384 148 VAL C CA 1
ATOM 4812 C C . VAL C 1 169 ? 36.07065 62.87177 74.83600 1.000 27.05621 148 VAL C C 1
ATOM 4813 O O . VAL C 1 169 ? 35.94815 63.82675 75.61675 1.000 26.17370 148 VAL C O 1
ATOM 4817 N N . ALA C 1 170 ? 35.49502 62.86507 73.62713 1.000 25.41592 149 ALA C N 1
ATOM 4818 C CA . ALA C 1 170 ? 34.62964 63.96355 73.20531 1.000 25.40846 149 ALA C CA 1
ATOM 4819 C C . ALA C 1 170 ? 33.46777 64.14220 74.18170 1.000 27.46614 149 ALA C C 1
ATOM 4820 O O . ALA C 1 170 ? 33.17705 65.25929 74.63660 1.000 25.68099 149 ALA C O 1
ATOM 4822 N N . GLN C 1 171 ? 32.81667 63.03696 74.54447 1.000 25.50591 150 GLN C N 1
ATOM 4823 C CA . GLN C 1 171 ? 31.72289 63.10257 75.50301 1.000 25.73390 150 GLN C CA 1
ATOM 4824 C C . GLN C 1 171 ? 32.20893 63.59185 76.86849 1.000 23.65785 150 GLN C C 1
ATOM 4825 O O . GLN C 1 171 ? 31.55537 64.42980 77.50151 1.000 23.57984 150 GLN C O 1
ATOM 4831 N N . ALA C 1 172 ? 33.37036 63.11366 77.32256 1.000 22.33793 151 ALA C N 1
ATOM 4832 C CA . ALA C 1 172 ? 33.86967 63.52958 78.63308 1.000 23.38581 151 ALA C CA 1
ATOM 4833 C C . ALA C 1 172 ? 34.16569 65.02487 78.66230 1.000 24.39106 151 ALA C C 1
ATOM 4834 O O . ALA C 1 172 ? 33.78319 65.72615 79.61110 1.000 19.40993 151 ALA C O 1
ATOM 4836 N N . LEU C 1 173 ? 34.84491 65.52793 77.62296 1.000 24.64636 152 LEU C N 1
ATOM 4837 C CA . LEU C 1 173 ? 35.12156 66.95989 77.52163 1.000 24.73233 152 LEU C CA 1
ATOM 4838 C C . LEU C 1 173 ? 33.82304 67.76327 77.48541 1.000 23.54058 152 LEU C C 1
ATOM 4839 O O . LEU C 1 173 ? 33.67840 68.76286 78.19257 1.000 20.47028 152 LEU C O 1
ATOM 4844 N N . TRP C 1 174 ? 32.85479 67.32800 76.67230 1.000 25.16867 153 TRP C N 1
ATOM 4845 C CA . TRP C 1 174 ? 31.59687 68.06071 76.58377 1.000 22.42746 153 TRP C CA 1
ATOM 4846 C C . TRP C 1 174 ? 30.86851 68.07591 77.92813 1.000 20.70753 153 TRP C C 1
ATOM 4847 O O . TRP C 1 174 ? 30.25123 69.07792 78.29967 1.000 21.51246 153 TRP C O 1
ATOM 4858 N N . THR C 1 175 ? 30.93607 66.97498 78.67091 1.000 23.73165 154 THR C N 1
ATOM 4859 C CA . THR C 1 175 ? 30.20133 66.87733 79.92994 1.000 22.90479 154 THR C CA 1
ATOM 4860 C C . THR C 1 175 ? 30.79333 67.79363 80.99986 1.000 20.64623 154 THR C C 1
ATOM 4861 O O . THR C 1 175 ? 30.05648 68.54932 81.64672 1.000 18.70640 154 THR C O 1
ATOM 4865 N N . MET C 1 176 ? 32.12501 67.76486 81.17767 1.000 23.26029 155 MET C N 1
ATOM 4866 C CA . MET C 1 176 ? 32.78181 68.67031 82.12712 1.000 24.02535 155 MET C CA 1
ATOM 4867 C C . MET C 1 176 ? 32.47359 70.11917 81.79510 1.000 25.12623 155 MET C C 1
ATOM 4868 O O . MET C 1 176 ? 32.15215 70.92414 82.67516 1.000 23.29789 155 MET C O 1
ATOM 4873 N N . LEU C 1 177 ? 32.63858 70.48096 80.52553 1.000 20.16550 156 LEU C N 1
ATOM 4874 C CA . LEU C 1 177 ? 32.51486 71.87800 80.13527 1.000 23.49250 156 LEU C CA 1
ATOM 4875 C C . LEU C 1 177 ? 31.07528 72.34271 80.28378 1.000 23.09191 156 LEU C C 1
ATOM 4876 O O . LEU C 1 177 ? 30.81631 73.45631 80.75476 1.000 23.67062 156 LEU C O 1
ATOM 4881 N N . THR C 1 178 ? 30.12607 71.48961 79.89680 1.000 21.94012 157 THR C N 1
ATOM 4882 C CA . THR C 1 178 ? 28.71852 71.84287 80.01785 1.000 22.80695 157 THR C CA 1
ATOM 4883 C C . THR C 1 178 ? 28.28684 71.90655 81.47948 1.000 22.92317 157 THR C C 1
ATOM 4884 O O . THR C 1 178 ? 27.46956 72.75899 81.85111 1.000 24.02571 157 THR C O 1
ATOM 4888 N N . THR C 1 179 ? 28.84492 71.04538 82.32807 1.000 21.48219 158 THR C N 1
ATOM 4889 C CA . THR C 1 179 ? 28.53897 71.13796 83.75242 1.000 22.91282 158 THR C CA 1
ATOM 4890 C C . THR C 1 179 ? 29.01175 72.47292 84.32884 1.000 23.70923 158 THR C C 1
ATOM 4891 O O . THR C 1 179 ? 28.30044 73.09796 85.12518 1.000 22.22310 158 THR C O 1
ATOM 4895 N N . ALA C 1 180 ? 30.20882 72.92705 83.93383 1.000 22.83032 159 ALA C N 1
ATOM 4896 C CA . ALA C 1 180 ? 30.71518 74.20575 84.42648 1.000 24.81663 159 ALA C CA 1
ATOM 4897 C C . ALA C 1 180 ? 29.86167 75.36674 83.93288 1.000 24.41148 159 ALA C C 1
ATOM 4898 O O . ALA C 1 180 ? 29.60862 76.32398 84.67785 1.000 22.84708 159 ALA C O 1
ATOM 4900 N N . VAL C 1 181 ? 29.41160 75.30194 82.67531 1.000 26.60778 160 VAL C N 1
ATOM 4901 C CA . VAL C 1 181 ? 28.49518 76.31538 82.16508 1.000 25.45497 160 VAL C CA 1
ATOM 4902 C C . VAL C 1 181 ? 27.18306 76.29660 82.95104 1.000 27.92882 160 VAL C C 1
ATOM 4903 O O . VAL C 1 181 ? 26.63392 77.35086 83.28912 1.000 30.83517 160 VAL C O 1
ATOM 4907 N N . GLU C 1 182 ? 26.65628 75.09798 83.23610 1.000 23.01927 161 GLU C N 1
ATOM 4908 C CA . GLU C 1 182 ? 25.42314 74.96690 84.01343 1.000 24.51711 161 GLU C CA 1
ATOM 4909 C C . GLU C 1 182 ? 25.52168 75.64155 85.38045 1.000 29.52333 161 GLU C C 1
ATOM 4910 O O . GLU C 1 182 ? 24.52606 76.17803 85.88142 1.000 25.83550 161 GLU C O 1
ATOM 4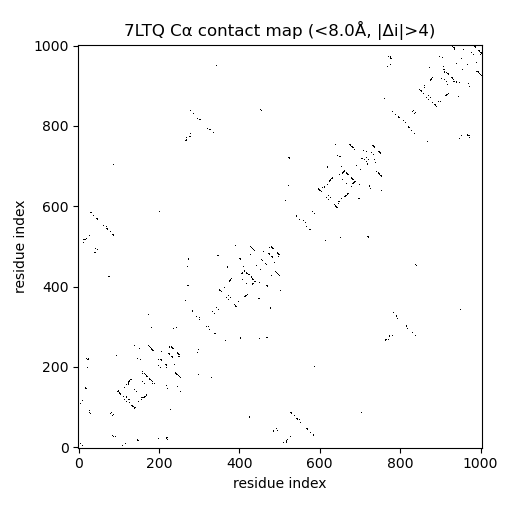916 N N . ALA C 1 183 ? 26.70264 75.61969 86.00029 1.000 24.65886 162 ALA C N 1
ATOM 4917 C CA . ALA C 1 183 ? 26.88838 76.22774 87.31158 1.000 27.71620 162 ALA C CA 1
ATOM 4918 C C . ALA C 1 183 ? 27.16308 77.73080 87.24505 1.000 28.24392 162 ALA C C 1
ATOM 4919 O O . ALA C 1 183 ? 27.38507 78.34669 88.29144 1.000 29.43534 162 ALA C O 1
ATOM 4921 N N . SER C 1 184 ? 27.13731 78.33780 86.05832 1.000 29.84493 163 SER C N 1
ATOM 4922 C CA . SER C 1 184 ? 27.56521 79.71812 85.86957 1.000 29.51829 163 SER C CA 1
ATOM 4923 C C . SER C 1 184 ? 26.36609 80.61548 85.59799 1.000 33.15744 163 SER C C 1
ATOM 4924 O O . SER C 1 184 ? 25.48416 80.26292 84.80719 1.000 30.57024 163 SER C O 1
ATOM 4927 N N . ALA C 1 185 ? 26.34090 81.77163 86.25401 1.000 36.19935 164 ALA C N 1
ATOM 4928 C CA . ALA C 1 185 ? 25.32380 82.78058 86.01202 1.000 38.82262 164 ALA C CA 1
ATOM 4929 C C . ALA C 1 185 ? 25.66629 83.60891 84.77282 1.000 35.81232 164 ALA C C 1
ATOM 4930 O O . ALA C 1 185 ? 26.82430 83.71063 84.36088 1.000 34.62475 164 ALA C O 1
ATOM 4932 N N . ALA C 1 186 ? 24.64200 84.23946 84.20012 1.000 36.18607 165 ALA C N 1
ATOM 4933 C CA . ALA C 1 186 ? 24.84377 85.03216 82.99275 1.000 40.82197 165 ALA C CA 1
ATOM 4934 C C . ALA C 1 186 ? 25.85845 86.14538 83.23346 1.000 39.85022 165 ALA C C 1
ATOM 4935 O O . ALA C 1 186 ? 25.88734 86.76884 84.29917 1.000 42.27231 165 ALA C O 1
ATOM 4937 N N . GLY C 1 187 ? 26.70424 86.38691 82.23175 1.000 39.31587 166 GLY C N 1
ATOM 4938 C CA . GLY C 1 187 ? 27.74313 87.38321 82.32918 1.000 39.55375 166 GLY C CA 1
ATOM 4939 C C . GLY C 1 187 ? 29.06501 86.88015 82.86657 1.000 45.47575 166 GLY C C 1
ATOM 4940 O O . GLY C 1 187 ? 30.06805 87.59918 82.75912 1.000 42.61830 166 GLY C O 1
ATOM 4941 N N . ASN C 1 188 ? 29.10389 85.67299 83.43554 1.000 40.04787 167 ASN C N 1
ATOM 4942 C CA . ASN C 1 188 ? 30.32785 85.11157 83.98212 1.000 37.34391 167 ASN C CA 1
ATOM 4943 C C . ASN C 1 188 ? 31.06445 84.28930 82.92640 1.000 40.88611 167 ASN C C 1
ATOM 4944 O O . ASN C 1 188 ? 30.58535 84.07737 81.80983 1.000 38.20436 167 ASN C O 1
ATOM 4949 N N . ARG C 1 189 ? 32.25459 83.82207 83.28570 1.000 41.41522 168 ARG C N 1
ATOM 4950 C CA . ARG C 1 189 ? 33.13031 83.13704 82.35204 1.000 36.69789 168 ARG C CA 1
ATOM 4951 C C . ARG C 1 189 ? 33.53630 81.77387 82.90114 1.000 33.00008 168 ARG C C 1
ATOM 4952 O O . ARG C 1 189 ? 33.58238 81.55194 84.11424 1.000 37.26160 168 ARG C O 1
ATOM 4960 N N . VAL C 1 190 ? 33.80017 80.85640 81.98001 1.000 31.29415 169 VAL C N 1
ATOM 4961 C CA . VAL C 1 190 ? 34.35367 79.53871 82.26087 1.000 30.85372 169 VAL C CA 1
ATOM 4962 C C . VAL C 1 190 ? 35.67482 79.44768 81.51712 1.000 34.25440 169 VAL C C 1
ATOM 4963 O O . VAL C 1 190 ? 35.74575 79.81579 80.33999 1.000 33.90717 169 VAL C O 1
ATOM 4967 N N . THR C 1 191 ? 36.72078 78.98688 82.19040 1.000 32.23766 170 THR C N 1
ATOM 4968 C CA . THR C 1 191 ? 38.00803 78.81537 81.53175 1.000 32.61550 170 THR C CA 1
ATOM 4969 C C . THR C 1 191 ? 38.18646 77.35464 81.14600 1.000 34.35034 170 THR C C 1
ATOM 4970 O O . THR C 1 191 ? 37.80934 76.45007 81.89808 1.000 31.08973 170 THR C O 1
ATOM 4974 N N . PHE C 1 192 ? 38.75124 77.13706 79.95694 1.000 34.15023 171 PHE C N 1
ATOM 4975 C CA . PHE C 1 192 ? 38.91562 75.81514 79.35109 1.000 32.67456 171 PHE C CA 1
ATOM 4976 C C . PHE C 1 192 ? 40.36439 75.73474 78.89639 1.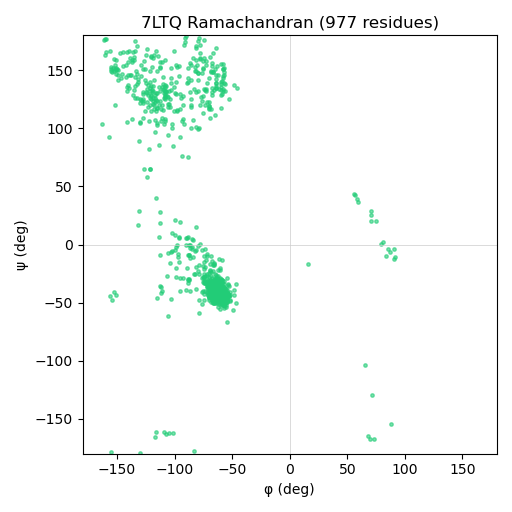000 38.29568 171 PHE C C 1
ATOM 4977 O O . PHE C 1 192 ? 40.67865 76.11359 77.76602 1.000 44.23714 171 PHE C O 1
ATOM 4985 N N . ALA C 1 193 ? 41.24409 75.27005 79.77735 1.000 33.46239 172 ALA C N 1
ATOM 4986 C CA . ALA C 1 193 ? 42.66594 75.15069 79.48323 1.000 38.03177 172 ALA C CA 1
ATOM 4987 C C . ALA C 1 193 ? 43.02691 73.68493 79.30053 1.000 41.99234 172 ALA C C 1
ATOM 4988 O O . ALA C 1 193 ? 42.66118 72.83589 80.11864 1.000 39.92426 172 ALA C O 1
ATOM 4990 N N . CYS C 1 194 ? 43.74220 73.38538 78.22797 1.000 42.79868 173 CYS C N 1
ATOM 4991 C CA . CYS C 1 194 ? 44.16158 72.02040 77.97000 1.000 40.82133 173 CYS C CA 1
ATOM 4992 C C . CYS C 1 194 ? 45.61613 72.03671 77.56239 1.000 45.24810 173 CYS C C 1
ATOM 4993 O O . CYS C 1 194 ? 46.02689 72.85315 76.72920 1.000 54.35621 173 CYS C O 1
ATOM 4996 N N . THR C 1 195 ? 46.39010 71.15315 78.16807 1.000 46.69826 174 THR C N 1
ATOM 4997 C CA . THR C 1 195 ? 47.80482 71.02009 77.88250 1.000 52.46680 174 THR C CA 1
ATOM 4998 C C . THR C 1 195 ? 48.07840 69.57991 77.47749 1.000 43.87331 174 THR C C 1
ATOM 4999 O O . THR C 1 195 ? 47.22841 68.69572 77.62379 1.000 47.92303 174 THR C O 1
ATOM 5003 N N . ARG C 1 196 ? 49.27753 69.34734 76.95149 1.000 52.91107 175 ARG C N 1
ATOM 5004 C CA . ARG C 1 196 ? 49.66250 67.99792 76.54258 1.000 51.41654 175 ARG C CA 1
ATOM 5005 C C . ARG C 1 196 ? 51.18139 67.98824 76.38799 1.000 55.24590 175 ARG C C 1
ATOM 5006 O O . ARG C 1 196 ? 51.70621 68.51294 75.40148 1.000 70.50089 175 ARG C O 1
ATOM 5008 N N . ASP C 1 197 ? 51.86567 67.40846 77.36658 1.000 55.73621 176 ASP C N 1
ATOM 5009 C CA . ASP C 1 197 ? 53.30348 67.19588 77.31733 1.000 55.78064 176 ASP C CA 1
ATOM 5010 C C . ASP C 1 197 ? 53.57626 65.73134 76.95214 1.000 52.80860 176 ASP C C 1
ATOM 5011 O O . ASP C 1 197 ? 52.69210 65.03075 76.44531 1.000 50.67943 176 ASP C O 1
ATOM 5016 N N . GLY C 1 198 ? 54.79763 65.25910 77.20375 1.000 56.23216 177 GLY C N 1
ATOM 5017 C CA . GLY C 1 198 ? 55.14398 63.88522 76.86857 1.000 57.62467 177 GLY C CA 1
ATOM 5018 C C . GLY C 1 198 ? 54.51034 62.83087 77.76060 1.000 58.45757 177 GLY C C 1
ATOM 5019 O O . GLY C 1 198 ? 54.60771 61.64199 77.43690 1.000 64.19949 177 GLY C O 1
ATOM 5020 N N . ALA C 1 199 ? 53.87059 63.23480 78.86395 1.000 55.96736 178 ALA C N 1
ATOM 5021 C CA . ALA C 1 199 ? 53.30710 62.31932 79.85424 1.000 51.28170 178 ALA C CA 1
ATOM 5022 C C . ALA C 1 199 ? 51.78922 62.25112 79.77071 1.000 51.63171 178 ALA C C 1
ATOM 5023 O O . ALA C 1 199 ? 51.21927 61.18263 79.52767 1.000 57.93308 178 ALA C O 1
ATOM 5025 N N . GLN C 1 200 ? 51.10821 63.36898 79.98342 1.000 48.28126 179 GLN C N 1
ATOM 5026 C CA . GLN C 1 200 ? 49.66244 63.34826 80.09474 1.000 48.85710 179 GLN C CA 1
ATOM 5027 C C . GLN C 1 200 ? 49.04952 64.52802 79.36037 1.000 43.66017 179 GLN C C 1
ATOM 5028 O O . GLN C 1 200 ? 49.62149 65.61677 79.28966 1.000 51.95559 179 GLN C O 1
ATOM 5034 N N . CYS C 1 201 ? 47.88278 64.28614 78.80108 1.000 37.46726 180 CYS C N 1
ATOM 5035 C CA A CYS C 1 201 ? 47.05070 65.33249 78.24352 0.558 42.74809 180 CYS C CA 1
ATOM 5036 C CA B CYS C 1 201 ? 47.03576 65.33910 78.25109 0.442 42.77049 180 CYS C CA 1
ATOM 5037 C C . CYS C 1 201 ? 45.98810 65.69483 79.29397 1.000 40.51299 180 CYS C C 1
ATOM 5038 O O . CYS C 1 201 ? 45.16960 64.84840 79.67060 1.000 36.36976 180 CYS C O 1
ATOM 5043 N N . VAL C 1 202 ? 46.01807 66.93958 79.78416 1.000 39.19380 181 VAL C N 1
ATOM 5044 C CA . VAL C 1 202 ? 45.17998 67.36023 80.91212 1.000 36.07536 181 VAL C CA 1
ATOM 5045 C C . VAL C 1 202 ? 44.26320 68.50777 80.50746 1.000 34.65881 181 VAL C C 1
ATOM 5046 O O . VAL C 1 202 ? 44.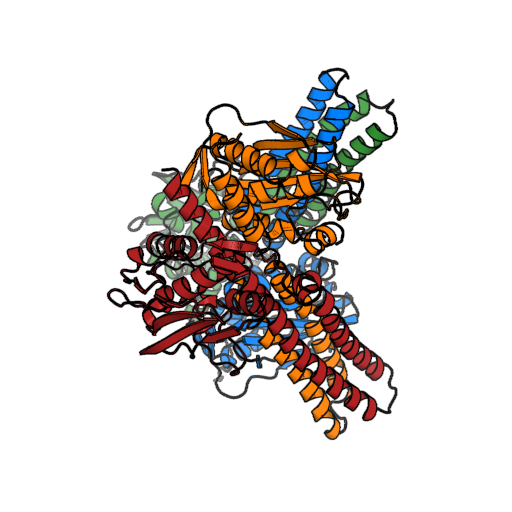72209 69.53058 79.98724 1.000 40.59242 181 VAL C O 1
ATOM 5050 N N . ALA C 1 203 ? 42.97465 68.34865 80.77957 1.000 27.39177 182 ALA C N 1
ATOM 5051 C CA . ALA C 1 203 ? 41.97820 69.38850 80.57757 1.000 33.27587 182 ALA C CA 1
ATOM 5052 C C . ALA C 1 203 ? 41.52807 69.91951 81.93020 1.000 33.11991 182 ALA C C 1
ATOM 5053 O O . ALA C 1 203 ? 41.12402 69.13917 82.79902 1.000 32.96511 182 ALA C O 1
ATOM 5055 N N . HIS C 1 204 ? 41.60541 71.23998 82.10483 1.000 30.69427 183 HIS C N 1
ATOM 5056 C CA . HIS C 1 204 ? 41.12341 71.93164 83.29714 1.000 32.82154 183 HIS C CA 1
ATOM 5057 C C . HIS C 1 204 ? 39.98542 72.85959 82.89085 1.000 34.25285 183 HIS C C 1
ATOM 5058 O O . HIS C 1 204 ? 40.16546 73.72936 82.02791 1.000 33.50196 183 HIS C O 1
ATOM 5065 N N . VAL C 1 205 ? 38.83233 72.69538 83.52756 1.000 29.59518 184 VAL C N 1
ATOM 5066 C CA . VAL C 1 205 ? 37.68072 73.56647 83.33489 1.000 31.80389 184 VAL C CA 1
ATOM 5067 C C . VAL C 1 205 ? 37.37281 74.21202 84.67712 1.000 33.93020 184 VAL C C 1
ATOM 5068 O O . VAL C 1 205 ? 37.12884 73.50805 85.66656 1.000 29.71926 184 VAL C O 1
ATOM 5072 N N . THR C 1 206 ? 37.40480 75.54314 84.72151 1.000 32.88527 185 THR C N 1
ATOM 5073 C CA . THR C 1 206 ? 37.17560 76.28190 85.95667 1.000 31.27761 185 THR C CA 1
ATOM 5074 C C . THR C 1 206 ? 35.95448 77.18304 85.81340 1.000 35.72518 185 THR C C 1
ATOM 5075 O O . THR C 1 206 ? 35.79003 77.85450 84.78874 1.000 29.98406 185 THR C O 1
ATOM 5079 N N . CYS C 1 207 ? 35.11328 77.20260 86.85513 1.000 27.36656 186 CYS C N 1
ATOM 5080 C CA . CYS C 1 207 ? 33.92166 78.03830 86.90791 1.000 26.17868 186 CYS C CA 1
ATOM 5081 C C . CYS C 1 207 ? 33.76733 78.64411 88.30057 1.000 35.64437 186 CYS C C 1
ATOM 5082 O O . CYS C 1 207 ? 34.33489 78.16032 89.28445 1.000 30.23650 186 CYS C O 1
ATOM 5085 N N . GLY C 1 208 ? 32.98166 79.72247 88.37064 1.000 32.62909 187 GLY C N 1
ATOM 5086 C CA . GLY C 1 208 ? 32.51316 80.26166 89.62911 1.000 32.03933 187 GLY C CA 1
ATOM 5087 C C . GLY C 1 208 ? 31.05537 79.88902 89.83952 1.000 31.36506 187 GLY C C 1
ATOM 5088 O O . GLY C 1 208 ? 30.19431 80.27581 89.05540 1.000 29.48714 187 GLY C O 1
ATOM 5089 N N . VAL C 1 209 ? 30.79219 79.14094 90.90873 1.000 29.04618 188 VAL C N 1
ATOM 5090 C CA . VAL C 1 209 ? 29.51833 78.43771 91.06408 1.000 29.58584 188 VAL C CA 1
ATOM 5091 C C . VAL C 1 209 ? 28.42049 79.40736 91.49355 1.000 32.19533 188 VAL C C 1
ATOM 5092 O O . VAL C 1 209 ? 28.55225 80.11410 92.50209 1.000 30.92511 188 VAL C O 1
ATOM 5096 N N . SER C 1 210 ? 27.31519 79.41210 90.75381 1.000 31.38568 189 SER C N 1
ATOM 5097 C CA . SER C 1 210 ? 26.09282 80.11267 91.15239 1.000 34.48807 189 SER C CA 1
ATOM 5098 C C . SER C 1 210 ? 24.98473 79.08956 91.37670 1.000 30.09978 189 SER C C 1
ATOM 5099 O O . SER C 1 210 ? 24.41146 78.57121 90.41776 1.000 29.02428 189 SER C O 1
ATOM 5102 N N . ALA C 1 211 ? 24.66757 78.81204 92.64227 1.000 30.72913 190 ALA C N 1
ATOM 5103 C CA . ALA C 1 211 ? 23.62054 77.84036 92.93926 1.000 32.21571 190 ALA C CA 1
ATOM 5104 C C . ALA C 1 211 ? 22.26672 78.28603 92.40473 1.000 32.70617 190 ALA C C 1
ATOM 5105 O O . ALA C 1 211 ? 21.44858 77.44429 92.00904 1.000 30.51994 190 ALA C O 1
ATOM 5107 N N . ALA C 1 212 ? 22.00937 79.59730 92.38423 1.000 28.91149 191 ALA C N 1
ATOM 5108 C CA . ALA C 1 212 ? 20.72164 80.07609 91.90029 1.000 31.28377 191 ALA C CA 1
ATOM 5109 C C . ALA C 1 212 ? 20.55277 79.76519 90.41853 1.000 36.40312 191 ALA C C 1
ATOM 5110 O O . ALA C 1 212 ? 19.51660 79.23470 90.00513 1.000 39.23024 191 ALA C O 1
ATOM 5112 N N . ALA C 1 213 ? 21.57457 80.06617 89.60639 1.000 31.92621 192 ALA C N 1
ATOM 5113 C CA . ALA C 1 213 ? 21.50266 79.78939 88.16848 1.000 34.71833 192 ALA C CA 1
ATOM 5114 C C . ALA C 1 213 ? 21.46455 78.29622 87.87861 1.000 33.49595 192 ALA C C 1
ATOM 511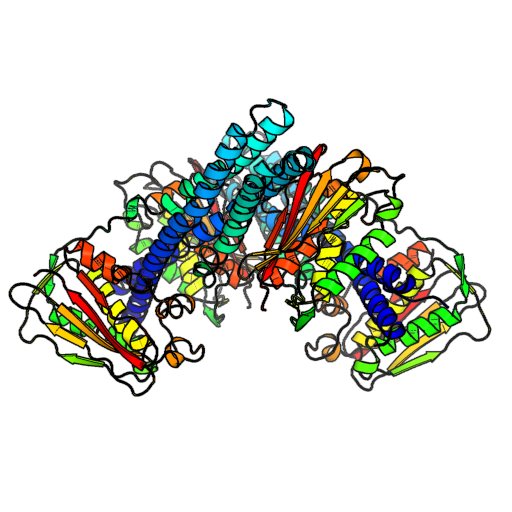5 O O . ALA C 1 213 ? 20.81875 77.85864 86.91660 1.000 32.64951 192 ALA C O 1
ATOM 5117 N N . LEU C 1 214 ? 22.16945 77.50786 88.68525 1.000 32.76480 193 LEU C N 1
ATOM 5118 C CA . LEU C 1 214 ? 22.15980 76.06384 88.51573 1.000 30.02787 193 LEU C CA 1
ATOM 5119 C C . LEU C 1 214 ? 20.76715 75.48149 88.73620 1.000 28.89451 193 LEU C C 1
ATOM 5120 O O . LEU C 1 214 ? 20.39962 74.49423 88.09368 1.000 29.41519 193 LEU C O 1
ATOM 5125 N N . ALA C 1 215 ? 19.96813 76.08663 89.61444 1.000 32.82763 194 ALA C N 1
ATOM 5126 C CA . ALA C 1 215 ? 18.64952 75.55503 89.94972 1.000 36.16418 194 ALA C CA 1
ATOM 5127 C C . ALA C 1 215 ? 17.50190 76.29599 89.27742 1.000 37.70670 194 ALA C C 1
ATOM 5128 O O . ALA C 1 215 ? 16.35426 75.85864 89.39788 1.000 42.11170 194 ALA C O 1
ATOM 5130 N N . ASP C 1 216 ? 17.77580 77.37943 88.56750 1.000 35.35524 195 ASP C N 1
ATOM 5131 C CA . ASP C 1 216 ? 16.71620 78.24041 88.07238 1.000 40.25335 195 ASP C CA 1
ATOM 5132 C C . ASP C 1 216 ? 15.90008 77.53304 86.99907 1.000 42.75424 195 ASP C C 1
ATOM 5133 O O . ASP C 1 216 ? 16.44318 77.20548 85.93499 1.000 41.61130 195 ASP C O 1
ATOM 5138 N N . PRO C 1 217 ? 14.60989 77.28258 87.22719 1.000 43.26645 196 PRO C N 1
ATOM 5139 C CA . PRO C 1 217 ? 13.79592 76.63248 86.18737 1.000 49.38278 196 PRO C CA 1
ATOM 5140 C C . PRO C 1 217 ? 13.67919 77.45967 84.92267 1.000 44.01394 196 PRO C C 1
ATOM 5141 O O . PRO C 1 217 ? 13.51783 76.89281 83.83649 1.000 45.45919 196 PRO C O 1
ATOM 5145 N N . ALA C 1 218 ? 13.77118 78.78791 85.03207 1.000 43.11620 197 ALA C N 1
ATOM 5146 C CA . ALA C 1 218 ? 13.58551 79.67486 83.89019 1.000 46.80381 197 ALA C CA 1
ATOM 5147 C C . ALA C 1 218 ? 14.75239 79.65629 82.90799 1.000 46.74117 197 ALA C C 1
ATOM 5148 O O . ALA C 1 218 ? 14.60166 80.16723 81.79274 1.000 49.65821 197 ALA C O 1
ATOM 5150 N N . LEU C 1 219 ? 15.90594 79.07930 83.28200 1.000 44.56573 198 LEU C N 1
ATOM 5151 C CA . LEU C 1 219 ? 17.05325 79.14087 82.38637 1.000 40.71899 198 LEU C CA 1
ATOM 5152 C C . LEU C 1 219 ? 17.18341 77.85628 81.58044 1.000 38.95019 198 LEU C C 1
ATOM 5153 O O . LEU C 1 219 ? 16.76138 76.79056 82.02808 1.000 41.07788 198 LEU C O 1
ATOM 5158 N N . PRO C 1 220 ? 17.76477 77.92803 80.38744 1.000 36.56617 199 PRO C N 1
ATOM 5159 C CA . PRO C 1 220 ? 18.08747 76.69735 79.65668 1.000 35.83525 199 PRO C CA 1
ATOM 5160 C C . PRO C 1 220 ? 19.00999 75.79192 80.47180 1.000 37.55815 199 PRO C C 1
ATOM 5161 O O . PRO C 1 220 ? 19.88099 76.25983 81.21213 1.000 35.08327 199 PRO C O 1
ATOM 5165 N N . HIS C 1 221 ? 18.80665 74.47704 80.32818 1.000 30.35136 200 HIS C N 1
ATOM 5166 C CA . HIS C 1 221 ? 19.64891 73.47349 80.96710 1.000 31.74618 200 HIS C CA 1
ATOM 5167 C C . HIS C 1 221 ? 19.87621 72.30542 80.01919 1.000 29.71667 200 HIS C C 1
ATOM 5168 O O . HIS C 1 221 ? 18.99786 71.93930 79.23734 1.000 29.32739 200 HIS C O 1
ATOM 5175 N N . ALA C 1 222 ? 21.06388 71.71484 80.11167 1.000 27.54609 201 ALA C N 1
ATOM 5176 C CA . ALA C 1 222 ? 21.36539 70.47349 79.41207 1.000 26.75689 201 ALA C CA 1
ATOM 5177 C C . ALA C 1 222 ? 21.00087 69.23570 80.22338 1.000 26.44613 201 ALA C C 1
ATOM 5178 O O . ALA C 1 222 ? 20.64993 68.20374 79.63969 1.000 26.44687 201 ALA C O 1
ATOM 5180 N N . PHE C 1 223 ? 21.08019 69.32553 81.54994 1.000 24.44925 202 PHE C N 1
ATOM 5181 C CA . PHE C 1 223 ? 20.85559 68.23201 82.48639 1.000 28.69868 202 PHE C CA 1
ATOM 5182 C C . PHE C 1 223 ? 19.57269 68.46850 83.27569 1.000 24.75055 202 PHE C C 1
ATOM 5183 O O . PHE C 1 223 ? 19.11617 69.60170 83.41686 1.000 28.65920 202 PHE C O 1
ATOM 5191 N N . ASP C 1 224 ? 18.99108 67.39308 83.80180 1.000 23.78607 203 ASP C N 1
ATOM 5192 C CA . ASP C 1 224 ? 17.72300 67.54143 84.50424 1.000 29.80502 203 ASP C CA 1
ATOM 5193 C C . ASP C 1 224 ? 17.94459 68.07416 85.92760 1.000 28.04184 203 ASP C C 1
ATOM 5194 O O . ASP C 1 224 ? 19.07449 68.25965 86.39139 1.000 23.84397 203 ASP C O 1
ATOM 5199 N N . ALA C 1 225 ? 16.83926 68.34642 86.62229 1.000 29.29587 204 ALA C N 1
ATOM 5200 C CA . ALA C 1 225 ? 16.92294 69.02441 87.90998 1.000 27.51139 204 ALA C CA 1
ATOM 5201 C C . ALA C 1 225 ? 17.59286 68.14963 88.95887 1.000 30.07808 204 ALA C C 1
ATOM 5202 O O . ALA C 1 225 ? 18.31394 68.66524 89.82283 1.000 30.56375 204 ALA C O 1
ATOM 5204 N N . PHE C 1 226 ? 17.35772 66.83082 88.91404 1.000 26.65735 205 PHE C N 1
ATOM 5205 C CA . PHE C 1 226 ? 17.99000 65.94068 89.88547 1.000 28.17246 205 PHE C CA 1
ATOM 5206 C C . PHE C 1 226 ? 19.50787 65.98927 89.76125 1.000 26.27683 205 PHE C C 1
ATOM 5207 O O . PHE C 1 226 ? 20.22626 66.03754 90.76860 1.000 23.95398 205 PHE C O 1
ATOM 5215 N N . ALA C 1 227 ? 20.01208 65.94413 88.52543 1.000 23.84558 206 ALA C N 1
ATOM 5216 C CA . ALA C 1 227 ? 21.45200 65.99470 88.30758 1.000 23.73617 206 ALA C CA 1
ATOM 5217 C C . ALA C 1 227 ? 22.02846 67.29707 88.83832 1.000 21.90412 206 ALA C C 1
ATOM 5218 O O . ALA C 1 227 ? 23.11779 67.31347 89.41853 1.000 22.30943 206 ALA C O 1
ATOM 5220 N N . ARG C 1 228 ? 21.29772 68.40097 88.66596 1.000 24.70665 207 ARG C N 1
ATOM 5221 C CA . ARG C 1 228 ? 21.79211 69.70622 89.09757 1.000 24.88378 207 ARG C CA 1
ATOM 5222 C C . ARG C 1 228 ? 21.64227 69.92137 90.59713 1.000 25.70093 207 ARG C C 1
ATOM 5223 O O . ARG C 1 228 ? 22.40452 70.70839 91.16671 1.000 26.58813 207 ARG C O 1
ATOM 5231 N N . ARG C 1 229 ? 20.68864 69.23488 91.23965 1.000 24.90567 208 ARG C N 1
ATOM 5232 C CA . ARG C 1 229 ? 20.64630 69.17461 92.70245 1.000 29.54056 208 ARG C CA 1
ATOM 5233 C C . ARG C 1 229 ? 21.72930 68.25184 93.25007 1.000 23.60412 208 ARG C C 1
ATOM 5234 O O . ARG C 1 229 ? 22.44094 68.61221 94.19360 1.000 25.22561 208 ARG C O 1
ATOM 5242 N N . GLU C 1 230 ? 21.84819 67.04401 92.68131 1.000 22.37852 209 GLU C N 1
ATOM 5243 C CA . GLU C 1 230 ? 22.80176 66.06188 93.19618 1.000 23.59045 209 GLU C CA 1
ATOM 5244 C C . GLU C 1 230 ? 24.21908 66.63207 93.22870 1.000 24.23794 209 GLU C C 1
ATOM 5245 O O . GLU C 1 230 ? 24.98308 66.36326 94.16926 1.000 25.91831 209 GLU C O 1
ATOM 5251 N N . MET C 1 231 ? 24.56881 67.43389 92.21154 1.000 27.14494 210 MET C N 1
ATOM 5252 C CA . MET C 1 231 ? 25.85689 68.12884 92.12251 1.000 27.46699 210 MET C CA 1
ATOM 5253 C C . MET C 1 231 ? 26.24741 68.83113 93.41563 1.000 25.39240 210 MET C C 1
ATOM 5254 O O . MET C 1 231 ? 27.43992 68.97042 93.71362 1.000 26.67596 210 MET C O 1
ATOM 5259 N N . LEU C 1 232 ? 25.27603 69.35127 94.14820 1.000 25.45708 211 LEU C N 1
ATOM 5260 C CA . LEU C 1 232 ? 25.59167 70.15170 95.32144 1.000 29.20377 211 LEU C CA 1
ATOM 5261 C C . LEU C 1 232 ? 25.77069 69.32151 96.57525 1.000 32.36465 211 LEU C C 1
ATOM 5262 O O . LEU C 1 232 ? 26.12778 69.87893 97.61252 1.000 31.25699 211 LEU C O 1
ATOM 5267 N N . ARG C 1 233 ? 25.57263 68.01137 96.50918 1.000 27.88647 212 ARG C N 1
ATOM 5268 C CA . ARG C 1 233 ? 25.79285 67.18862 97.68824 1.000 30.16825 212 ARG C CA 1
ATOM 5269 C C . ARG C 1 233 ? 27.28088 66.96164 97.94491 1.000 32.59350 212 ARG C C 1
ATOM 5270 O O . ARG C 1 233 ? 28.09160 66.87388 97.01646 1.000 26.14284 212 ARG C O 1
ATOM 5278 N N . SER C 1 234 ? 27.63639 66.84880 99.23084 1.000 31.96212 213 SER C N 1
ATOM 5279 C CA . SER C 1 234 ? 28.98131 66.41123 99.57631 1.000 32.94543 213 SER C CA 1
ATOM 5280 C C . SER C 1 234 ? 29.08516 64.89784 99.39956 1.000 36.51691 213 SER C C 1
ATOM 5281 O O . SER C 1 234 ? 28.07920 64.18774 99.36328 1.000 39.23895 213 SER C O 1
ATOM 5284 N N . ARG C 1 235 ? 30.31763 64.40382 99.27839 1.000 33.74220 214 ARG C N 1
ATOM 5285 C CA . ARG C 1 235 ? 30.53575 62.99769 98.96505 1.000 33.31193 214 ARG C CA 1
ATOM 5286 C C . ARG C 1 235 ? 31.95435 62.62216 99.37310 1.000 37.05811 214 ARG C C 1
ATOM 5287 O O . ARG C 1 235 ? 32.80083 63.48697 99.60889 1.000 34.36591 214 ARG C O 1
ATOM 5295 N N . ASP C 1 236 ? 32.20822 61.31165 99.42223 1.000 38.56254 215 ASP C N 1
ATOM 5296 C CA . ASP C 1 236 ? 33.54194 60.79521 99.71555 1.000 42.77590 215 ASP C CA 1
ATOM 5297 C C . ASP C 1 236 ? 34.55800 61.27140 98.67734 1.000 45.25128 215 ASP C C 1
ATOM 5298 O O . ASP C 1 236 ? 34.22429 61.58044 97.53006 1.000 40.85111 215 ASP C O 1
ATOM 5300 N N . ALA C 1 237 ? 35.82489 61.30495 99.10167 1.000 48.26339 216 ALA C N 1
ATOM 5301 C CA . ALA C 1 237 ? 36.89400 61.85815 98.27458 1.000 52.69655 216 ALA C CA 1
ATOM 5302 C C . ALA C 1 237 ? 37.03883 61.11470 96.95254 1.000 47.59631 216 ALA C C 1
ATOM 5303 O O . ALA C 1 237 ? 37.36549 61.72800 95.92761 1.000 49.47367 216 ALA C O 1
ATOM 5305 N N . LYS C 1 238 ? 36.80464 59.80104 96.95744 1.000 42.17391 217 LYS C N 1
ATOM 5306 C CA . LYS C 1 238 ? 36.91689 58.99181 95.75255 1.000 49.73748 217 LYS C CA 1
ATOM 5307 C C . LYS C 1 238 ? 35.83506 59.29691 94.72522 1.000 43.14169 217 LYS C C 1
ATOM 5308 O O . LYS C 1 238 ? 35.93559 58.82076 93.59027 1.000 38.59069 217 LYS C O 1
ATOM 5310 N N . ARG C 1 239 ? 34.82251 60.08297 95.07933 1.000 42.15985 218 ARG C N 1
ATOM 5311 C CA . ARG C 1 239 ? 33.58628 60.14766 94.31304 1.000 36.78005 218 ARG C CA 1
ATOM 5312 C C . ARG C 1 239 ? 33.41466 61.51073 93.64841 1.000 32.41847 218 ARG C C 1
ATOM 5313 O O . ARG C 1 239 ? 33.91632 62.52205 94.13721 1.000 37.27037 218 ARG C O 1
ATOM 5321 N N . VAL C 1 240 ? 32.70252 61.52957 92.51690 1.000 30.65288 219 VAL C N 1
ATOM 5322 C CA . VAL C 1 240 ? 32.40140 62.76400 91.80631 1.000 22.70579 219 VAL C CA 1
ATOM 5323 C C . VAL C 1 240 ? 30.88570 62.92679 91.72808 1.000 25.65730 219 VAL C C 1
ATOM 5324 O O . VAL C 1 240 ? 30.11610 61.98744 91.95028 1.000 23.07039 219 VAL C O 1
ATOM 5328 N N . ALA C 1 241 ? 30.46334 64.15684 91.44990 1.000 22.54247 220 ALA C N 1
ATOM 5329 C CA . ALA C 1 241 ? 29.06754 64.42395 91.11700 1.000 25.76204 220 ALA C CA 1
ATOM 5330 C C . ALA C 1 241 ? 28.57356 63.43910 90.05544 1.000 27.37477 220 ALA C C 1
ATOM 5331 O O . ALA C 1 241 ? 29.28670 63.13055 89.08992 1.000 22.84382 220 ALA C O 1
ATOM 5333 N N . TRP C 1 242 ? 27.34717 62.92477 90.25219 1.000 25.88261 221 TRP C N 1
ATOM 5334 C CA . TRP C 1 242 ? 26.83441 61.85916 89.38506 1.000 24.68319 221 TRP C CA 1
ATOM 5335 C C . TRP C 1 242 ? 26.67238 62.32886 87.94077 1.000 24.00750 221 TRP C C 1
ATOM 5336 O O . TRP C 1 242 ? 26.80060 61.53104 87.00216 1.000 22.08427 221 TRP C O 1
ATOM 5347 N N . VAL C 1 243 ? 26.39731 63.61236 87.72744 1.000 19.80322 222 VAL C N 1
ATOM 5348 C CA . VAL C 1 243 ? 26.34439 64.08210 86.34798 1.000 22.76593 222 VAL C CA 1
ATOM 5349 C C . VAL C 1 243 ? 27.71700 63.99589 85.67128 1.000 22.31691 222 VAL C C 1
ATOM 5350 O O . VAL C 1 243 ? 27.80579 64.04215 84.43886 1.000 23.89906 222 VAL C O 1
ATOM 5354 N N . LEU C 1 244 ? 28.79063 63.85056 86.45079 1.000 20.15877 223 LEU C N 1
ATOM 5355 C CA . LEU C 1 244 ? 30.14700 63.72998 85.93048 1.000 20.04914 223 LEU C CA 1
ATOM 5356 C C . LEU C 1 244 ? 30.61513 62.29028 85.88039 1.000 20.84549 223 LEU C C 1
ATOM 5357 O O . LEU C 1 244 ? 31.79678 62.03707 85.59891 1.000 20.11873 223 LEU C O 1
ATOM 5362 N N . ALA C 1 245 ? 29.71113 61.33936 86.13830 1.000 19.41651 224 ALA C N 1
ATOM 5363 C CA . ALA C 1 245 ? 30.10950 59.93624 86.18904 1.000 22.22555 224 ALA C CA 1
ATOM 5364 C C . ALA C 1 245 ? 30.73636 59.49674 84.87542 1.000 21.44638 224 ALA C C 1
ATOM 5365 O O . ALA C 1 245 ? 31.71548 58.73711 84.86742 1.000 21.77448 224 ALA C O 1
ATOM 5367 N N . LEU C 1 246 ? 30.18842 59.95999 83.75159 1.000 21.05978 225 LEU C N 1
ATOM 5368 C CA . LEU C 1 246 ? 30.77275 59.59841 82.46501 1.000 18.74186 225 LEU C CA 1
ATOM 5369 C C . LEU C 1 246 ? 32.24954 59.98396 82.42481 1.000 19.63621 225 LEU C C 1
ATOM 5370 O O . LEU C 1 246 ? 33.09842 59.18457 82.01936 1.000 19.94226 225 LEU C O 1
ATOM 5375 N N . CYS C 1 247 ? 32.57121 61.20249 82.87266 1.000 19.23873 226 CYS C N 1
ATOM 5376 C CA . CYS C 1 247 ? 33.95466 61.67086 82.86619 1.000 19.66273 226 CYS C CA 1
ATOM 5377 C C . CYS C 1 247 ? 34.85664 60.75072 83.67747 1.000 22.78232 226 CYS C C 1
ATOM 5378 O O . CYS C 1 247 ? 35.96893 60.40602 83.25064 1.000 22.42535 226 CYS C O 1
ATOM 5381 N N . GLN C 1 248 ? 34.41306 60.38520 84.88217 1.000 21.46128 227 GLN C N 1
ATOM 5382 C CA . GLN C 1 248 ? 35.22942 59.54023 85.74765 1.000 19.99422 227 GLN C CA 1
ATOM 5383 C C . GLN C 1 248 ? 35.47034 58.17675 85.11071 1.000 25.49928 227 GLN C C 1
ATOM 5384 O O . GLN C 1 248 ? 36.60602 57.68516 85.07022 1.000 25.15536 227 GLN C O 1
ATOM 5390 N N . ARG C 1 249 ? 34.40684 57.55088 84.59665 1.000 22.13246 228 ARG C N 1
ATOM 5391 C CA . ARG C 1 249 ? 34.56816 56.21881 84.03056 1.000 26.49307 228 ARG C CA 1
ATOM 5392 C C . ARG C 1 249 ? 35.34579 56.25003 82.72155 1.000 24.34112 228 ARG C C 1
ATOM 5393 O O . ARG C 1 249 ? 36.11860 55.32712 82.44775 1.000 27.17674 228 ARG C O 1
ATOM 5401 N N . VAL C 1 250 ? 35.17855 57.29840 81.91479 1.000 21.24449 229 VAL C N 1
ATOM 5402 C CA . VAL C 1 250 ? 35.99051 57.40245 80.70224 1.000 27.45694 229 VAL C CA 1
ATOM 5403 C C . VAL C 1 250 ? 37.45811 57.61057 81.06180 1.000 26.15168 229 VAL C C 1
ATOM 5404 O O . VAL C 1 250 ? 38.34739 56.98661 80.47244 1.000 26.98886 229 VAL C O 1
ATOM 5408 N N . ALA C 1 251 ? 37.73123 58.46427 82.05413 1.000 22.85534 230 ALA C N 1
ATOM 5409 C CA . ALA C 1 251 ? 39.11063 58.67344 82.48588 1.000 28.64887 230 ALA C CA 1
ATOM 5410 C C . ALA C 1 251 ? 39.74069 57.37347 82.96130 1.000 27.35428 230 ALA C C 1
ATOM 5411 O O . ALA C 1 251 ? 40.88579 57.06323 82.60760 1.000 31.04533 230 ALA C O 1
ATOM 5413 N N . LEU C 1 252 ? 38.99383 56.58147 83.73874 1.000 30.61585 231 LEU C N 1
ATOM 5414 C CA . LEU C 1 252 ? 39.53449 55.32977 84.27084 1.000 30.13885 231 LEU C CA 1
ATOM 5415 C C . LEU C 1 252 ? 39.74791 54.30353 83.16477 1.000 30.61095 231 LEU C C 1
ATOM 5416 O O . LEU C 1 252 ? 40.73862 53.56253 83.18409 1.000 33.82348 231 LEU C O 1
ATOM 5421 N N . ALA C 1 253 ? 38.84231 54.25524 82.17993 1.000 27.97742 232 ALA C N 1
ATOM 5422 C CA . ALA C 1 253 ? 39.00962 53.29900 81.08936 1.000 33.39492 232 ALA C CA 1
ATOM 5423 C C . ALA C 1 253 ? 40.28030 53.57850 80.28895 1.000 30.87538 232 ALA C C 1
ATOM 5424 O O . ALA C 1 253 ? 40.89980 52.65191 79.76145 1.000 33.04065 232 ALA C O 1
ATOM 5426 N N . HIS C 1 254 ? 40.70048 54.83692 80.21345 1.000 32.86765 233 HIS C N 1
ATOM 5427 C CA . HIS C 1 254 ? 41.94714 55.20573 79.55406 1.000 31.59455 233 HIS C CA 1
ATOM 5428 C C . HIS C 1 254 ? 43.15963 55.15570 80.48683 1.000 33.36752 233 HIS C C 1
ATOM 5429 O O . HIS C 1 254 ? 44.25618 55.55088 80.07917 1.000 37.63298 233 HIS C O 1
ATOM 5436 N N . GLY C 1 255 ? 43.00136 54.68103 81.71919 1.000 33.46738 234 GLY C N 1
ATOM 5437 C CA . GLY C 1 255 ? 44.12021 54.72469 82.64623 1.000 35.34449 234 GLY C CA 1
ATOM 5438 C C . GLY C 1 255 ? 44.46573 56.12310 83.11031 1.000 37.13085 234 GLY C C 1
ATOM 5439 O O . GLY C 1 255 ? 45.61088 56.38671 83.48216 1.000 36.84173 234 GLY C O 1
ATOM 5440 N N . GLY C 1 256 ? 43.50244 57.03357 83.08814 1.000 34.55152 235 GLY C N 1
ATOM 5441 C CA . GLY C 1 256 ? 43.74422 58.37854 83.54713 1.000 31.56910 235 GLY C CA 1
ATOM 5442 C C . GLY C 1 256 ? 42.89411 58.68873 84.75887 1.000 34.92424 235 GLY C C 1
ATOM 5443 O O . GLY C 1 256 ? 42.39124 57.77348 85.41963 1.000 34.46628 235 GLY C O 1
ATOM 5444 N N . THR C 1 257 ? 42.72032 59.97261 85.06209 1.000 29.27221 236 THR C N 1
ATOM 5445 C CA . THR C 1 257 ? 41.98936 60.37671 86.24941 1.000 31.28865 236 THR C CA 1
ATOM 5446 C C . THR C 1 257 ? 41.05500 61.52660 85.92023 1.000 27.14310 236 THR C C 1
ATOM 5447 O O . THR C 1 257 ? 41.23624 62.25451 84.93606 1.000 31.28585 236 THR C O 1
ATOM 5451 N N . PHE C 1 258 ? 40.04506 61.67386 86.77350 1.000 26.59434 237 PHE C N 1
ATOM 5452 C CA . PHE C 1 258 ? 39.09466 62.77387 86.72656 1.000 26.59251 237 PHE C CA 1
ATOM 5453 C C . PHE C 1 258 ? 38.76815 63.20175 88.14257 1.000 28.43027 237 PHE C C 1
ATOM 5454 O O . PHE C 1 258 ? 38.49424 62.35142 88.99399 1.000 28.11279 237 PHE C O 1
ATOM 5462 N N . THR C 1 259 ? 38.75066 64.51629 88.37784 1.000 27.72715 238 THR C N 1
ATOM 5463 C CA . THR C 1 259 ? 38.45089 65.05399 89.69988 1.000 24.72180 238 THR C CA 1
ATOM 5464 C C . THR C 1 259 ? 37.85231 66.45541 89.57588 1.000 28.24221 238 THR C C 1
ATOM 5465 O O . THR C 1 259 ? 37.99420 67.12984 88.55169 1.000 26.53598 238 THR C O 1
ATOM 5469 N N . HIS C 1 260 ? 37.15876 66.88347 90.63026 1.000 26.10172 239 HIS C N 1
ATOM 5470 C CA . HIS C 1 260 ? 36.66928 68.25439 90.73771 1.000 24.01908 239 HIS C CA 1
ATOM 5471 C C . HIS C 1 260 ? 36.53215 68.61247 92.20700 1.000 26.26171 239 HIS C C 1
ATOM 5472 O O . HIS C 1 260 ? 36.33514 67.73696 93.04952 1.000 24.94316 239 HIS C O 1
ATOM 5479 N N . ALA C 1 261 ? 36.66645 69.90167 92.51096 1.000 27.35236 240 ALA C N 1
ATOM 5480 C CA . ALA C 1 261 ? 36.33432 70.36479 93.85031 1.000 31.51748 240 ALA C CA 1
ATOM 5481 C C . ALA C 1 261 ? 34.81393 70.42275 94.02150 1.000 27.74453 240 ALA C C 1
ATOM 5482 O O . ALA C 1 261 ? 34.04803 70.48473 93.04813 1.000 25.26584 240 ALA C O 1
ATOM 5484 N N . ALA C 1 262 ? 34.38204 70.38573 95.28195 1.000 27.07937 241 ALA C N 1
ATOM 5485 C CA . ALA C 1 262 ? 32.95985 70.32469 95.59196 1.000 26.41325 241 ALA C CA 1
ATOM 5486 C C . ALA C 1 262 ? 32.22282 71.53877 95.03428 1.000 25.53488 241 ALA C C 1
ATOM 5487 O O . ALA C 1 262 ? 32.68690 72.67487 95.15005 1.000 27.86696 241 ALA C O 1
ATOM 5489 N N . PHE C 1 263 ? 31.06574 71.29841 94.42060 1.000 24.64376 242 PHE C N 1
ATOM 5490 C CA . PHE C 1 263 ? 30.21304 72.39691 93.97798 1.000 25.43461 242 PHE C CA 1
ATOM 5491 C C . PHE C 1 263 ? 29.47589 72.99884 95.17275 1.000 30.63971 242 PHE C C 1
ATOM 5492 O O . PHE C 1 263 ? 28.76185 72.29253 95.88728 1.000 31.39702 242 PHE C O 1
ATOM 5500 N N . ALA C 1 264 ? 29.64561 74.29637 95.38296 1.000 23.93959 243 ALA C N 1
ATOM 5501 C CA . ALA C 1 264 ? 28.96005 75.01255 96.44582 1.000 31.73145 243 ALA C CA 1
ATOM 5502 C C . ALA C 1 264 ? 28.83373 76.45814 96.00648 1.000 27.81048 243 ALA C C 1
ATOM 5503 O O . ALA C 1 264 ? 29.68443 76.96685 95.27107 1.000 30.55660 243 ALA C O 1
ATOM 5505 N N . ASP C 1 265 ? 27.76334 77.11143 96.45817 1.000 28.21448 244 ASP C N 1
ATOM 5506 C CA . ASP C 1 265 ? 27.47283 78.46547 96.00810 1.000 29.55195 244 ASP C CA 1
ATOM 5507 C C . ASP C 1 265 ? 28.61781 79.40659 96.35976 1.000 31.01525 244 ASP C C 1
ATOM 5508 O O . ASP C 1 265 ? 29.05838 79.46974 97.51078 1.000 35.63361 244 ASP C O 1
ATOM 5513 N N . GLY C 1 266 ? 29.09427 80.14331 95.36350 1.000 29.66598 245 GLY C N 1
ATOM 5514 C CA . GLY C 1 266 ? 30.20009 81.05574 95.54126 1.000 28.06831 245 GLY C CA 1
ATOM 5515 C C . GLY C 1 266 ? 31.57368 80.43203 95.40874 1.000 27.62930 245 GLY C C 1
ATOM 5516 O O . GLY C 1 266 ? 32.56966 81.15340 95.48589 1.000 30.08664 245 GLY C O 1
ATOM 5517 N N . ALA C 1 267 ? 31.66827 79.11845 95.23209 1.000 26.94713 246 ALA C N 1
ATOM 5518 C CA . ALA C 1 267 ? 32.97402 78.48586 95.09452 1.000 32.16699 246 ALA C CA 1
ATOM 5519 C C . ALA C 1 267 ? 33.52195 78.65487 93.68285 1.000 29.25485 246 ALA C C 1
ATOM 5520 O O . ALA C 1 267 ? 32.77560 78.69607 92.69615 1.000 27.06455 246 ALA C O 1
ATOM 5522 N N . VAL C 1 268 ? 34.84297 78.74653 93.59855 1.000 32.22047 247 VAL C N 1
ATOM 5523 C CA . VAL C 1 268 ? 35.55997 78.57314 92.34055 1.000 31.80521 247 VAL C CA 1
ATOM 5524 C C . VAL C 1 268 ? 35.95623 77.10684 92.24930 1.000 30.22306 247 VAL C C 1
ATOM 5525 O O . VAL C 1 268 ? 36.66968 76.59672 93.11669 1.000 33.58222 247 VAL C O 1
ATOM 5529 N N . VAL C 1 269 ? 35.48238 76.42475 91.21202 1.000 24.78448 248 VAL C N 1
ATOM 5530 C CA . VAL C 1 269 ? 35.60858 74.98186 91.08469 1.000 28.04435 248 VAL C CA 1
ATOM 5531 C C . VAL C 1 269 ? 36.32961 74.66586 89.78130 1.000 31.97446 248 VAL C C 1
ATOM 5532 O O . VAL C 1 269 ? 35.94080 75.15558 88.71722 1.000 28.94256 248 VAL C O 1
ATOM 5536 N N . THR C 1 270 ? 37.36861 73.84317 89.86695 1.000 30.14452 249 THR C N 1
ATOM 5537 C CA . THR C 1 270 ? 38.07044 73.32699 88.70210 1.000 28.62020 249 THR C CA 1
ATOM 5538 C C . THR C 1 270 ? 37.76088 71.84224 88.54642 1.000 26.66140 249 THR C C 1
ATOM 5539 O O . THR C 1 270 ? 37.83676 71.07754 89.51453 1.000 29.53776 249 THR C O 1
ATOM 5543 N N . LEU C 1 271 ? 37.38491 71.45001 87.33813 1.000 27.13593 250 LEU C N 1
ATOM 5544 C CA . LEU C 1 271 ? 37.19784 70.05585 86.95347 1.000 26.22110 250 LEU C CA 1
ATOM 5545 C C . LEU C 1 271 ? 38.39045 69.65286 86.09087 1.000 29.49413 250 LEU C C 1
ATOM 5546 O O . LEU C 1 271 ? 38.75292 70.38331 85.16366 1.000 28.71411 250 LEU C O 1
ATOM 5551 N N . SER C 1 272 ? 39.00054 68.50341 86.38847 1.000 26.55853 251 SER C N 1
ATOM 5552 C CA . SER C 1 272 ? 40.28966 68.13025 85.80491 1.000 31.45652 251 SER C CA 1
ATOM 5553 C C . SER C 1 272 ? 40.21647 66.72688 85.23012 1.000 31.21103 251 SER C C 1
ATOM 5554 O O . SER C 1 272 ? 39.91936 65.77403 85.95835 1.000 26.74513 251 SER C O 1
ATOM 5557 N N . LEU C 1 273 ? 40.54060 66.60108 83.94420 1.000 26.68070 252 LEU C N 1
ATOM 5558 C CA . LEU C 1 273 ? 40.55614 65.32797 83.23525 1.000 26.94702 252 LEU C CA 1
ATOM 5559 C C . LEU C 1 273 ? 41.95188 65.08536 82.67517 1.000 38.06902 252 LEU C C 1
ATOM 5560 O O . LEU C 1 273 ? 42.44058 65.88124 81.86812 1.000 35.21711 252 LEU C O 1
ATOM 5565 N N . ALA C 1 274 ? 42.58583 63.98624 83.08671 1.000 34.38390 253 ALA C N 1
ATOM 5566 C CA . ALA C 1 274 ? 43.93006 63.64089 82.63987 1.000 33.54338 253 ALA C CA 1
ATOM 5567 C C . ALA C 1 274 ? 43.91950 62.24140 82.04698 1.000 37.83911 253 ALA C C 1
ATOM 5568 O O . ALA C 1 274 ? 43.38264 61.31172 82.65805 1.000 32.42043 253 ALA C O 1
ATOM 5570 N N . VAL C 1 275 ? 44.50221 62.09333 80.86079 1.000 38.65466 254 VAL C N 1
ATOM 5571 C CA . VAL C 1 275 ? 44.67784 60.77724 80.24581 1.000 44.78096 254 VAL C CA 1
ATOM 5572 C C . VAL C 1 275 ? 46.10433 60.67336 79.71897 1.000 43.67244 254 VAL C C 1
ATOM 5573 O O . VAL C 1 275 ? 46.70238 61.69019 79.34037 1.000 39.09931 254 VAL C O 1
ATOM 5577 N N . PRO C 1 276 ? 46.69090 59.47940 79.69314 1.000 49.39356 255 PRO C N 1
ATOM 5578 C CA . PRO C 1 276 ? 48.03492 59.33084 79.11956 1.000 48.83836 255 PRO C CA 1
ATOM 5579 C C . PRO C 1 276 ? 48.03995 59.69193 77.64268 1.000 53.26923 255 PRO C C 1
ATOM 5580 O O . PRO C 1 276 ? 47.05584 59.48019 76.93040 1.000 51.58724 255 PRO C O 1
ATOM 5584 N N . CYS C 1 277 ? 49.14992 60.26859 77.18535 1.000 58.65342 256 CYS C N 1
ATOM 5585 C CA A CYS C 1 277 ? 49.29079 60.51070 75.74331 0.552 64.42550 256 CYS C CA 1
ATOM 5586 C CA B CYS C 1 277 ? 49.34514 60.53432 75.77139 0.448 64.39177 256 CYS C CA 1
ATOM 5587 C C . CYS C 1 277 ? 50.25842 59.48096 75.14981 1.000 70.25868 256 CYS C C 1
ATOM 5588 O O . CYS C 1 277 ? 49.93521 58.29069 75.08685 1.000 72.55039 256 CYS C O 1
ATOM 5593 N N . ASP D 1 29 ? -18.99511 76.67184 112.87597 1.000 79.78741 8 ASP D N 1
ATOM 5594 C CA . ASP D 1 29 ? -20.37164 76.90085 112.44384 1.000 81.49427 8 ASP D CA 1
ATOM 5595 C C . ASP D 1 29 ? -21.04439 75.57173 112.10878 1.000 82.33801 8 ASP D C 1
ATOM 5596 O O . ASP D 1 29 ? -20.92345 75.07710 110.98605 1.000 75.77630 8 ASP D O 1
ATOM 5598 N N . PRO D 1 30 ? -21.75283 74.99991 113.08940 1.000 96.80588 9 PRO D N 1
ATOM 5599 C CA . PRO D 1 30 ? -22.28496 73.63320 112.90832 1.000 95.42288 9 PRO D CA 1
ATOM 5600 C C . PRO D 1 30 ? -23.21439 73.47869 111.71393 1.000 86.07872 9 PRO D C 1
ATOM 5601 O O . PRO D 1 30 ? -23.05070 72.53410 110.92836 1.000 79.21328 9 PRO D O 1
ATOM 5605 N N . ALA D 1 31 ? -24.19488 74.37521 111.56292 1.000 77.75567 10 ALA D N 1
ATOM 5606 C CA . ALA D 1 31 ? -25.13033 74.28038 110.44601 1.000 65.68070 10 ALA D CA 1
ATOM 5607 C C . ALA D 1 31 ? -24.39728 74.32119 109.10890 1.000 61.95432 10 ALA D C 1
ATOM 5608 O O . ALA D 1 31 ? -24.62131 73.46834 108.24203 1.000 55.88660 10 ALA D O 1
ATOM 5610 N N . ALA D 1 32 ? -23.49670 75.29511 108.93385 1.000 61.39923 11 ALA D N 1
ATOM 5611 C CA . ALA D 1 32 ? -22.76929 75.42231 107.67274 1.000 57.53447 11 ALA D CA 1
ATOM 5612 C C . ALA D 1 32 ? -21.95407 74.16922 107.36494 1.000 55.52812 11 ALA D C 1
ATOM 5613 O O . ALA D 1 32 ? -21.85562 73.75291 106.20354 1.000 49.38407 11 ALA D O 1
ATOM 5615 N N . ASP D 1 33 ? -21.36594 73.55126 108.39141 1.000 56.22740 12 ASP D N 1
ATOM 5616 C CA . ASP D 1 33 ? -20.64063 72.30190 108.18169 1.000 57.27485 12 ASP D CA 1
ATOM 5617 C C . ASP D 1 33 ? -21.56330 71.21085 107.65986 1.000 45.55068 12 ASP D C 1
ATOM 5618 O O . ASP D 1 33 ? -21.16592 70.39921 106.81499 1.000 38.99422 12 ASP D O 1
ATOM 5623 N N . LEU D 1 34 ? -22.78941 71.15746 108.17932 1.000 43.94853 13 LEU D N 1
ATOM 5624 C CA . LEU D 1 34 ? -23.72899 70.13633 107.74212 1.000 42.85921 13 LEU D CA 1
ATOM 5625 C C . LEU D 1 34 ? -24.11039 70.33483 106.27995 1.000 39.16533 13 LEU D C 1
ATOM 5626 O O . LEU D 1 34 ? -24.20873 69.36507 105.52081 1.000 37.89937 13 LEU D O 1
ATOM 5631 N N . LEU D 1 35 ? -24.32190 71.58602 105.86410 1.000 35.55003 14 LEU D N 1
ATOM 5632 C CA . LEU D 1 35 ? -24.71177 71.83138 104.48298 1.000 38.56336 14 LEU D CA 1
ATOM 5633 C C . LEU D 1 35 ? -23.57652 71.49299 103.52335 1.000 38.39165 14 LEU D C 1
ATOM 5634 O O . LEU D 1 35 ? -23.80889 70.88033 102.47579 1.000 40.74901 14 LEU D O 1
ATOM 5639 N N . ARG D 1 36 ? -22.34342 71.88244 103.86049 1.000 37.70215 15 ARG D N 1
ATOM 5640 C CA . ARG D 1 36 ? -21.20739 71.54873 103.00523 1.000 39.17924 15 ARG D CA 1
ATOM 5641 C C . ARG D 1 36 ? -21.09416 70.04681 102.83044 1.000 35.67278 15 ARG D C 1
ATOM 5642 O O . ARG D 1 36 ? -20.90154 69.55101 101.71626 1.000 36.10882 15 ARG D O 1
ATOM 5650 N N . GLU D 1 37 ? -21.23024 69.30618 103.92810 1.000 33.98431 16 GLU D N 1
ATOM 5651 C CA . GLU D 1 37 ? -21.16332 67.85706 103.85037 1.000 36.16589 16 GLU D CA 1
ATOM 5652 C C . GLU D 1 37 ? -22.29256 67.30284 102.98824 1.000 32.32117 16 GLU D C 1
ATOM 5653 O O . GLU D 1 37 ? -22.07974 66.40075 102.17202 1.000 30.82255 16 GLU D O 1
ATOM 5659 N N . ARG D 1 38 ? -23.49870 67.83823 103.15483 1.000 30.21186 17 ARG D N 1
ATOM 5660 C CA . ARG D 1 38 ? -24.65011 67.34764 102.40829 1.000 33.11568 17 ARG D CA 1
ATOM 5661 C C . ARG D 1 38 ? -24.50235 67.63169 100.91442 1.000 33.26267 17 ARG D C 1
ATOM 5662 O O . ARG D 1 38 ? -24.72340 66.74553 100.07810 1.000 29.24239 17 ARG D O 1
ATOM 5670 N N . ALA D 1 39 ? -24.12117 68.86596 100.56500 1.000 27.35396 18 ALA D N 1
ATOM 5671 C CA . ALA D 1 39 ? -23.86679 69.20226 99.16938 1.000 34.05424 18 ALA D CA 1
ATOM 5672 C C . ALA D 1 39 ? -22.78974 68.31103 98.57398 1.000 33.89380 18 ALA D C 1
ATOM 5673 O O . ALA D 1 39 ? -22.92145 67.84383 97.43729 1.000 33.65328 18 ALA D O 1
ATOM 5675 N N . ALA D 1 40 ? -21.70850 68.07165 99.32176 1.000 32.91480 19 ALA D N 1
ATOM 5676 C CA . ALA D 1 40 ? -20.65711 67.19013 98.82178 1.000 32.17817 19 ALA D CA 1
ATOM 5677 C C . ALA D 1 40 ? -21.17108 65.76544 98.67640 1.000 27.38946 19 ALA D C 1
ATOM 5678 O O . ALA D 1 40 ? -20.83450 65.07065 97.71280 1.000 30.25109 19 ALA D O 1
ATOM 5680 N N . HIS D 1 41 ? -22.00284 65.32328 99.61739 1.000 27.48130 20 HIS D N 1
ATOM 5681 C CA . HIS D 1 41 ? -22.62164 64.00928 99.50795 1.000 27.91992 20 HIS D CA 1
ATOM 5682 C C . HIS D 1 41 ? -23.43827 63.89960 98.22937 1.000 32.42830 20 HIS D C 1
ATOM 5683 O O . HIS D 1 41 ? -23.26781 62.95793 97.44543 1.000 29.13858 20 HIS D O 1
ATOM 5690 N N . TYR D 1 42 ? -24.32194 64.87048 97.99926 1.000 28.61864 21 TYR D N 1
ATOM 5691 C CA . TYR D 1 42 ? -25.23033 64.79439 96.86491 1.000 30.32347 21 TYR D CA 1
ATOM 5692 C C . TYR D 1 42 ? -24.47084 64.82687 95.54270 1.000 28.46390 21 TYR D C 1
ATOM 5693 O O . TYR D 1 42 ? -24.78810 64.06665 94.62079 1.000 33.08138 21 TYR D O 1
ATOM 5702 N N . ALA D 1 43 ? -23.46191 65.69565 95.43373 1.000 29.91432 22 ALA D N 1
ATOM 5703 C CA . ALA D 1 43 ? -22.61216 65.70640 94.24591 1.000 26.66903 22 ALA D CA 1
ATOM 5704 C C . ALA D 1 43 ? -21.96802 64.34403 94.01250 1.000 31.23753 22 ALA D C 1
ATOM 5705 O O . ALA D 1 43 ? -21.85277 63.89384 92.86566 1.000 27.64808 22 ALA D O 1
ATOM 5707 N N . ALA D 1 44 ? -21.56037 63.66016 95.09096 1.000 26.97952 23 ALA D N 1
ATOM 5708 C CA . ALA D 1 44 ? -20.93722 62.34752 94.93374 1.000 25.45373 23 ALA D CA 1
ATOM 5709 C C . ALA D 1 44 ? -21.96135 61.31428 94.47145 1.000 31.97454 23 ALA D C 1
ATOM 5710 O O . ALA D 1 44 ? -21.64641 60.44374 93.64744 1.000 30.56876 23 ALA D O 1
ATOM 5712 N N . GLU D 1 45 ? -23.20189 61.41337 94.96495 1.000 27.32827 24 GLU D N 1
ATOM 5713 C CA . GLU D 1 45 ? -24.25941 60.52248 94.49469 1.000 24.98072 24 GLU D CA 1
ATOM 5714 C C . GLU D 1 45 ? -24.55779 60.74544 93.01785 1.000 28.78855 24 GLU D C 1
ATOM 5715 O O . GLU D 1 45 ? -24.72146 59.78324 92.25565 1.000 28.29222 24 GLU D O 1
ATOM 5721 N N . ALA D 1 46 ? -24.67999 62.01010 92.59775 1.000 26.74758 25 ALA D N 1
ATOM 5722 C CA . ALA D 1 46 ? -24.93662 62.26761 91.18454 1.000 27.30841 25 ALA D CA 1
ATOM 5723 C C . ALA D 1 46 ? -23.80165 61.70965 90.33320 1.000 26.50002 25 ALA D C 1
ATOM 5724 O O . ALA D 1 46 ? -24.04344 61.03459 89.33011 1.000 28.03816 25 ALA D O 1
ATOM 5726 N N . ALA D 1 47 ? -22.55661 61.93240 90.75781 1.000 27.39284 26 ALA D N 1
ATOM 5727 C CA . ALA D 1 47 ? -21.41275 61.41286 90.01472 1.000 30.93247 26 ALA D CA 1
ATOM 5728 C C . ALA D 1 47 ? -21.42655 59.89055 89.97357 1.000 35.91327 26 ALA D C 1
ATOM 5729 O O . ALA D 1 47 ? -21.06236 59.28902 88.95359 1.000 30.97580 26 ALA D O 1
ATOM 5731 N N . LEU D 1 48 ? -21.89026 59.25871 91.05709 1.000 31.96817 27 LEU D N 1
ATOM 5732 C CA . LEU D 1 48 ? -21.97176 57.80291 91.11896 1.000 31.81342 27 LEU D CA 1
ATOM 5733 C C . LEU D 1 48 ? -22.94441 57.25245 90.07468 1.000 31.29650 27 LEU D C 1
ATOM 5734 O O . LEU D 1 48 ? -22.63599 56.28764 89.36360 1.000 33.32242 27 LEU D O 1
ATOM 5739 N N . PHE D 1 49 ? -24.13635 57.84640 89.97753 1.000 27.16909 28 PHE D N 1
ATOM 5740 C CA . PHE D 1 49 ? -25.09911 57.40917 88.97522 1.000 27.29550 28 PHE D CA 1
ATOM 5741 C C . PHE D 1 49 ? -24.61378 57.68981 87.55082 1.000 27.76489 28 PHE D C 1
ATOM 5742 O O . PHE D 1 49 ? -24.96165 56.95292 86.62176 1.000 28.61266 28 PHE D O 1
ATOM 5750 N N . LEU D 1 50 ? -23.83651 58.75387 87.35539 1.000 27.53266 29 LEU D N 1
ATOM 5751 C CA . LEU D 1 50 ? -23.24157 59.00147 86.04842 1.000 31.01735 29 LEU D CA 1
ATOM 5752 C C . LEU D 1 50 ? -22.29189 57.86811 85.65981 1.000 32.44967 29 LEU D C 1
ATOM 5753 O O . LEU D 1 50 ? -22.32195 57.39020 84.52086 1.000 32.71204 29 LEU D O 1
ATOM 5758 N N . ARG D 1 51 ? -21.44173 57.42789 86.59615 1.000 28.80537 30 ARG D N 1
ATOM 5759 C CA . ARG D 1 51 ? -20.52532 56.32184 86.31898 1.000 32.20675 30 ARG D CA 1
ATOM 5760 C C . ARG D 1 51 ? -21.27679 55.03963 86.01504 1.000 34.15314 30 ARG D C 1
ATOM 5761 O O . ARG D 1 51 ? -20.80724 54.22380 85.21267 1.000 34.95816 30 ARG D O 1
ATOM 5769 N N . ASP D 1 52 ? -22.42393 54.82278 86.66815 1.000 34.36908 31 ASP D N 1
ATOM 5770 C CA . ASP D 1 52 ? -23.24465 53.67079 86.31822 1.000 34.09215 31 ASP D CA 1
ATOM 5771 C C . ASP D 1 52 ? -23.66001 53.73486 84.86084 1.000 33.82873 31 ASP D C 1
ATOM 5772 O O . ASP D 1 52 ? -23.68549 52.71292 84.16885 1.000 37.61951 31 ASP D O 1
ATOM 5777 N N . GLN D 1 53 ? -24.00241 54.92802 84.38020 1.000 32.22339 32 GLN D N 1
ATOM 5778 C CA . GLN D 1 53 ? -24.38609 55.06007 82.98330 1.000 38.34676 32 GLN D CA 1
ATOM 5779 C C . GLN D 1 53 ? -23.17251 54.92097 82.07084 1.000 33.71595 32 GLN D C 1
ATOM 5780 O O . GLN D 1 53 ? -23.27430 54.33415 80.98794 1.000 36.26600 32 GLN D O 1
ATOM 5786 N N . ALA D 1 54 ? -22.01565 55.43575 82.49968 1.000 30.87930 33 ALA D N 1
ATOM 5787 C CA . ALA D 1 54 ? -20.80025 55.26898 81.71008 1.000 33.70638 33 ALA D CA 1
ATOM 5788 C C . ALA D 1 54 ? -20.46506 53.79325 81.54098 1.000 34.00808 33 ALA D C 1
ATOM 5789 O O . ALA D 1 54 ? -20.16082 53.33823 80.43337 1.000 32.61476 33 ALA D O 1
ATOM 5791 N N . LEU D 1 55 ? -20.53809 53.02617 82.63365 1.000 32.39920 34 LEU D N 1
ATOM 5792 C CA . LEU D 1 55 ? -20.32086 51.58355 82.56120 1.000 35.41387 34 LEU D CA 1
ATOM 5793 C C . LEU D 1 55 ? -21.31940 50.90343 81.63591 1.000 37.14058 34 LEU D C 1
ATOM 5794 O O . LEU D 1 55 ? -20.95524 49.98394 80.89277 1.000 33.48200 34 LEU D O 1
ATOM 5799 N N . SER D 1 56 ? -22.58985 51.31191 81.69831 1.000 33.96882 35 SER D N 1
ATOM 5800 C CA . SER D 1 56 ? -23.61710 50.67172 80.88555 1.000 37.62281 35 SER D CA 1
ATOM 5801 C C . SER D 1 56 ? -23.41574 50.98114 79.40413 1.000 38.83161 35 SER D C 1
ATOM 5802 O O . SER D 1 56 ? -23.43415 50.07657 78.55640 1.000 36.63984 35 SER D O 1
ATOM 5805 N N . THR D 1 57 ? -23.23023 52.26191 79.07720 1.000 35.20215 36 THR D N 1
ATOM 5806 C CA . THR D 1 57 ? -22.91480 52.64843 77.70562 1.000 39.30715 36 THR D CA 1
ATOM 5807 C C . THR D 1 57 ? -21.67193 51.92192 77.20354 1.000 38.35625 36 THR D C 1
ATOM 5808 O O . THR D 1 57 ? -21.69069 51.31347 76.13112 1.000 40.47830 36 THR D O 1
ATOM 5812 N N . ALA D 1 58 ? -20.58789 51.95929 77.98426 1.000 35.32281 37 ALA D N 1
ATOM 5813 C CA . ALA D 1 58 ? -19.35457 51.29001 77.58470 1.000 36.84614 37 ALA D CA 1
ATOM 5814 C C . ALA D 1 58 ? -19.61630 49.82706 77.26976 1.000 41.48198 37 ALA D C 1
ATOM 5815 O O . ALA D 1 58 ? -19.17697 49.31388 76.23128 1.000 39.06640 37 ALA D O 1
ATOM 5817 N N . SER D 1 59 ? -20.34349 49.14504 78.16123 1.000 35.93155 38 SER D N 1
ATOM 5818 C CA . SER D 1 59 ? -20.71584 47.75344 77.92674 1.000 39.17251 38 SER D CA 1
ATOM 5819 C C . SER D 1 59 ? -21.43258 47.58792 76.59133 1.000 44.59978 38 SER D C 1
ATOM 5820 O O . SER D 1 59 ? -21.12270 46.67767 75.81630 1.000 42.67780 38 SER D O 1
ATOM 5823 N N . HIS D 1 60 ? -22.40933 48.45662 76.31809 1.000 45.11744 39 HIS D N 1
ATOM 5824 C CA . HIS D 1 60 ? -23.16580 48.38021 75.07180 1.000 43.40983 39 HIS D CA 1
ATOM 5825 C C . HIS D 1 60 ? -22.27988 48.66074 73.86888 1.000 42.86721 39 HIS D C 1
ATOM 5826 O O . HIS D 1 60 ? -22.28221 47.90289 72.89378 1.000 43.58838 39 HIS D O 1
ATOM 5833 N N . ASP D 1 61 ? -21.51307 49.75085 73.92390 1.000 42.45839 40 ASP D N 1
ATOM 5834 C CA . ASP D 1 61 ? -20.77121 50.20334 72.75309 1.000 48.97448 40 ASP D CA 1
ATOM 5835 C C . ASP D 1 61 ? -19.63739 49.24945 72.39547 1.000 45.77115 40 ASP D C 1
ATOM 5836 O O . ASP D 1 61 ? -19.38178 49.00780 71.21140 1.000 49.05362 40 ASP D O 1
ATOM 5841 N N . LEU D 1 62 ? -18.95757 48.69132 73.39770 1.000 40.97746 41 LEU D N 1
ATOM 5842 C CA . LEU D 1 62 ? -17.84390 47.77920 73.15436 1.000 41.46756 41 LEU D CA 1
ATOM 5843 C C . LEU D 1 62 ? -18.28664 46.40555 72.66727 1.000 47.51471 41 LEU D C 1
ATOM 5844 O O . LEU D 1 62 ? -17.45800 45.65734 72.14544 1.000 43.47935 41 LEU D O 1
ATOM 5849 N N . ARG D 1 63 ? -19.54699 46.02959 72.87973 1.000 45.31465 42 ARG D N 1
ATOM 5850 C CA . ARG D 1 63 ? -20.01554 44.74995 72.36576 1.000 52.42930 42 ARG D CA 1
ATOM 5851 C C . ARG D 1 63 ? -20.24908 44.79415 70.86373 1.000 48.27447 42 ARG D C 1
ATOM 5852 O O . ARG D 1 63 ? -20.12041 43.76330 70.19717 1.000 55.17985 42 ARG D O 1
ATOM 5860 N N . SER D 1 64 ? -20.57249 45.96758 70.31860 1.000 47.78212 43 SER D N 1
ATOM 5861 C CA . SER D 1 64 ? -20.88365 46.06347 68.89387 1.000 51.65416 43 SER D CA 1
ATOM 5862 C C . SER D 1 64 ? -19.71677 45.66557 67.99483 1.000 58.28518 43 SER D C 1
ATOM 5863 O O . SER D 1 64 ? -19.92364 44.83925 67.08705 1.000 59.38103 43 SER D O 1
ATOM 5866 N N . PRO D 1 65 ? -18.49719 46.19969 68.15394 1.000 53.48122 44 PRO D N 1
ATOM 5867 C CA . PRO D 1 65 ? -17.40494 45.72381 67.29374 1.000 51.88436 44 PRO D CA 1
ATOM 5868 C C . PRO D 1 65 ? -17.07864 44.26137 67.51440 1.000 55.62613 44 PRO D C 1
ATOM 5869 O O . PRO D 1 65 ? -16.63523 43.58528 66.57419 1.000 51.74999 44 PRO D O 1
ATOM 5873 N N . LEU D 1 66 ? -17.30124 43.75072 68.72822 1.000 48.56260 45 LEU D N 1
ATOM 5874 C CA . LEU D 1 66 ? -17.05796 42.33754 69.00033 1.000 53.47873 45 LEU D CA 1
ATOM 5875 C C . LEU D 1 66 ? -18.01300 41.45035 68.20936 1.000 59.10207 45 LEU D C 1
ATOM 5876 O O . LEU D 1 66 ? -17.63323 40.35796 67.76679 1.000 59.28991 45 LEU D O 1
ATOM 5881 N N . ASN D 1 67 ? -19.26461 41.89231 68.04062 1.000 56.01265 46 ASN D N 1
ATOM 5882 C CA . ASN D 1 67 ? -20.20045 41.15712 67.19548 1.000 61.10760 46 ASN D CA 1
ATOM 5883 C C . ASN D 1 67 ? -19.74905 41.19097 65.74578 1.000 59.60207 46 ASN D C 1
ATOM 5884 O O . ASN D 1 67 ? -19.65859 40.14638 65.08733 1.000 61.25523 46 ASN D O 1
ATOM 5889 N N . ALA D 1 68 ? -19.44504 42.38945 65.23830 1.000 63.34793 47 ALA D N 1
ATOM 5890 C CA . ALA D 1 68 ? -18.96475 42.51946 63.86638 1.000 58.84587 47 ALA D CA 1
ATOM 5891 C C . ALA D 1 68 ? -17.72573 41.66611 63.63592 1.000 63.42601 47 ALA D C 1
ATOM 5892 O O . ALA D 1 68 ? -17.60900 40.99247 62.60503 1.000 69.23846 47 ALA D O 1
ATOM 5894 N N . MET D 1 69 ? -16.79103 41.68419 64.58517 1.000 55.85681 48 MET D N 1
ATOM 5895 C CA . MET D 1 69 ? -15.60268 40.84227 64.48657 1.000 59.47169 48 MET D CA 1
ATOM 5896 C C . MET D 1 69 ? -15.97798 39.36944 64.40525 1.000 58.66409 48 MET D C 1
ATOM 5897 O O . MET D 1 69 ? -15.45975 38.63289 63.56034 1.000 59.24961 48 MET D O 1
ATOM 5902 N N . HIS D 1 70 ? -16.86119 38.91323 65.29910 1.000 60.92777 49 HIS D N 1
ATOM 5903 C CA . HIS D 1 70 ? -17.22440 37.49964 65.29998 1.000 64.75144 49 HIS D CA 1
ATOM 5904 C C . HIS D 1 70 ? -17.98684 37.13412 64.03561 1.000 63.51607 49 HIS D C 1
ATOM 5905 O O . HIS D 1 70 ? -17.82368 36.02866 63.50482 1.000 63.33226 49 HIS D O 1
ATOM 5912 N N . SER D 1 71 ? -18.80849 38.05896 63.53134 1.000 61.08375 50 SER D N 1
ATOM 5913 C CA . SER D 1 71 ? -19.56050 37.79623 62.31029 1.000 69.99582 50 SER D CA 1
ATOM 5914 C C . SER D 1 71 ? -18.63051 37.70684 61.10132 1.000 67.58688 50 SER D C 1
ATOM 5915 O O . SER D 1 71 ? -18.79438 36.82834 60.24895 1.000 68.02026 50 SER D O 1
ATOM 5918 N N . TRP D 1 72 ? -17.63568 38.59214 61.02064 1.000 64.40436 51 TRP D N 1
ATOM 5919 C CA . TRP D 1 72 ? -16.63810 38.47124 59.96587 1.000 68.64852 51 TRP D CA 1
ATOM 5920 C C . TRP D 1 72 ? -15.79214 37.21538 60.13191 1.000 68.36492 51 TRP D C 1
ATOM 5921 O O . TRP D 1 72 ? -15.37167 36.62296 59.13418 1.000 67.88529 51 TRP D O 1
ATOM 5932 N N . ALA D 1 73 ? -15.53951 36.78956 61.37271 1.000 67.21389 52 ALA D N 1
ATOM 5933 C CA . ALA D 1 73 ? -14.74485 35.58395 61.58993 1.000 65.08273 52 ALA D CA 1
ATOM 5934 C C . ALA D 1 73 ? -15.45581 34.33851 61.06233 1.000 67.97317 52 ALA D C 1
ATOM 5935 O O . ALA D 1 73 ? -14.82928 33.48310 60.42296 1.000 75.63076 52 ALA D O 1
ATOM 5937 N N . TYR D 1 74 ? -16.76026 34.21256 61.31802 1.000 66.74929 53 TYR D N 1
ATOM 5938 C CA . TYR D 1 74 ? -17.47681 33.03560 60.83970 1.000 74.11622 53 TYR D CA 1
ATOM 5939 C C . TYR D 1 74 ? -17.50018 32.99098 59.31643 1.000 74.17176 53 TYR D C 1
ATOM 5940 O O . TYR D 1 74 ? -17.40970 31.91191 58.71938 1.000 83.85537 53 TYR D O 1
ATOM 5949 N N . VAL D 1 75 ? -17.61635 34.15680 58.67228 1.000 72.22926 54 VAL D N 1
ATOM 5950 C CA . VAL D 1 75 ? -17.48630 34.23681 57.21798 1.000 74.95835 54 VAL D CA 1
ATOM 5951 C C . VAL D 1 75 ? -16.17776 33.60919 56.76365 1.000 77.84128 54 VAL D C 1
ATOM 5952 O O . VAL D 1 75 ? -16.13624 32.86659 55.77671 1.000 80.20960 54 VAL D O 1
ATOM 5956 N N . LEU D 1 76 ? -15.08699 33.88947 57.47991 1.000 77.72505 55 LEU D N 1
ATOM 5957 C CA . LEU D 1 76 ? -13.79007 33.36274 57.06758 1.000 79.03863 55 LEU D CA 1
ATOM 5958 C C . LEU D 1 76 ? -13.72792 31.85182 57.24349 1.000 79.16578 55 LEU D C 1
ATOM 5959 O O . LEU D 1 76 ? -13.23584 31.13819 56.36116 1.000 88.07441 55 LEU D O 1
ATOM 5964 N N . GLU D 1 77 ? -14.21224 31.34657 58.38241 1.000 83.88176 56 GLU D N 1
ATOM 5965 C CA . GLU D 1 77 ? -14.30828 29.90257 58.56599 1.000 84.31661 56 GLU D CA 1
ATOM 5966 C C . GLU D 1 77 ? -15.04359 29.26746 57.39484 1.000 87.45210 56 GLU D C 1
ATOM 5967 O O . GLU D 1 77 ? -14.56892 28.29403 56.79853 1.000 83.50194 56 GLU D O 1
ATOM 5969 N N . ARG D 1 78 ? -16.18441 29.84979 57.01830 1.000 90.60659 57 ARG D N 1
ATOM 5970 C CA . ARG D 1 78 ? -16.97396 29.31177 55.91518 1.000 89.40376 57 ARG D CA 1
ATOM 5971 C C . ARG D 1 78 ? -16.20291 29.37074 54.60245 1.000 93.40388 57 ARG D C 1
ATOM 5972 O O . ARG D 1 78 ? -16.11857 28.37338 53.87709 1.000 99.09665 57 ARG D O 1
ATOM 5974 N N . GLN D 1 79 ? -15.63567 30.53452 54.27273 1.000 90.27990 58 GLN D N 1
ATOM 5975 C CA . GLN D 1 79 ? -14.84973 30.63327 53.04483 1.000 90.92525 58 GLN D CA 1
ATOM 5976 C C . GLN D 1 79 ? -13.63248 29.71713 53.09644 1.000 92.67347 58 GLN D C 1
ATOM 5977 O O . GLN D 1 79 ? -13.24609 29.12862 52.08057 1.000 91.88421 58 GLN D O 1
ATOM 5983 N N . LEU D 1 80 ? -13.02100 29.57580 54.27352 1.000 98.66357 59 LEU D N 1
ATOM 5984 C CA . LEU D 1 80 ? -11.84993 28.71360 54.44131 1.000 95.83176 59 LEU D CA 1
ATOM 5985 C C . LEU D 1 80 ? -12.29751 27.29216 54.78133 1.000 102.01202 59 LEU D C 1
ATOM 5986 O O . LEU D 1 80 ? -12.22786 26.82818 55.92222 1.000 101.98581 59 LEU D O 1
ATOM 5991 N N . ALA D 1 81 ? -12.77869 26.59823 53.74738 1.000 102.10352 60 ALA D N 1
ATOM 5992 C CA . ALA D 1 81 ? -13.03528 25.17131 53.89079 1.000 105.98826 60 ALA D CA 1
ATOM 5993 C C . ALA D 1 81 ? -11.74133 24.40725 54.12316 1.000 116.43859 60 ALA D C 1
ATOM 5994 O O . ALA D 1 81 ? -11.73175 23.40819 54.85224 1.000 117.99657 60 ALA D O 1
ATOM 5996 N N . SER D 1 82 ? -10.64415 24.86857 53.52291 1.000 130.76743 61 SER D N 1
ATOM 5997 C CA . SER D 1 82 ? -9.34948 24.22833 53.70747 1.000 130.63050 61 SER D CA 1
ATOM 5998 C C . SER D 1 82 ? -8.98111 24.18043 55.18656 1.000 125.74098 61 SER D C 1
ATOM 5999 O O . SER D 1 82 ? -9.32227 25.07257 55.96905 1.000 122.48915 61 SER D O 1
ATOM 6002 N N . ALA D 1 83 ? -8.29100 23.11193 55.56854 1.000 114.37920 62 ALA D N 1
ATOM 6003 C CA . ALA D 1 83 ? -7.92456 22.85760 56.95359 1.000 105.37436 62 ALA D CA 1
ATOM 6004 C C . ALA D 1 83 ? -6.41262 22.88076 57.13359 1.000 99.26819 62 ALA D C 1
ATOM 6005 O O . ALA D 1 83 ? -5.84238 22.05389 57.84960 1.000 95.30030 62 ALA D O 1
ATOM 6007 N N . ASP D 1 84 ? -5.74321 23.81818 56.47241 1.000 99.78588 63 ASP D N 1
ATOM 6008 C CA . ASP D 1 84 ? -4.33879 24.05546 56.76188 1.000 98.29823 63 ASP D CA 1
ATOM 6009 C C . ASP D 1 84 ? -4.23005 24.44968 58.22841 1.000 94.72066 63 ASP D C 1
ATOM 6010 O O . ASP D 1 84 ? -4.81630 25.46618 58.62913 1.000 90.75084 63 ASP D O 1
ATOM 6012 N N . PRO D 1 85 ? -3.53056 23.67250 59.05954 1.000 98.72552 64 PRO D N 1
ATOM 6013 C CA . PRO D 1 85 ? -3.57872 23.90625 60.51332 1.000 91.40954 64 PRO D CA 1
ATOM 6014 C C . PRO D 1 85 ? -3.23052 25.32362 60.92293 1.000 87.36540 64 PRO D C 1
ATOM 6015 O O . PRO D 1 85 ? -3.72985 25.80502 61.94813 1.000 80.11665 64 PRO D O 1
ATOM 6019 N N . SER D 1 86 ? -2.39537 26.01346 60.14530 1.000 89.66758 65 SER D N 1
ATOM 6020 C CA . SER D 1 86 ? -2.06674 27.39742 60.46397 1.000 88.37902 65 SER D CA 1
ATOM 6021 C C . SER D 1 86 ? -3.29495 28.29408 60.36226 1.000 82.05476 65 SER D C 1
ATOM 6022 O O . SER D 1 86 ? -3.49762 29.17919 61.20331 1.000 74.76851 65 SER D O 1
ATOM 6025 N N . LEU D 1 87 ? -4.13776 28.06974 59.34992 1.000 80.33387 66 LEU D N 1
ATOM 6026 C CA . LEU D 1 87 ? -5.35178 28.87065 59.21779 1.000 75.68847 66 LEU D CA 1
ATOM 6027 C C . LEU D 1 87 ? -6.31810 28.61133 60.37029 1.000 68.14493 66 LEU D C 1
ATOM 6028 O O . LEU D 1 87 ? -6.97308 29.53974 60.85984 1.000 59.78533 66 LEU D O 1
ATOM 6033 N N . GLN D 1 88 ? -6.42079 27.35765 60.81812 1.000 69.26696 67 GLN D N 1
ATOM 6034 C CA . GLN D 1 88 ? -7.35349 27.03923 61.89341 1.000 64.09217 67 GLN D CA 1
ATOM 6035 C C . GLN D 1 88 ? -6.89424 27.63953 63.21457 1.000 63.49361 67 GLN D C 1
ATOM 6036 O O . GLN D 1 88 ? -7.70930 28.17725 63.97310 1.000 61.81460 67 GLN D O 1
ATOM 6038 N N . ARG D 1 89 ? -5.59297 27.56443 63.50692 1.000 61.31365 68 ARG D N 1
ATOM 6039 C CA . ARG D 1 89 ? -5.08468 28.16150 64.73831 1.000 63.81608 68 ARG D CA 1
ATOM 6040 C C . ARG D 1 89 ? -5.29255 29.67011 64.73947 1.000 55.06239 68 ARG D C 1
ATOM 6041 O O . ARG D 1 89 ? -5.66857 30.25337 65.76354 1.000 52.51206 68 ARG D O 1
ATOM 6043 N N . ALA D 1 90 ? -5.07147 30.31720 63.59311 1.000 53.37025 69 ALA D N 1
ATOM 6044 C CA . ALA D 1 90 ? -5.24695 31.76205 63.51897 1.000 52.77661 69 ALA D CA 1
ATOM 6045 C C . ALA D 1 90 ? -6.71015 32.15393 63.69035 1.000 51.62188 69 ALA D C 1
ATOM 6046 O O . ALA D 1 90 ? -7.01096 33.16084 64.34000 1.000 46.92358 69 ALA D O 1
ATOM 6048 N N . LEU D 1 91 ? -7.63314 31.37415 63.11109 1.000 54.12344 70 LEU D N 1
ATOM 6049 C CA . LEU D 1 91 ? -9.05790 31.60897 63.34008 1.000 55.19844 70 LEU D CA 1
ATOM 6050 C C . LEU D 1 91 ? -9.41558 31.42581 64.80830 1.000 51.77386 70 LEU D C 1
ATOM 6051 O O . LEU D 1 91 ? -10.22202 32.18128 65.36226 1.000 50.31557 70 LEU D O 1
ATOM 6056 N N . ALA D 1 92 ? -8.83924 30.40851 65.44509 1.000 52.66279 71 ALA D N 1
ATOM 6057 C CA . ALA D 1 92 ? -9.04780 30.20943 66.87190 1.000 53.14744 71 ALA D CA 1
ATOM 6058 C C . ALA D 1 92 ? -8.44330 31.35277 67.67667 1.000 50.36590 71 ALA D C 1
ATOM 6059 O O . ALA D 1 92 ? -9.03096 31.80474 68.66763 1.000 46.82456 71 ALA D O 1
ATOM 6061 N N . GLY D 1 93 ? -7.27331 31.83830 67.25924 1.000 48.09675 72 GLY D N 1
ATOM 6062 C CA . GLY D 1 93 ? -6.68694 32.98889 67.92244 1.000 43.20529 72 GLY D CA 1
ATOM 6063 C C . GLY D 1 93 ? -7.58176 34.20787 67.85253 1.000 46.41272 72 GLY D C 1
ATOM 6064 O O . GLY D 1 93 ? -7.78998 34.89804 68.85322 1.000 39.67211 72 GLY D O 1
ATOM 6065 N N . ILE D 1 94 ? -8.14430 34.47534 66.67475 1.000 43.98654 73 ILE D N 1
ATOM 6066 C CA . ILE D 1 94 ? -9.08158 35.58596 66.54673 1.000 44.06702 73 ILE D CA 1
ATOM 6067 C C . ILE D 1 94 ? -10.31421 35.34981 67.41502 1.000 50.21648 73 ILE D C 1
ATOM 6068 O O . ILE D 1 94 ? -10.77443 36.25489 68.12341 1.000 48.51697 73 ILE D O 1
ATOM 6073 N N . ARG D 1 95 ? -10.85135 34.12561 67.39635 1.000 48.79528 74 ARG D N 1
ATOM 6074 C CA . ARG D 1 95 ? -12.03215 33.82483 68.20057 1.000 51.34791 74 ARG D CA 1
ATOM 6075 C C . ARG D 1 95 ? -11.73693 33.96164 69.68899 1.000 51.28300 74 ARG D C 1
ATOM 6076 O O . ARG D 1 95 ? -12.59239 34.40600 70.46249 1.000 51.87939 74 ARG D O 1
ATOM 6078 N N . THR D 1 96 ? -10.53561 33.56522 70.11092 1.000 50.12025 75 THR D N 1
ATOM 6079 C CA . THR D 1 96 ? -10.16335 33.69435 71.51408 1.000 48.41353 75 THR D CA 1
ATOM 6080 C C . THR D 1 96 ? -10.06995 35.15768 71.92066 1.000 49.33138 75 THR D C 1
ATOM 6081 O O . THR D 1 96 ? -10.50955 35.53236 73.01336 1.000 48.70971 75 THR D O 1
ATOM 6085 N N . GLY D 1 97 ? -9.51119 35.99787 71.04702 1.000 46.37764 76 GLY D N 1
ATOM 6086 C CA . GLY D 1 97 ? -9.45620 37.41832 71.33276 1.000 41.68741 76 GLY D CA 1
ATOM 6087 C C . GLY D 1 97 ? -10.83078 38.03073 71.51158 1.000 47.33201 76 GLY D C 1
ATOM 6088 O O . GLY D 1 97 ? -11.02677 38.89346 72.36863 1.000 44.33114 76 GLY D O 1
ATOM 6089 N N . ILE D 1 98 ? -11.80735 37.58649 70.71845 1.000 43.97628 77 ILE D N 1
ATOM 6090 C CA . ILE D 1 98 ? -13.16920 38.08408 70.89632 1.000 46.22953 77 ILE D CA 1
ATOM 6091 C C . ILE D 1 98 ? -13.72656 37.63568 72.24134 1.000 55.01140 77 ILE D C 1
ATOM 6092 O O . ILE D 1 98 ? -14.25828 38.44114 73.01596 1.000 54.15865 77 ILE D O 1
ATOM 6097 N N . ASP D 1 99 ? -13.59462 36.34563 72.54873 1.000 54.41758 78 ASP D N 1
ATOM 6098 C CA . ASP D 1 99 ? -14.20284 35.81260 73.76168 1.000 58.82917 78 ASP D CA 1
ATOM 6099 C C . ASP D 1 99 ? -13.53484 36.35048 75.02580 1.000 59.04482 78 ASP D C 1
ATOM 6100 O O . ASP D 1 99 ? -14.20093 36.49305 76.05868 1.000 55.92926 78 ASP D O 1
ATOM 6105 N N . GLN D 1 100 ? -12.22764 36.63620 74.98043 1.000 51.39825 79 GLN D N 1
ATOM 6106 C CA . GLN D 1 100 ? -11.58560 37.24430 76.14103 1.000 48.32563 79 GLN D CA 1
ATOM 6107 C C . GLN D 1 100 ? -12.12566 38.64434 76.39853 1.000 45.66014 79 GLN D C 1
ATOM 6108 O O . GLN D 1 100 ? -12.19647 39.07855 77.55349 1.000 43.33928 79 GLN D O 1
ATOM 6114 N N . GLN D 1 101 ? -12.54268 39.34945 75.34923 1.000 43.97146 80 GLN D N 1
ATOM 6115 C CA . GLN D 1 101 ? -13.11046 40.67289 75.55749 1.000 44.05119 80 GLN D CA 1
ATOM 6116 C C . GLN D 1 101 ? -14.52837 40.58963 76.09673 1.000 44.87520 80 GLN D C 1
ATOM 6117 O O . GLN D 1 101 ? -14.90061 41.37333 76.97686 1.000 39.85194 80 GLN D O 1
ATOM 6123 N N . VAL D 1 102 ? -15.32807 39.64977 75.57989 1.000 47.37474 81 VAL D N 1
ATOM 6124 C CA . VAL D 1 102 ? -16.67189 39.42669 76.11261 1.000 41.59002 81 VAL D CA 1
ATOM 6125 C C . VAL D 1 102 ? -16.60672 39.13000 77.60419 1.000 46.48989 81 VAL D C 1
ATOM 6126 O O . VAL D 1 102 ? -17.32639 39.73063 78.40971 1.000 46.76513 81 VAL D O 1
ATOM 6130 N N . ALA D 1 103 ? -15.74356 38.18754 77.98668 1.000 46.43921 82 ALA D N 1
ATOM 6131 C CA . ALA D 1 103 ? -15.58851 37.82784 79.38899 1.000 46.65038 82 ALA D CA 1
ATOM 6132 C C . ALA D 1 103 ? -15.13498 39.02070 80.21919 1.000 44.35272 82 ALA D C 1
ATOM 6133 O O . ALA D 1 103 ? -15.50253 39.14622 81.39427 1.000 46.82186 82 ALA D O 1
ATOM 6135 N N . LEU D 1 104 ? -14.32860 39.89890 79.62577 1.000 39.27038 83 LEU D N 1
ATOM 6136 C CA A LEU D 1 104 ? -13.85237 41.07852 80.33696 0.570 43.37080 83 LEU D CA 1
ATOM 6137 C CA B LEU D 1 104 ? -13.85404 41.07527 80.34585 0.430 43.34715 83 LEU D CA 1
ATOM 6138 C C . LEU D 1 104 ? -14.97860 42.08189 80.55025 1.000 43.36689 83 LEU D C 1
ATOM 6139 O O . LEU D 1 104 ? -15.15307 42.61645 81.65306 1.000 38.69332 83 LEU D O 1
ATOM 6148 N N . ILE D 1 105 ? -15.75054 42.35049 79.49982 1.000 37.96128 84 ILE D N 1
ATOM 6149 C CA . ILE D 1 105 ? -16.87797 43.26781 79.61178 1.000 42.30728 84 ILE D CA 1
ATOM 6150 C C . ILE D 1 105 ? -17.89548 42.74817 80.62406 1.000 43.59593 84 ILE D C 1
ATOM 6151 O O . ILE D 1 105 ? -18.45820 43.51873 81.41291 1.000 42.82080 84 ILE D O 1
ATOM 6156 N N . ASP D 1 106 ? -18.15324 41.43687 80.61070 1.000 44.19239 85 ASP D N 1
ATOM 6157 C CA . ASP D 1 106 ? -19.05791 40.84417 81.59244 1.000 47.69593 85 ASP D CA 1
ATOM 6158 C C . ASP D 1 106 ? -18.54783 41.06552 83.00944 1.000 50.23836 85 ASP D C 1
ATOM 6159 O O . ASP D 1 106 ? -19.28029 41.54619 83.88543 1.000 49.97999 85 ASP D O 1
ATOM 6164 N N . ASP D 1 107 ? -17.28431 40.71237 83.25184 1.000 46.56461 86 ASP D N 1
ATOM 6165 C CA . ASP D 1 107 ? -16.77903 40.65386 84.61628 1.000 49.29859 86 ASP D CA 1
ATOM 6166 C C . ASP D 1 107 ? -16.53602 42.03477 85.20291 1.000 46.17088 86 ASP D C 1
ATOM 6167 O O . ASP D 1 107 ? -16.64169 42.21136 86.42527 1.000 48.03112 86 ASP D O 1
ATOM 6172 N N . VAL D 1 108 ? -16.23715 43.01646 84.35798 1.000 43.25206 87 VAL D N 1
ATOM 6173 C CA . VAL D 1 108 ? -15.69606 44.28809 84.79853 1.000 41.51729 87 VAL D CA 1
ATOM 6174 C C . VAL D 1 108 ? -16.68199 45.43182 84.59777 1.000 42.29947 87 VAL D C 1
ATOM 6175 O O . VAL D 1 108 ? -16.75893 46.33802 85.42875 1.000 42.35976 87 VAL D O 1
ATOM 6179 N N . LEU D 1 109 ? -17.44868 45.41148 83.51629 1.000 41.42106 88 LEU D N 1
ATOM 6180 C CA . LEU D 1 109 ? -18.37394 46.50009 83.24396 1.000 41.50363 88 LEU D CA 1
ATOM 6181 C C . LEU D 1 109 ? -19.79968 46.18080 83.65569 1.000 45.04268 88 LEU D C 1
ATOM 6182 O O . LEU D 1 109 ? -20.55584 47.10055 83.97297 1.000 45.99455 88 LEU D O 1
ATOM 6187 N N . ASP D 1 110 ? -20.18986 44.90981 83.65814 1.000 53.47929 89 ASP D N 1
ATOM 6188 C CA . ASP D 1 110 ? -21.56469 44.55750 83.98898 1.000 52.83794 89 ASP D CA 1
ATOM 6189 C C . ASP D 1 110 ? -21.70272 43.99971 85.39914 1.000 54.49847 89 ASP D C 1
ATOM 6190 O O . ASP D 1 110 ? -22.59109 44.42503 86.13690 1.000 53.55994 89 ASP D O 1
ATOM 6195 N N . ALA D 1 111 ? -20.83212 43.07018 85.78960 1.000 57.28240 90 ALA D N 1
ATOM 6196 C CA . ALA D 1 111 ? -20.86896 42.52265 87.14421 1.000 59.73950 90 ALA D CA 1
ATOM 6197 C C . ALA D 1 111 ? -20.94090 43.58175 88.24077 1.000 58.92839 90 ALA D C 1
ATOM 6198 O O . ALA D 1 111 ? -21.74522 43.40140 89.16868 1.000 59.64777 90 ALA D O 1
ATOM 6200 N N . PRO D 1 112 ? -20.18642 44.69063 88.20087 1.000 58.99635 91 PRO D N 1
ATOM 6201 C CA . PRO D 1 112 ? -20.28598 45.68426 89.28740 1.000 59.13769 91 PRO D CA 1
ATOM 6202 C C . PRO D 1 112 ? -21.65956 46.31625 89.44818 1.000 61.21516 91 PRO D C 1
ATOM 6203 O O . PRO D 1 112 ? -21.89348 46.97201 90.47475 1.000 54.38109 91 PRO D O 1
ATOM 6207 N N . ARG D 1 113 ? -22.56724 46.14565 88.48508 1.000 60.89358 92 ARG D N 1
ATOM 6208 C CA . ARG D 1 113 ? -23.85362 46.82553 88.50903 1.000 59.12898 92 ARG D CA 1
ATOM 6209 C C . ARG D 1 113 ? -25.04775 45.90393 88.70798 1.000 65.23810 92 ARG D C 1
ATOM 6210 O O . ARG D 1 113 ? -26.15535 46.40899 88.91638 1.000 68.08439 92 ARG D O 1
ATOM 6218 N N . ALA D 1 114 ? -24.85920 44.57982 88.65158 1.000 66.88902 93 ALA D N 1
ATOM 6219 C CA . ALA D 1 114 ? -25.99485 43.65623 88.65771 1.000 66.66319 93 ALA D CA 1
ATOM 6220 C C . ALA D 1 114 ? -26.83508 43.79470 89.92624 1.000 81.18070 93 ALA D C 1
ATOM 6221 O O . ALA D 1 114 ? -28.06516 43.66049 89.88097 1.000 76.51577 93 ALA D O 1
ATOM 6223 N N . GLU D 1 115 ? -26.19498 44.07176 91.06671 1.000 77.20428 94 GLU D N 1
ATOM 6224 C CA . GLU D 1 115 ? -26.93370 44.22765 92.31697 1.000 88.57415 94 GLU D CA 1
ATOM 6225 C C . GLU D 1 115 ? -27.54895 45.61426 92.47250 1.000 86.69542 94 GLU D C 1
ATOM 6226 O O . GLU D 1 115 ? -28.48037 45.77447 93.27054 1.000 78.79327 94 GLU D O 1
ATOM 6228 N N . THR D 1 116 ? -27.06214 46.61087 91.72632 1.000 79.80388 95 THR D N 1
ATOM 6229 C CA . THR D 1 116 ? -27.55513 47.97820 91.83683 1.000 80.70032 95 THR D CA 1
ATOM 6230 C C . THR D 1 116 ? -28.43094 48.40782 90.66679 1.000 79.18079 95 THR D C 1
ATOM 6231 O O . THR D 1 116 ? -29.01778 49.49497 90.73170 1.000 79.80535 95 THR D O 1
ATOM 6235 N N . ARG D 1 117 ? -28.54490 47.58305 89.61677 1.000 73.41478 96 ARG D N 1
ATOM 6236 C CA . ARG D 1 117 ? -29.17046 48.02999 88.37228 1.000 71.51087 96 ARG D CA 1
ATOM 6237 C C . ARG D 1 117 ? -30.58580 48.55303 88.60759 1.000 69.24399 96 ARG D C 1
ATOM 6238 O O . ARG D 1 117 ? -30.96691 49.59486 88.06080 1.000 63.05368 96 ARG D O 1
ATOM 6240 N N . THR D 1 118 ? -31.36963 47.86076 89.43067 1.000 70.45130 97 THR D N 1
ATOM 6241 C CA . THR D 1 118 ? -32.68693 48.33024 89.84174 1.000 65.60322 97 THR D CA 1
ATOM 6242 C C . THR D 1 118 ? -32.55811 48.98739 91.21167 1.000 66.23380 97 THR D C 1
ATOM 6243 O O . THR D 1 118 ? -32.21641 48.31777 92.19319 1.000 70.55010 97 THR D O 1
ATOM 6247 N N . LEU D 1 119 ? -32.82903 50.29309 91.27420 1.000 61.94841 98 LEU D N 1
ATOM 6248 C CA . LEU D 1 119 ? -32.58499 51.07710 92.48258 1.000 56.60323 98 LEU D CA 1
ATOM 6249 C C . LEU D 1 119 ? -33.64428 50.80387 93.54546 1.000 50.25964 98 LEU D C 1
ATOM 6250 O O . LEU D 1 119 ? -34.84600 50.91492 93.28559 1.000 52.65586 98 LEU D O 1
ATOM 6255 N N . ALA D 1 120 ? -33.19617 50.46920 94.74969 1.000 48.66342 99 ALA D N 1
ATOM 6256 C CA . ALA D 1 120 ? -34.09908 50.23979 95.86723 1.000 49.49859 99 ALA D CA 1
ATOM 6257 C C . ALA D 1 120 ? -34.36598 51.54808 96.59846 1.000 43.44622 99 ALA D C 1
ATOM 6258 O O . ALA D 1 120 ? -33.46210 52.37233 96.77585 1.000 41.10961 99 ALA D O 1
ATOM 6260 N N . ILE D 1 121 ? -35.62008 51.74674 97.00137 1.000 42.51464 100 ILE D N 1
ATOM 6261 C CA . ILE D 1 121 ? -36.00868 52.91788 97.77094 1.000 40.70320 100 ILE D CA 1
ATOM 6262 C C . ILE D 1 121 ? -36.88493 52.47034 98.93452 1.000 44.90062 100 ILE D C 1
ATOM 6263 O O . ILE D 1 121 ? -37.36485 51.33804 98.98415 1.000 47.05738 100 ILE D O 1
ATOM 6268 N N . THR D 1 122 ? -37.08482 53.38661 99.88139 1.000 41.62901 101 THR D N 1
ATOM 6269 C CA . THR D 1 122 ? -38.01207 53.19883 100.98985 1.000 43.74937 101 THR D CA 1
ATOM 6270 C C . THR D 1 122 ? -38.94444 54.40098 101.03407 1.000 44.81707 101 THR D C 1
ATOM 6271 O O . THR D 1 122 ? -38.51890 55.50359 101.39769 1.000 40.95365 101 THR D O 1
ATOM 6275 N N . ALA D 1 123 ? -40.20761 54.18982 100.66666 1.000 41.88953 102 ALA D N 1
ATOM 6276 C CA . ALA D 1 123 ? -41.20806 55.24611 100.72063 1.000 38.25275 102 ALA D CA 1
ATOM 6277 C C . ALA D 1 123 ? -41.75121 55.37983 102.14095 1.000 41.85273 102 ALA D C 1
ATOM 6278 O O . ALA D 1 123 ? -42.12732 54.38205 102.75874 1.000 43.86897 102 ALA D O 1
ATOM 6280 N N . GLN D 1 124 ? -41.79088 56.61319 102.64938 1.000 36.34098 103 GLN D N 1
ATOM 6281 C CA . GLN D 1 124 ? -42.36883 56.95268 103.94228 1.000 41.11625 103 GLN D CA 1
ATOM 6282 C C . GLN D 1 124 ? -42.92710 58.36180 103.85508 1.000 36.71170 103 GLN D C 1
ATOM 6283 O O . GLN D 1 124 ? -42.37328 59.19905 103.13717 1.000 34.27711 103 GLN D O 1
ATOM 6289 N N . PRO D 1 125 ? -44.02214 58.65130 104.55478 1.000 40.18339 104 PRO D N 1
ATOM 6290 C CA . PRO D 1 125 ? -44.60444 60.00132 104.48943 1.000 37.58501 104 PRO D CA 1
ATOM 6291 C C . PRO D 1 125 ? -43.69209 61.04082 105.12605 1.000 36.53018 104 PRO D C 1
ATOM 6292 O O . PRO D 1 125 ? -43.22015 60.86248 106.25179 1.000 37.27609 104 PRO D O 1
ATOM 6296 N N . PHE D 1 126 ? -43.47389 62.14662 104.40405 1.000 35.09375 105 PHE D N 1
ATOM 6297 C CA . PHE D 1 126 ? -42.72379 63.28132 104.92878 1.000 35.32761 105 PHE D CA 1
ATOM 6298 C C . PHE D 1 126 ? -43.37121 64.59589 104.49630 1.000 34.68161 105 PHE D C 1
ATOM 6299 O O . PHE D 1 126 ? -44.09637 64.65696 103.50508 1.000 37.36252 105 PHE D O 1
ATOM 6307 N N . ALA D 1 127 ? -43.09948 65.65005 105.26844 1.000 35.23158 106 ALA D N 1
ATOM 6308 C CA . ALA D 1 127 ? -43.59252 66.99355 104.97032 1.000 35.74556 106 ALA D CA 1
ATOM 6309 C C . ALA D 1 127 ? -42.81759 67.59167 103.79759 1.000 36.61753 106 ALA D C 1
ATOM 6310 O O . ALA D 1 127 ? -41.59952 67.77952 103.88865 1.000 34.42457 106 ALA D O 1
ATOM 6312 N N . LEU D 1 128 ? -43.52772 67.92384 102.70988 1.000 36.56686 107 LEU D N 1
ATOM 6313 C CA . LEU D 1 128 ? -42.85031 68.26687 101.45294 1.000 38.47041 107 LEU D CA 1
ATOM 6314 C C . LEU D 1 128 ? -42.21422 69.65338 101.51291 1.000 36.89902 107 LEU D C 1
ATOM 6315 O O . LEU D 1 128 ? -41.07576 69.84203 101.06003 1.000 34.59223 107 LEU D O 1
ATOM 6320 N N . ARG D 1 129 ? -42.93015 70.63040 102.07983 1.000 35.94139 108 ARG D N 1
ATOM 6321 C CA . ARG D 1 129 ? -42.43446 72.00580 102.09728 1.000 38.30187 108 ARG D CA 1
ATOM 6322 C C . ARG D 1 129 ? -41.09019 72.15361 102.81009 1.000 33.99222 108 ARG D C 1
ATOM 6323 O O . ARG D 1 129 ? -40.19743 72.81813 102.25675 1.000 38.21961 108 ARG D O 1
ATOM 6331 N N . PRO D 1 130 ? -40.85573 71.57597 103.99203 1.000 38.67256 109 PRO D N 1
ATOM 6332 C CA . PRO D 1 130 ? -39.50726 71.69795 104.57034 1.000 35.61221 109 PRO D CA 1
ATOM 6333 C C . PRO D 1 130 ? -38.42418 71.09329 103.68638 1.000 31.70503 109 PRO D C 1
ATOM 6334 O O . PRO D 1 130 ? -37.30821 71.62348 103.64586 1.000 36.86466 109 PRO D O 1
ATOM 6338 N N . LEU D 1 131 ? -38.71286 70.01430 102.95712 1.000 29.59238 110 LEU D N 1
ATOM 6339 C CA . LEU D 1 131 ? -37.70939 69.48492 102.03432 1.000 32.13195 110 LEU D CA 1
ATOM 6340 C C . LEU D 1 131 ? -37.41041 70.48132 100.91940 1.000 33.06781 110 LEU D C 1
ATOM 6341 O O . LEU D 1 131 ? -36.25078 70.65781 100.52046 1.000 29.37026 110 LEU D O 1
ATOM 6346 N N . LEU D 1 132 ? -38.44713 71.14734 100.40726 1.000 33.43224 111 LEU D N 1
ATOM 6347 C CA . LEU D 1 132 ? -38.23997 72.11604 99.33397 1.000 33.27217 111 LEU D CA 1
ATOM 6348 C C . LEU D 1 132 ? -37.46258 73.32672 99.83580 1.000 31.70368 111 LEU D C 1
ATOM 6349 O O . LEU D 1 132 ? -36.56955 73.82426 99.14550 1.000 34.16333 111 LEU D O 1
ATOM 6354 N N . ASP D 1 133 ? -37.77149 73.80143 101.04444 1.000 33.34029 112 ASP D N 1
ATOM 6355 C CA . ASP D 1 133 ? -36.99540 74.89274 101.63056 1.000 35.00959 112 ASP D CA 1
ATOM 6356 C C . ASP D 1 133 ? -35.54188 74.49573 101.83152 1.000 34.87413 112 ASP D C 1
ATOM 6357 O O . ASP D 1 133 ? -34.63645 75.29182 101.56836 1.000 38.91283 112 ASP D O 1
ATOM 6362 N N . ASP D 1 134 ? -35.29843 73.28034 102.33016 1.000 32.49705 113 ASP D N 1
ATOM 6363 C CA . ASP D 1 134 ? -33.92562 72.85585 102.57791 1.000 33.19216 113 ASP D CA 1
ATOM 6364 C C . ASP D 1 134 ? -33.14371 72.73555 101.27453 1.000 30.73187 113 ASP D C 1
ATOM 6365 O O . ASP D 1 134 ? -31.98401 73.14601 101.20147 1.000 32.97115 113 ASP D O 1
ATOM 6370 N N . THR D 1 135 ? -33.76136 72.16197 100.24267 1.000 30.67169 114 THR D N 1
ATOM 6371 C CA . THR D 1 135 ? -33.10896 72.04531 98.94113 1.000 28.98051 114 THR D CA 1
ATOM 6372 C C . THR D 1 135 ? -32.71387 73.41213 98.40532 1.000 33.22737 114 THR D C 1
ATOM 6373 O O . THR D 1 135 ? -31.59582 73.60163 97.90768 1.000 33.44772 114 THR D O 1
ATOM 6377 N N . LEU D 1 136 ? -33.64021 74.37200 98.49054 1.000 33.98542 115 LEU D N 1
ATOM 6378 C CA A LEU D 1 136 ? -33.37553 75.73325 98.03893 0.636 33.33432 115 LEU D CA 1
ATOM 6379 C CA B LEU D 1 136 ? -33.37250 75.73639 98.04355 0.364 33.32406 115 LEU D CA 1
ATOM 6380 C C . LEU D 1 136 ? -32.17028 76.32624 98.76411 1.000 34.38176 115 LEU D C 1
ATOM 6381 O O . LEU D 1 136 ? -31.20584 76.77456 98.13229 1.000 33.55363 115 LEU D O 1
ATOM 6390 N N . ALA D 1 137 ? -32.21373 76.33133 100.10268 1.000 31.55645 116 ALA D N 1
ATOM 6391 C CA . ALA D 1 137 ? -31.09987 76.85916 100.88195 1.000 34.26541 116 ALA D CA 1
ATOM 6392 C C . ALA D 1 137 ? -29.80053 76.12392 100.56322 1.000 33.61817 116 ALA D C 1
ATOM 6393 O O . ALA D 1 137 ? -28.73418 76.74256 100.49419 1.000 35.01736 116 ALA D O 1
ATOM 6395 N N . LEU D 1 138 ? -29.86843 74.80483 100.35605 1.000 32.23292 117 LEU D N 1
ATOM 6396 C CA . LEU D 1 138 ? -28.65589 74.03900 100.07047 1.000 33.05974 117 LEU D CA 1
ATOM 6397 C C . LEU D 1 138 ? -28.00982 74.47641 98.75200 1.000 31.66405 117 LEU D C 1
ATOM 6398 O O . LEU D 1 138 ? -26.79502 74.70952 98.69358 1.000 32.37364 117 LEU D O 1
ATOM 6403 N N . VAL D 1 139 ? -28.80769 74.61080 97.68391 1.000 30.23913 118 VAL D N 1
ATOM 6404 C CA . VAL D 1 139 ? -28.24250 74.96085 96.37703 1.000 28.76302 118 VAL D CA 1
ATOM 6405 C C . VAL D 1 139 ? -27.74643 76.40537 96.36727 1.000 32.96193 118 VAL D C 1
ATOM 6406 O O . VAL D 1 139 ? -26.70787 76.71199 95.76759 1.000 35.04703 118 VAL D O 1
ATOM 6410 N N . ARG D 1 140 ? -28.47983 77.31607 97.01481 1.000 29.88559 119 ARG D N 1
ATOM 6411 C CA . ARG D 1 140 ? -27.99413 78.68578 97.17727 1.000 33.99859 119 ARG D CA 1
ATOM 6412 C C . ARG D 1 140 ? -26.65088 78.71269 97.90050 1.000 39.65624 119 ARG D C 1
ATOM 6413 O O . ARG D 1 140 ? -25.72050 79.41994 97.49614 1.000 35.94908 119 ARG D O 1
ATOM 6421 N N . PHE D 1 141 ? -26.53608 77.95151 98.98783 1.000 36.29062 120 PHE D N 1
ATOM 6422 C CA . PHE D 1 141 ? -25.30387 77.97104 99.76619 1.000 37.30245 120 PHE D CA 1
ATOM 6423 C C . PHE D 1 141 ? -24.15275 77.29688 99.02469 1.000 33.66773 120 PHE D C 1
ATOM 6424 O O . PHE D 1 141 ? -23.02040 77.79185 99.04587 1.000 35.79470 120 PHE D O 1
ATOM 6432 N N . ALA D 1 142 ? -24.41802 76.17053 98.36721 1.000 34.99409 121 ALA D N 1
ATOM 6433 C CA . ALA D 1 142 ? -23.34359 75.35521 97.80785 1.000 33.29851 121 ALA D CA 1
ATOM 6434 C C . ALA D 1 142 ? -22.85119 75.84575 96.44987 1.000 37.06490 121 ALA D C 1
ATOM 6435 O O . ALA D 1 142 ? -21.70708 75.55408 96.07947 1.000 40.97793 121 ALA D O 1
ATOM 6437 N N . LEU D 1 143 ? -23.67659 76.55664 95.68034 1.000 36.30340 122 LEU D N 1
ATOM 6438 C CA . LEU D 1 143 ? -23.24247 76.91248 94.32933 1.000 36.99097 122 LEU D CA 1
ATOM 6439 C C . LEU D 1 143 ? -23.83681 78.21306 93.79632 1.000 37.31682 122 LEU D C 1
ATOM 6440 O O . LEU D 1 143 ? -23.10964 79.01911 93.20846 1.000 38.29370 122 LEU D O 1
ATOM 6445 N N . ALA D 1 144 ? -25.14169 78.43679 93.99481 1.000 36.84201 123 ALA D N 1
ATOM 6446 C CA . ALA D 1 144 ? -25.82537 79.47978 93.22932 1.000 36.65688 123 ALA D CA 1
ATOM 6447 C C . ALA D 1 144 ? -25.37000 80.88125 93.63503 1.000 40.15988 123 ALA D C 1
ATOM 6448 O O . ALA D 1 144 ? -25.15263 81.73468 92.76808 1.000 38.89455 123 ALA D O 1
ATOM 6450 N N . ASP D 1 145 ? -25.21736 81.14422 94.93888 1.000 37.02490 124 ASP D N 1
ATOM 6451 C CA . ASP D 1 145 ? -24.77252 82.47228 95.36684 1.000 37.83846 124 ASP D CA 1
ATOM 6452 C C . ASP D 1 145 ? -23.39315 82.79679 94.80573 1.000 39.53769 124 ASP D C 1
ATOM 6453 O O . ASP D 1 145 ? -23.18117 83.87191 94.23303 1.000 45.55224 124 ASP D O 1
ATOM 6458 N N . ALA D 1 146 ? -22.44232 81.86759 94.94252 1.000 44.87344 125 ALA D N 1
ATOM 6459 C CA . ALA D 1 146 ? -21.11988 82.07265 94.35562 1.000 43.84667 125 ALA D CA 1
ATOM 6460 C C . ALA D 1 146 ? -21.18533 82.26576 92.83857 1.000 42.07064 125 ALA D C 1
ATOM 6461 O O . ALA D 1 146 ? -20.34295 82.97026 92.26434 1.000 41.30501 125 ALA D O 1
ATOM 6463 N N . ARG D 1 147 ? -22.16516 81.64670 92.17320 1.000 39.43370 126 ARG D N 1
ATOM 6464 C CA . ARG D 1 147 ? -22.32661 81.78796 90.72929 1.000 36.95002 126 ARG D CA 1
ATOM 6465 C C . ARG D 1 147 ? -23.12600 83.02248 90.34605 1.000 43.26588 126 ARG D C 1
ATOM 6466 O O . ARG D 1 147 ? -23.25319 83.30428 89.14773 1.000 42.61737 126 ARG D O 1
ATOM 6474 N N . GLN D 1 148 ? -23.64594 83.76279 91.33142 1.000 43.02510 127 GLN D N 1
ATOM 6475 C CA . GLN D 1 148 ? -24.47942 84.94244 91.09558 1.000 45.25542 127 GLN D CA 1
ATOM 6476 C C . GLN D 1 148 ? -25.71241 84.57998 90.28046 1.000 44.36999 127 GLN D C 1
ATOM 6477 O O . GLN D 1 148 ? -26.13529 85.32760 89.39425 1.000 44.41608 127 GLN D O 1
ATOM 6483 N N . VAL D 1 149 ? -26.27940 83.41346 90.57606 1.000 44.43742 128 VAL D N 1
ATOM 6484 C CA . VAL D 1 149 ? -27.48109 82.91272 89.91925 1.000 41.65386 128 VAL D CA 1
ATOM 6485 C C . VAL D 1 149 ? -28.60662 82.95596 90.94233 1.000 38.52601 128 VAL D C 1
ATOM 6486 O O . VAL D 1 149 ? -28.54400 82.26992 91.96731 1.000 37.12781 128 VAL D O 1
ATOM 6490 N N . SER D 1 150 ? -29.62325 83.77479 90.67215 1.000 41.27312 129 SER D N 1
ATOM 6491 C CA . SER D 1 150 ? -30.78842 83.88218 91.54033 1.000 37.83677 129 SER D CA 1
ATOM 6492 C C . SER D 1 150 ? -31.74825 82.72674 91.28795 1.000 37.64660 129 SER D C 1
ATOM 6493 O O . SER D 1 150 ? -31.96427 82.32099 90.14271 1.000 40.91692 129 SER D O 1
ATOM 6496 N N . ILE D 1 151 ? -32.35716 82.21751 92.35372 1.000 41.38243 130 ILE D N 1
ATOM 6497 C CA . ILE D 1 151 ? -33.37294 81.17610 92.23479 1.000 36.91190 130 ILE D CA 1
ATOM 6498 C C . ILE D 1 151 ? -34.69976 81.74450 92.71432 1.000 38.61303 130 ILE D C 1
ATOM 6499 O O . ILE D 1 151 ? -34.83456 82.11274 93.88799 1.000 38.29201 130 ILE D O 1
ATOM 6504 N N . ASP D 1 152 ? -35.67520 81.81115 91.81151 1.000 41.09668 131 ASP D N 1
ATOM 6505 C CA . ASP D 1 152 ? -37.03014 82.24141 92.13769 1.000 39.09790 131 ASP D CA 1
ATOM 6506 C C . ASP D 1 152 ? -37.88382 81.00025 92.34106 1.000 38.37743 131 ASP D C 1
ATOM 6507 O O . ASP D 1 152 ? -38.10424 80.23056 91.39846 1.000 37.96150 131 ASP D O 1
ATOM 6512 N N . ALA D 1 153 ? -38.36285 80.80912 93.56545 1.000 40.05798 132 ALA D N 1
ATOM 6513 C CA . ALA D 1 153 ? -39.09329 79.60937 93.94598 1.000 37.89024 132 ALA D CA 1
ATOM 6514 C C . ALA D 1 153 ? -40.56067 79.93385 94.17290 1.000 41.15960 132 ALA D C 1
ATOM 6515 O O . ALA D 1 153 ? -40.88857 80.92110 94.83601 1.000 44.44424 132 ALA D O 1
ATOM 6517 N N . THR D 1 154 ? -41.43409 79.09944 93.61996 1.000 40.56386 133 THR D N 1
ATOM 6518 C CA . THR D 1 154 ? -42.85873 79.10428 93.93115 1.000 41.91305 133 THR D CA 1
ATOM 6519 C C . THR D 1 154 ? -43.17399 77.76593 94.58776 1.000 42.20650 133 THR D C 1
ATOM 6520 O O . THR D 1 154 ? -43.05310 76.71157 93.95097 1.000 40.06377 133 THR D O 1
ATOM 6524 N N . LEU D 1 155 ? -43.55799 77.80201 95.85803 1.000 43.77703 134 LEU D N 1
ATOM 6525 C CA . LEU D 1 155 ? -43.69015 76.55595 96.58538 1.000 45.07420 134 LEU D CA 1
ATOM 6526 C C . LEU D 1 155 ? -45.11709 76.37718 97.08212 1.000 44.27220 134 LEU D C 1
ATOM 6527 O O . LEU D 1 155 ? -45.82767 77.36078 97.29887 1.000 47.65758 134 LEU D O 1
ATOM 6532 N N . PRO D 1 156 ? -45.56824 75.13548 97.26072 1.000 46.55610 135 PRO D N 1
ATOM 6533 C CA . PRO D 1 156 ? -46.95801 74.91751 97.68406 1.000 51.74577 135 PRO D CA 1
ATOM 6534 C C . PRO D 1 156 ? -47.18148 75.41632 99.10574 1.000 59.81199 135 PRO D C 1
ATOM 6535 O O . PRO D 1 156 ? -46.41950 75.09611 100.02239 1.000 54.81987 135 PRO D O 1
ATOM 6539 N N . ASP D 1 157 ? -48.22182 76.22971 99.27143 1.000 66.11637 136 ASP D N 1
ATOM 6540 C CA . ASP D 1 157 ? -48.64517 76.68023 100.58604 1.000 70.05064 136 ASP D CA 1
ATOM 6541 C C . ASP D 1 157 ? -49.35970 75.54214 101.31275 1.000 72.17027 136 ASP D C 1
ATOM 6542 O O . ASP D 1 157 ? -49.59979 74.46560 100.75900 1.000 72.57435 136 ASP D O 1
ATOM 6547 N N . GLY D 1 158 ? -49.72184 75.78629 102.56576 1.000 70.45532 137 GLY D N 1
ATOM 6548 C CA . GLY D 1 158 ? -50.22139 74.69497 103.36740 1.000 68.94282 137 GLY D CA 1
ATOM 6549 C C . GLY D 1 158 ? -49.08219 73.76537 103.75603 1.000 66.46039 137 GLY D C 1
ATOM 6550 O O . GLY D 1 158 ? -47.89772 74.06946 103.59082 1.000 70.13651 137 GLY D O 1
ATOM 6551 N N . GLU D 1 159 ? -49.45979 72.59566 104.26350 1.000 62.38961 138 GLU D N 1
ATOM 6552 C CA . GLU D 1 159 ? -48.49786 71.62193 104.77837 1.000 56.55323 138 GLU D CA 1
ATOM 6553 C C . GLU D 1 159 ? -48.64580 70.27107 104.08277 1.000 47.66366 138 GLU D C 1
ATOM 6554 O O . GLU D 1 159 ? -48.85437 69.24859 104.74344 1.000 49.50637 138 GLU D O 1
ATOM 6556 N N . PRO D 1 160 ? -48.50669 70.21919 102.75538 1.000 44.67431 139 PRO D N 1
ATOM 6557 C CA . PRO D 1 160 ? -48.67005 68.93978 102.05878 1.000 46.83244 139 PRO D CA 1
ATOM 6558 C C . PRO D 1 160 ? -47.57005 67.95381 102.42650 1.000 49.69894 139 PRO D C 1
ATOM 6559 O O . PRO D 1 160 ? -46.42699 68.32878 102.70982 1.000 38.12449 139 PRO D O 1
ATOM 6563 N N . SER D 1 161 ? -47.93497 66.67527 102.41440 1.000 40.52363 140 SER D N 1
ATOM 6564 C CA . SER D 1 161 ? -46.99778 65.59057 102.63432 1.000 42.76598 140 SER D CA 1
ATOM 6565 C C . SER D 1 161 ? -46.93388 64.69825 101.40172 1.000 48.64364 140 SER D C 1
ATOM 6566 O O . SER D 1 161 ? -47.80528 64.73384 100.52737 1.000 48.71998 140 SER D O 1
ATOM 6569 N N . LEU D 1 162 ? -45.87972 63.89120 101.35155 1.000 36.35332 141 LEU D N 1
ATOM 6570 C CA . LEU D 1 162 ? -45.61045 63.00815 100.23064 1.000 42.98541 141 LEU D CA 1
ATOM 6571 C C . LEU D 1 162 ? -45.06234 61.70870 100.79293 1.000 40.13528 141 LEU D C 1
ATOM 6572 O O . LEU D 1 162 ? -44.17913 61.73421 101.65226 1.000 38.75749 141 LEU D O 1
ATOM 6577 N N . SER D 1 163 ? -45.59731 60.58130 100.33622 1.000 40.03493 142 SER D N 1
ATOM 6578 C CA . SER D 1 163 ? -45.01472 59.28272 100.65608 1.000 35.27445 142 SER D CA 1
ATOM 6579 C C . SER D 1 163 ? -44.04018 58.95269 99.53547 1.000 43.19829 142 SER D C 1
ATOM 6580 O O . SER D 1 163 ? -44.44831 58.59648 98.42450 1.000 43.03689 142 SER D O 1
ATOM 6583 N N . ALA D 1 164 ? -42.75064 59.10552 99.82626 1.000 37.35613 143 ALA D N 1
ATOM 6584 C CA . ALA D 1 164 ? -41.67354 58.85362 98.87942 1.000 32.95178 143 ALA D CA 1
ATOM 6585 C C . ALA D 1 164 ? -40.40090 58.63238 99.68469 1.000 36.16501 143 ALA D C 1
ATOM 6586 O O . ALA D 1 164 ? -40.40129 58.72891 100.91535 1.000 31.69710 143 ALA D O 1
ATOM 6588 N N . ASP D 1 165 ? -39.31238 58.31949 98.98279 1.000 31.72009 144 ASP D N 1
ATOM 6589 C CA . ASP D 1 165 ? -38.00475 58.17455 99.62186 1.000 32.00481 144 ASP D CA 1
ATOM 6590 C C . ASP D 1 165 ? -37.42556 59.57584 99.78533 1.000 33.06525 144 ASP D C 1
ATOM 6591 O O . ASP D 1 165 ? -36.92861 60.16935 98.82385 1.000 26.48467 144 ASP D O 1
ATOM 6596 N N . ARG D 1 166 ? -37.51393 60.11733 101.01076 1.000 27.10647 145 ARG D N 1
ATOM 6597 C CA . ARG D 1 166 ? -37.13401 61.51034 101.24265 1.000 28.34392 145 ARG D CA 1
ATOM 6598 C C . ARG D 1 166 ? -35.68121 61.77118 100.84992 1.000 29.56349 145 ARG D C 1
ATOM 6599 O O . ARG D 1 166 ? -35.37200 62.76774 100.17985 1.000 25.25202 145 ARG D O 1
ATOM 6607 N N . GLU D 1 167 ? -34.77539 60.88470 101.25095 1.000 27.55608 146 GLU D N 1
ATOM 6608 C CA . GLU D 1 167 ? -33.36462 61.09516 100.95257 1.000 29.45039 146 GLU D CA 1
ATOM 6609 C C . GLU D 1 167 ? -33.11174 61.09191 99.44564 1.000 30.44401 146 GLU D C 1
ATOM 6610 O O . GLU D 1 167 ? -32.42923 61.97885 98.91788 1.000 27.71457 146 GLU D O 1
ATOM 6616 N N . ARG D 1 168 ? -33.68152 60.12049 98.73236 1.000 27.23314 147 ARG D N 1
ATOM 6617 C CA . ARG D 1 168 ? -33.49356 60.06846 97.28317 1.000 28.46430 147 ARG D CA 1
ATOM 6618 C C . ARG D 1 168 ? -34.17247 61.24218 96.59237 1.000 26.86100 147 ARG D C 1
ATOM 6619 O O . ARG D 1 168 ? -33.60513 61.82422 95.66753 1.000 28.67285 147 ARG D O 1
ATOM 6627 N N . VAL D 1 169 ? -35.37775 61.61708 97.03696 1.000 29.33461 148 VAL D N 1
ATOM 6628 C CA . VAL D 1 169 ? -36.05350 62.78126 96.46121 1.000 25.71236 148 VAL D CA 1
ATOM 6629 C C . VAL D 1 169 ? -35.23482 64.04005 96.69528 1.000 24.83518 148 VAL D C 1
ATOM 6630 O O . VAL D 1 169 ? -35.10566 64.88831 95.80303 1.000 23.15246 148 VAL D O 1
ATOM 6634 N N . ALA D 1 170 ? -34.66355 64.18294 97.89607 1.000 25.15004 149 ALA D N 1
ATOM 6635 C CA . ALA D 1 170 ? -33.79819 65.32920 98.15873 1.000 24.29579 149 ALA D CA 1
ATOM 6636 C C . ALA D 1 170 ? -32.64503 65.37486 97.16401 1.000 24.48520 149 ALA D C 1
ATOM 6637 O O . ALA D 1 170 ? -32.32185 66.43545 96.62165 1.000 25.28599 149 ALA D O 1
ATOM 6639 N N . GLN D 1 171 ? -32.00817 64.22741 96.92441 1.000 24.08137 150 GLN D N 1
ATOM 6640 C CA . GLN D 1 171 ? -30.87588 64.17481 96.01051 1.000 23.10800 150 GLN D CA 1
ATOM 6641 C C . GLN D 1 171 ? -31.30838 64.51503 94.59168 1.000 24.75388 150 GLN D C 1
ATOM 6642 O O . GLN D 1 171 ? -30.59709 65.22784 93.87642 1.000 24.54952 150 GLN D O 1
ATOM 6648 N N . ALA D 1 172 ? -32.49262 64.04455 94.18206 1.000 24.32716 151 ALA D N 1
ATOM 6649 C CA . ALA D 1 172 ? -32.96257 64.31675 92.82765 1.000 26.58693 151 ALA D CA 1
ATOM 6650 C C . ALA D 1 172 ? -33.24988 65.80073 92.63050 1.000 28.18728 151 ALA D C 1
ATOM 6651 O O . ALA D 1 172 ? -32.86865 66.38225 91.60405 1.000 24.63942 151 ALA D O 1
ATOM 6653 N N . LEU D 1 173 ? -33.90960 66.42945 93.61255 1.000 25.98026 152 LEU D N 1
ATOM 6654 C CA . LEU D 1 173 ? -34.22197 67.85154 93.51951 1.000 25.46446 152 LEU D CA 1
ATOM 6655 C C . LEU D 1 173 ? -32.95286 68.68844 93.51615 1.000 27.02899 152 LEU D C 1
ATOM 6656 O O . LEU D 1 173 ? -32.80685 69.61649 92.70902 1.000 23.09539 152 LEU D O 1
ATOM 6661 N N . TRP D 1 174 ? -32.03552 68.38937 94.44171 1.000 26.80808 153 TRP D N 1
ATOM 6662 C CA . TRP D 1 174 ? -30.75963 69.09277 94.46930 1.000 28.61839 153 TRP D CA 1
ATOM 6663 C C . TRP D 1 174 ? -30.01926 68.93732 93.14908 1.000 23.43801 153 TRP D C 1
ATOM 6664 O O . TRP D 1 174 ? -29.40234 69.89050 92.66223 1.000 23.85315 153 TRP D O 1
ATOM 6675 N N . THR D 1 175 ? -30.04668 67.73802 92.56442 1.000 23.94214 154 THR D N 1
ATOM 6676 C CA . THR D 1 175 ? -29.30817 67.53436 91.32241 1.000 24.94224 154 THR D CA 1
ATOM 6677 C C . THR D 1 175 ? -29.93801 68.31599 90.16830 1.000 24.92038 154 THR D C 1
ATOM 6678 O O . THR D 1 175 ? -29.21584 68.95139 89.38747 1.000 28.11107 154 THR D O 1
ATOM 6682 N N . MET D 1 176 ? -31.27470 68.28198 90.04032 1.000 24.49609 155 MET D N 1
ATOM 6683 C CA . MET D 1 176 ? -31.95355 69.09499 89.02348 1.000 27.83306 155 MET D CA 1
ATOM 6684 C C . MET D 1 176 ? -31.58166 70.56035 89.16986 1.000 28.25876 155 MET D C 1
ATOM 6685 O O . MET D 1 176 ? -31.16419 71.21928 88.20948 1.000 27.77665 155 MET D O 1
ATOM 6690 N N . LEU D 1 177 ? -31.77340 71.09291 90.37211 1.000 24.05474 156 LEU D N 1
ATOM 6691 C CA . LEU D 1 177 ? -31.58349 72.51677 90.60764 1.000 28.05727 156 LEU D CA 1
ATOM 6692 C C . LEU D 1 177 ? -30.12932 72.91061 90.40076 1.000 29.45857 156 LEU D C 1
ATOM 6693 O O . LEU D 1 177 ? -29.83530 73.96961 89.83763 1.000 27.56145 156 LEU D O 1
ATOM 6698 N N . THR D 1 178 ? -29.20520 72.06468 90.85291 1.000 25.25696 157 THR D N 1
ATOM 6699 C CA . THR D 1 178 ? -27.79174 72.38521 90.71709 1.000 26.28685 157 THR D CA 1
ATOM 6700 C C . THR D 1 178 ? -27.36720 72.34124 89.24896 1.000 28.41917 157 THR D C 1
ATOM 6701 O O . THR D 1 178 ? -26.57462 73.17867 88.80167 1.000 29.65665 157 THR D O 1
ATOM 6705 N N . THR D 1 179 ? -27.91481 71.39606 88.47539 1.000 26.62589 158 THR D N 1
ATOM 6706 C CA . THR D 1 179 ? -27.60789 71.34389 87.04930 1.000 27.54385 158 THR D CA 1
ATOM 6707 C C . THR D 1 179 ? -28.06380 72.61490 86.34573 1.000 29.61469 158 THR D C 1
ATOM 6708 O O . THR D 1 179 ? -27.34026 73.16298 85.50097 1.000 28.24530 158 THR D O 1
ATOM 6712 N N . ALA D 1 180 ? -29.25782 73.10349 86.69080 1.000 31.17344 159 ALA D N 1
ATOM 6713 C CA . ALA D 1 180 ? -29.76258 74.32957 86.08176 1.000 29.64392 159 ALA D CA 1
ATOM 6714 C C . ALA D 1 180 ? -28.89493 75.52074 86.46220 1.000 29.64379 159 ALA D C 1
ATOM 6715 O O . ALA D 1 180 ? -28.63667 76.39860 85.63368 1.000 30.68925 159 ALA D O 1
ATOM 6717 N N . VAL D 1 181 ? -28.41687 75.55544 87.70987 1.000 30.34068 160 VAL D N 1
ATOM 6718 C CA . VAL D 1 181 ? -27.50700 76.61940 88.12402 1.000 27.79240 160 VAL D CA 1
ATOM 6719 C C . VAL D 1 181 ? -26.19249 76.51671 87.36734 1.000 29.92466 160 VAL D C 1
ATOM 6720 O O . VAL D 1 181 ? -25.64404 77.52721 86.91535 1.000 31.84672 160 VAL D O 1
ATOM 6724 N N . GLU D 1 182 ? -25.65051 75.29853 87.24682 1.000 31.67593 161 GLU D N 1
ATOM 6725 C CA . GLU D 1 182 ? -24.42511 75.09260 86.47935 1.000 30.85152 161 GLU D CA 1
ATOM 6726 C C . GLU D 1 182 ? -24.54034 75.64438 85.06939 1.000 29.79516 161 GLU D C 1
ATOM 6727 O O . GLU D 1 182 ? -23.55402 76.14526 84.51591 1.000 31.99415 161 GLU D O 1
ATOM 6733 N N . ALA D 1 183 ? -25.73340 75.57940 84.48370 1.000 29.93133 162 ALA D N 1
ATOM 6734 C CA . ALA D 1 183 ? -25.95150 76.03145 83.11580 1.000 36.51149 162 ALA D CA 1
ATOM 6735 C C . ALA D 1 183 ? -26.10156 77.54365 82.99385 1.000 36.93962 162 ALA D C 1
ATOM 6736 O O . ALA D 1 183 ? -26.26230 78.04457 81.87297 1.000 35.51520 162 ALA D O 1
ATOM 6738 N N . SER D 1 184 ? -26.05479 78.28609 84.09640 1.000 35.72240 163 SER D N 1
ATOM 6739 C CA . SER D 1 184 ? -26.49246 79.67664 84.10298 1.000 37.50941 163 SER D CA 1
ATOM 6740 C C . SER D 1 184 ? -25.31566 80.63089 84.23435 1.000 38.94906 163 SER D C 1
ATOM 6741 O O . SER D 1 184 ? -24.45005 80.45063 85.10112 1.000 36.26265 163 SER D O 1
ATOM 6744 N N . ALA D 1 185 ? -25.30622 81.65579 83.38122 1.000 43.03701 164 ALA D N 1
ATOM 6745 C CA . ALA D 1 185 ? -24.35011 82.74322 83.49545 1.000 40.83275 164 ALA D CA 1
ATOM 6746 C C . ALA D 1 185 ? -24.69856 83.63228 84.68757 1.000 40.45510 164 ALA D C 1
ATOM 6747 O O . ALA D 1 185 ? -25.83706 83.66818 85.16073 1.000 40.03305 164 ALA D O 1
ATOM 6749 N N . ALA D 1 186 ? -23.69436 84.36165 85.16743 1.000 42.88785 165 ALA D N 1
ATOM 6750 C CA . ALA D 1 186 ? -23.88850 85.27327 86.28798 1.000 43.53232 165 ALA D CA 1
ATOM 6751 C C . ALA D 1 186 ? -24.92953 86.33564 85.94682 1.000 44.69742 165 ALA D C 1
ATOM 6752 O O . ALA D 1 186 ? -24.95582 86.86792 84.83537 1.000 43.12760 165 ALA D O 1
ATOM 6754 N N . GLY D 1 187 ? -25.80240 86.63300 86.91290 1.000 46.49438 166 GLY D N 1
ATOM 6755 C CA . GLY D 1 187 ? -26.87851 87.58155 86.72812 1.000 42.04635 166 GLY D CA 1
ATOM 6756 C C . GLY D 1 187 ? -28.15940 87.00630 86.15918 1.000 46.31177 166 GLY D C 1
ATOM 6757 O O . GLY D 1 187 ? -29.15959 87.73071 86.07176 1.000 48.49803 166 GLY D O 1
ATOM 6758 N N . ASN D 1 188 ? -28.16575 85.74082 85.75698 1.000 44.37059 167 ASN D N 1
ATOM 6759 C CA . ASN D 1 188 ? -29.38159 85.11593 85.26281 1.000 47.08577 167 ASN D CA 1
ATOM 6760 C C . ASN D 1 188 ? -30.13428 84.42215 86.39463 1.000 42.12533 167 ASN D C 1
ATOM 6761 O O . ASN D 1 188 ? -29.64789 84.29488 87.51660 1.000 40.63430 167 ASN D O 1
ATOM 6766 N N . ARG D 1 189 ? -31.34028 83.96374 86.08245 1.000 45.19960 168 ARG D N 1
ATOM 6767 C CA . ARG D 1 189 ? -32.23066 83.40618 87.08396 1.000 40.97477 168 ARG D CA 1
ATOM 6768 C C . ARG D 1 189 ? -32.59732 81.97310 86.72951 1.000 39.39756 168 ARG D C 1
ATOM 6769 O O . ARG D 1 189 ? -32.63992 81.58898 85.55408 1.000 36.85808 168 ARG D O 1
ATOM 6777 N N . VAL D 1 190 ? -32.83261 81.18197 87.77133 1.000 35.14842 169 VAL D N 1
ATOM 6778 C CA . VAL D 1 190 ? -33.39082 79.84395 87.65435 1.000 34.20187 169 VAL D CA 1
ATOM 6779 C C . VAL D 1 190 ? -34.74289 79.85472 88.35036 1.000 37.84131 169 VAL D C 1
ATOM 6780 O O . VAL D 1 190 ? -34.86600 80.35550 89.47335 1.000 36.02212 169 VAL D O 1
ATOM 6784 N N . THR D 1 191 ? -35.76471 79.35167 87.67792 1.000 36.47115 170 THR D N 1
ATOM 6785 C CA A THR D 1 191 ? -37.07206 79.23823 88.30183 0.373 36.33257 170 THR D CA 1
ATOM 6786 C CA B THR D 1 191 ? -37.07922 79.23634 88.28502 0.627 36.32927 170 THR D CA 1
ATOM 6787 C C . THR D 1 191 ? -37.23995 77.83575 88.86878 1.000 39.51607 170 THR D C 1
ATOM 6788 O O . THR D 1 191 ? -36.83851 76.84230 88.25329 1.000 36.23462 170 THR D O 1
ATOM 6795 N N . PHE D 1 192 ? -37.79980 77.76601 90.07175 1.000 35.64277 171 PHE D N 1
ATOM 6796 C CA . PHE D 1 192 ? -38.01845 76.50742 90.77307 1.000 32.98649 171 PHE D CA 1
ATOM 6797 C C . PHE D 1 192 ? -39.46793 76.50908 91.23060 1.000 34.99442 171 PHE D C 1
ATOM 6798 O O . PHE D 1 192 ? -39.82687 77.23933 92.15753 1.000 39.54961 171 PHE D O 1
ATOM 6806 N N . ALA D 1 193 ? -40.31057 75.73275 90.56164 1.000 34.64218 172 ALA D N 1
ATOM 6807 C CA . ALA D 1 193 ? -41.72233 75.65427 90.90258 1.000 39.24709 172 ALA D CA 1
ATOM 6808 C C . ALA D 1 193 ? -42.08959 74.20548 91.17870 1.000 39.79549 172 ALA D C 1
ATOM 6809 O O . ALA D 1 193 ? -41.71704 73.30629 90.42067 1.000 38.48131 172 ALA D O 1
ATOM 6811 N N . CYS D 1 194 ? -42.81357 73.98341 92.26823 1.000 38.97254 173 CYS D N 1
ATOM 6812 C CA . CYS D 1 194 ? -43.22656 72.64428 92.64646 1.000 40.35475 173 CYS D CA 1
ATOM 6813 C C . CYS D 1 194 ? -44.67979 72.70161 93.06506 1.000 47.79911 173 CYS D C 1
ATOM 6814 O O . CYS D 1 194 ? -45.06453 73.53670 93.89122 1.000 49.33976 173 CYS D O 1
ATOM 6817 N N . THR D 1 195 ? -45.47738 71.82115 92.48506 1.000 47.59336 174 THR D N 1
ATOM 6818 C CA . THR D 1 195 ? -46.88646 71.69675 92.80307 1.000 52.50343 174 THR D CA 1
ATOM 6819 C C . THR D 1 195 ? -47.12185 70.33443 93.44338 1.000 42.17165 174 THR D C 1
ATOM 6820 O O . THR D 1 195 ? -46.28729 69.43170 93.34639 1.000 46.80876 174 THR D O 1
ATOM 6824 N N . ARG D 1 196 ? -48.25782 70.18888 94.11842 1.000 44.13389 175 ARG D N 1
ATOM 6825 C CA . ARG D 1 196 ? -48.56329 68.91366 94.77980 1.000 50.81105 175 ARG D CA 1
ATOM 6826 C C . ARG D 1 196 ? -50.08452 68.81197 94.95975 1.000 56.21401 175 ARG D C 1
ATOM 6827 O O . ARG D 1 196 ? -50.62372 69.27033 95.96910 1.000 62.90086 175 ARG D O 1
ATOM 6829 N N . ASP D 1 197 ? -50.75684 68.18994 93.97957 1.000 49.25982 176 ASP D N 1
ATOM 6830 C CA . ASP D 1 197 ? -52.20918 68.01870 94.00159 1.000 47.53188 176 ASP D CA 1
ATOM 6831 C C . ASP D 1 197 ? -52.58675 66.56779 94.34208 1.000 48.81486 176 ASP D C 1
ATOM 6832 O O . ASP D 1 197 ? -51.77162 65.79590 94.85982 1.000 44.18628 176 ASP D O 1
ATOM 6837 N N . GLY D 1 198 ? -53.82724 66.18563 94.03999 1.000 49.39067 177 GLY D N 1
ATOM 6838 C CA . GLY D 1 198 ? -54.32876 64.87838 94.42593 1.000 50.84389 177 GLY D CA 1
ATOM 6839 C C . GLY D 1 198 ? -53.75047 63.70182 93.65566 1.000 50.91728 177 GLY D C 1
ATOM 6840 O O . GLY D 1 198 ? -54.02750 62.55836 94.03728 1.000 53.33875 177 GLY D O 1
ATOM 6841 N N . ALA D 1 199 ? -52.97165 63.94387 92.59426 1.000 47.09831 178 ALA D N 1
ATOM 6842 C CA . ALA D 1 199 ? -52.41908 62.88886 91.74409 1.000 45.93739 178 ALA D CA 1
ATOM 6843 C C . ALA D 1 199 ? -50.90082 62.80396 91.79836 1.000 45.71135 178 ALA D C 1
ATOM 6844 O O . ALA D 1 199 ? -50.33973 61.70992 91.90591 1.000 44.81996 178 ALA D O 1
ATOM 6846 N N . GLN D 1 200 ? -50.21015 63.93396 91.70746 1.000 43.17196 179 GLN D N 1
ATOM 6847 C CA . GLN D 1 200 ? -48.77030 63.90911 91.51093 1.000 45.66566 179 GLN D CA 1
ATOM 6848 C C . GLN D 1 200 ? -48.12820 65.15505 92.09595 1.000 41.48447 179 GLN D C 1
ATOM 6849 O O . GLN D 1 200 ? -48.73309 66.22809 92.14903 1.000 43.68017 179 GLN D O 1
ATOM 6855 N N . CYS D 1 201 ? -46.88592 64.99751 92.52015 1.000 38.43543 180 CYS D N 1
ATOM 6856 C CA A CYS D 1 201 ? -46.03197 66.10625 92.92268 0.543 39.49513 180 CYS D CA 1
ATOM 6857 C CA B CYS D 1 201 ? -46.05384 66.12001 92.91066 0.457 39.51202 180 CYS D CA 1
ATOM 6858 C C . CYS D 1 201 ? -45.02604 66.34458 91.80519 1.000 38.13702 180 CYS D C 1
ATOM 6859 O O . CYS D 1 201 ? -44.21829 65.45712 91.49835 1.000 34.12055 180 CYS D O 1
ATOM 6864 N N . VAL D 1 202 ? -45.08130 67.51813 91.18629 1.000 35.02772 181 VAL D N 1
ATOM 6865 C CA . VAL D 1 202 ? -44.23424 67.82021 90.03900 1.000 35.57373 181 VAL D CA 1
ATOM 6866 C C . VAL D 1 202 ? -43.34334 69.00011 90.38017 1.000 33.85721 181 VAL D C 1
ATOM 6867 O O . VAL D 1 202 ? -43.83318 70.05449 90.79808 1.000 39.24243 181 VAL D O 1
ATOM 6871 N N . ALA D 1 203 ? -42.03924 68.81933 90.21049 1.000 29.01445 182 ALA D N 1
ATOM 6872 C CA . ALA D 1 203 ? -41.07848 69.90932 90.31258 1.000 33.98242 182 ALA D CA 1
ATOM 6873 C C . ALA D 1 203 ? -40.58947 70.28535 88.91789 1.000 30.84326 182 ALA D C 1
ATOM 6874 O O . ALA D 1 203 ? -40.13365 69.42418 88.16152 1.000 27.64553 182 ALA D O 1
ATOM 6876 N N . HIS D 1 204 ? -40.69038 71.56680 88.58450 1.000 30.60396 183 HIS D N 1
ATOM 6877 C CA . HIS D 1 204 ? -40.15167 72.11600 87.34745 1.000 32.23295 183 HIS D CA 1
ATOM 6878 C C . HIS D 1 204 ? -39.03870 73.10144 87.67835 1.000 33.76260 183 HIS D C 1
ATOM 6879 O O . HIS D 1 204 ? -39.22995 74.00255 88.50716 1.000 30.31467 183 HIS D O 1
ATOM 6886 N N . VAL D 1 205 ? -37.89365 72.93786 87.02009 1.000 24.59781 184 VAL D N 1
ATOM 6887 C CA . VAL D 1 205 ? -36.74345 73.82363 87.16013 1.000 28.24620 184 VAL D CA 1
ATOM 6888 C C . VAL D 1 205 ? -36.37225 74.34627 85.77175 1.000 32.65225 184 VAL D C 1
ATOM 6889 O O . VAL D 1 205 ? -36.09120 73.55527 84.86197 1.000 31.37389 184 VAL D O 1
ATOM 6893 N N . THR D 1 206 ? -36.35428 75.66949 85.60984 1.000 28.26951 185 THR D N 1
ATOM 6894 C CA . THR D 1 206 ? -36.11515 76.29018 84.31057 1.000 30.75700 185 THR D CA 1
ATOM 6895 C C . THR D 1 206 ? -34.89945 77.21001 84.37686 1.000 35.05529 185 THR D C 1
ATOM 6896 O O . THR D 1 206 ? -34.69228 77.91525 85.37028 1.000 34.40449 185 THR D O 1
ATOM 6900 N N . CYS D 1 207 ? -34.08961 77.17280 83.31842 1.000 33.17909 186 CYS D N 1
ATOM 6901 C CA . CYS D 1 207 ? -32.86020 77.94335 83.21133 1.000 31.90298 186 CYS D CA 1
ATOM 6902 C C . CYS D 1 207 ? -32.66754 78.36408 81.75856 1.000 35.86384 186 CYS D C 1
ATOM 6903 O O . CYS D 1 207 ? -33.32807 77.85354 80.84418 1.000 32.58292 186 CYS D O 1
ATOM 6906 N N . GLY D 1 208 ? -31.76149 79.32070 81.55278 1.000 38.09290 187 GLY D N 1
ATOM 6907 C CA . GLY D 1 208 ? -31.31888 79.69892 80.21821 1.000 31.95058 187 GLY D CA 1
ATOM 6908 C C . GLY D 1 208 ? -29.87958 79.25984 80.03897 1.000 33.78618 187 GLY D C 1
ATOM 6909 O O . GLY D 1 208 ? -29.00346 79.68123 80.79758 1.000 38.14513 187 GLY D O 1
ATOM 6910 N N . VAL D 1 209 ? -29.62117 78.40677 79.05668 1.000 35.94695 188 VAL D N 1
ATOM 6911 C CA . VAL D 1 209 ? -28.34629 77.69749 78.96661 1.000 38.13669 188 VAL D CA 1
ATOM 6912 C C . VAL D 1 209 ? -27.26887 78.62407 78.41508 1.000 39.07655 188 VAL D C 1
ATOM 6913 O O . VAL D 1 209 ? -27.37472 79.11803 77.28666 1.000 40.88913 188 VAL D O 1
ATOM 6917 N N . SER D 1 210 ? -26.21883 78.83832 79.19918 1.000 35.94618 189 SER D N 1
ATOM 6918 C CA . SER D 1 210 ? -24.98405 79.45827 78.72843 1.000 36.78043 189 SER D CA 1
ATOM 6919 C C . SER D 1 210 ? -23.91369 78.37621 78.65786 1.000 41.71380 189 SER D C 1
ATOM 6920 O O . SER D 1 210 ? -23.40108 77.93346 79.69417 1.000 37.65363 189 SER D O 1
ATOM 6923 N N . ALA D 1 211 ? -23.57585 77.95317 77.43729 1.000 35.73436 190 ALA D N 1
ATOM 6924 C CA . ALA D 1 211 ? -22.54637 76.93396 77.27229 1.000 37.22936 190 ALA D CA 1
ATOM 6925 C C . ALA D 1 211 ? -21.19076 77.41821 77.77331 1.000 41.69826 190 ALA D C 1
ATOM 6926 O O . ALA D 1 211 ? -20.37445 76.61002 78.22534 1.000 36.71020 190 ALA D O 1
ATOM 6928 N N . ALA D 1 212 ? -20.92478 78.72547 77.67935 1.000 37.75127 191 ALA D N 1
ATOM 6929 C CA . ALA D 1 212 ? -19.64800 79.25959 78.13937 1.000 39.68898 191 ALA D CA 1
ATOM 6930 C C . ALA D 1 212 ? -19.51278 79.13932 79.66174 1.000 41.30733 191 ALA D C 1
ATOM 6931 O O . ALA D 1 212 ? -18.46825 78.71635 80.17323 1.000 39.62019 191 ALA D O 1
ATOM 6933 N N . ALA D 1 213 ? -20.56485 79.49862 80.40501 1.000 38.68891 192 ALA D N 1
ATOM 6934 C CA . ALA D 1 213 ? -20.50722 79.37854 81.85849 1.000 36.29499 192 ALA D CA 1
ATOM 6935 C C . ALA D 1 213 ? -20.34669 77.92522 82.27279 1.000 40.17226 192 ALA D C 1
ATOM 6936 O O . ALA D 1 213 ? -19.58791 77.60811 83.19575 1.000 39.86882 192 ALA D O 1
ATOM 6938 N N . LEU D 1 214 ? -21.05485 77.03195 81.58659 1.000 37.16733 193 LEU D N 1
ATOM 6939 C CA . LEU D 1 214 ? -21.00024 75.60875 81.88027 1.000 35.77028 193 LEU D CA 1
ATOM 6940 C C . LEU D 1 214 ? -19.58625 75.05821 81.74936 1.000 37.79677 193 LEU D C 1
ATOM 6941 O O . LEU D 1 214 ? -19.20794 74.14076 82.48303 1.000 41.77653 193 LEU D O 1
ATOM 6946 N N . ALA D 1 215 ? -18.78778 75.61291 80.83769 1.000 40.69111 194 ALA D N 1
ATOM 6947 C CA . ALA D 1 215 ? -17.46743 75.08530 80.53912 1.000 42.30713 194 ALA D CA 1
ATOM 6948 C C . ALA D 1 215 ? -16.32255 75.88839 81.14784 1.000 46.10169 194 ALA D C 1
ATOM 6949 O O . ALA D 1 215 ? -15.17207 75.44855 81.06333 1.000 51.86321 194 ALA D O 1
ATOM 6951 N N . ASP D 1 216 ? -16.59624 77.02686 81.76757 1.000 47.19576 195 ASP D N 1
ATOM 6952 C CA . ASP D 1 216 ? -15.52930 77.91227 82.24068 1.000 46.62318 195 ASP D CA 1
ATOM 6953 C C . ASP D 1 216 ? -14.77614 77.29969 83.42343 1.000 49.04441 195 ASP D C 1
ATOM 6954 O O . ASP D 1 216 ? -15.37245 77.09999 84.49249 1.000 45.53281 195 ASP D O 1
ATOM 6959 N N . PRO D 1 217 ? -13.47467 77.00629 83.29172 1.000 49.80470 196 PRO D N 1
ATOM 6960 C CA . PRO D 1 217 ? -12.71957 76.46755 84.44093 1.000 47.16612 196 PRO D CA 1
ATOM 6961 C C . PRO D 1 217 ? -12.55959 77.45555 85.58360 1.000 51.92886 196 PRO D C 1
ATOM 6962 O O . PRO D 1 217 ? -12.33028 77.02800 86.72274 1.000 58.96947 196 PRO D O 1
ATOM 6966 N N . ALA D 1 218 ? -12.66591 78.75664 85.31593 1.000 49.31526 197 ALA D N 1
ATOM 6967 C CA . ALA D 1 218 ? -12.54647 79.77601 86.34950 1.000 50.67024 197 ALA D CA 1
ATOM 6968 C C . ALA D 1 218 ? -13.78018 79.87538 87.24150 1.000 54.23909 197 ALA D C 1
ATOM 6969 O O . ALA D 1 218 ? -13.68736 80.43578 88.33797 1.000 58.04413 197 ALA D O 1
ATOM 6971 N N . LEU D 1 219 ? -14.92688 79.35678 86.80770 1.000 48.57415 198 LEU D N 1
ATOM 6972 C CA . LEU D 1 219 ? -16.12576 79.45119 87.62421 1.000 48.08050 198 LEU D CA 1
ATOM 6973 C C . LEU D 1 219 ? -16.20992 78.28563 88.60520 1.000 45.62283 198 LEU D C 1
ATOM 6974 O O . LEU D 1 219 ? -15.60478 77.23277 88.39301 1.000 47.02825 198 LEU D O 1
ATOM 6979 N N . PRO D 1 220 ? -16.93881 78.44813 89.70885 1.000 45.61427 199 PRO D N 1
ATOM 6980 C CA . PRO D 1 220 ? -17.18691 77.30325 90.60245 1.000 43.70643 199 PRO D CA 1
ATOM 6981 C C . PRO D 1 220 ? -18.17056 76.31608 89.97962 1.000 41.24270 199 PRO D C 1
ATOM 6982 O O . PRO D 1 220 ? -19.15665 76.70971 89.34789 1.000 38.18688 199 PRO D O 1
ATOM 6986 N N . HIS D 1 221 ? -17.87805 75.02239 90.14910 1.000 38.76091 200 HIS D N 1
ATOM 6987 C CA . HIS D 1 221 ? -18.70093 73.93859 89.62374 1.000 37.96562 200 HIS D CA 1
ATOM 6988 C C . HIS D 1 221 ? -18.91486 72.85309 90.67208 1.000 36.65023 200 HIS D C 1
ATOM 6989 O O . HIS D 1 221 ? -18.01023 72.54182 91.45241 1.000 38.37171 200 HIS D O 1
ATOM 6996 N N . ALA D 1 222 ? -20.10977 72.26025 90.65733 1.000 33.89342 201 ALA D N 1
ATOM 6997 C CA . ALA D 1 222 ? -20.43628 71.10425 91.48287 1.000 35.13070 201 ALA D CA 1
ATOM 6998 C C . ALA D 1 222 ? -20.10181 69.78084 90.80971 1.000 32.25764 201 ALA D C 1
ATOM 6999 O O . ALA D 1 222 ? -19.82042 68.79793 91.50124 1.000 35.96505 201 ALA D O 1
ATOM 7001 N N . PHE D 1 223 ? -20.14996 69.73204 89.48168 1.000 32.05840 202 PHE D N 1
ATOM 7002 C CA . PHE D 1 223 ? -19.90028 68.53380 88.69348 1.000 32.82886 202 PHE D CA 1
ATOM 7003 C C . PHE D 1 223 ? -18.60605 68.71339 87.89453 1.000 36.13304 202 PHE D C 1
ATOM 7004 O O . PHE D 1 223 ? -18.15742 69.83749 87.66400 1.000 34.16024 202 PHE D O 1
ATOM 7012 N N . ASP D 1 224 ? -17.97832 67.60034 87.50009 1.000 33.48141 203 ASP D N 1
ATOM 7013 C CA . ASP D 1 224 ? -16.68485 67.69544 86.83274 1.000 34.57023 203 ASP D CA 1
ATOM 7014 C C . ASP D 1 224 ? -16.85737 68.01059 85.34299 1.000 34.55867 203 ASP D C 1
ATOM 7015 O O . ASP D 1 224 ? -17.96428 67.98779 84.79559 1.000 33.56718 203 ASP D O 1
ATOM 7020 N N . ALA D 1 225 ? -15.73294 68.31215 84.68617 1.000 38.90114 204 ALA D N 1
ATOM 7021 C CA . ALA D 1 225 ? -15.77548 68.81201 83.30940 1.000 37.42577 204 ALA D CA 1
ATOM 7022 C C . ALA D 1 225 ? -16.44014 67.82022 82.36372 1.000 36.56689 204 ALA D C 1
ATOM 7023 O O . ALA D 1 225 ? -17.20406 68.22007 81.47690 1.000 39.58196 204 ALA D O 1
ATOM 7025 N N . PHE D 1 226 ? -16.16376 66.52468 82.52814 1.000 37.18468 205 PHE D N 1
ATOM 7026 C CA . PHE D 1 226 ? -16.77928 65.54017 81.64468 1.000 36.73552 205 PHE D CA 1
ATOM 7027 C C . PHE D 1 226 ? -18.30015 65.58238 81.74031 1.000 37.95799 205 PHE D C 1
ATOM 7028 O O . PHE D 1 226 ? -18.99026 65.50978 80.71675 1.000 34.30994 205 PHE D O 1
ATOM 7036 N N . ALA D 1 227 ? -18.84490 65.67605 82.96026 1.000 32.29098 206 ALA D N 1
ATOM 7037 C CA . ALA D 1 227 ? -20.29710 65.72674 83.10890 1.000 34.64205 206 ALA D CA 1
ATOM 7038 C C . ALA D 1 227 ? -20.88184 66.97412 82.45370 1.000 33.08349 206 ALA D C 1
ATOM 7039 O O . ALA D 1 227 ? -21.97051 66.92690 81.86514 1.000 28.16720 206 ALA D O 1
ATOM 7041 N N . ARG D 1 228 ? -20.19081 68.10669 82.57616 1.000 35.06636 207 ARG D N 1
ATOM 7042 C CA . ARG D 1 228 ? -20.70857 69.34849 82.01383 1.000 36.94942 207 ARG D CA 1
ATOM 7043 C C . ARG D 1 228 ? -20.57706 69.37660 80.49270 1.000 32.52622 207 ARG D C 1
ATOM 7044 O O . ARG D 1 228 ? -21.38253 70.02681 79.82215 1.000 34.88155 207 ARG D O 1
ATOM 7052 N N . ARG D 1 229 ? -19.58727 68.68426 79.92947 1.000 32.65695 208 ARG D N 1
ATOM 7053 C CA A ARG D 1 229 ? -19.52893 68.53985 78.47765 0.551 38.30268 208 ARG D CA 1
ATOM 7054 C CA B ARG D 1 229 ? -19.53599 68.54663 78.47825 0.449 38.28341 208 ARG D CA 1
ATOM 7055 C C . ARG D 1 229 ? -20.54825 67.51889 77.99127 1.000 39.06460 208 ARG D C 1
ATOM 7056 O O . ARG D 1 229 ? -21.18371 67.71959 76.95263 1.000 35.12513 208 ARG D O 1
ATOM 7071 N N . GLU D 1 230 ? -20.71862 66.42005 78.73320 1.000 32.22893 209 GLU D N 1
ATOM 7072 C CA . GLU D 1 230 ? -21.67839 65.40686 78.31922 1.000 36.49137 209 GLU D CA 1
ATOM 7073 C C . GLU D 1 230 ? -23.07905 65.99052 78.22880 1.000 35.42459 209 GLU D C 1
ATOM 7074 O O . GLU D 1 230 ? -23.86357 65.57364 77.37309 1.000 33.97972 209 GLU D O 1
ATOM 7080 N N . MET D 1 231 ? -23.39225 66.97050 79.08504 1.000 34.68660 210 MET D N 1
ATOM 7081 C CA . MET D 1 231 ? -24.69645 67.63373 79.05856 1.000 36.21120 210 MET D CA 1
ATOM 7082 C C . MET D 1 231 ? -25.03883 68.16881 77.67495 1.000 32.17282 210 MET D C 1
ATOM 7083 O O . MET D 1 231 ? -26.20965 68.19807 77.28564 1.000 33.30798 210 MET D O 1
ATOM 7088 N N . LEU D 1 232 ? -24.03975 68.63444 76.93885 1.000 34.74410 211 LEU D N 1
ATOM 7089 C CA . LEU D 1 232 ? -24.27517 69.31764 75.67236 1.000 38.83604 211 LEU D CA 1
ATOM 7090 C C . LEU D 1 232 ? -24.38641 68.36692 74.48478 1.000 39.48089 211 LEU D C 1
ATOM 7091 O O . LEU D 1 232 ? -24.60085 68.83149 73.36442 1.000 38.70273 211 LEU D O 1
ATOM 7096 N N . ARG D 1 233 ? -24.25866 67.05953 74.70103 1.000 37.95365 212 ARG D N 1
ATOM 7097 C CA . ARG D 1 233 ? -24.41893 66.08110 73.63394 1.000 39.69240 212 ARG D CA 1
ATOM 7098 C C . ARG D 1 233 ? -25.89927 65.81040 73.34696 1.000 42.64606 212 ARG D C 1
ATOM 7099 O O . ARG D 1 233 ? -26.75111 65.85055 74.23887 1.000 38.00733 212 ARG D O 1
ATOM 7107 N N . SER D 1 234 ? -26.20246 65.53031 72.08216 1.000 45.78888 213 SER D N 1
ATOM 7108 C CA . SER D 1 234 ? -27.54197 65.09339 71.71753 1.000 48.71942 213 SER D CA 1
ATOM 7109 C C . SER D 1 234 ? -27.70211 63.60624 72.02249 1.000 49.96627 213 SER D C 1
ATOM 7110 O O . SER D 1 234 ? -26.72776 62.85168 72.06976 1.000 51.09290 213 SER D O 1
ATOM 7113 N N . ARG D 1 235 ? -28.94349 63.18551 72.24501 1.000 49.04173 214 ARG D N 1
ATOM 7114 C CA . ARG D 1 235 ? -29.20104 61.81995 72.67771 1.000 49.79996 214 ARG D CA 1
ATOM 7115 C C . ARG D 1 235 ? -30.62229 61.44696 72.28917 1.000 53.75239 214 ARG D C 1
ATOM 7116 O O . ARG D 1 235 ? -31.43578 62.30803 71.94290 1.000 52.47739 214 ARG D O 1
ATOM 7124 N N . ASP D 1 236 ? -30.91669 60.14651 72.36607 1.000 46.92303 215 ASP D N 1
ATOM 7125 C CA . ASP D 1 236 ? -32.26322 59.66066 72.08726 1.000 56.74618 215 ASP D CA 1
ATOM 7126 C C . ASP D 1 236 ? -33.27698 60.32416 73.01684 1.000 59.12483 215 ASP D C 1
ATOM 7127 O O . ASP D 1 236 ? -32.95616 60.72028 74.14246 1.000 54.72659 215 ASP D O 1
ATOM 7129 N N . ALA D 1 237 ? -34.51426 60.45861 72.52301 1.000 55.51074 216 ALA D N 1
ATOM 7130 C CA . ALA D 1 237 ? -35.54590 61.16227 73.28081 1.000 55.02461 216 ALA D CA 1
ATOM 7131 C C . ALA D 1 237 ? -35.80187 60.50210 74.62962 1.000 58.34756 216 ALA D C 1
ATOM 7132 O O . ALA D 1 237 ? -36.12571 61.18486 75.61092 1.000 53.83758 216 ALA D O 1
ATOM 7134 N N . LYS D 1 238 ? -35.65031 59.17943 74.69943 1.000 56.24251 217 LYS D N 1
ATOM 7135 C CA . LYS D 1 238 ? -35.85007 58.46504 75.95096 1.000 56.79043 217 LYS D CA 1
ATOM 7136 C C . LYS D 1 238 ? -34.76483 58.77145 76.97839 1.000 51.75938 217 LYS D C 1
ATOM 7137 O O . LYS D 1 238 ? -34.97215 58.51441 78.16927 1.000 50.04344 217 LYS D O 1
ATOM 7139 N N . ARG D 1 239 ? -33.63276 59.33629 76.55562 1.000 50.95892 218 ARG D N 1
ATOM 7140 C CA . ARG D 1 239 ? -32.44907 59.44950 77.39585 1.000 50.09136 218 ARG D CA 1
ATOM 7141 C C . ARG D 1 239 ? -32.26791 60.86846 77.93436 1.000 46.98516 218 ARG D C 1
ATOM 7142 O O . ARG D 1 239 ? -32.67731 61.85020 77.30843 1.000 48.52026 218 ARG D O 1
ATOM 7144 N N . VAL D 1 240 ? -31.63443 60.96074 79.10873 1.000 41.26427 219 VAL D N 1
ATOM 7145 C CA . VAL D 1 240 ? -31.33539 62.22941 79.76437 1.000 34.59732 219 VAL D CA 1
ATOM 7146 C C . VAL D 1 240 ? -29.81749 62.41733 79.85150 1.000 32.98009 219 VAL D C 1
ATOM 7147 O O . VAL D 1 240 ? -29.03523 61.49190 79.63655 1.000 33.93114 219 VAL D O 1
ATOM 7151 N N . ALA D 1 241 ? -29.41190 63.64601 80.16190 1.000 28.29457 220 ALA D N 1
ATOM 7152 C CA . ALA D 1 241 ? -28.00301 63.92223 80.39631 1.000 31.43798 220 ALA D CA 1
ATOM 7153 C C . ALA D 1 241 ? -27.49219 63.06506 81.55088 1.000 27.66970 220 ALA D C 1
ATOM 7154 O O . ALA D 1 241 ? -28.19457 62.86180 82.54689 1.000 29.24479 220 ALA D O 1
ATOM 7156 N N . TRP D 1 242 ? -26.26271 62.54873 81.40637 1.000 27.46809 221 TRP D N 1
ATOM 7157 C CA . TRP D 1 242 ? -25.75761 61.56230 82.36281 1.000 29.91020 221 TRP D CA 1
ATOM 7158 C C . TRP D 1 242 ? -25.67579 62.12828 83.77744 1.000 27.24735 221 TRP D C 1
ATOM 7159 O O . TRP D 1 242 ? -25.88615 61.39839 84.74703 1.000 27.18975 221 TRP D O 1
ATOM 7170 N N . VAL D 1 243 ? -25.40296 63.42573 83.92113 1.000 28.72800 222 VAL D N 1
ATOM 7171 C CA . VAL D 1 243 ? -25.34041 64.01294 85.25124 1.000 26.95849 222 VAL D CA 1
ATOM 7172 C C . VAL D 1 243 ? -26.71066 63.99307 85.93824 1.000 25.67567 222 VAL D C 1
ATOM 7173 O O . VAL D 1 243 ? -26.79140 64.13349 87.15677 1.000 27.48701 222 VAL D O 1
ATOM 7177 N N . LEU D 1 244 ? -27.78999 63.79986 85.18349 1.000 23.59872 223 LEU D N 1
ATOM 7178 C CA . LEU D 1 244 ? -29.13452 63.70938 85.72840 1.000 26.26258 223 LEU D CA 1
ATOM 7179 C C . LEU D 1 244 ? -29.62569 62.27234 85.80749 1.000 26.24872 223 LEU D C 1
ATOM 7180 O O . LEU D 1 244 ? -30.81992 62.04767 86.04388 1.000 29.17068 223 LEU D O 1
ATOM 7185 N N . ALA D 1 245 ? -28.73897 61.29625 85.58744 1.000 24.17138 224 ALA D N 1
ATOM 7186 C CA . ALA D 1 245 ? -29.12813 59.89565 85.73552 1.000 23.58077 224 ALA D CA 1
ATOM 7187 C C . ALA D 1 245 ? -29.77936 59.63810 87.09304 1.000 23.99652 224 ALA D C 1
ATOM 7188 O O . ALA D 1 245 ? -30.77319 58.90882 87.18306 1.000 27.25030 224 ALA D O 1
ATOM 7190 N N . LEU D 1 246 ? -29.24081 60.23473 88.16304 1.000 23.50290 225 LEU D N 1
ATOM 7191 C CA . LEU D 1 246 ? -29.83394 60.02558 89.47696 1.000 23.30203 225 LEU D CA 1
ATOM 7192 C C . LEU D 1 246 ? -31.30692 60.42664 89.47398 1.000 24.41045 225 LEU D C 1
ATOM 7193 O O . LEU D 1 246 ? -32.15925 59.70158 89.99871 1.000 24.71283 225 LEU D O 1
ATOM 7198 N N . CYS D 1 247 ? -31.61923 61.59030 88.89235 1.000 25.26422 226 CYS D N 1
ATOM 7199 C CA . CYS D 1 247 ? -33.00207 62.04412 88.81798 1.000 22.49372 226 CYS D CA 1
ATOM 7200 C C . CYS D 1 247 ? -33.86970 61.02007 88.10941 1.000 26.51831 226 CYS D C 1
ATOM 7201 O O . CYS D 1 247 ? -34.98730 60.72007 88.54802 1.000 26.63329 226 CYS D O 1
ATOM 7204 N N . GLN D 1 248 ? -33.37539 60.49037 86.98808 1.000 26.08769 227 GLN D N 1
ATOM 7205 C CA . GLN D 1 248 ? -34.18115 59.57730 86.19520 1.000 26.02556 227 GLN D CA 1
ATOM 7206 C C . GLN D 1 248 ? -34.44311 58.29298 86.96501 1.000 25.57160 227 GLN D C 1
ATOM 7207 O O . GLN D 1 248 ? -35.57332 57.80214 87.00904 1.000 29.18586 227 GLN D O 1
ATOM 7213 N N . ARG D 1 249 ? -33.40770 57.73160 87.57532 1.000 24.36239 228 ARG D N 1
ATOM 7214 C CA . ARG D 1 249 ? -33.58540 56.45573 88.24686 1.000 28.26839 228 ARG D CA 1
ATOM 7215 C C . ARG D 1 249 ? -34.33440 56.61182 89.56450 1.000 26.40970 228 ARG D C 1
ATOM 7216 O O . ARG D 1 249 ? -35.09926 55.71567 89.93865 1.000 26.20678 228 ARG D O 1
ATOM 7224 N N . VAL D 1 250 ? -34.16992 57.74225 90.25343 1.000 23.82067 229 VAL D N 1
ATOM 7225 C CA . VAL D 1 250 ? -35.00648 57.98879 91.42774 1.000 24.71955 229 VAL D CA 1
ATOM 7226 C C . VAL D 1 250 ? -36.46542 58.13302 91.01572 1.000 26.60180 229 VAL D C 1
ATOM 7227 O O . VAL D 1 250 ? -37.36089 57.55582 91.64665 1.000 25.24956 229 VAL D O 1
ATOM 7231 N N . ALA D 1 251 ? -36.72984 58.87889 89.93700 1.000 24.57310 230 ALA D N 1
ATOM 7232 C CA . ALA D 1 251 ? -38.10714 59.03278 89.46595 1.000 27.32015 230 ALA D CA 1
ATOM 7233 C C . ALA D 1 251 ? -38.73176 57.68849 89.10859 1.000 28.36869 230 ALA D C 1
ATOM 7234 O O . ALA D 1 251 ? -39.88021 57.41021 89.47688 1.000 30.44071 230 ALA D O 1
ATOM 7236 N N . LEU D 1 252 ? -37.98879 56.83521 88.39893 1.000 29.69115 231 LEU D N 1
ATOM 7237 C CA . LEU D 1 252 ? -38.55372 55.55911 87.97183 1.000 28.83449 231 LEU D CA 1
ATOM 7238 C C . LEU D 1 252 ? -38.75094 54.61385 89.14652 1.000 29.75744 231 LEU D C 1
ATOM 7239 O O . LEU D 1 252 ? -39.71171 53.83845 89.16130 1.000 31.56933 231 LEU D O 1
ATOM 7244 N N . ALA D 1 253 ? -37.86601 54.67031 90.14410 1.000 31.43350 232 ALA D N 1
ATOM 7245 C CA . ALA D 1 253 ? -38.07017 53.86999 91.34766 1.000 29.79872 232 ALA D CA 1
ATOM 7246 C C . ALA D 1 253 ? -39.38896 54.20562 92.03935 1.000 32.03126 232 ALA D C 1
ATOM 7247 O O . ALA D 1 253 ? -39.99098 53.33681 92.68281 1.000 32.53939 232 ALA D O 1
ATOM 7249 N N . HIS D 1 254 ? -39.84990 55.45181 91.93881 1.000 30.29784 233 HIS D N 1
ATOM 7250 C CA . HIS D 1 254 ? -41.10832 55.85204 92.55386 1.000 30.24973 233 HIS D CA 1
ATOM 7251 C C . HIS D 1 254 ? -42.29476 55.65109 91.63098 1.000 32.84198 233 HIS D C 1
ATOM 7252 O O . HIS D 1 254 ? -43.41280 56.03734 91.98602 1.000 34.88060 233 HIS D O 1
ATOM 7259 N N . GLY D 1 255 ? -42.08283 55.05047 90.46172 1.000 32.30741 234 GLY D N 1
ATOM 7260 C CA . GLY D 1 255 ? -43.15173 54.96773 89.48456 1.000 37.38583 234 GLY D CA 1
ATOM 7261 C C . GLY D 1 255 ? -43.49754 56.29230 88.85133 1.000 35.76148 234 GLY D C 1
ATOM 7262 O O . GLY D 1 255 ? -44.60628 56.45438 88.34212 1.000 34.83802 234 GLY D O 1
ATOM 7263 N N . GLY D 1 256 ? -42.57954 57.26100 88.90628 1.000 34.02582 235 GLY D N 1
ATOM 7264 C CA . GLY D 1 256 ? -42.73820 58.54227 88.27183 1.000 31.39433 235 GLY D CA 1
ATOM 7265 C C . GLY D 1 256 ? -41.84738 58.68822 87.05362 1.000 37.65818 235 GLY D C 1
ATOM 7266 O O . GLY D 1 256 ? -41.31855 57.70975 86.51160 1.000 36.99871 235 GLY D O 1
ATOM 7267 N N . THR D 1 257 ? -41.66546 59.93566 86.62568 1.000 34.18668 236 THR D N 1
ATOM 7268 C CA . THR D 1 257 ? -40.93465 60.22846 85.40291 1.000 32.54683 236 THR D CA 1
ATOM 7269 C C . THR D 1 257 ? -40.00694 61.41273 85.61689 1.000 34.24513 236 THR D C 1
ATOM 7270 O O . THR D 1 257 ? -40.22082 62.25343 86.49468 1.000 30.74123 236 THR D O 1
ATOM 7274 N N . PHE D 1 258 ? -38.97378 61.47155 84.78188 1.000 32.26289 237 PHE D N 1
ATOM 7275 C CA . PHE D 1 258 ? -38.05405 62.59618 84.74032 1.000 27.73394 237 PHE D CA 1
ATOM 7276 C C . PHE D 1 258 ? -37.71119 62.89323 83.28842 1.000 29.82998 237 PHE D C 1
ATOM 7277 O O . PHE D 1 258 ? -37.42301 61.97499 82.51846 1.000 32.02967 237 PHE D O 1
ATOM 7285 N N . THR D 1 259 ? -37.73585 64.17232 82.91981 1.000 26.12901 238 THR D N 1
ATOM 7286 C CA . THR D 1 259 ? -37.44475 64.57154 81.54848 1.000 31.03982 238 THR D CA 1
ATOM 7287 C C . THR D 1 259 ? -36.84688 65.97733 81.54010 1.000 31.07584 238 THR D C 1
ATOM 7288 O O . THR D 1 259 ? -36.98682 66.74247 82.49735 1.000 27.92955 238 THR D O 1
ATOM 7292 N N . HIS D 1 260 ? -36.14357 66.29905 80.45781 1.000 26.86299 239 HIS D N 1
ATOM 7293 C CA . HIS D 1 260 ? -35.66112 67.65567 80.23672 1.000 28.25289 239 HIS D CA 1
ATOM 7294 C C . HIS D 1 260 ? -35.45216 67.88032 78.74189 1.000 34.86549 239 HIS D C 1
ATOM 7295 O O . HIS D 1 260 ? -35.22264 66.93636 77.98036 1.000 29.96963 239 HIS D O 1
ATOM 7302 N N . ALA D 1 261 ? -35.56211 69.14142 78.33526 1.000 33.19456 240 ALA D N 1
ATOM 7303 C CA . ALA D 1 261 ? -35.18038 69.54040 76.99391 1.000 35.07406 240 ALA D CA 1
ATOM 7304 C C . ALA D 1 261 ? -33.65897 69.53801 76.85762 1.000 29.17149 240 ALA D C 1
ATOM 7305 O O . ALA D 1 261 ? -32.92516 69.68633 77.83704 1.000 33.67332 240 ALA D O 1
ATOM 7307 N N . ALA D 1 262 ? -33.19051 69.35944 75.62408 1.000 30.27219 241 ALA D N 1
ATOM 7308 C CA . ALA D 1 262 ? -31.75739 69.30462 75.35435 1.000 31.56002 241 ALA D CA 1
ATOM 7309 C C . ALA D 1 262 ? -31.07079 70.58059 75.82170 1.000 31.61416 241 ALA D C 1
ATOM 7310 O O . ALA D 1 262 ? -31.55148 71.68808 75.57039 1.000 31.47988 241 ALA D O 1
ATOM 7312 N N . PHE D 1 263 ? -29.94988 70.41979 76.51877 1.000 30.98179 242 PHE D N 1
ATOM 7313 C CA . PHE D 1 263 ? -29.11010 71.55709 76.85994 1.000 31.90996 242 PHE D CA 1
ATOM 7314 C C . PHE D 1 263 ? -28.35626 71.98572 75.60532 1.000 35.06841 242 PHE D C 1
ATOM 7315 O O . PHE D 1 263 ? -27.54298 71.22743 75.06996 1.000 39.44966 242 PHE D O 1
ATOM 7323 N N . ALA D 1 264 ? -28.67106 73.17418 75.10474 1.000 35.87766 243 ALA D N 1
ATOM 7324 C CA . ALA D 1 264 ? -27.96865 73.78322 73.98580 1.000 39.12053 243 ALA D CA 1
ATOM 7325 C C . ALA D 1 264 ? -27.78397 75.25297 74.30724 1.000 38.84944 243 ALA D C 1
ATOM 7326 O O . ALA D 1 264 ? -28.63796 75.86657 74.95744 1.000 35.20511 243 ALA D O 1
ATOM 7328 N N . ASP D 1 265 ? -26.65659 75.80531 73.86314 1.000 35.29385 244 ASP D N 1
ATOM 7329 C CA . ASP D 1 265 ? -26.35506 77.20312 74.14164 1.000 37.54721 244 ASP D CA 1
ATOM 7330 C C . ASP D 1 265 ? -27.51645 78.08814 73.71467 1.000 36.26257 244 ASP D C 1
ATOM 7331 O O . ASP D 1 265 ? -27.97605 78.01092 72.57619 1.000 36.74212 244 ASP D O 1
ATOM 7336 N N . GLY D 1 266 ? -28.01913 78.89246 74.65049 1.000 35.05388 245 GLY D N 1
ATOM 7337 C CA . GLY D 1 266 ? -29.09697 79.82189 74.38785 1.000 37.59798 245 GLY D CA 1
ATOM 7338 C C . GLY D 1 266 ? -30.49847 79.29627 74.63489 1.000 39.22988 245 GLY D C 1
ATOM 7339 O O . GLY D 1 266 ? -31.45192 80.09068 74.62608 1.000 37.25853 245 GLY D O 1
ATOM 7340 N N . ALA D 1 267 ? -30.65982 77.99614 74.84769 1.000 33.42663 246 ALA D N 1
ATOM 7341 C CA . ALA D 1 267 ? -31.98287 77.41432 75.01404 1.000 39.46272 246 ALA D CA 1
ATOM 7342 C C . ALA D 1 267 ? -32.56355 77.71977 76.38856 1.000 37.03612 246 ALA D C 1
ATOM 7343 O O . ALA D 1 267 ? -31.83987 77.90799 77.37708 1.000 34.41505 246 ALA D O 1
ATOM 7345 N N . VAL D 1 268 ? -33.88951 77.76274 76.44197 1.000 33.52067 247 VAL D N 1
ATOM 7346 C CA . VAL D 1 268 ? -34.61566 77.78300 77.70496 1.000 39.45476 247 VAL D CA 1
ATOM 7347 C C . VAL D 1 268 ? -35.01255 76.34833 78.02349 1.000 39.17460 247 VAL D C 1
ATOM 7348 O O . VAL D 1 268 ? -35.77422 75.72814 77.27662 1.000 40.08264 247 VAL D O 1
ATOM 7352 N N . VAL D 1 269 ? -34.49248 75.81212 79.12131 1.000 31.19637 248 VAL D N 1
ATOM 7353 C CA . VAL D 1 269 ? -34.56972 74.38388 79.39051 1.000 34.05217 248 VAL D CA 1
ATOM 7354 C C . VAL D 1 269 ? -35.29620 74.15872 80.70189 1.000 33.61545 248 VAL D C 1
ATOM 7355 O O . VAL D 1 269 ? -34.90620 74.71114 81.73839 1.000 34.30546 248 VAL D O 1
ATOM 7359 N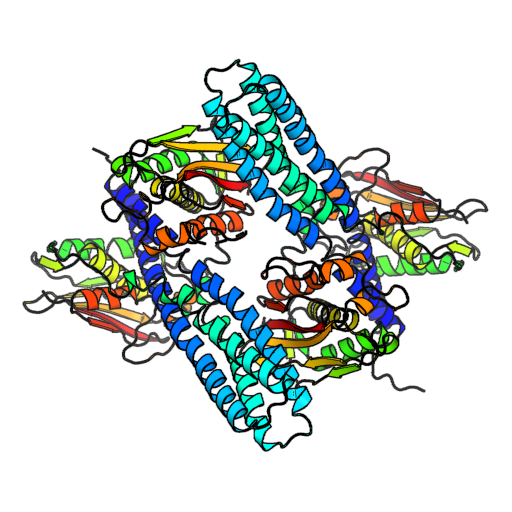 N . THR D 1 270 ? -36.34140 73.33856 80.65595 1.000 33.40714 249 THR D N 1
ATOM 7360 C CA . THR D 1 270 ? -37.06912 72.91989 81.84508 1.000 33.57633 249 THR D CA 1
ATOM 7361 C C . THR D 1 270 ? -36.73198 71.46803 82.16691 1.000 29.94874 249 THR D C 1
ATOM 7362 O O . THR D 1 270 ? -36.80355 70.59850 81.29335 1.000 32.24147 249 THR D O 1
ATOM 7366 N N . LEU D 1 271 ? -36.33163 71.22337 83.40820 1.000 28.39463 250 LEU D N 1
ATOM 7367 C CA . LEU D 1 271 ? -36.20253 69.87988 83.96158 1.000 30.40199 250 LEU D CA 1
ATOM 7368 C C . LEU D 1 271 ? -37.44174 69.60273 84.79850 1.000 29.90200 250 LEU D C 1
ATOM 7369 O O . LEU D 1 271 ? -37.80788 70.42800 85.64370 1.000 31.07017 250 LEU D O 1
ATOM 7374 N N . SER D 1 272 ? -38.08243 68.45073 84.57421 1.000 27.40220 251 SER D N 1
ATOM 7375 C CA . SER D 1 272 ? -39.34711 68.13116 85.23548 1.000 29.15177 251 SER D CA 1
ATOM 7376 C C . SER D 1 272 ? -39.26565 66.77644 85.90829 1.000 28.85177 251 SER D C 1
ATOM 7377 O O . SER D 1 272 ? -39.02352 65.76604 85.23974 1.000 27.03080 251 SER D O 1
ATOM 7380 N N . LEU D 1 273 ? -39.52922 66.76006 87.21682 1.000 27.72914 252 LEU D N 1
ATOM 7381 C CA . LEU D 1 273 ? -39.54262 65.55229 88.03274 1.000 30.24562 252 LEU D CA 1
ATOM 7382 C C . LEU D 1 273 ? -40.94195 65.35878 88.59266 1.000 34.82189 252 LEU D C 1
ATOM 7383 O O . LEU D 1 273 ? -41.42164 66.19536 89.36699 1.000 37.12778 252 LEU D O 1
ATOM 7388 N N . ALA D 1 274 ? -41.59399 64.26194 88.20836 1.000 32.81846 253 ALA D N 1
ATOM 7389 C CA . ALA D 1 274 ? -42.93453 63.94774 88.68042 1.000 32.06050 253 ALA D CA 1
ATOM 7390 C C . ALA D 1 274 ? -42.91078 62.62627 89.42948 1.000 38.89307 253 ALA D C 1
ATOM 7391 O O . ALA D 1 274 ? -42.35027 61.64233 88.93498 1.000 34.66806 253 ALA D O 1
ATOM 7393 N N . VAL D 1 275 ? -43.52009 62.60471 90.61542 1.000 37.18663 254 VAL D N 1
ATOM 7394 C CA . VAL D 1 275 ? -43.67669 61.36718 91.37861 1.000 40.15053 254 VAL D CA 1
ATOM 7395 C C . VAL D 1 275 ? -45.11944 61.27570 91.86769 1.000 43.28940 254 VAL D C 1
ATOM 7396 O O . VAL D 1 275 ? -45.74698 62.30879 92.14750 1.000 39.44044 254 VAL D O 1
ATOM 7400 N N . PRO D 1 276 ? -45.68890 60.07629 91.96721 1.000 41.86872 255 PRO D N 1
ATOM 7401 C CA . PRO D 1 276 ? -47.06210 59.94911 92.47046 1.000 44.36389 255 PRO D CA 1
ATOM 7402 C C . PRO D 1 276 ? -47.17239 60.37278 93.92741 1.000 47.24627 255 PRO D C 1
ATOM 7403 O O . PRO D 1 276 ? -46.21918 60.27314 94.70485 1.000 52.13795 255 PRO D O 1
ATOM 7407 N N . CYS D 1 277 ? -48.35159 60.86589 94.29074 1.000 53.00764 256 CYS D N 1
ATOM 7408 C CA A CYS D 1 277 ? -48.65233 61.21167 95.67901 0.585 58.42154 256 CYS D CA 1
ATOM 7409 C CA B CYS D 1 277 ? -48.61833 61.20083 95.68837 0.415 58.37386 256 CYS D CA 1
ATOM 7410 C C . CYS D 1 277 ? -49.32683 60.03981 96.39112 1.000 62.04702 256 CYS D C 1
ATOM 7411 O O . CYS D 1 277 ? -48.70377 59.01186 96.68564 1.000 65.04579 256 CYS D O 1
#

Organism: Burkholderia ambifaria (strain MC40-6) (NCBI:txid398577)

Secondary structure (DSSP, 8-state):
-----S--HHHHHHHHHHHHHHHHHHHHHHHHHHHHHHHHHHHHHHHHHHHHHHHHTTTS-HHHHHHHHHHHHHHHHHHHHHIIIIITTTHHHHTT----EEEEHHHHHHHHHHHHIIIIIHHHT-EEEEE--SS--EEEE-HHHHHHHHHHHHHHHHHT--TT-EEEEEEEEETTEEEEEEEEE--HHHHH-TTS--SS-HHHHHHHHS---TT---GGGHHHHHHHHHTT-EEEEPPP-TT-EEEEEEEEES--/--TTHHHHHHHHHHHHHHHHHHHHHHHHHHHHHHHHHHHHHHHHHHHHHHHHHTTS-GGGHHHHHHHHHHHHHHHHHHIIIIIHHHHHHHT-----EEEEHHHHHHHHHHHHIIIIITTTT-EEEEEPPSS--EEEE-HHHHHHHHHHHHHHHHHT--TT-EEEEEEEEETTEEEEEEEEE--HHHHH-TTS--SS-HHHHHHHH-----GGGHHHHHHHHHTT-EEEEPPP-TT-EEEEEEEEES--/--HHHHHHHHHHHHHHHHHHHHHHHHHHHHHHHHHHHHHHHHHHHHHHHHHHTSS--HHHHHHHHHHHHHHHHHHHHIIIIIIGGGTTTSS-----EEEEHHHHHHHHHHHHIIIIIHHHT-EEEEE--SS--EEEE-HHHHHHHHHHHHHHHHHT--TT-EEEEEEEE-SSEEEEEEEEE--HHHHH-TTS--SS-HHHHHHTTS---TT---GGGHHHHHHHHHTT-EEEEPPP-TT-EEEEEEEEE-/-HHHHHHHHHHHHHHHHHHHHHHHHHHHHHHHHHHHHHHHHHHHHHHHHHH-----HHHHHHHHHHHHHHHHHHHHIIIIIIGGGTTTSS-----EEEEHHHHHHHHHHHHIIIIIHHHT-EEEEE---S--EEEE-HHHHHHHHHHHHHHHHHT--TT-EEEEEEEE-SSEEEEEEEEE--HHHHH-TTS--SS-HHHHHHTTS---TT---GGGHHHHHHHHHTT-EEEE----TT-EEEEEEEEE-

Solvent-accessible surface area: 39910 Å² total; per-residue (Å²): 153,112,146,118,128,80,28,56,45,72,13,10,141,17,43,16,38,4,9,25,4,16,0,23,13,2,4,10,7,20,0,0,8,15,1,7,108,43,0,30,74,9,5,9,37,0,35,8,64,0,44,19,0,55,121,75,5,60,121,42,77,105,54,9,50,54,0,0,48,10,0,65,73,0,6,46,89,0,22,26,43,0,52,72,14,0,18,22,1,5,49,79,8,101,111,18,88,52,108,42,54,112,22,50,10,79,68,3,1,58,42,5,6,15,5,0,85,84,42,4,0,93,71,4,127,8,44,10,55,40,91,63,26,146,42,145,25,61,6,24,1,17,94,71,49,6,5,2,0,3,2,0,0,0,1,0,0,0,0,0,0,31,65,58,64,123,0,36,1,28,17,60,124,13,56,72,14,9,5,6,20,0,4,2,24,7,24,26,79,6,1,68,49,126,93,52,59,48,36,14,63,47,17,4,20,141,2,2,59,69,114,64,59,100,79,80,7,0,10,2,0,0,0,0,31,39,0,0,83,37,23,53,4,30,18,25,26,36,77,6,50,103,68,32,52,1,0,0,16,6,5,5,32,14,80,95,162,62,145,36,20,91,37,12,136,20,50,15,36,5,6,26,5,18,0,24,13,3,8,10,7,22,0,0,7,15,0,2,94,41,0,34,65,10,4,9,35,0,26,9,91,0,52,33,0,25,68,83,10,74,125,47,61,112,77,11,92,61,2,5,55,12,0,72,71,2,6,34,95,0,28,18,42,0,46,82,16,0,15,26,3,6,51,74,8,101,109,18,91,50,106,42,50,109,24,48,16,31,68,2,0,72,68,4,10,46,4,0,91,72,39,4,0,96,69,6,127,6,67,5,64,42,90,67,36,142,71,96,47,74,8,26,1,19,90,74,48,5,7,3,0,3,2,0,0,0,0,0,0,0,0,0,0,33,59,71,68,94,0,27,3,30,14,66,169,8,40,66,16,23,7,7,22,0,8,4,26,7,23,25,80,6,0,64,48,126,91,55,61,47,34,14,60,42,22,5,23,148,35,6,64,120,139,158,14,9,23,3,0,0,0,0,31,35,0,0,88,34,23,55,3,36,21,21,34,34,79,4,52,104,64,33,60,1,0,0,14,6,4,4,32,26,81,98,162,75,98,68,16,57,27,50,136,15,63,10,36,6,8,21,4,18,0,22,24,10,2,5,14,59,1,0,38,31,0,7,120,39,0,77,62,5,6,100,32,0,96,62,104,4,133,54,0,52,67,91,16,88,116,25,74,114,49,23,66,172,0,6,39,9,0,98,66,2,8,84,94,0,55,54,21,0,69,70,4,0,38,29,1,55,76,89,44,71,117,30,91,50,98,50,119,98,20,34,5,78,53,3,0,62,78,6,13,52,5,0,90,77,43,5,0,97,69,6,125,6,43,9,59,41,89,32,15,128,63,130,33,70,3,62,2,19,100,75,50,5,5,3,0,4,4,0,0,0,1,0,0,0,0,0,0,31,59,60,69,134,0,61,0,31,5,75,34,101,87,67,85,7,30,3,70,0,33,2,30,7,21,28,79,7,0,59,51,130,93,58,63,48,35,12,31,37,7,4,23,123,4,2,68,115,110,62,54,116,86,152,14,0,32,2,0,9,0,0,45,49,1,0,112,36,25,61,6,84,14,81,27,56,71,5,51,104,65,30,114,0,51,0,21,7,10,6,60,64,97,120,75,26,54,35,45,127,14,60,11,36,6,8,20,5,18,0,21,22,11,2,5,12,66,1,0,38,30,0,6,132,39,0,72,64,6,4,101,39,0,102,64,90,9,154,59,0,42,69,85,30,95,71,87,42,111,47,15,57,52,0,29,55,9,0,36,66,2,6,86,94,0,50,50,24,0,62,91,11,0,36,40,6,39,84,78,43,60,124,26,89,50,97,53,117,101,20,53,2,79,66,3,0,62,71,6,14,50,5,0,87,81,42,5,0,96,71,6,122,5,46,10,60,38,98,29,20,123,65,97,33,76,5,54,1,16,98,75,50,5,4,3,0,5,3,0,0,0,1,0,0,0,0,0,0,33,64,62,69,135,0,64,1,34,4,72,35,95,86,70,75,9,29,2,72,1,32,3,25,5,25,26,79,8,0,65,47,129,92,60,60,49,35,13,34,44,9,4,22,124,4,2,66,103,110,66,72,112,92,47,13,0,36,3,0,8,0,0,45,50,0,0,110,37,26,62,6,84,14,81,28,54,70,5,52,104,62,32,116,0,51,0,20,6,12,4,55,70

InterPro domains:
  IPR003661 Signal transduction histidine kinase, dimerisation/phosphoacceptor domain [PF00512] (29-94)
  IPR003661 Signal transduction histidine kinase, dimerisation/phosphoacceptor domain [SM00388] (28-95)
  IPR003661 Signal transduction histidine kinase, dimerisation/phosphoacceptor domain [cd00082] (28-91)
  IPR005467 Histidine kinase domain [PS50109] (35-255)
  IPR036097 Signal transduction histidine kinase, dimerisation/phosphoacceptor domain superfamily [SSF47384] (19-94)
  IPR036890 Histidine kinase/HSP90-like ATPase superfamily [G3DSA:3.30.565.10] (98-255)
  IPR036890 Histidine kinase/HSP90-like ATPase superfamily [SSF55874] (84-251)

Foldseek 3Di:
DDDDPADDPVVLVVLLVVLLVVLVVQLVLVVLVVCLVVVVVVLVVLVVVLVVVCVVCVPPDVVSVVVSVVSNVVSVVVNVCSCPPRVVVSPCLQQPDAAWAKDWDQVLVVNLVVSLCSQAQVQQQEAEAEDEDPDGAIAGTRSSLVSSLSNLQQQLQSLQAHHPWYKYWYWDCDDQKIKIKIKHFGALCSNQPPVGDHSHDNVLSVQLQDDDDQVDHRSSNSSLQSRLVNQVHGWHKDRHDHGDMMMIMRMHGRYD/DDPCLVVLVVVLLVLLVVLVVQLVLVVLVVCLVVVVVVLVVQVVVLVVVCVVCVPPDCVCVVVSVVSNVVSVVVNVVSCVPRVVVNVCLQQPDAFWAKDWVVVLVVVLQVSLCSPAQVQQQEAEAEDEDPDGAIFGARSVLVSSLSNLQQQLLSLQAHHPYYKYWYWDDDPQKIKIKIKHFGALCSNQPPVGDHSHDNVQSVQLAPVDHRSSNSSLQSRLVNQVHGWDKDRRHHGDIMMIMRIHGRYD/DDVVLVVLQVLLLVLLVVLVVQLVLVVLVVCLVVVVVVLVVLVVVLVVVCVVVVVDDPVVVVVSVVSVVVSVVVVVCSVVPRVVVCPPVVAPDAAWDKDFVQVLVVSLVVSLCSHALVQQQEAEAEAEEPDGDMDGTRSSLVSSLSNLQQQLQSLQAHHPYYKYWYWDDDQWKTKIKIKHFGALCSNQPPPGDHSHDNVLSVQLQDDDDQVDHRSSNSSQQSRLVSQVHGWDKDRHDHGDIMMIMGMHTD/DVVLVVLQVLLLVLLVVLVVQLVLVVLVVCLVVVVVVLVVQVVVLVVVCVVCPDPPVVVVVVSVVSVVVSVVVVVCSCVPSPVVCPVPVQPDAAWDKDFVVVLVVVLVVSLCSNAQVQQQEAEAEDEDPDTDIGGARSSLVSSLSNLQQQLQSLQAHHPYYKYWYWDDDQWKIKIKIKHFGALCSNQPPPGDHSHDNVQSVQLQDDDDQQDHRSSNSSLASRLVNQVHGWHKDRRDHGDIMMTMRMHTD

B-factor: mean 39.34, std 15.39, range [16.34, 130.77]

Nearest PDB structures (foldseek):
  7ltq-assembly2_B  TM=1.004E+00  e=1.006E-49  Burkholderia ambifaria MC40-6
  7ltq-assembly2_D  TM=9.457E-01  e=5.474E-45  Burkholderia ambifaria MC40-6
  6nb0-assembly1_A-2  TM=9.098E-01  e=5.641E-22  Paraburkholderia phymatum STM815
  4zki-assembly1_B  TM=5.761E-01  e=8.634E-10  Lactiplantibacillus plantarum JDM1
  5c93-assembly1_B  TM=5.309E-01  e=5.080E-10  Lactiplantibacillus plantarum 16